Protein 8DOA (pdb70)

Foldseek 3Di:
DPPDPPPDDPVPDDDDDDDDLDLVCVVCVQVVVVVVQAWDQDVNQTQRDPVSSVVVSVVSVVPD

Sequence (64 aa):
MGSSHHHHHHSSGLVPRGSHMDIEEIEKKARKILEKGDSIEIAGFEVRDEEDLKKILEWLRRHGMGSSHHHHHHSSGLVPRGSHMDIEEIEKKARKILEKGDSIEIAGFEVRDEEDLKKILEWLRRHGMGSSHHHHHHSSGLVPRGSHMDIEEIEKKARKILEKGDSIEIAGFEVRDEEDLKKILEWLRRHGMGSSHHHHHHSSGLVPRGSHMDIEEIEKKARKILEKGDSIEIAGFEVRDEEDLKKILEWLRRHGMGSSHHHHHHSSGLVPRGSHMDIEEIEKKARKILEKGDSIEIAGFEVRDEEDLKKILEWLRRHGMGSSHHHHHHSSGLVPRGSHMDIEEIEKKARKILEKGDSIEIAGFEVRDEEDLKKILEWLRRHGMGSSHHHHHHSSGLVPRGSHMDIEEIEKKARKILEKGDSIEIAGFEVRDEEDLKKILEWLRRHGMGSSHHHHHHSSGLVPRGSHMDIEEIEKKARKILEKGDSIEIAGFEVRDEEDLKKILEWLRRHGMGSSHHHHHHSSGLVPRGSHMDIEEIEKKARKILEKGDSIEIAGFEVRDEEDLKKILEWLRRHGMGSSHHHHHHSSGLVPRGSHMDIEEIEKKARKILEKGDSIEIAGFEVRDEEDLKKILEWLRRHGMGSSHHHHHHSSGLVPRGSHMDIEEIEKKARKILEKGDSIEIAGFEVRDEEDLKKILEWLRRHGMGSSHHHHHHSSGLVPRGSHMDIEEIEKKARKILEKGDSIEIAGFEVRDEEDLKKILEWLRRHGMGSSHHHHHHSSGLVPRGSHMDIEEIEKKARKILEKGDSIEIAGFEVRDEEDLKKILEWLRRHGMGSSHHHHHHSSGLVPRGSHMDIEEIEKKARKILEKGDSIEIAGFEVRDEEDLKKILEWLRRHGMGSSHHHHHHSSGLVPRGSHMDIEEIEKKARKILEKGDSIEIAGFEVRDEEDLKKILEWLRRHGMGSSHHHHHHSSGLVPRGSHMDIEEIEKKARKILEKGDSIEIAGFEVRDEEDLKKILEWLRRHGMGSSHHHHHHSSGLVPRGSHMDIEEIEKKARKILEKGDSIEIAGFEVRDEEDLKKILEWLRRHGMGSSHHHHHHSSGLVPRGSHMDIEEIEKKARKILEKGDSIEIAGFEVRDEEDLKKILEWLRRHGMGSSHHHHHHSSGLVPRGSHMDIEEIEKKARKILEKGDSIEIAGFEVRDEEDLKKILEWLRRHGMGSSHHHHHHSSGLVPRGSHMDIEEIEKKARKILEKGDSIEIAGFEVRDEEDLKKILEWLRRHG

Solvent-accessible surface area: 5479 Å² total; per-residue (Å²): 240,76,107,88,102,120,142,74,156,36,113,87,34,174,92,58,238,33,129,152,131,58,18,58,23,56,9,14,146,0,45,137,55,23,108,150,67,85,56,36,120,17,72,60,103,99,2,155,71,30,48,50,5,29,104,8,51,51,164,77,174,186,152,126

Radius of gyration: 12.01 Å; Cα contacts (8 Å, |Δi|>4): 45; chains: 1; bounding box: 29×32×30 Å

Nearest PDB structures (foldseek):
  8doa-assembly1_A  TM=6.331E-01  e=4.084E-07  Escherichia coli
  7t2f-assembly1_B  TM=7.287E-01  e=5.660E-03  Escherichia coli
  5uyo-assembly1_A  TM=5.641E-01  e=3.326E-02  Escherichia coli
  8doa-assembly1_A  TM=6.973E-01  e=1.969E-06  Escherichia coli
  5uyo-assembly1_A  TM=5.807E-01  e=1.082E-01  Escherichia coli

Structure (mmCIF, N/CA/C/O backbone):
data_8DOA
#
_entry.id   8DOA
#
loop_
_atom_site.group_PDB
_atom_site.id
_atom_site.type_symbol
_atom_site.label_atom_id
_atom_site.label_alt_id
_atom_site.label_comp_id
_atom_site.label_asym_id
_atom_site.label_entity_id
_atom_site.label_seq_id
_atom_site.pdbx_PDB_ins_code
_atom_site.Cartn_x
_atom_site.Cartn_y
_atom_site.Cartn_z
_atom_site.occupancy
_atom_site.B_iso_or_equiv
_atom_site.auth_seq_id
_atom_site.auth_comp_id
_atom_site.auth_asym_id
_atom_site.auth_atom_id
_atom_site.pdbx_PDB_model_num
ATOM 1 N N . MET A 1 1 ? 3.381 -2.250 -1.614 1.00 0.00 1 MET A N 1
ATOM 2 C CA . MET A 1 1 ? 4.298 -1.187 -1.161 1.00 0.00 1 MET A CA 1
ATOM 3 C C . MET A 1 1 ? 5.575 -1.831 -0.593 1.00 0.00 1 MET A C 1
ATOM 4 O O . MET A 1 1 ? 5.581 -2.298 0.554 1.00 0.00 1 MET A O 1
ATOM 20 N N . GLY A 1 2 ? 6.626 -1.911 -1.431 1.00 0.00 2 GLY A N 1
ATOM 21 C CA . GLY A 1 2 ? 7.930 -2.439 -1.014 1.00 0.00 2 GLY A CA 1
ATOM 22 C C . GLY A 1 2 ? 7.927 -3.949 -0.774 1.00 0.00 2 GLY A C 1
ATOM 23 O O . GLY A 1 2 ? 8.114 -4.401 0.363 1.00 0.00 2 GLY A O 1
ATOM 27 N N . SER A 1 3 ? 7.697 -4.731 -1.848 1.00 0.00 3 SER A N 1
ATOM 28 C CA . SER A 1 3 ? 7.744 -6.210 -1.800 1.00 0.00 3 SER A CA 1
ATOM 29 C C . SER A 1 3 ? 9.210 -6.703 -1.867 1.00 0.00 3 SER A C 1
ATOM 30 O O . SER A 1 3 ? 9.638 -7.332 -2.849 1.00 0.00 3 SER A O 1
ATOM 38 N N . SER A 1 4 ? 9.982 -6.389 -0.812 1.00 0.00 4 SER A N 1
ATOM 39 C CA . SER A 1 4 ? 11.413 -6.703 -0.735 1.00 0.00 4 SER A CA 1
ATOM 40 C C . SER A 1 4 ? 11.614 -7.996 0.077 1.00 0.00 4 SER A C 1
ATOM 41 O O . SER A 1 4 ? 11.725 -7.970 1.308 1.00 0.00 4 SER A O 1
ATOM 49 N N . HIS A 1 5 ? 11.591 -9.138 -0.633 1.00 0.00 5 HIS A N 1
ATOM 50 C CA . HIS A 1 5 ? 11.834 -10.460 -0.033 1.00 0.00 5 HIS A CA 1
ATOM 51 C C . HIS A 1 5 ? 13.310 -10.631 0.354 1.00 0.00 5 HIS A C 1
ATOM 52 O O . HIS A 1 5 ? 13.607 -11.359 1.301 1.00 0.00 5 HIS A O 1
ATOM 67 N N . HIS A 1 6 ? 14.223 -9.970 -0.397 1.00 0.00 6 HIS A N 1
ATOM 68 C CA . HIS A 1 6 ? 15.686 -10.097 -0.201 1.00 0.00 6 HIS A CA 1
ATOM 69 C C . HIS A 1 6 ? 16.082 -9.669 1.230 1.00 0.00 6 HIS A C 1
ATOM 70 O O . HIS A 1 6 ? 16.227 -8.480 1.517 1.00 0.00 6 HIS A O 1
ATOM 85 N N . HIS A 1 7 ? 16.175 -10.662 2.130 1.00 0.00 7 HIS A N 1
ATOM 86 C CA . HIS A 1 7 ? 16.556 -10.450 3.540 1.00 0.00 7 HIS A CA 1
ATOM 87 C C . HIS A 1 7 ? 18.089 -10.510 3.704 1.00 0.00 7 HIS A C 1
ATOM 88 O O . HIS A 1 7 ? 18.628 -10.080 4.725 1.00 0.00 7 HIS A O 1
ATOM 103 N N . HIS A 1 8 ? 18.772 -11.072 2.685 1.00 0.00 8 HIS A N 1
ATOM 104 C CA . HIS A 1 8 ? 20.244 -11.134 2.597 1.00 0.00 8 HIS A CA 1
ATOM 105 C C . HIS A 1 8 ? 20.689 -10.628 1.210 1.00 0.00 8 HIS A C 1
ATOM 106 O O . HIS A 1 8 ? 20.136 -11.056 0.183 1.00 0.00 8 HIS A O 1
ATOM 121 N N . HIS A 1 9 ? 21.667 -9.701 1.201 1.00 0.00 9 HIS A N 1
ATOM 122 C CA . HIS A 1 9 ? 22.239 -9.125 -0.034 1.00 0.00 9 HIS A CA 1
ATOM 123 C C . HIS A 1 9 ? 23.284 -10.078 -0.651 1.00 0.00 9 HIS A C 1
ATOM 124 O O . HIS A 1 9 ? 23.319 -10.258 -1.878 1.00 0.00 9 HIS A O 1
ATOM 139 N N . HIS A 1 10 ? 24.123 -10.666 0.230 1.00 0.00 10 HIS A N 1
ATOM 140 C CA . HIS A 1 10 ? 25.301 -11.474 -0.150 1.00 0.00 10 HIS A CA 1
ATOM 141 C C . HIS A 1 10 ? 26.284 -10.593 -0.957 1.00 0.00 10 HIS A C 1
ATOM 142 O O . HIS A 1 10 ? 26.384 -10.703 -2.189 1.00 0.00 10 HIS A O 1
ATOM 157 N N . SER A 1 11 ? 26.926 -9.652 -0.243 1.00 0.00 11 SER A N 1
ATOM 158 C CA . SER A 1 11 ? 27.989 -8.792 -0.790 1.00 0.00 11 SER A CA 1
ATOM 159 C C . SER A 1 11 ? 29.227 -9.648 -1.135 1.00 0.00 11 SER A C 1
ATOM 160 O O . SER A 1 11 ? 29.787 -9.560 -2.236 1.00 0.00 11 SER A O 1
ATOM 168 N N . SER A 1 12 ? 29.608 -10.491 -0.168 1.00 0.00 12 SER A N 1
ATOM 169 C CA . SER A 1 12 ? 30.692 -11.470 -0.298 1.00 0.00 12 SER A CA 1
ATOM 170 C C . SER A 1 12 ? 30.495 -12.522 0.796 1.00 0.00 12 SER A C 1
ATOM 171 O O . SER A 1 12 ? 30.345 -13.720 0.517 1.00 0.00 12 SER A O 1
ATOM 179 N N . GLY A 1 13 ? 30.444 -12.034 2.047 1.00 0.00 13 GLY A N 1
ATOM 180 C CA . GLY A 1 13 ? 30.275 -12.874 3.219 1.00 0.00 13 GLY A CA 1
ATOM 181 C C . GLY A 1 13 ? 31.606 -13.281 3.827 1.00 0.00 13 GLY A C 1
ATOM 182 O O . GLY A 1 13 ? 32.479 -13.798 3.125 1.00 0.00 13 GLY A O 1
ATOM 186 N N . LEU A 1 14 ? 31.751 -13.060 5.145 1.00 0.00 14 LEU A N 1
ATOM 187 C CA . LEU A 1 14 ? 32.949 -13.446 5.911 1.00 0.00 14 LEU A CA 1
ATOM 188 C C . LEU A 1 14 ? 33.069 -14.994 5.990 1.00 0.00 14 LEU A C 1
ATOM 189 O O . LEU A 1 14 ? 34.174 -15.530 6.148 1.00 0.00 14 LEU A O 1
ATOM 205 N N . VAL A 1 15 ? 31.909 -15.679 5.828 1.00 0.00 15 VAL A N 1
ATOM 206 C CA . VAL A 1 15 ? 31.766 -17.148 5.951 1.00 0.00 15 VAL A CA 1
ATOM 207 C C . VAL A 1 15 ? 32.266 -17.607 7.349 1.00 0.00 15 VAL A C 1
ATOM 208 O O . VAL A 1 15 ? 33.357 -18.183 7.474 1.00 0.00 15 VAL A O 1
ATOM 221 N N . PRO A 1 16 ? 31.500 -17.286 8.440 1.00 0.00 16 PRO A N 1
ATOM 222 C CA . PRO A 1 16 ? 31.946 -17.550 9.821 1.00 0.00 16 PRO A CA 1
ATOM 223 C C . PRO A 1 16 ? 31.743 -19.021 10.228 1.00 0.00 16 PRO A C 1
ATOM 224 O O . PRO A 1 16 ? 31.145 -19.813 9.488 1.00 0.00 16 PRO A O 1
ATOM 235 N N . ARG A 1 17 ? 32.272 -19.369 11.404 1.00 0.00 17 ARG A N 1
ATOM 236 C CA . ARG A 1 17 ? 32.154 -20.715 11.986 1.00 0.00 17 ARG A CA 1
ATOM 237 C C . ARG A 1 17 ? 31.666 -20.563 13.439 1.00 0.00 17 ARG A C 1
ATOM 238 O O . ARG A 1 17 ? 32.457 -20.568 14.389 1.00 0.00 17 ARG A O 1
ATOM 259 N N . GLY A 1 18 ? 30.348 -20.355 13.576 1.00 0.00 18 GLY A N 1
ATOM 260 C CA . GLY A 1 18 ? 29.727 -20.064 14.860 1.00 0.00 18 GLY A CA 1
ATOM 261 C C . GLY A 1 18 ? 29.401 -21.313 15.666 1.00 0.00 18 GLY A C 1
ATOM 262 O O . GLY A 1 18 ? 29.096 -22.368 15.097 1.00 0.00 18 GLY A O 1
ATOM 266 N N . SER A 1 19 ? 29.463 -21.175 17.006 1.0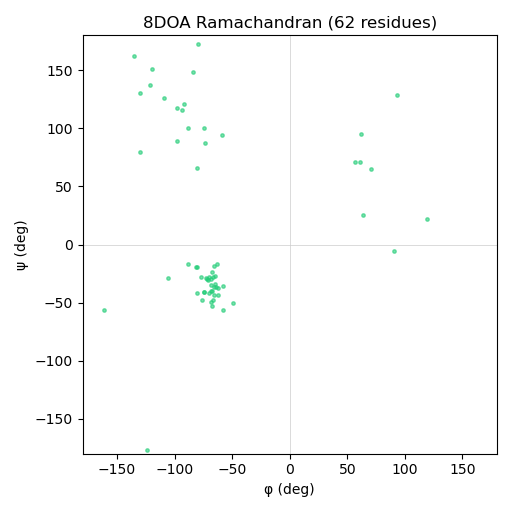0 0.00 19 SER A N 1
ATOM 267 C CA . SER A 1 19 ? 29.073 -22.230 17.963 1.00 0.00 19 SER A CA 1
ATOM 268 C C . SER A 1 19 ? 27.565 -22.518 17.850 1.00 0.00 19 SER A C 1
ATOM 269 O O . SER A 1 19 ? 27.123 -23.658 18.003 1.00 0.00 19 SER A O 1
ATOM 277 N N . HIS A 1 20 ? 26.795 -21.453 17.563 1.00 0.00 20 HIS A N 1
ATOM 278 C CA . HIS A 1 20 ? 25.334 -21.513 17.380 1.00 0.00 20 HIS A CA 1
ATOM 279 C C . HIS A 1 20 ? 24.939 -22.408 16.180 1.00 0.00 20 HIS A C 1
ATOM 280 O O . HIS A 1 20 ? 23.926 -23.120 16.252 1.00 0.00 20 HIS A O 1
ATOM 295 N N . MET A 1 21 ? 25.759 -22.354 15.100 1.00 0.00 21 MET A N 1
ATOM 296 C CA . MET A 1 21 ? 25.501 -23.046 13.818 1.00 0.00 21 MET A CA 1
ATOM 297 C C . MET A 1 21 ? 24.197 -22.516 13.180 1.00 0.00 21 MET A C 1
ATOM 298 O O . MET A 1 21 ? 23.088 -22.956 13.530 1.00 0.00 21 MET A O 1
ATOM 312 N N . ASP A 1 22 ? 24.335 -21.538 12.277 1.00 0.00 22 ASP A N 1
ATOM 313 C CA . ASP A 1 22 ? 23.186 -20.875 11.622 1.00 0.00 22 ASP A CA 1
ATOM 314 C C . ASP A 1 22 ? 23.262 -21.089 10.103 1.00 0.00 22 ASP A C 1
ATOM 315 O O . ASP A 1 22 ? 24.359 -21.202 9.546 1.00 0.00 22 ASP A O 1
ATOM 324 N N . ILE A 1 23 ? 22.087 -21.100 9.432 1.00 0.00 23 ILE A N 1
ATOM 325 C CA . ILE A 1 23 ? 21.991 -21.275 7.959 1.00 0.00 23 ILE A CA 1
ATOM 326 C C . ILE A 1 23 ? 22.695 -20.104 7.211 1.00 0.00 23 ILE A C 1
ATOM 327 O O . ILE A 1 23 ? 23.024 -20.242 6.050 1.00 0.00 23 ILE A O 1
ATOM 343 N N . GLU A 1 24 ? 22.952 -18.985 7.922 1.00 0.00 24 GLU A N 1
ATOM 344 C CA . GLU A 1 24 ? 23.790 -17.848 7.449 1.00 0.00 24 GLU A CA 1
ATOM 345 C C . GLU A 1 24 ? 25.151 -18.341 6.894 1.00 0.00 24 GLU A C 1
ATOM 346 O O . GLU A 1 24 ? 25.539 -17.995 5.764 1.00 0.00 24 GLU A O 1
ATOM 358 N N . GLU A 1 25 ? 25.826 -19.178 7.700 1.00 0.00 25 GLU A N 1
ATOM 359 C CA . GLU A 1 25 ? 27.134 -19.786 7.370 1.00 0.00 25 GLU A CA 1
ATOM 360 C C . GLU A 1 25 ? 27.016 -20.691 6.120 1.00 0.00 25 GLU A C 1
ATOM 361 O O . GLU A 1 25 ? 27.853 -20.641 5.204 1.00 0.00 25 GLU A O 1
ATOM 373 N N . ILE A 1 26 ? 25.929 -21.482 6.096 1.00 0.00 26 ILE A N 1
ATOM 374 C CA . ILE A 1 26 ? 25.623 -22.447 5.018 1.00 0.00 26 ILE A CA 1
ATOM 375 C C . ILE A 1 26 ? 25.191 -21.704 3.726 1.00 0.00 26 ILE A C 1
ATOM 376 O O . ILE A 1 26 ? 25.478 -22.162 2.626 1.00 0.00 26 ILE A O 1
ATOM 392 N N . GLU A 1 27 ? 24.569 -20.520 3.888 1.00 0.00 27 GLU A N 1
ATOM 393 C CA . GLU A 1 27 ? 23.964 -19.735 2.785 1.00 0.00 27 GLU A CA 1
ATOM 394 C C . GLU A 1 27 ? 25.062 -19.090 1.922 1.00 0.00 27 GLU A C 1
ATOM 395 O O . GLU A 1 27 ? 24.880 -18.889 0.723 1.00 0.00 27 GLU A O 1
ATOM 407 N N . LYS A 1 28 ? 26.218 -18.797 2.545 1.00 0.00 28 LYS A N 1
ATOM 408 C CA . LYS A 1 28 ? 27.396 -18.256 1.835 1.00 0.00 28 LYS A CA 1
ATOM 409 C C . LYS A 1 28 ? 27.943 -19.280 0.814 1.00 0.00 28 LYS A C 1
ATOM 410 O O . LYS A 1 28 ? 28.393 -18.910 -0.275 1.00 0.00 28 LYS A O 1
ATOM 429 N N . LYS A 1 29 ? 27.879 -20.563 1.195 1.00 0.00 29 LYS A N 1
ATOM 430 C CA . LYS A 1 29 ? 28.234 -21.697 0.318 1.00 0.00 29 LYS A CA 1
ATOM 431 C C . LYS A 1 29 ? 27.099 -21.960 -0.701 1.00 0.00 29 LYS A C 1
ATOM 432 O O . LYS A 1 29 ? 27.342 -22.064 -1.901 1.00 0.00 29 LYS A O 1
ATOM 451 N N . ALA A 1 30 ? 25.859 -22.003 -0.188 1.00 0.00 30 ALA A N 1
ATOM 452 C CA . ALA A 1 30 ? 24.667 -22.465 -0.933 1.00 0.00 30 ALA A CA 1
ATOM 453 C C . ALA A 1 30 ? 24.292 -21.516 -2.081 1.00 0.00 30 ALA A C 1
ATOM 454 O O . ALA A 1 30 ? 24.144 -21.935 -3.238 1.00 0.00 30 ALA A O 1
ATOM 461 N N . ARG A 1 31 ? 24.154 -20.231 -1.733 1.00 0.00 31 ARG A N 1
ATOM 462 C CA . ARG A 1 31 ? 23.797 -19.166 -2.681 1.00 0.00 31 ARG A CA 1
ATOM 463 C C . ARG A 1 31 ? 24.895 -18.963 -3.744 1.00 0.00 31 ARG A C 1
ATOM 464 O O . ARG A 1 31 ? 24.592 -18.545 -4.860 1.00 0.00 31 ARG A O 1
ATOM 485 N N . LYS A 1 32 ? 26.161 -19.300 -3.398 1.00 0.00 32 LYS A N 1
ATOM 486 C CA . LYS A 1 32 ? 27.303 -19.209 -4.341 1.00 0.00 32 LYS A CA 1
ATOM 487 C C . LYS A 1 32 ? 27.060 -20.081 -5.606 1.00 0.00 32 LYS A C 1
ATOM 488 O O . LYS A 1 32 ? 27.432 -19.693 -6.718 1.00 0.00 32 LYS A O 1
ATOM 507 N N . ILE A 1 33 ? 26.399 -21.242 -5.415 1.00 0.00 33 ILE A N 1
ATOM 508 C CA . ILE A 1 33 ? 25.964 -22.128 -6.524 1.00 0.00 33 ILE A CA 1
ATOM 509 C C . ILE A 1 33 ? 24.876 -21.426 -7.381 1.00 0.00 33 ILE A C 1
ATOM 510 O O . ILE A 1 33 ? 24.927 -21.435 -8.622 1.00 0.00 33 ILE A O 1
ATOM 526 N N . LEU A 1 34 ? 23.923 -20.783 -6.684 1.00 0.00 34 LEU A N 1
ATOM 527 C CA . LEU A 1 34 ? 22.717 -20.185 -7.297 1.00 0.00 34 LEU A CA 1
ATOM 528 C C . LEU A 1 34 ? 23.072 -18.978 -8.182 1.00 0.00 34 LEU A C 1
ATOM 529 O O . LEU A 1 34 ? 22.497 -18.790 -9.262 1.00 0.00 34 LEU A O 1
ATOM 545 N N . GLU A 1 35 ? 24.031 -18.168 -7.705 1.00 0.00 35 GLU A N 1
ATOM 546 C CA . GLU A 1 35 ? 24.497 -16.953 -8.401 1.00 0.00 35 GLU A CA 1
ATOM 547 C C . GLU A 1 35 ? 25.504 -17.305 -9.514 1.00 0.00 35 GLU A C 1
ATOM 548 O O . GLU A 1 35 ? 25.728 -16.507 -10.436 1.00 0.00 35 GLU A O 1
ATOM 560 N N . LYS A 1 36 ? 26.094 -18.514 -9.433 1.00 0.00 36 LYS A N 1
ATOM 561 C CA . LYS A 1 36 ? 27.020 -19.023 -10.460 1.00 0.00 36 LYS A CA 1
ATOM 562 C C . LYS A 1 36 ? 26.225 -19.510 -11.695 1.00 0.00 36 LYS A C 1
ATOM 563 O O . LYS A 1 36 ? 26.732 -19.496 -12.819 1.00 0.00 36 LYS A O 1
ATOM 582 N N . GLY A 1 37 ? 24.973 -19.950 -11.458 1.00 0.00 37 GLY A N 1
ATOM 583 C CA . GLY A 1 37 ? 24.052 -20.344 -12.537 1.00 0.00 37 GLY A CA 1
ATOM 584 C C . GLY A 1 37 ? 23.596 -21.798 -12.461 1.00 0.00 37 GLY A C 1
ATOM 585 O O . GLY A 1 37 ? 23.175 -22.372 -13.475 1.00 0.00 37 GLY A O 1
ATOM 589 N N . ASP A 1 38 ? 23.683 -22.403 -11.263 1.00 0.00 38 ASP A N 1
ATOM 590 C CA . ASP A 1 38 ? 23.198 -23.782 -11.002 1.00 0.00 38 ASP A CA 1
ATOM 591 C C . ASP A 1 38 ? 22.190 -23.771 -9.835 1.00 0.00 38 ASP A C 1
ATOM 592 O O . ASP A 1 38 ? 21.839 -22.701 -9.318 1.00 0.00 38 ASP A O 1
ATOM 601 N N . SER A 1 39 ? 21.706 -24.965 -9.444 1.00 0.00 39 SER A N 1
ATOM 602 C CA . SER A 1 39 ? 20.800 -25.150 -8.298 1.00 0.00 39 SER A CA 1
ATOM 603 C C . SER A 1 39 ? 21.439 -26.111 -7.283 1.00 0.00 39 SER A C 1
ATOM 604 O O . SER A 1 39 ? 22.015 -27.132 -7.678 1.00 0.00 39 SER A O 1
ATOM 612 N N . ILE A 1 40 ? 21.341 -25.786 -5.979 1.00 0.00 40 ILE A N 1
ATOM 613 C CA . ILE A 1 40 ? 21.906 -26.614 -4.892 1.00 0.00 40 ILE A CA 1
ATOM 614 C C . ILE A 1 40 ? 20.765 -27.280 -4.105 1.00 0.00 40 ILE A C 1
ATOM 615 O O . ILE A 1 40 ? 19.835 -26.614 -3.657 1.00 0.00 40 ILE A O 1
ATOM 631 N N . GLU A 1 41 ? 20.829 -28.605 -3.974 1.00 0.00 41 GLU A N 1
ATOM 632 C CA . GLU A 1 41 ? 19.829 -29.378 -3.234 1.00 0.00 41 GLU A CA 1
ATOM 633 C C . GLU A 1 41 ? 20.238 -29.448 -1.750 1.00 0.00 41 GLU A C 1
ATOM 634 O O . GLU A 1 41 ? 21.130 -30.225 -1.382 1.00 0.00 41 GLU A O 1
ATOM 646 N N . ILE A 1 42 ? 19.614 -28.597 -0.914 1.00 0.00 42 ILE A N 1
ATOM 647 C CA . ILE A 1 42 ? 19.913 -28.501 0.527 1.00 0.00 42 ILE A CA 1
ATOM 648 C C . ILE A 1 42 ? 18.950 -29.406 1.320 1.00 0.00 42 ILE A C 1
ATOM 649 O O . ILE A 1 42 ? 17.734 -29.180 1.300 1.00 0.00 42 ILE A O 1
ATOM 665 N N . ALA A 1 43 ? 19.510 -30.435 1.991 1.00 0.00 43 ALA A N 1
ATOM 666 C CA . ALA A 1 43 ? 18.761 -31.372 2.865 1.00 0.00 43 ALA A CA 1
ATOM 667 C C . ALA A 1 43 ? 17.718 -32.205 2.076 1.00 0.00 43 ALA A C 1
ATOM 668 O O . ALA A 1 43 ? 16.735 -32.696 2.644 1.00 0.00 43 ALA A O 1
ATOM 675 N N . GLY A 1 44 ? 17.979 -32.389 0.766 1.00 0.00 44 GLY A N 1
ATOM 676 C CA . GLY A 1 44 ? 17.074 -33.117 -0.136 1.00 0.00 44 GLY A CA 1
ATOM 677 C C . GLY A 1 44 ? 16.049 -32.209 -0.827 1.00 0.00 44 GLY A C 1
ATOM 678 O O . GLY A 1 44 ? 15.294 -32.669 -1.691 1.00 0.00 44 GLY A O 1
ATOM 682 N N . PHE A 1 45 ? 16.024 -30.917 -0.448 1.00 0.00 45 PHE A N 1
ATOM 683 C CA . PHE A 1 45 ? 15.129 -29.904 -1.043 1.00 0.00 45 PHE A CA 1
ATOM 684 C C . PHE A 1 45 ? 15.900 -29.116 -2.115 1.00 0.00 45 PHE A C 1
ATOM 685 O O . PHE A 1 45 ? 16.890 -28.443 -1.802 1.00 0.00 45 PHE A O 1
ATOM 702 N N . GLU A 1 46 ? 15.435 -29.217 -3.372 1.00 0.00 46 GLU A N 1
ATOM 703 C CA . GLU A 1 46 ? 16.103 -28.621 -4.542 1.00 0.00 46 GLU A CA 1
ATOM 704 C C . GLU A 1 46 ? 15.888 -27.094 -4.570 1.00 0.00 46 GLU A C 1
ATOM 705 O O . GLU A 1 46 ? 14.808 -26.604 -4.940 1.00 0.00 46 GLU A O 1
ATOM 717 N N . VAL A 1 47 ? 16.916 -26.362 -4.128 1.00 0.00 47 VAL A N 1
ATOM 718 C CA . VAL A 1 47 ? 16.933 -24.890 -4.113 1.00 0.00 47 VAL A CA 1
ATOM 719 C C . VAL A 1 47 ? 17.553 -24.369 -5.419 1.00 0.00 47 VAL A C 1
ATOM 720 O O . VAL A 1 47 ? 18.704 -24.693 -5.725 1.00 0.00 47 VAL A O 1
ATOM 733 N N . ARG A 1 48 ? 16.784 -23.574 -6.182 1.00 0.00 48 ARG A N 1
ATOM 734 C CA . ARG A 1 48 ? 17.228 -23.021 -7.484 1.00 0.00 48 ARG A CA 1
ATOM 735 C C . ARG A 1 48 ? 17.555 -21.525 -7.379 1.00 0.00 48 ARG A C 1
ATOM 736 O O . ARG A 1 48 ? 18.402 -21.007 -8.121 1.00 0.00 48 ARG A O 1
ATOM 757 N N . ASP A 1 49 ? 16.884 -20.849 -6.452 1.00 0.00 49 ASP A N 1
ATOM 758 C CA . ASP A 1 49 ? 16.986 -19.397 -6.267 1.00 0.00 49 ASP A CA 1
ATOM 759 C C . ASP A 1 49 ? 17.114 -19.095 -4.770 1.00 0.00 49 ASP A C 1
ATOM 760 O O . ASP A 1 49 ? 16.805 -19.949 -3.931 1.00 0.00 49 ASP A O 1
ATOM 769 N N . GLU A 1 50 ? 17.574 -17.881 -4.436 1.00 0.00 50 GLU A N 1
ATOM 770 C CA . GLU A 1 50 ? 17.706 -17.430 -3.036 1.00 0.00 50 GLU A CA 1
ATOM 771 C C . GLU A 1 50 ? 16.324 -17.307 -2.356 1.00 0.00 50 GLU A C 1
ATOM 772 O O . GLU A 1 50 ? 16.234 -17.250 -1.126 1.00 0.00 50 GLU A O 1
ATOM 784 N N . GLU A 1 51 ? 15.264 -17.240 -3.183 1.00 0.00 51 GLU A N 1
ATOM 785 C CA . GLU A 1 51 ? 13.865 -17.313 -2.730 1.00 0.00 51 GLU A CA 1
ATOM 786 C C . GLU A 1 51 ? 13.534 -18.733 -2.239 1.00 0.00 51 GLU A C 1
ATOM 787 O O . GLU A 1 51 ? 12.903 -18.901 -1.192 1.00 0.00 51 GLU A O 1
ATOM 799 N N . ASP A 1 52 ? 14.014 -19.750 -2.983 1.00 0.00 52 ASP A N 1
ATOM 800 C CA . ASP A 1 52 ? 13.839 -21.182 -2.606 1.00 0.00 52 ASP A CA 1
ATOM 801 C C . ASP A 1 52 ? 14.668 -21.503 -1.355 1.00 0.00 52 ASP A C 1
ATOM 802 O O . ASP A 1 52 ? 14.302 -22.364 -0.543 1.00 0.00 52 ASP A O 1
ATOM 811 N N . LEU A 1 53 ? 15.786 -20.764 -1.212 1.00 0.00 53 LEU A N 1
ATOM 812 C CA . LEU A 1 53 ? 16.688 -20.866 -0.056 1.00 0.00 53 LEU A CA 1
ATOM 813 C C . LEU A 1 53 ? 15.960 -20.367 1.215 1.00 0.00 53 LEU A C 1
ATOM 814 O O . LEU A 1 53 ? 16.257 -20.831 2.302 1.00 0.00 53 LEU A O 1
ATOM 830 N N . LYS A 1 54 ? 14.976 -19.449 1.056 1.00 0.00 54 LYS A N 1
ATOM 831 C CA . LYS A 1 54 ? 14.180 -18.921 2.192 1.00 0.00 54 LYS A CA 1
ATOM 832 C C . LYS A 1 54 ? 13.259 -20.004 2.782 1.00 0.00 54 LYS A C 1
ATOM 833 O O . LYS A 1 54 ? 13.033 -20.026 4.005 1.00 0.00 54 LYS A O 1
ATOM 852 N N . LYS A 1 55 ? 12.729 -20.899 1.916 1.00 0.00 55 LYS A N 1
ATOM 853 C CA . LYS A 1 55 ? 11.862 -22.004 2.371 1.00 0.00 55 LYS A CA 1
ATOM 854 C C . LYS A 1 55 ? 12.686 -23.019 3.192 1.00 0.00 55 LYS A C 1
ATOM 855 O O . LYS A 1 55 ? 12.306 -23.346 4.309 1.00 0.00 55 LYS A O 1
ATOM 874 N N . ILE A 1 56 ? 13.855 -23.460 2.665 1.00 0.00 56 ILE A N 1
ATOM 875 C CA . ILE A 1 56 ? 14.717 -24.441 3.382 1.00 0.00 56 ILE A CA 1
ATOM 876 C C . ILE A 1 56 ? 15.370 -23.780 4.622 1.00 0.00 56 ILE A C 1
ATOM 877 O O . ILE A 1 56 ? 15.654 -24.457 5.606 1.00 0.00 56 ILE A O 1
ATOM 893 N N . LEU A 1 57 ? 15.568 -22.449 4.558 1.00 0.00 57 LEU A N 1
ATOM 894 C CA . LEU A 1 57 ? 16.055 -21.641 5.699 1.00 0.00 57 LEU A CA 1
ATOM 895 C C . LEU A 1 57 ? 15.107 -21.801 6.893 1.00 0.00 57 LEU A C 1
ATOM 896 O O . LEU A 1 57 ? 15.512 -22.260 7.956 1.00 0.00 57 LEU A O 1
ATOM 912 N N . GLU A 1 58 ? 13.829 -21.492 6.651 1.00 0.00 58 GLU A N 1
ATOM 913 C CA . GLU A 1 58 ? 12.810 -21.405 7.703 1.00 0.00 58 GLU A CA 1
ATOM 914 C C . GLU A 1 58 ? 12.400 -22.816 8.184 1.00 0.00 58 GLU A C 1
ATOM 915 O O . GLU A 1 58 ? 12.257 -23.046 9.379 1.00 0.00 58 GLU A O 1
ATOM 927 N N . TRP A 1 59 ? 12.261 -23.754 7.235 1.00 0.00 59 TRP A N 1
ATOM 928 C CA . TRP A 1 59 ? 11.808 -25.140 7.507 1.00 0.00 59 TRP A CA 1
ATOM 929 C C . TRP A 1 59 ? 12.853 -25.941 8.324 1.00 0.00 59 TRP A C 1
ATOM 930 O O . TRP A 1 59 ? 12.491 -26.695 9.234 1.00 0.00 59 TRP A O 1
ATOM 951 N N . LEU A 1 60 ? 14.148 -25.750 8.004 1.00 0.00 60 LEU A N 1
ATOM 952 C CA . LEU A 1 60 ? 15.269 -26.428 8.708 1.00 0.00 60 LEU A CA 1
ATOM 953 C C . LEU A 1 60 ? 15.472 -25.771 10.100 1.00 0.00 60 LEU A C 1
ATOM 954 O O . LEU A 1 60 ? 15.683 -26.461 11.104 1.00 0.00 60 LEU A O 1
ATOM 970 N N . ARG A 1 61 ? 15.361 -24.431 10.136 1.00 0.00 61 ARG A N 1
ATOM 971 C CA . ARG A 1 61 ? 15.527 -23.612 11.368 1.00 0.00 61 ARG A CA 1
ATOM 972 C C . ARG A 1 61 ? 14.405 -23.897 12.399 1.00 0.00 61 ARG A C 1
ATOM 973 O O . ARG A 1 61 ? 14.654 -23.906 13.609 1.00 0.00 61 ARG A O 1
ATOM 994 N N . ARG A 1 62 ? 13.174 -24.139 11.901 1.00 0.00 62 ARG A N 1
ATOM 995 C CA . ARG A 1 62 ? 12.007 -24.486 12.748 1.00 0.00 62 ARG A CA 1
ATOM 996 C C . ARG A 1 62 ? 12.001 -25.979 13.125 1.00 0.00 62 ARG A C 1
ATOM 997 O O . ARG A 1 62 ? 11.305 -26.370 14.073 1.00 0.00 62 ARG A O 1
ATOM 1018 N N . HIS A 1 63 ? 12.751 -26.813 12.369 1.00 0.00 63 HIS A N 1
ATOM 1019 C CA . HIS A 1 63 ? 12.759 -28.278 12.574 1.00 0.00 63 HIS A CA 1
ATOM 1020 C C . HIS A 1 63 ? 13.549 -28.653 13.849 1.00 0.00 63 HIS A C 1
ATOM 1021 O O . HIS A 1 63 ? 14.767 -28.890 13.799 1.00 0.00 63 HIS A O 1
ATOM 1036 N N . GLY A 1 64 ? 12.836 -28.648 14.989 1.00 0.00 64 GLY A N 1
ATOM 1037 C CA . GLY A 1 64 ? 13.373 -29.107 16.270 1.00 0.00 64 GLY A CA 1
ATOM 1038 C C . GLY A 1 64 ? 13.271 -30.627 16.433 1.00 0.00 64 GLY A C 1
ATOM 1039 O O . GLY A 1 64 ? 12.361 -31.244 15.825 1.00 0.00 64 GLY A O 1
ATOM 1044 N N . MET A 1 1 ? 37.926 -72.776 49.644 1.00 0.00 1 MET A N 2
ATOM 1045 C CA . MET A 1 1 ? 36.840 -73.268 48.768 1.00 0.00 1 MET A CA 2
ATOM 1046 C C . MET A 1 1 ? 36.017 -72.085 48.233 1.00 0.00 1 MET A C 2
ATOM 1047 O O . MET A 1 1 ? 36.270 -70.926 48.609 1.00 0.00 1 MET A O 2
ATOM 1063 N N . GLY A 1 2 ? 35.055 -72.387 47.341 1.00 0.00 2 GLY A N 2
ATOM 1064 C CA . GLY A 1 2 ? 34.125 -71.385 46.818 1.00 0.00 2 GLY A CA 2
ATOM 1065 C C . GLY A 1 2 ? 33.195 -70.846 47.905 1.00 0.00 2 GLY A C 2
ATOM 1066 O O . GLY A 1 2 ? 32.867 -71.565 48.855 1.00 0.00 2 GLY A O 2
ATOM 1070 N N . SER A 1 3 ? 32.777 -69.584 47.774 1.00 0.00 3 SER A N 2
ATOM 1071 C CA . SER A 1 3 ? 31.931 -68.911 48.772 1.00 0.00 3 SER A CA 2
ATOM 1072 C C . SER A 1 3 ? 30.905 -68.007 48.076 1.00 0.00 3 SER A C 2
ATOM 1073 O O . SER A 1 3 ? 31.029 -67.708 46.876 1.00 0.00 3 SER A O 2
ATOM 1081 N N . SER A 1 4 ? 29.899 -67.569 48.851 1.00 0.00 4 SER A N 2
ATOM 1082 C CA . SER A 1 4 ? 28.824 -66.690 48.371 1.00 0.00 4 SER A CA 2
ATOM 1083 C C . SER A 1 4 ? 29.312 -65.225 48.332 1.00 0.00 4 SER A C 2
ATOM 1084 O O . SER A 1 4 ? 29.127 -64.467 49.292 1.00 0.00 4 SER A O 2
ATOM 1092 N N . HIS A 1 5 ? 30.016 -64.877 47.242 1.00 0.00 5 HIS A N 2
ATOM 1093 C CA . HIS A 1 5 ? 30.491 -63.506 46.982 1.00 0.00 5 HIS A CA 2
ATOM 1094 C C . HIS A 1 5 ? 29.420 -62.758 46.177 1.00 0.00 5 HIS A C 2
ATOM 1095 O O . HIS A 1 5 ? 28.805 -63.331 45.270 1.00 0.00 5 HIS A O 2
ATOM 1110 N N . HIS A 1 6 ? 29.204 -61.483 46.513 1.00 0.00 6 HIS A N 2
ATOM 1111 C CA . HIS A 1 6 ? 28.176 -60.638 45.881 1.00 0.00 6 HIS A CA 2
ATOM 1112 C C . HIS A 1 6 ? 28.828 -59.362 45.310 1.00 0.00 6 HIS A C 2
ATOM 1113 O O . HIS A 1 6 ? 29.268 -58.498 46.069 1.00 0.00 6 HIS A O 2
ATOM 1128 N N . HIS A 1 7 ? 28.898 -59.276 43.970 1.00 0.00 7 HIS A N 2
ATOM 1129 C CA . HIS A 1 7 ? 29.426 -58.107 43.246 1.00 0.00 7 HIS A CA 2
ATOM 1130 C C . HIS A 1 7 ? 28.949 -58.164 41.781 1.00 0.00 7 HIS A C 2
ATOM 1131 O O . HIS A 1 7 ? 29.470 -58.943 40.981 1.00 0.00 7 HIS A O 2
ATOM 1146 N N . HIS A 1 8 ? 27.941 -57.344 41.458 1.00 0.00 8 HIS A N 2
ATOM 1147 C CA . HIS A 1 8 ? 27.381 -57.220 40.099 1.00 0.00 8 HIS A CA 2
ATOM 1148 C C . HIS A 1 8 ? 26.908 -55.779 39.885 1.00 0.00 8 HIS A C 2
ATOM 1149 O O . HIS A 1 8 ? 26.210 -55.224 40.742 1.00 0.00 8 HIS A O 2
ATOM 1164 N N . HIS A 1 9 ? 27.290 -55.190 38.740 1.00 0.00 9 HIS A N 2
ATOM 1165 C CA . HIS A 1 9 ? 26.825 -53.863 38.315 1.00 0.00 9 HIS A CA 2
ATOM 1166 C C . HIS A 1 9 ? 27.162 -53.636 36.836 1.00 0.00 9 HIS A C 2
ATOM 1167 O O . HIS A 1 9 ? 28.210 -54.084 36.351 1.00 0.00 9 HIS A O 2
ATOM 1182 N N . HIS A 1 10 ? 26.266 -52.925 36.137 1.00 0.00 10 HIS A N 2
ATOM 1183 C CA . HIS A 1 10 ? 26.424 -52.569 34.721 1.00 0.00 10 HIS A CA 2
ATOM 1184 C C . HIS A 1 10 ? 25.679 -51.250 34.452 1.00 0.00 10 HIS A C 2
ATOM 1185 O O . HIS A 1 10 ? 24.450 -51.194 34.544 1.00 0.00 10 HIS A O 2
ATOM 1200 N N . SER A 1 11 ? 26.436 -50.195 34.137 1.00 0.00 11 SER A N 2
ATOM 1201 C CA . SER A 1 11 ? 25.889 -48.864 33.835 1.00 0.00 11 SER A CA 2
ATOM 1202 C C . SER A 1 11 ? 26.115 -48.523 32.349 1.00 0.00 11 SER A C 2
ATOM 1203 O O . SER A 1 11 ? 26.900 -49.182 31.653 1.00 0.00 11 SER A O 2
ATOM 1211 N N . SER A 1 12 ? 25.409 -47.483 31.894 1.00 0.00 12 SER A N 2
ATOM 1212 C CA . SER A 1 12 ? 25.468 -46.972 30.519 1.00 0.00 12 SER A CA 2
ATOM 1213 C C . SER A 1 12 ? 24.994 -45.505 30.510 1.00 0.00 12 SER A C 2
ATOM 1214 O O . SER A 1 12 ? 24.215 -45.095 31.386 1.00 0.00 12 SER A O 2
ATOM 1222 N N . GLY A 1 13 ? 25.482 -44.715 29.538 1.00 0.00 13 GLY A N 2
ATOM 1223 C CA . GLY A 1 13 ? 25.132 -43.300 29.441 1.00 0.00 13 GLY A CA 2
ATOM 1224 C C . GLY A 1 13 ? 25.711 -42.658 28.196 1.00 0.00 13 GLY A C 2
ATOM 1225 O O . GLY A 1 13 ? 26.712 -41.932 28.266 1.00 0.00 13 GLY A O 2
ATOM 1229 N N . LEU A 1 14 ? 25.087 -42.955 27.050 1.00 0.00 14 LEU A N 2
ATOM 1230 C CA . LEU A 1 14 ? 25.469 -42.395 25.741 1.00 0.00 14 LEU A CA 2
ATOM 1231 C C . LEU A 1 14 ? 24.958 -40.947 25.617 1.00 0.00 14 LEU A C 2
ATOM 1232 O O . LEU A 1 14 ? 23.922 -40.604 26.191 1.00 0.00 14 LEU A O 2
ATOM 1248 N N . VAL A 1 15 ? 25.697 -40.108 24.865 1.00 0.00 15 VAL A N 2
ATOM 1249 C CA . VAL A 1 15 ? 25.364 -38.690 24.652 1.00 0.00 15 VAL A CA 2
ATOM 1250 C C . VAL A 1 15 ? 25.397 -38.388 23.131 1.00 0.00 15 VAL A C 2
ATOM 1251 O O . VAL A 1 15 ? 26.475 -38.195 22.560 1.00 0.00 15 VAL A O 2
ATOM 1264 N N . PRO A 1 16 ? 24.217 -38.406 22.444 1.00 0.00 16 PRO A N 2
ATOM 1265 C CA . PRO A 1 16 ? 24.102 -38.064 21.006 1.00 0.00 16 PRO A CA 2
ATOM 1266 C C . PRO A 1 16 ? 23.791 -36.569 20.760 1.00 0.00 16 PRO A C 2
ATOM 1267 O O . PRO A 1 16 ? 23.391 -36.188 19.647 1.00 0.00 16 PRO A O 2
ATOM 1278 N N . ARG A 1 17 ? 23.964 -35.739 21.810 1.00 0.00 17 ARG A N 2
ATOM 1279 C CA . ARG A 1 17 ? 23.703 -34.292 21.762 1.00 0.00 17 ARG A CA 2
ATOM 1280 C C . ARG A 1 17 ? 24.754 -33.599 20.870 1.00 0.00 17 ARG A C 2
ATOM 1281 O O . ARG A 1 17 ? 25.925 -33.487 21.255 1.00 0.00 17 ARG A O 2
ATOM 1302 N N . GLY A 1 18 ? 24.323 -33.175 19.672 1.00 0.00 18 GLY A N 2
ATOM 1303 C CA . GLY A 1 18 ? 25.207 -32.558 18.689 1.00 0.00 18 GLY A CA 2
ATOM 1304 C C . GLY A 1 18 ? 24.513 -32.344 17.345 1.00 0.00 18 GLY A C 2
ATOM 1305 O O . GLY A 1 18 ? 23.874 -33.258 16.819 1.00 0.00 18 GLY A O 2
ATOM 1309 N N . SER A 1 19 ? 24.638 -31.126 16.809 1.00 0.00 19 SER A N 2
ATOM 1310 C CA . SER A 1 19 ? 24.051 -30.719 15.515 1.00 0.00 19 SER A CA 2
ATOM 1311 C C . SER A 1 19 ? 25.098 -29.925 14.705 1.00 0.00 19 SER A C 2
ATOM 1312 O O . SER A 1 19 ? 26.000 -29.305 15.293 1.00 0.00 19 SER A O 2
ATOM 1320 N N . HIS A 1 20 ? 24.959 -29.932 13.368 1.00 0.00 20 HIS A N 2
ATOM 1321 C CA . HIS A 1 20 ? 25.913 -29.279 12.441 1.00 0.00 20 HIS A CA 2
ATOM 1322 C C . HIS A 1 20 ? 25.155 -28.746 11.202 1.00 0.00 20 HIS A C 2
ATOM 1323 O O . HIS A 1 20 ? 23.958 -29.030 11.033 1.00 0.00 20 HIS A O 2
ATOM 1338 N N . MET A 1 21 ? 25.867 -27.960 10.366 1.00 0.00 21 MET A N 2
ATOM 1339 C CA . MET A 1 21 ? 25.343 -27.347 9.125 1.00 0.00 21 MET A CA 2
ATOM 1340 C C . MET A 1 21 ? 24.343 -26.226 9.482 1.00 0.00 21 MET A C 2
ATOM 1341 O O . MET A 1 21 ? 23.127 -26.437 9.546 1.00 0.00 21 MET A O 2
ATOM 1355 N N . ASP A 1 22 ? 24.907 -25.041 9.763 1.00 0.00 22 ASP A N 2
ATOM 1356 C CA . ASP A 1 22 ? 24.157 -23.862 10.239 1.00 0.00 22 ASP A CA 2
ATOM 1357 C C . ASP A 1 22 ? 23.480 -23.125 9.073 1.00 0.00 22 ASP A C 2
ATOM 1358 O O . ASP A 1 22 ? 24.011 -23.103 7.971 1.00 0.00 22 ASP A O 2
ATOM 1367 N N . ILE A 1 23 ? 22.335 -22.483 9.361 1.00 0.00 23 ILE A N 2
ATOM 1368 C CA . ILE A 1 23 ? 21.490 -21.782 8.357 1.00 0.00 23 ILE A CA 2
ATOM 1369 C C . ILE A 1 23 ? 22.260 -20.625 7.672 1.00 0.00 23 ILE A C 2
ATOM 1370 O O . ILE A 1 23 ? 22.199 -20.477 6.445 1.00 0.00 23 ILE A O 2
ATOM 1386 N N . GLU A 1 24 ? 22.986 -19.822 8.486 1.00 0.00 24 GLU A N 2
ATOM 1387 C CA . GLU A 1 24 ? 23.801 -18.690 7.992 1.00 0.00 24 GLU A CA 2
ATOM 1388 C C . GLU A 1 24 ? 24.945 -19.218 7.118 1.00 0.00 24 GLU A C 2
ATOM 1389 O O . GLU A 1 24 ? 25.194 -18.706 6.022 1.00 0.00 24 GLU A O 2
ATOM 1401 N N . GLU A 1 25 ? 25.591 -20.279 7.619 1.00 0.00 25 GLU A N 2
ATOM 1402 C CA . GLU A 1 25 ? 26.685 -20.988 6.929 1.00 0.00 25 GLU A CA 2
ATOM 1403 C C . GLU A 1 25 ? 26.246 -21.464 5.526 1.00 0.00 25 GLU A C 2
ATOM 1404 O O . GLU A 1 25 ? 26.973 -21.274 4.541 1.00 0.00 25 GLU A O 2
ATOM 1416 N N . ILE A 1 26 ? 25.031 -22.041 5.457 1.00 0.00 26 ILE A N 2
ATOM 1417 C CA . ILE A 1 26 ? 24.427 -22.524 4.203 1.00 0.00 26 ILE A CA 2
ATOM 1418 C C . ILE A 1 26 ? 24.169 -21.361 3.245 1.00 0.00 26 ILE A C 2
ATOM 1419 O O . ILE A 1 26 ? 24.473 -21.458 2.065 1.00 0.00 26 ILE A O 2
ATOM 1435 N N . GLU A 1 27 ? 23.590 -20.273 3.779 1.00 0.00 27 GLU A N 2
ATOM 1436 C CA . GLU A 1 27 ? 23.187 -19.107 2.981 1.00 0.00 27 GLU A CA 2
ATOM 1437 C C . GLU A 1 27 ? 24.405 -18.498 2.250 1.00 0.00 27 GLU A C 2
ATOM 1438 O O . GLU A 1 27 ? 24.339 -18.204 1.055 1.00 0.00 27 GLU A O 2
ATOM 1450 N N . LYS A 1 28 ? 25.529 -18.398 2.977 1.00 0.00 28 LYS A N 2
ATOM 1451 C CA . LYS A 1 28 ? 26.819 -17.907 2.439 1.00 0.00 28 LYS A CA 2
ATOM 1452 C C . LYS A 1 28 ? 27.289 -18.742 1.225 1.00 0.00 28 LYS A C 2
ATOM 1453 O O . LYS A 1 28 ? 27.822 -18.198 0.247 1.00 0.00 28 LYS A O 2
ATOM 1472 N N . LYS A 1 29 ? 27.073 -20.060 1.313 1.00 0.00 29 LYS A N 2
ATOM 1473 C CA . LYS A 1 29 ? 27.436 -21.014 0.251 1.00 0.00 29 LYS A CA 2
ATOM 1474 C C . LYS A 1 29 ? 26.489 -20.864 -0.963 1.00 0.00 29 LYS A C 2
ATOM 1475 O O . LYS A 1 29 ? 26.920 -20.527 -2.067 1.00 0.00 29 LYS A O 2
ATOM 1494 N N . ALA A 1 30 ? 25.188 -21.048 -0.692 1.00 0.00 30 ALA A N 2
ATOM 1495 C CA . ALA A 1 30 ? 24.139 -21.240 -1.702 1.00 0.00 30 ALA A CA 2
ATOM 1496 C C . ALA A 1 30 ? 23.850 -19.967 -2.508 1.00 0.00 30 ALA A C 2
ATOM 1497 O O . ALA A 1 30 ? 23.452 -20.060 -3.660 1.00 0.00 30 ALA A O 2
ATOM 1504 N N . ARG A 1 31 ? 24.051 -18.784 -1.906 1.00 0.00 31 ARG A N 2
ATOM 1505 C CA . ARG A 1 31 ? 23.913 -17.502 -2.636 1.00 0.00 31 ARG A CA 2
ATOM 1506 C C . ARG A 1 31 ? 24.947 -17.420 -3.780 1.00 0.00 31 ARG A C 2
ATOM 1507 O O . ARG A 1 31 ? 24.630 -16.960 -4.876 1.00 0.00 31 ARG A O 2
ATOM 1528 N N . LYS A 1 32 ? 26.174 -17.897 -3.503 1.00 0.00 32 LYS A N 2
ATOM 1529 C CA . LYS A 1 32 ? 27.280 -17.921 -4.489 1.00 0.00 32 LYS A CA 2
ATOM 1530 C C . LYS A 1 32 ? 27.053 -19.010 -5.544 1.00 0.00 32 LYS A C 2
ATOM 1531 O O . LYS A 1 32 ? 27.293 -18.785 -6.735 1.00 0.00 32 LYS A O 2
ATOM 1550 N N . ILE A 1 33 ? 26.595 -20.187 -5.079 1.00 0.00 33 ILE A N 2
ATOM 1551 C CA . ILE A 1 33 ? 26.260 -21.339 -5.943 1.00 0.00 33 ILE A CA 2
ATOM 1552 C C . ILE A 1 33 ? 25.214 -20.918 -7.011 1.00 0.00 33 ILE A C 2
ATOM 1553 O O . ILE A 1 33 ? 25.431 -21.066 -8.219 1.00 0.00 33 ILE A O 2
ATOM 1569 N N . LEU A 1 34 ? 24.123 -20.318 -6.531 1.00 0.00 34 LEU A N 2
ATOM 1570 C CA . LEU A 1 34 ? 22.982 -19.871 -7.354 1.00 0.00 34 LEU A CA 2
ATOM 1571 C C . LEU A 1 34 ? 23.350 -18.652 -8.227 1.00 0.00 34 LEU A C 2
ATOM 1572 O O . LEU A 1 34 ? 22.784 -18.479 -9.312 1.00 0.00 34 LEU A O 2
ATOM 1588 N N . GLU A 1 35 ? 24.288 -17.814 -7.741 1.00 0.00 35 GLU A N 2
ATOM 1589 C CA . GLU A 1 35 ? 24.779 -16.623 -8.482 1.00 0.00 35 GLU A CA 2
ATOM 1590 C C . GLU A 1 35 ? 25.513 -17.049 -9.768 1.00 0.00 35 GLU A C 2
ATOM 1591 O O . GLU A 1 35 ? 25.410 -16.388 -10.811 1.00 0.00 35 GLU A O 2
ATOM 1603 N N . LYS A 1 36 ? 26.244 -18.170 -9.682 1.00 0.00 36 LYS A N 2
ATOM 1604 C CA . LYS A 1 36 ? 26.994 -18.734 -10.820 1.00 0.00 36 LYS A CA 2
ATOM 1605 C C . LYS A 1 36 ? 26.080 -19.607 -11.711 1.00 0.00 36 LYS A C 2
ATOM 1606 O O . LYS A 1 36 ? 26.516 -20.082 -12.757 1.00 0.00 36 LYS A O 2
ATOM 1625 N N . GLY A 1 37 ? 24.816 -19.812 -11.286 1.00 0.00 37 GLY A N 2
ATOM 1626 C CA . GLY A 1 37 ? 23.819 -20.557 -12.071 1.00 0.00 37 GLY A CA 2
ATOM 1627 C C . GLY A 1 37 ? 23.829 -22.053 -11.784 1.00 0.00 37 GLY A C 2
ATOM 1628 O O . GLY A 1 37 ? 23.441 -22.865 -12.636 1.00 0.00 37 GLY A O 2
ATOM 1632 N N . ASP A 1 38 ? 24.305 -22.408 -10.585 1.00 0.00 38 ASP A N 2
ATOM 1633 C CA . ASP A 1 38 ? 24.297 -23.789 -10.055 1.00 0.00 38 ASP A CA 2
ATOM 1634 C C . ASP A 1 38 ? 23.165 -23.928 -9.024 1.00 0.00 38 ASP A C 2
ATOM 1635 O O . ASP A 1 38 ? 22.559 -22.925 -8.620 1.00 0.00 38 ASP A O 2
ATOM 1644 N N . SER A 1 39 ? 22.887 -25.166 -8.593 1.00 0.00 39 SER A N 2
ATOM 1645 C CA . SER A 1 39 ? 21.862 -25.457 -7.574 1.00 0.00 39 SER A CA 2
ATOM 1646 C C . SER A 1 39 ? 22.386 -26.524 -6.595 1.00 0.00 39 SER A C 2
ATOM 1647 O O . SER A 1 39 ? 23.196 -27.379 -6.969 1.00 0.00 39 SER A O 2
ATOM 1655 N N . ILE A 1 40 ? 21.909 -26.464 -5.338 1.00 0.00 40 ILE A N 2
ATOM 1656 C CA . ILE A 1 40 ? 22.330 -27.382 -4.255 1.00 0.00 40 ILE A CA 2
ATOM 1657 C C . ILE A 1 40 ? 21.085 -27.976 -3.568 1.00 0.00 40 ILE A C 2
ATOM 1658 O O . ILE A 1 40 ? 20.219 -27.244 -3.113 1.00 0.00 40 ILE A O 2
ATOM 1674 N N . GLU A 1 41 ? 20.999 -29.311 -3.518 1.00 0.00 41 GLU A N 2
ATOM 1675 C CA . GLU A 1 41 ? 19.862 -30.027 -2.902 1.00 0.00 41 GLU A CA 2
ATOM 1676 C C . GLU A 1 41 ? 20.089 -30.171 -1.377 1.00 0.00 41 GLU A C 2
ATOM 1677 O O . GLU A 1 41 ? 21.046 -30.811 -0.931 1.00 0.00 41 GLU A O 2
ATOM 1689 N N . ILE A 1 42 ? 19.226 -29.520 -0.581 1.00 0.00 42 ILE A N 2
ATOM 1690 C CA . ILE A 1 42 ? 19.272 -29.541 0.892 1.00 0.00 42 ILE A CA 2
ATOM 1691 C C . ILE A 1 42 ? 17.998 -30.217 1.411 1.00 0.00 42 ILE A C 2
ATOM 1692 O O . ILE A 1 42 ? 16.891 -29.747 1.128 1.00 0.00 42 ILE A O 2
ATOM 1708 N N . ALA A 1 43 ? 18.174 -31.340 2.139 1.00 0.00 43 ALA A N 2
ATOM 1709 C CA . ALA A 1 43 ? 17.072 -32.168 2.683 1.00 0.00 43 ALA A CA 2
ATOM 1710 C C . ALA A 1 43 ? 16.216 -32.787 1.547 1.00 0.00 43 ALA A C 2
ATOM 1711 O O . ALA A 1 43 ? 15.044 -33.137 1.745 1.00 0.00 43 ALA A O 2
ATOM 1718 N N . GLY A 1 44 ? 16.850 -32.957 0.367 1.00 0.00 44 GLY A N 2
ATOM 1719 C CA . GLY A 1 44 ? 16.192 -33.470 -0.836 1.00 0.00 44 GLY A CA 2
ATOM 1720 C C . GLY A 1 44 ? 15.361 -32.414 -1.570 1.00 0.00 44 GLY A C 2
ATOM 1721 O O . GLY A 1 44 ? 14.583 -32.746 -2.463 1.00 0.00 44 GLY A O 2
ATOM 1725 N N . PHE A 1 45 ? 15.513 -31.141 -1.170 1.00 0.00 45 PHE A N 2
ATOM 1726 C CA . PHE A 1 45 ? 14.830 -29.993 -1.788 1.00 0.00 45 PHE A CA 2
ATOM 1727 C C . PHE A 1 45 ? 15.863 -29.159 -2.550 1.00 0.00 45 PHE A C 2
ATOM 1728 O O . PHE A 1 45 ? 16.816 -28.650 -1.950 1.00 0.00 45 PHE A O 2
ATOM 1745 N N . GLU A 1 46 ? 15.661 -29.017 -3.867 1.00 0.00 46 GLU A N 2
ATOM 1746 C CA . GLU A 1 46 ? 16.622 -28.362 -4.760 1.00 0.00 46 GLU A CA 2
ATOM 1747 C C . GLU A 1 46 ? 16.546 -26.843 -4.558 1.00 0.00 46 GLU A C 2
ATOM 1748 O O . GLU A 1 46 ? 15.551 -26.207 -4.919 1.00 0.00 46 GLU A O 2
ATOM 1760 N N . VAL A 1 47 ? 17.575 -26.278 -3.943 1.00 0.00 47 VAL A N 2
ATOM 1761 C CA . VAL A 1 47 ? 17.739 -24.832 -3.831 1.00 0.00 47 VAL A CA 2
ATOM 1762 C C . VAL A 1 47 ? 18.227 -24.292 -5.189 1.00 0.00 47 VAL A C 2
ATOM 1763 O O . VAL A 1 47 ? 19.426 -24.335 -5.497 1.00 0.00 47 VAL A O 2
ATOM 1776 N N . ARG A 1 48 ? 17.253 -23.875 -6.015 1.00 0.00 48 ARG A N 2
ATOM 1777 C CA . ARG A 1 48 ? 17.478 -23.424 -7.404 1.00 0.00 48 ARG A CA 2
ATOM 1778 C C . ARG A 1 48 ? 17.563 -21.893 -7.458 1.00 0.00 48 ARG A C 2
ATOM 1779 O O . ARG A 1 48 ? 18.374 -21.319 -8.196 1.00 0.00 48 ARG A O 2
ATOM 1800 N N . ASP A 1 49 ? 16.705 -21.247 -6.663 1.00 0.00 49 ASP A N 2
ATOM 1801 C CA . ASP A 1 49 ? 16.577 -19.786 -6.594 1.00 0.00 49 ASP A CA 2
ATOM 1802 C C . ASP A 1 49 ? 16.650 -19.343 -5.120 1.00 0.00 49 ASP A C 2
ATOM 1803 O O . ASP A 1 49 ? 16.533 -20.174 -4.205 1.00 0.00 49 ASP A O 2
ATOM 1812 N N . GLU A 1 50 ? 16.875 -18.033 -4.908 1.00 0.00 50 GLU A N 2
ATOM 1813 C CA . GLU A 1 50 ? 16.971 -17.407 -3.572 1.00 0.00 50 GLU A CA 2
ATOM 1814 C C . GLU A 1 50 ? 15.687 -17.616 -2.742 1.00 0.00 50 GLU A C 2
ATOM 1815 O O . GLU A 1 50 ? 15.738 -17.645 -1.510 1.00 0.00 50 GLU A O 2
ATOM 1827 N N . GLU A 1 51 ? 14.544 -17.756 -3.443 1.00 0.00 51 GLU A N 2
ATOM 1828 C CA . GLU A 1 51 ? 13.240 -18.067 -2.832 1.00 0.00 51 GLU A CA 2
ATOM 1829 C C . GLU A 1 51 ? 13.264 -19.482 -2.200 1.00 0.00 51 GLU A C 2
ATOM 1830 O O . GLU A 1 51 ? 12.824 -19.671 -1.057 1.00 0.00 51 GLU A O 2
ATOM 1842 N N . ASP A 1 52 ? 13.811 -20.458 -2.966 1.00 0.00 52 ASP A N 2
ATOM 1843 C CA . ASP A 1 52 ? 13.977 -21.868 -2.512 1.00 0.00 52 ASP A CA 2
ATOM 1844 C C . ASP A 1 52 ? 14.915 -21.940 -1.302 1.00 0.00 52 ASP A C 2
ATOM 1845 O O . ASP A 1 52 ? 14.709 -22.742 -0.383 1.00 0.00 52 ASP A O 2
ATOM 1854 N N . LEU A 1 53 ? 15.954 -21.085 -1.329 1.00 0.00 53 LEU A N 2
ATOM 1855 C CA . LEU A 1 53 ? 16.948 -20.985 -0.248 1.00 0.00 53 LEU A CA 2
ATOM 1856 C C . LEU A 1 53 ? 16.283 -20.545 1.065 1.00 0.00 53 LEU A C 2
ATOM 1857 O O . LEU A 1 53 ? 16.369 -21.244 2.073 1.00 0.00 53 LEU A O 2
ATOM 1873 N N . LYS A 1 54 ? 15.574 -19.411 1.017 1.00 0.00 54 LYS A N 2
ATOM 1874 C CA . LYS A 1 54 ? 14.885 -18.834 2.193 1.00 0.00 54 LYS A CA 2
ATOM 1875 C C . LYS A 1 54 ? 13.802 -19.781 2.749 1.00 0.00 54 LYS A C 2
ATOM 1876 O O . LYS A 1 54 ? 13.512 -19.762 3.948 1.00 0.00 54 LYS A O 2
ATOM 1895 N N . LYS A 1 55 ? 13.230 -20.609 1.860 1.00 0.00 55 LYS A N 2
ATOM 1896 C CA . LYS A 1 55 ? 12.191 -21.590 2.214 1.00 0.00 55 LYS A CA 2
ATOM 1897 C C . LYS A 1 55 ? 12.772 -22.741 3.073 1.00 0.00 55 LYS A C 2
ATOM 1898 O O . LYS A 1 55 ? 12.224 -23.076 4.137 1.00 0.00 55 LYS A O 2
ATOM 1917 N N . ILE A 1 56 ? 13.903 -23.318 2.608 1.00 0.00 56 ILE A N 2
ATOM 1918 C CA . ILE A 1 56 ? 14.539 -24.488 3.259 1.00 0.00 56 ILE A CA 2
ATOM 1919 C C . ILE A 1 56 ? 15.291 -24.061 4.546 1.00 0.00 56 ILE A C 2
ATOM 1920 O O . ILE A 1 56 ? 15.395 -24.842 5.498 1.00 0.00 56 ILE A O 2
ATOM 1936 N N . LEU A 1 57 ? 15.789 -22.806 4.566 1.00 0.00 57 LEU A N 2
ATOM 1937 C CA . LEU A 1 57 ? 16.500 -22.232 5.728 1.00 0.00 57 LEU A CA 2
ATOM 1938 C C . LEU A 1 57 ? 15.526 -21.952 6.871 1.00 0.00 57 LEU A C 2
ATOM 1939 O O . LEU A 1 57 ? 15.846 -22.187 8.042 1.00 0.00 57 LEU A O 2
ATOM 1955 N N . GLU A 1 58 ? 14.348 -21.425 6.507 1.00 0.00 58 GLU A N 2
ATOM 1956 C CA . GLU A 1 58 ? 13.255 -21.164 7.454 1.00 0.00 58 GLU A CA 2
ATOM 1957 C C . GLU A 1 58 ? 12.813 -22.483 8.111 1.00 0.00 58 GLU A C 2
ATOM 1958 O O . GLU A 1 58 ? 12.679 -22.563 9.331 1.00 0.00 58 GLU A O 2
ATOM 1970 N N . TRP A 1 59 ? 12.634 -23.513 7.262 1.00 0.00 59 TRP A N 2
ATOM 1971 C CA . TRP A 1 59 ? 12.291 -24.877 7.689 1.00 0.00 59 TRP A CA 2
ATOM 1972 C C . TRP A 1 59 ? 13.331 -25.426 8.689 1.00 0.00 59 TRP A C 2
ATOM 1973 O O . TRP A 1 59 ? 12.968 -25.906 9.762 1.00 0.00 59 TRP A O 2
ATOM 1994 N N . LEU A 1 60 ? 14.620 -25.314 8.321 1.00 0.00 60 LEU A N 2
ATOM 1995 C CA . LEU A 1 60 ? 15.734 -25.925 9.076 1.00 0.00 60 LEU A CA 2
ATOM 1996 C C . LEU A 1 60 ? 15.955 -25.231 10.439 1.00 0.00 60 LEU A C 2
ATOM 1997 O O . LEU A 1 60 ? 16.347 -25.873 11.421 1.00 0.00 60 LEU A O 2
ATOM 2013 N N . ARG A 1 61 ? 15.682 -23.920 10.486 1.00 0.00 61 ARG A N 2
ATOM 2014 C CA . ARG A 1 61 ? 15.797 -23.118 11.725 1.00 0.00 61 ARG A CA 2
ATOM 2015 C C . ARG A 1 61 ? 14.584 -23.363 12.653 1.00 0.00 61 ARG A C 2
ATOM 2016 O O . ARG A 1 61 ? 14.698 -23.274 13.881 1.00 0.00 61 ARG A O 2
ATOM 2037 N N . ARG A 1 62 ? 13.431 -23.704 12.049 1.00 0.00 62 ARG A N 2
ATOM 2038 C CA . ARG A 1 62 ? 12.193 -24.037 12.790 1.00 0.00 62 ARG A CA 2
ATOM 2039 C C . ARG A 1 62 ? 12.032 -25.572 12.924 1.00 0.00 62 ARG A C 2
ATOM 2040 O O . ARG A 1 62 ? 10.963 -26.064 13.298 1.00 0.00 62 ARG A O 2
ATOM 2061 N N . HIS A 1 63 ? 13.129 -26.314 12.679 1.00 0.00 63 HIS A N 2
ATOM 2062 C CA . HIS A 1 63 ? 13.168 -27.791 12.725 1.00 0.00 63 HIS A CA 2
ATOM 2063 C C . HIS A 1 63 ? 13.608 -28.275 14.133 1.00 0.00 63 HIS A C 2
ATOM 2064 O O . HIS A 1 63 ? 14.233 -29.329 14.283 1.00 0.00 63 HIS A O 2
ATOM 2079 N N . GLY A 1 64 ? 13.248 -27.497 15.173 1.00 0.00 64 GLY A N 2
ATOM 2080 C CA . GLY A 1 64 ? 13.575 -27.838 16.564 1.00 0.00 64 GLY A CA 2
ATOM 2081 C C . GLY A 1 64 ? 14.989 -27.405 16.965 1.00 0.00 64 GLY A C 2
ATOM 2082 O O . GLY A 1 64 ? 15.633 -28.114 17.769 1.00 0.00 64 GLY A O 2
ATOM 2087 N N . MET A 1 1 ? 18.004 10.667 -20.052 1.00 0.00 1 MET A N 3
ATOM 2088 C CA . MET A 1 1 ? 17.387 10.255 -18.772 1.00 0.00 1 MET A CA 3
ATOM 2089 C C . MET A 1 1 ? 17.955 8.892 -18.340 1.00 0.00 1 MET A C 3
ATOM 2090 O O . MET A 1 1 ? 17.575 7.849 -18.891 1.00 0.00 1 MET A O 3
ATOM 2106 N N . GLY A 1 2 ? 18.899 8.921 -17.382 1.00 0.00 2 GLY A N 3
ATOM 2107 C CA . GLY A 1 2 ? 19.494 7.705 -16.821 1.00 0.00 2 GLY A CA 3
ATOM 2108 C C . GLY A 1 2 ? 18.978 7.445 -15.410 1.00 0.00 2 GLY A C 3
ATOM 2109 O O . GLY A 1 2 ? 18.797 8.391 -14.643 1.00 0.00 2 GLY A O 3
ATOM 2113 N N . SER A 1 3 ? 18.706 6.168 -15.079 1.00 0.00 3 SER A N 3
ATOM 2114 C CA . SER A 1 3 ? 18.309 5.742 -13.721 1.00 0.00 3 SER A CA 3
ATOM 2115 C C . SER A 1 3 ? 18.910 4.358 -13.423 1.00 0.00 3 SER A C 3
ATOM 2116 O O . SER A 1 3 ? 18.754 3.423 -14.219 1.00 0.00 3 SER A O 3
ATOM 2124 N N . SER A 1 4 ? 19.614 4.250 -12.287 1.00 0.00 4 SER A N 3
ATOM 2125 C CA . SER A 1 4 ? 20.286 3.015 -11.860 1.00 0.00 4 SER A CA 3
ATOM 2126 C C . SER A 1 4 ? 20.124 2.811 -10.346 1.00 0.00 4 SER A C 3
ATOM 2127 O O . SER A 1 4 ? 19.875 3.763 -9.593 1.00 0.00 4 SER A O 3
ATOM 2135 N N . HIS A 1 5 ? 20.262 1.549 -9.927 1.00 0.00 5 HIS A N 3
ATOM 2136 C CA . HIS A 1 5 ? 20.326 1.157 -8.510 1.00 0.00 5 HIS A CA 3
ATOM 2137 C C . HIS A 1 5 ? 21.801 1.120 -8.082 1.00 0.00 5 HIS A C 3
ATOM 2138 O O . HIS A 1 5 ? 22.687 0.901 -8.921 1.00 0.00 5 HIS A O 3
ATOM 2153 N N . HIS A 1 6 ? 22.063 1.359 -6.785 1.00 0.00 6 HIS A N 3
ATOM 2154 C CA . HIS A 1 6 ? 23.425 1.264 -6.216 1.00 0.00 6 HIS A CA 3
ATOM 2155 C C . HIS A 1 6 ? 23.827 -0.211 -6.019 1.00 0.00 6 HIS A C 3
ATOM 2156 O O . HIS A 1 6 ? 22.965 -1.105 -5.990 1.00 0.00 6 HIS A O 3
ATOM 2171 N N . HIS A 1 7 ? 25.149 -0.448 -5.890 1.00 0.00 7 HIS A N 3
ATOM 2172 C CA . HIS A 1 7 ? 25.717 -1.789 -5.655 1.00 0.00 7 HIS A CA 3
ATOM 2173 C C . HIS A 1 7 ? 25.234 -2.372 -4.315 1.00 0.00 7 HIS A C 3
ATOM 2174 O O . HIS A 1 7 ? 25.187 -1.660 -3.299 1.00 0.00 7 HIS A O 3
ATOM 2189 N N . HIS A 1 8 ? 24.846 -3.659 -4.338 1.00 0.00 8 HIS A N 3
ATOM 2190 C CA . HIS A 1 8 ? 24.391 -4.385 -3.138 1.00 0.00 8 HIS A CA 3
ATOM 2191 C C . HIS A 1 8 ? 25.571 -4.593 -2.157 1.00 0.00 8 HIS A C 3
ATOM 2192 O O . HIS A 1 8 ? 26.721 -4.743 -2.587 1.00 0.00 8 HIS A O 3
ATOM 2207 N N . HIS A 1 9 ? 25.276 -4.593 -0.848 1.00 0.00 9 HIS A N 3
ATOM 2208 C CA . HIS A 1 9 ? 26.284 -4.819 0.206 1.00 0.00 9 HIS A CA 3
ATOM 2209 C C . HIS A 1 9 ? 26.465 -6.326 0.451 1.00 0.00 9 HIS A C 3
ATOM 2210 O O . HIS A 1 9 ? 25.503 -7.031 0.778 1.00 0.00 9 HIS A O 3
ATOM 2225 N N . HIS A 1 10 ? 27.706 -6.794 0.272 1.00 0.00 10 HIS A N 3
ATOM 2226 C CA . HIS A 1 10 ? 28.092 -8.200 0.481 1.00 0.00 10 HIS A CA 3
ATOM 2227 C C . HIS A 1 10 ? 28.389 -8.457 1.969 1.00 0.00 10 HIS A C 3
ATOM 2228 O O . HIS A 1 10 ? 28.833 -7.553 2.689 1.00 0.00 10 HIS A O 3
ATOM 2243 N N . SER A 1 11 ? 28.131 -9.692 2.413 1.00 0.00 11 SER A N 3
ATOM 2244 C CA . SER A 1 11 ? 28.390 -10.146 3.790 1.00 0.00 11 SER A CA 3
ATOM 2245 C C . SER A 1 11 ? 29.346 -11.353 3.744 1.00 0.00 11 SER A C 3
ATOM 2246 O O . SER A 1 11 ? 28.915 -12.488 3.515 1.00 0.00 11 SER A O 3
ATOM 2254 N N . SER A 1 12 ? 30.653 -11.079 3.893 1.00 0.00 12 SER A N 3
ATOM 2255 C CA . SER A 1 12 ? 31.715 -12.101 3.893 1.00 0.00 12 SER A CA 3
ATOM 2256 C C . SER A 1 12 ? 31.822 -12.768 5.282 1.00 0.00 12 SER A C 3
ATOM 2257 O O . SER A 1 12 ? 32.720 -12.455 6.077 1.00 0.00 12 SER A O 3
ATOM 2265 N N . GLY A 1 13 ? 30.867 -13.663 5.573 1.00 0.00 13 GLY A N 3
ATOM 2266 C CA . GLY A 1 13 ? 30.790 -14.341 6.869 1.00 0.00 13 GLY A CA 3
ATOM 2267 C C . GLY A 1 13 ? 31.870 -15.409 7.034 1.00 0.00 13 GLY A C 3
ATOM 2268 O O . GLY A 1 13 ? 32.072 -16.221 6.128 1.00 0.00 13 GLY A O 3
ATOM 2272 N N . LEU A 1 14 ? 32.569 -15.395 8.183 1.00 0.00 14 LEU A N 3
ATOM 2273 C CA . LEU A 1 14 ? 33.627 -16.375 8.512 1.00 0.00 14 LEU A CA 3
ATOM 2274 C C . LEU A 1 14 ? 32.992 -17.675 9.042 1.00 0.00 14 LEU A C 3
ATOM 2275 O O . LEU A 1 14 ? 31.930 -17.649 9.675 1.00 0.00 14 LEU A O 3
ATOM 2291 N N . VAL A 1 15 ? 33.662 -18.804 8.778 1.00 0.00 15 VAL A N 3
ATOM 2292 C CA . VAL A 1 15 ? 33.179 -20.141 9.164 1.00 0.00 15 VAL A CA 3
ATOM 2293 C C . VAL A 1 15 ? 33.388 -20.400 10.688 1.00 0.00 15 VAL A C 3
ATOM 2294 O O . VAL A 1 15 ? 34.490 -20.175 11.209 1.00 0.00 15 VAL A O 3
ATOM 2307 N N . PRO A 1 16 ? 32.320 -20.840 11.449 1.00 0.00 16 PRO A N 3
ATOM 2308 C CA . PRO A 1 16 ? 32.426 -21.149 12.890 1.00 0.00 16 PRO A CA 3
ATOM 2309 C C . PRO A 1 16 ? 32.818 -22.626 13.156 1.00 0.00 16 PRO A C 3
ATOM 2310 O O . PRO A 1 16 ? 32.810 -23.463 12.250 1.00 0.00 16 PRO A O 3
ATOM 2321 N N . ARG A 1 17 ? 33.156 -22.916 14.420 1.00 0.00 17 ARG A N 3
ATOM 2322 C CA . ARG A 1 17 ? 33.621 -24.249 14.868 1.00 0.00 17 ARG A CA 3
ATOM 2323 C C . ARG A 1 17 ? 32.696 -24.774 15.977 1.00 0.00 17 ARG A C 3
ATOM 2324 O O . ARG A 1 17 ? 32.249 -23.997 16.832 1.00 0.00 17 ARG A O 3
ATOM 2345 N N . GLY A 1 18 ? 32.401 -26.090 15.949 1.00 0.00 18 GLY A N 3
ATOM 2346 C CA . GLY A 1 18 ? 31.417 -26.699 16.857 1.00 0.00 18 GLY A CA 3
ATOM 2347 C C . GLY A 1 18 ? 29.987 -26.421 16.390 1.00 0.00 18 GLY A C 3
ATOM 2348 O O . GLY A 1 18 ? 29.204 -27.346 16.141 1.00 0.00 18 GLY A O 3
ATOM 2352 N N . SER A 1 19 ? 29.665 -25.116 16.304 1.00 0.00 19 SER A N 3
ATOM 2353 C CA . SER A 1 19 ? 28.452 -24.603 15.670 1.00 0.00 19 SER A CA 3
ATOM 2354 C C . SER A 1 19 ? 28.476 -24.936 14.161 1.00 0.00 19 SER A C 3
ATOM 2355 O O . SER A 1 19 ? 29.175 -24.275 13.379 1.00 0.00 19 SER A O 3
ATOM 2363 N N . HIS A 1 20 ? 27.755 -26.001 13.779 1.00 0.00 20 HIS A N 3
ATOM 2364 C CA . HIS A 1 20 ? 27.702 -26.499 12.393 1.00 0.00 20 HIS A CA 3
ATOM 2365 C C . HIS A 1 20 ? 26.282 -26.367 11.823 1.00 0.00 20 HIS A C 3
ATOM 2366 O O . HIS A 1 20 ? 26.108 -25.990 10.654 1.00 0.00 20 HIS A O 3
ATOM 2381 N N . MET A 1 21 ? 25.267 -26.709 12.650 1.00 0.00 21 MET A N 3
ATOM 2382 C CA . MET A 1 21 ? 23.843 -26.641 12.248 1.00 0.00 21 MET A CA 3
ATOM 2383 C C . MET A 1 21 ? 23.323 -25.210 12.463 1.00 0.00 21 MET A C 3
ATOM 2384 O O . MET A 1 21 ? 22.507 -24.938 13.350 1.00 0.00 21 MET A O 3
ATOM 2398 N N . ASP A 1 22 ? 23.870 -24.295 11.658 1.00 0.00 22 ASP A N 3
ATOM 2399 C CA . ASP A 1 22 ? 23.594 -22.856 11.735 1.00 0.00 22 ASP A CA 3
ATOM 2400 C C . ASP A 1 22 ? 23.050 -22.384 10.384 1.00 0.00 22 ASP A C 3
ATOM 2401 O O . ASP A 1 22 ? 23.630 -22.684 9.330 1.00 0.00 22 ASP A O 3
ATOM 2410 N N . ILE A 1 23 ? 21.939 -21.631 10.437 1.00 0.00 23 ILE A N 3
ATOM 2411 C CA . ILE A 1 23 ? 21.212 -21.147 9.244 1.00 0.00 23 ILE A CA 3
ATOM 2412 C C . ILE A 1 23 ? 22.142 -20.292 8.348 1.00 0.00 23 ILE A C 3
ATOM 2413 O O . ILE A 1 23 ? 22.099 -20.385 7.123 1.00 0.00 23 ILE A O 3
ATOM 2429 N N . GLU A 1 24 ? 23.010 -19.499 9.012 1.00 0.00 24 GLU A N 3
ATOM 2430 C CA . GLU A 1 24 ? 23.946 -18.556 8.367 1.00 0.00 24 GLU A CA 3
ATOM 2431 C C . GLU A 1 24 ? 24.949 -19.308 7.474 1.00 0.00 24 GLU A C 3
ATOM 2432 O O . GLU A 1 24 ? 25.257 -18.877 6.356 1.00 0.00 24 GLU A O 3
ATOM 2444 N N . GLU A 1 25 ? 25.436 -20.450 7.988 1.00 0.00 25 GLU A N 3
ATOM 2445 C CA . GLU A 1 25 ? 26.507 -21.226 7.336 1.00 0.00 25 GLU A CA 3
ATOM 2446 C C . GLU A 1 25 ? 25.981 -21.967 6.101 1.00 0.00 25 GLU A C 3
ATOM 2447 O O . GLU A 1 25 ? 26.645 -22.011 5.063 1.00 0.00 25 GLU A O 3
ATOM 2459 N N . ILE A 1 26 ? 24.773 -22.509 6.215 1.00 0.00 26 ILE A N 3
ATOM 2460 C CA . ILE A 1 26 ? 24.118 -23.238 5.119 1.00 0.00 26 ILE A CA 3
ATOM 2461 C C . ILE A 1 26 ? 23.618 -22.251 4.039 1.00 0.00 26 ILE A C 3
ATOM 2462 O O . ILE A 1 26 ? 23.651 -22.556 2.834 1.00 0.00 26 ILE A O 3
ATOM 2478 N N . GLU A 1 27 ? 23.175 -21.065 4.496 1.00 0.00 27 GLU A N 3
ATOM 2479 C CA . GLU A 1 27 ? 22.709 -19.979 3.614 1.00 0.00 27 GLU A CA 3
ATOM 2480 C C . GLU A 1 27 ? 23.837 -19.525 2.674 1.00 0.00 27 GLU A C 3
ATOM 2481 O O . GLU A 1 27 ? 23.645 -19.452 1.459 1.00 0.00 27 GLU A O 3
ATOM 2493 N N . LYS A 1 28 ? 25.026 -19.274 3.263 1.00 0.00 28 LYS A N 3
ATOM 2494 C CA . LYS A 1 28 ? 26.166 -18.680 2.531 1.00 0.00 28 LYS A CA 3
ATOM 2495 C C . LYS A 1 28 ? 26.709 -19.651 1.471 1.00 0.00 28 LYS A C 3
ATOM 2496 O O . LYS A 1 28 ? 27.314 -19.209 0.501 1.00 0.00 28 LYS A O 3
ATOM 2515 N N . LYS A 1 29 ? 26.498 -20.977 1.675 1.00 0.00 29 LYS A N 3
ATOM 2516 C CA . LYS A 1 29 ? 26.813 -21.986 0.640 1.00 0.00 29 LYS A CA 3
ATOM 2517 C C . LYS A 1 29 ? 25.943 -21.715 -0.596 1.00 0.00 29 LYS A C 3
ATOM 2518 O O . LYS A 1 29 ? 26.447 -21.454 -1.691 1.00 0.00 29 LYS A O 3
ATOM 2537 N N . ALA A 1 30 ? 24.624 -21.709 -0.347 1.00 0.00 30 ALA A N 3
ATOM 2538 C CA . ALA A 1 30 ? 23.592 -21.629 -1.382 1.00 0.00 30 ALA A CA 3
ATOM 2539 C C . ALA A 1 30 ? 23.655 -20.307 -2.178 1.00 0.00 30 ALA A C 3
ATOM 2540 O O . ALA A 1 30 ? 23.589 -20.333 -3.402 1.00 0.00 30 ALA A O 3
ATOM 2547 N N . ARG A 1 31 ? 23.839 -19.164 -1.482 1.00 0.00 31 ARG A N 3
ATOM 2548 C CA . ARG A 1 31 ? 23.846 -17.821 -2.127 1.00 0.00 31 ARG A CA 3
ATOM 2549 C C . ARG A 1 31 ? 24.969 -17.710 -3.184 1.00 0.00 31 ARG A C 3
ATOM 2550 O O . ARG A 1 31 ? 24.789 -17.072 -4.233 1.00 0.00 31 ARG A O 3
ATOM 2571 N N . LYS A 1 32 ? 26.109 -18.355 -2.888 1.00 0.00 32 LYS A N 3
ATOM 2572 C CA . LYS A 1 32 ? 27.268 -18.398 -3.796 1.00 0.00 32 LYS A CA 3
ATOM 2573 C C . LYS A 1 32 ? 26.993 -19.341 -4.979 1.00 0.00 32 LYS A C 3
ATOM 2574 O O . LYS A 1 32 ? 27.224 -18.976 -6.124 1.00 0.00 32 LYS A O 3
ATOM 2593 N N . ILE A 1 33 ? 26.470 -20.542 -4.675 1.00 0.00 33 ILE A N 3
ATOM 2594 C CA . ILE A 1 33 ? 26.198 -21.600 -5.684 1.00 0.00 33 ILE A CA 3
ATOM 2595 C C . ILE A 1 33 ? 25.201 -21.110 -6.768 1.00 0.00 33 ILE A C 3
ATOM 2596 O O . ILE A 1 33 ? 25.406 -21.338 -7.970 1.00 0.00 33 ILE A O 3
ATOM 2612 N N . LEU A 1 34 ? 24.154 -20.408 -6.322 1.00 0.00 34 LEU A N 3
ATOM 2613 C CA . LEU A 1 34 ? 23.141 -19.805 -7.210 1.00 0.00 34 LEU A CA 3
ATOM 2614 C C . LEU A 1 34 ? 23.751 -18.655 -8.045 1.00 0.00 34 LEU A C 3
ATOM 2615 O O . LEU A 1 34 ? 23.332 -18.428 -9.189 1.00 0.00 34 LEU A O 3
ATOM 2631 N N . GLU A 1 35 ? 24.748 -17.948 -7.479 1.00 0.00 35 GLU A N 3
ATOM 2632 C CA . GLU A 1 35 ? 25.486 -16.879 -8.193 1.00 0.00 35 GLU A CA 3
ATOM 2633 C C . GLU A 1 35 ? 26.304 -17.472 -9.364 1.00 0.00 35 GLU A C 3
ATOM 2634 O O . GLU A 1 35 ? 26.433 -16.841 -10.425 1.00 0.00 35 GLU A O 3
ATOM 2646 N N . LYS A 1 36 ? 26.841 -18.696 -9.163 1.00 0.00 36 LYS A N 3
ATOM 2647 C CA . LYS A 1 36 ? 27.703 -19.377 -10.164 1.00 0.00 36 LYS A CA 3
ATOM 2648 C C . LYS A 1 36 ? 26.878 -19.879 -11.364 1.00 0.00 36 LYS A C 3
ATOM 2649 O O . LYS A 1 36 ? 27.425 -20.112 -12.448 1.00 0.00 36 LYS A O 3
ATOM 2668 N N . GLY A 1 37 ? 25.558 -20.006 -11.166 1.00 0.00 37 GLY A N 3
ATOM 2669 C CA . GLY A 1 37 ? 24.659 -20.556 -12.182 1.00 0.00 37 GLY A CA 3
ATOM 2670 C C . GLY A 1 37 ? 24.398 -22.034 -11.946 1.00 0.00 37 GLY A C 3
ATOM 2671 O O . GLY A 1 37 ? 24.156 -22.793 -12.891 1.00 0.00 37 GLY A O 3
ATOM 2675 N N . ASP A 1 38 ? 24.460 -22.434 -10.666 1.00 0.00 38 ASP A N 3
ATOM 2676 C CA . ASP A 1 38 ? 24.222 -23.817 -10.211 1.00 0.00 38 ASP A CA 3
ATOM 2677 C C . ASP A 1 38 ? 23.049 -23.845 -9.221 1.00 0.00 38 ASP A C 3
ATOM 2678 O O . ASP A 1 38 ? 22.525 -22.792 -8.835 1.00 0.00 38 ASP A O 3
ATOM 2687 N N . SER A 1 39 ? 22.657 -25.061 -8.812 1.00 0.00 39 SER A N 3
ATOM 2688 C CA . SER A 1 39 ? 21.582 -25.297 -7.838 1.00 0.00 39 SER A CA 3
ATOM 2689 C C . SER A 1 39 ? 22.057 -26.332 -6.800 1.00 0.00 39 SER A C 3
ATOM 2690 O O . SER A 1 39 ? 22.828 -27.245 -7.136 1.00 0.00 39 SER A O 3
ATOM 2698 N N . ILE A 1 40 ? 21.606 -26.178 -5.541 1.00 0.00 40 ILE A N 3
ATOM 2699 C CA . ILE A 1 40 ? 22.034 -27.027 -4.404 1.00 0.00 40 ILE A CA 3
ATOM 2700 C C . ILE A 1 40 ? 20.809 -27.702 -3.750 1.00 0.00 40 ILE A C 3
ATOM 2701 O O . ILE A 1 40 ? 19.846 -27.037 -3.382 1.00 0.00 40 ILE A O 3
ATOM 2717 N N . GLU A 1 41 ? 20.858 -29.039 -3.631 1.00 0.00 41 GLU A N 3
ATOM 2718 C CA . GLU A 1 41 ? 19.786 -29.836 -3.021 1.00 0.00 41 GLU A CA 3
ATOM 2719 C C . GLU A 1 41 ? 20.022 -29.935 -1.503 1.00 0.00 41 GLU A C 3
ATOM 2720 O O . GLU A 1 41 ? 20.920 -30.658 -1.057 1.00 0.00 41 GLU A O 3
ATOM 2732 N N . ILE A 1 42 ? 19.251 -29.165 -0.718 1.00 0.00 42 ILE A N 3
ATOM 2733 C CA . ILE A 1 42 ? 19.313 -29.197 0.755 1.00 0.00 42 ILE A CA 3
ATOM 2734 C C . ILE A 1 42 ? 18.014 -29.817 1.300 1.00 0.00 42 ILE A C 3
ATOM 2735 O O . ILE A 1 42 ? 16.932 -29.250 1.108 1.00 0.00 42 ILE A O 3
ATOM 2751 N N . ALA A 1 43 ? 18.131 -31.006 1.933 1.00 0.00 43 ALA A N 3
ATOM 2752 C CA . ALA A 1 43 ? 17.023 -31.685 2.660 1.00 0.00 43 ALA A CA 3
ATOM 2753 C C . ALA A 1 43 ? 15.873 -32.126 1.728 1.00 0.00 43 ALA A C 3
ATOM 2754 O O . ALA A 1 43 ? 14.730 -32.302 2.171 1.00 0.00 43 ALA A O 3
ATOM 2761 N N . GLY A 1 44 ? 16.199 -32.336 0.443 1.00 0.00 44 GLY A N 3
ATOM 2762 C CA . GLY A 1 44 ? 15.222 -32.740 -0.576 1.00 0.00 44 GLY A CA 3
ATOM 2763 C C . GLY A 1 44 ? 14.678 -31.561 -1.378 1.00 0.00 44 GLY A C 3
ATOM 2764 O O . GLY A 1 44 ? 13.980 -31.755 -2.380 1.00 0.00 44 GLY A O 3
ATOM 2768 N N . PHE A 1 45 ? 14.983 -30.334 -0.929 1.00 0.00 45 PHE A N 3
ATOM 2769 C CA . PHE A 1 45 ? 14.609 -29.104 -1.636 1.00 0.00 45 PHE A CA 3
ATOM 2770 C C . PHE A 1 45 ? 15.734 -28.738 -2.609 1.00 0.00 45 PHE A C 3
ATOM 2771 O O . PHE A 1 45 ? 16.854 -28.451 -2.171 1.00 0.00 45 PHE A O 3
ATOM 2788 N N . GLU A 1 46 ? 15.447 -28.764 -3.919 1.00 0.00 46 GLU A N 3
ATOM 2789 C CA . GLU A 1 46 ? 16.398 -28.298 -4.939 1.00 0.00 46 GLU A CA 3
ATOM 2790 C C . GLU A 1 46 ? 16.318 -26.763 -5.017 1.00 0.00 46 GLU A C 3
ATOM 2791 O O . GLU A 1 46 ? 15.380 -26.190 -5.596 1.00 0.00 46 GLU A O 3
ATOM 2803 N N . VAL A 1 47 ? 17.271 -26.108 -4.333 1.00 0.00 47 VAL A N 3
ATOM 2804 C CA . VAL A 1 47 ? 17.410 -24.647 -4.329 1.00 0.00 47 VAL A CA 3
ATOM 2805 C C . VAL A 1 47 ? 17.917 -24.182 -5.707 1.00 0.00 47 VAL A C 3
ATOM 2806 O O . VAL A 1 47 ? 19.127 -24.093 -5.951 1.00 0.00 47 VAL A O 3
ATOM 2819 N N . ARG A 1 48 ? 16.950 -23.964 -6.618 1.00 0.00 48 ARG A N 3
ATOM 2820 C CA . ARG A 1 48 ? 17.201 -23.534 -8.005 1.00 0.00 48 ARG A CA 3
ATOM 2821 C C . ARG A 1 48 ? 16.984 -22.023 -8.152 1.00 0.00 48 ARG A C 3
ATOM 2822 O O . ARG A 1 48 ? 17.443 -21.412 -9.125 1.00 0.00 48 ARG A O 3
ATOM 2843 N N . ASP A 1 49 ? 16.270 -21.440 -7.181 1.00 0.00 49 ASP A N 3
ATOM 2844 C CA . ASP A 1 49 ? 16.050 -19.989 -7.065 1.00 0.00 49 ASP A CA 3
ATOM 2845 C C . ASP A 1 49 ? 16.267 -19.549 -5.610 1.00 0.00 49 ASP A C 3
ATOM 2846 O O . ASP A 1 49 ? 16.267 -20.379 -4.680 1.00 0.00 49 ASP A O 3
ATOM 2855 N N . GLU A 1 50 ? 16.434 -18.221 -5.430 1.00 0.00 50 GLU A N 3
ATOM 2856 C CA . GLU A 1 50 ? 16.577 -17.578 -4.107 1.00 0.00 50 GLU A CA 3
ATOM 2857 C C . GLU A 1 50 ? 15.319 -17.789 -3.248 1.00 0.00 50 GLU A C 3
ATOM 2858 O O . GLU A 1 50 ? 15.383 -17.735 -2.019 1.00 0.00 50 GLU A O 3
ATOM 2870 N N . GLU A 1 51 ? 14.182 -18.016 -3.923 1.00 0.00 51 GLU A N 3
ATOM 2871 C CA . GLU A 1 51 ? 12.896 -18.302 -3.282 1.00 0.00 51 GLU A CA 3
ATOM 2872 C C . GLU A 1 51 ? 12.938 -19.652 -2.554 1.00 0.00 51 GLU A C 3
ATOM 2873 O O . GLU A 1 51 ? 12.452 -19.768 -1.426 1.00 0.00 51 GLU A O 3
ATOM 2885 N N . ASP A 1 52 ? 13.550 -20.655 -3.212 1.00 0.00 52 ASP A N 3
ATOM 2886 C CA . ASP A 1 52 ? 13.751 -22.002 -2.632 1.00 0.00 52 ASP A CA 3
ATOM 2887 C C . ASP A 1 52 ? 14.731 -21.943 -1.455 1.00 0.00 52 ASP A C 3
ATOM 2888 O O . ASP A 1 52 ? 14.637 -22.725 -0.503 1.00 0.00 52 ASP A O 3
ATOM 2897 N N . LEU A 1 53 ? 15.680 -20.997 -1.557 1.00 0.00 53 LEU A N 3
ATOM 2898 C CA . LEU A 1 53 ? 16.649 -20.697 -0.491 1.00 0.00 53 LEU A CA 3
ATOM 2899 C C . LEU A 1 53 ? 15.885 -20.179 0.746 1.00 0.00 53 LEU A C 3
ATOM 2900 O O . LEU A 1 53 ? 16.129 -20.621 1.856 1.00 0.00 53 LEU A O 3
ATOM 2916 N N . LYS A 1 54 ? 14.933 -19.271 0.518 1.00 0.00 54 LYS A N 3
ATOM 2917 C CA . LYS A 1 54 ? 14.084 -18.694 1.582 1.00 0.00 54 LYS A CA 3
ATOM 2918 C C . LYS A 1 54 ? 13.186 -19.773 2.235 1.00 0.00 54 LYS A C 3
ATOM 2919 O O . LYS A 1 54 ? 12.943 -19.737 3.450 1.00 0.00 54 LYS A O 3
ATOM 2938 N N . LYS A 1 55 ? 12.723 -20.743 1.420 1.00 0.00 55 LYS A N 3
ATOM 2939 C CA . LYS A 1 55 ? 11.906 -21.883 1.903 1.00 0.00 55 LYS A CA 3
ATOM 2940 C C . LYS A 1 55 ? 12.734 -22.784 2.840 1.00 0.00 55 LYS A C 3
ATOM 2941 O O . LYS A 1 55 ? 12.263 -23.171 3.924 1.00 0.00 55 LYS A O 3
ATOM 2960 N N . ILE A 1 56 ? 13.986 -23.099 2.423 1.00 0.00 56 ILE A N 3
ATOM 2961 C CA . ILE A 1 56 ? 14.871 -23.978 3.207 1.00 0.00 56 ILE A CA 3
ATOM 2962 C C . ILE A 1 56 ? 15.354 -23.252 4.480 1.00 0.00 56 ILE A C 3
ATOM 2963 O O . ILE A 1 56 ? 15.545 -23.898 5.494 1.00 0.00 56 ILE A O 3
ATOM 2979 N N . LEU A 1 57 ? 15.490 -21.902 4.433 1.00 0.00 57 LEU A N 3
ATOM 2980 C CA . LEU A 1 57 ? 15.878 -21.082 5.615 1.00 0.00 57 LEU A CA 3
ATOM 2981 C C . LEU A 1 57 ? 14.859 -21.245 6.757 1.00 0.00 57 LEU A C 3
ATOM 2982 O O . LEU A 1 57 ? 15.235 -21.241 7.935 1.00 0.00 57 LEU A O 3
ATOM 2998 N N . GLU A 1 58 ? 13.571 -21.376 6.387 1.00 0.00 58 GLU A N 3
ATOM 2999 C CA . GLU A 1 58 ? 12.486 -21.631 7.353 1.00 0.00 58 GLU A CA 3
ATOM 3000 C C . GLU A 1 58 ? 12.649 -23.037 7.967 1.00 0.00 58 GLU A C 3
ATOM 3001 O O . GLU A 1 58 ? 12.479 -23.215 9.176 1.00 0.00 58 GLU A O 3
ATOM 3013 N N . TRP A 1 59 ? 12.984 -24.022 7.109 1.00 0.00 59 TRP A N 3
ATOM 3014 C CA . TRP A 1 59 ? 13.199 -25.422 7.532 1.00 0.00 59 TRP A CA 3
ATOM 3015 C C . TRP A 1 59 ? 14.407 -25.513 8.493 1.00 0.00 59 TRP A C 3
ATOM 3016 O O . TRP A 1 59 ? 14.354 -26.235 9.471 1.00 0.00 59 TRP A O 3
ATOM 3037 N N . LEU A 1 60 ? 15.476 -24.741 8.209 1.00 0.00 60 LEU A N 3
ATOM 3038 C CA . LEU A 1 60 ? 16.709 -24.678 9.045 1.00 0.00 60 LEU A CA 3
ATOM 3039 C C . LEU A 1 60 ? 16.405 -23.998 10.394 1.00 0.00 60 LEU A C 3
ATOM 3040 O O . LEU A 1 60 ? 17.029 -24.290 11.418 1.00 0.00 60 LEU A O 3
ATOM 3056 N N . ARG A 1 61 ? 15.440 -23.063 10.348 1.00 0.00 61 ARG A N 3
ATOM 3057 C CA . ARG A 1 61 ? 14.947 -22.320 11.523 1.00 0.00 61 ARG A CA 3
ATOM 3058 C C . ARG A 1 61 ? 14.143 -23.276 12.440 1.00 0.00 61 ARG A C 3
ATOM 3059 O O . ARG A 1 61 ? 14.208 -23.177 13.668 1.00 0.00 61 ARG A O 3
ATOM 3080 N N . ARG A 1 62 ? 13.412 -24.219 11.816 1.00 0.00 62 ARG A N 3
ATOM 3081 C CA . ARG A 1 62 ? 12.549 -25.196 12.518 1.00 0.00 62 ARG A CA 3
ATOM 3082 C C . ARG A 1 62 ? 13.301 -26.508 12.817 1.00 0.00 62 ARG A C 3
ATOM 3083 O O . ARG A 1 62 ? 12.841 -27.325 13.625 1.00 0.00 62 ARG A O 3
ATOM 3104 N N . HIS A 1 63 ? 14.454 -26.704 12.161 1.00 0.00 63 HIS A N 3
ATOM 3105 C CA . HIS A 1 63 ? 15.290 -27.908 12.306 1.00 0.00 63 HIS A CA 3
ATOM 3106 C C . HIS A 1 63 ? 16.725 -27.455 12.606 1.00 0.00 63 HIS A C 3
ATOM 3107 O O . HIS A 1 63 ? 17.507 -27.178 11.691 1.00 0.00 63 HIS A O 3
ATOM 3122 N N . GLY A 1 64 ? 17.040 -27.352 13.899 1.00 0.00 64 GLY A N 3
ATOM 3123 C CA . GLY A 1 64 ? 18.363 -26.959 14.371 1.00 0.00 64 GLY A CA 3
ATOM 3124 C C . GLY A 1 64 ? 18.832 -27.877 15.504 1.00 0.00 64 GLY A C 3
ATOM 3125 O O . GLY A 1 64 ? 17.970 -28.407 16.248 1.00 0.00 64 GLY A O 3
ATOM 3130 N N . MET A 1 1 ? 31.645 -44.785 34.488 1.00 0.00 1 MET A N 4
ATOM 3131 C CA . MET A 1 1 ? 31.327 -46.222 34.586 1.00 0.00 1 MET A CA 4
ATOM 3132 C C . MET A 1 1 ? 30.796 -46.554 35.985 1.00 0.00 1 MET A C 4
ATOM 3133 O O . MET A 1 1 ? 31.220 -45.942 36.970 1.00 0.00 1 MET A O 4
ATOM 3149 N N . GLY A 1 2 ? 29.860 -47.529 36.060 1.00 0.00 2 GLY A N 4
ATOM 3150 C CA . GLY A 1 2 ? 29.281 -47.984 37.331 1.00 0.00 2 GLY A CA 4
ATOM 3151 C C . GLY A 1 2 ? 28.232 -47.024 37.888 1.00 0.00 2 GLY A C 4
ATOM 3152 O O . GLY A 1 2 ? 27.037 -47.326 37.889 1.00 0.00 2 GLY A O 4
ATOM 3156 N N . SER A 1 3 ? 28.700 -45.867 38.366 1.00 0.00 3 SER A N 4
ATOM 3157 C CA . SER A 1 3 ? 27.844 -44.794 38.881 1.00 0.00 3 SER A CA 4
ATOM 3158 C C . SER A 1 3 ? 27.079 -44.096 37.737 1.00 0.00 3 SER A C 4
ATOM 3159 O O . SER A 1 3 ? 27.685 -43.460 36.867 1.00 0.00 3 SER A O 4
ATOM 3167 N N . SER A 1 4 ? 25.749 -44.257 37.732 1.00 0.00 4 SER A N 4
ATOM 3168 C CA . SER A 1 4 ? 24.865 -43.573 36.785 1.00 0.00 4 SER A CA 4
ATOM 3169 C C . SER A 1 4 ? 24.485 -42.183 37.348 1.00 0.00 4 SER A C 4
ATOM 3170 O O . SER A 1 4 ? 23.600 -42.061 38.204 1.00 0.00 4 SER A O 4
ATOM 3178 N N . HIS A 1 5 ? 25.208 -41.147 36.884 1.00 0.00 5 HIS A N 4
ATOM 3179 C CA . HIS A 1 5 ? 25.020 -39.761 37.335 1.00 0.00 5 HIS A CA 4
ATOM 3180 C C . HIS A 1 5 ? 23.796 -39.149 36.643 1.00 0.00 5 HIS A C 4
ATOM 3181 O O . HIS A 1 5 ? 23.868 -38.741 35.476 1.00 0.00 5 HIS A O 4
ATOM 3196 N N . HIS A 1 6 ? 22.671 -39.113 37.370 1.00 0.00 6 HIS A N 4
ATOM 3197 C CA . HIS A 1 6 ? 21.409 -38.546 36.872 1.00 0.00 6 HIS A CA 4
ATOM 3198 C C . HIS A 1 6 ? 21.432 -37.020 37.022 1.00 0.00 6 HIS A C 4
ATOM 3199 O O . HIS A 1 6 ? 20.875 -36.454 37.972 1.00 0.00 6 HIS A O 4
ATOM 3214 N N . HIS A 1 7 ? 22.161 -36.377 36.091 1.00 0.00 7 HIS A N 4
ATOM 3215 C CA . HIS A 1 7 ? 22.303 -34.919 36.014 1.00 0.00 7 HIS A CA 4
ATOM 3216 C C . HIS A 1 7 ? 22.264 -34.484 34.541 1.00 0.00 7 HIS A C 4
ATOM 3217 O O . HIS A 1 7 ? 23.059 -34.964 33.723 1.00 0.00 7 HIS A O 4
ATOM 3232 N N . HIS A 1 8 ? 21.324 -33.590 34.218 1.00 0.00 8 HIS A N 4
ATOM 3233 C CA . HIS A 1 8 ? 21.252 -32.902 32.919 1.00 0.00 8 HIS A CA 4
ATOM 3234 C C . HIS A 1 8 ? 20.953 -31.434 33.200 1.00 0.00 8 HIS A C 4
ATOM 3235 O O . HIS A 1 8 ? 19.922 -31.125 33.801 1.00 0.00 8 HIS A O 4
ATOM 3250 N N . HIS A 1 9 ? 21.864 -30.536 32.802 1.00 0.00 9 HIS A N 4
ATOM 3251 C CA . HIS A 1 9 ? 21.656 -29.087 32.943 1.00 0.00 9 HIS A CA 4
ATOM 3252 C C . HIS A 1 9 ? 21.004 -28.535 31.668 1.00 0.00 9 HIS A C 4
ATOM 3253 O O . HIS A 1 9 ? 21.530 -28.709 30.562 1.00 0.00 9 HIS A O 4
ATOM 3268 N N . HIS A 1 10 ? 19.827 -27.916 31.831 1.00 0.00 10 HIS A N 4
ATOM 3269 C CA . HIS A 1 10 ? 19.134 -27.216 30.740 1.00 0.00 10 HIS A CA 4
ATOM 3270 C C . HIS A 1 10 ? 19.928 -25.957 30.325 1.00 0.00 10 HIS A C 4
ATOM 3271 O O . HIS A 1 10 ? 20.429 -25.226 31.184 1.00 0.00 10 HIS A O 4
ATOM 3286 N N . SER A 1 11 ? 20.070 -25.733 29.009 1.00 0.00 11 SER A N 4
ATOM 3287 C CA . SER A 1 11 ? 20.815 -24.582 28.460 1.00 0.00 11 SER A CA 4
ATOM 3288 C C . SER A 1 11 ? 20.032 -23.965 27.285 1.00 0.00 11 SER A C 4
ATOM 3289 O O . SER A 1 11 ? 20.278 -24.284 26.115 1.00 0.00 11 SER A O 4
ATOM 3297 N N . SER A 1 12 ? 19.056 -23.108 27.619 1.00 0.00 12 SER A N 4
ATOM 3298 C CA . SER A 1 12 ? 18.170 -22.465 26.633 1.00 0.00 12 SER A CA 4
ATOM 3299 C C . SER A 1 12 ? 17.656 -21.119 27.178 1.00 0.00 12 SER A C 4
ATOM 3300 O O . SER A 1 12 ? 17.623 -20.905 28.401 1.00 0.00 12 SER A O 4
ATOM 3308 N N . GLY A 1 13 ? 17.255 -20.225 26.255 1.00 0.00 13 GLY A N 4
ATOM 3309 C CA . GLY A 1 13 ? 16.704 -18.920 26.596 1.00 0.00 13 GLY A CA 4
ATOM 3310 C C . GLY A 1 13 ? 17.336 -17.804 25.777 1.00 0.00 13 GLY A C 4
ATOM 3311 O O . GLY A 1 13 ? 16.880 -17.500 24.672 1.00 0.00 13 GLY A O 4
ATOM 3315 N N . LEU A 1 14 ? 18.423 -17.224 26.310 1.00 0.00 14 LEU A N 4
ATOM 3316 C CA . LEU A 1 14 ? 19.080 -16.033 25.737 1.00 0.00 14 LEU A CA 4
ATOM 3317 C C . LEU A 1 14 ? 20.205 -16.403 24.738 1.00 0.00 14 LEU A C 4
ATOM 3318 O O . LEU A 1 14 ? 20.963 -15.518 24.319 1.00 0.00 14 LEU A O 4
ATOM 3334 N N . VAL A 1 15 ? 20.287 -17.707 24.360 1.00 0.00 15 VAL A N 4
ATOM 3335 C CA . VAL A 1 15 ? 21.257 -18.242 23.366 1.00 0.00 15 VAL A CA 4
ATOM 3336 C C . VAL A 1 15 ? 22.730 -18.092 23.847 1.00 0.00 15 VAL A C 4
ATOM 3337 O O . VAL A 1 15 ? 23.322 -17.014 23.705 1.00 0.00 15 VAL A O 4
ATOM 3350 N N . PRO A 1 16 ? 23.343 -19.176 24.434 1.00 0.00 16 PRO A N 4
ATOM 3351 C CA . PRO A 1 16 ? 24.775 -19.162 24.853 1.00 0.00 16 PRO A CA 4
ATOM 3352 C C . PRO A 1 16 ? 25.745 -19.179 23.642 1.00 0.00 16 PRO A C 4
ATOM 3353 O O . PRO A 1 16 ? 25.328 -19.385 22.492 1.00 0.00 16 PRO A O 4
ATOM 3364 N N . ARG A 1 17 ? 27.045 -18.951 23.916 1.00 0.00 17 ARG A N 4
ATOM 3365 C CA . ARG A 1 17 ? 28.097 -18.944 22.880 1.00 0.00 17 ARG A CA 4
ATOM 3366 C C . ARG A 1 17 ? 28.417 -20.382 22.415 1.00 0.00 17 ARG A C 4
ATOM 3367 O O . ARG A 1 17 ? 28.902 -21.208 23.195 1.00 0.00 17 ARG A O 4
ATOM 3388 N N . GLY A 1 18 ? 28.115 -20.654 21.133 1.00 0.00 18 GLY A N 4
ATOM 3389 C CA . GLY A 1 18 ? 28.372 -21.951 20.518 1.00 0.00 18 GLY A CA 4
ATOM 3390 C C . GLY A 1 18 ? 27.745 -22.041 19.136 1.00 0.00 18 GLY A C 4
ATOM 3391 O O . GLY A 1 18 ? 26.514 -21.990 19.012 1.00 0.00 18 GLY A O 4
ATOM 3395 N N . SER A 1 19 ? 28.597 -22.129 18.097 1.00 0.00 19 SER A N 4
ATOM 3396 C CA . SER A 1 19 ? 28.164 -22.308 16.701 1.00 0.00 19 SER A CA 4
ATOM 3397 C C . SER A 1 19 ? 27.570 -23.722 16.518 1.00 0.00 19 SER A C 4
ATOM 3398 O O . SER A 1 19 ? 28.270 -24.668 16.134 1.00 0.00 19 SER A O 4
ATOM 3406 N N . HIS A 1 20 ? 26.278 -23.864 16.854 1.00 0.00 20 HIS A N 4
ATOM 3407 C CA . HIS A 1 20 ? 25.606 -25.172 16.900 1.00 0.00 20 HIS A CA 4
ATOM 3408 C C . HIS A 1 20 ? 24.874 -25.447 15.578 1.00 0.00 20 HIS A C 4
ATOM 3409 O O . HIS A 1 20 ? 25.180 -26.414 14.876 1.00 0.00 20 HIS A O 4
ATOM 3424 N N . MET A 1 21 ? 23.914 -24.566 15.258 1.00 0.00 21 MET A N 4
ATOM 3425 C CA . MET A 1 21 ? 23.094 -24.641 14.039 1.00 0.00 21 MET A CA 4
ATOM 3426 C C . MET A 1 21 ? 22.709 -23.210 13.636 1.00 0.00 21 MET A C 4
ATOM 3427 O O . MET A 1 21 ? 21.844 -22.586 14.265 1.00 0.00 21 MET A O 4
ATOM 3441 N N . ASP A 1 22 ? 23.402 -22.683 12.617 1.00 0.00 22 ASP A N 4
ATOM 3442 C CA . ASP A 1 22 ? 23.235 -21.294 12.144 1.00 0.00 22 ASP A CA 4
ATOM 3443 C C . ASP A 1 22 ? 22.610 -21.293 10.746 1.00 0.00 22 ASP A C 4
ATOM 3444 O O . ASP A 1 22 ? 23.040 -22.049 9.869 1.00 0.00 22 ASP A O 4
ATOM 3453 N N . ILE A 1 23 ? 21.592 -20.445 10.556 1.00 0.00 23 ILE A N 4
ATOM 3454 C CA . ILE A 1 23 ? 20.909 -20.269 9.261 1.00 0.00 23 ILE A CA 4
ATOM 3455 C C . ILE A 1 23 ? 21.891 -19.645 8.253 1.00 0.00 23 ILE A C 4
ATOM 3456 O O . ILE A 1 23 ? 21.958 -20.076 7.092 1.00 0.00 23 ILE A O 4
ATOM 3472 N N . GLU A 1 24 ? 22.675 -18.654 8.738 1.00 0.00 24 GLU A N 4
ATOM 3473 C CA . GLU A 1 24 ? 23.686 -17.946 7.929 1.00 0.00 24 GLU A CA 4
ATOM 3474 C C . GLU A 1 24 ? 24.785 -18.906 7.412 1.00 0.00 24 GLU A C 4
ATOM 3475 O O . GLU A 1 24 ? 25.306 -18.720 6.295 1.00 0.00 24 GLU A O 4
ATOM 3487 N N . GLU A 1 25 ? 25.119 -19.918 8.238 1.00 0.00 25 GLU A N 4
ATOM 3488 C CA . GLU A 1 25 ? 26.170 -20.909 7.941 1.00 0.00 25 GLU A CA 4
ATOM 3489 C C . GLU A 1 25 ? 25.912 -21.603 6.595 1.00 0.00 25 GLU A C 4
ATOM 3490 O O . GLU A 1 25 ? 26.794 -21.645 5.736 1.00 0.00 25 GLU A O 4
ATOM 3502 N N . ILE A 1 26 ? 24.680 -22.106 6.410 1.00 0.00 26 ILE A N 4
ATOM 3503 C CA . ILE A 1 26 ? 24.278 -22.760 5.158 1.00 0.00 26 ILE A CA 4
ATOM 3504 C C . ILE A 1 26 ? 24.054 -21.695 4.067 1.00 0.00 26 ILE A C 4
ATOM 3505 O O . ILE A 1 26 ? 24.475 -21.889 2.934 1.00 0.00 26 ILE A O 4
ATOM 3521 N N . GLU A 1 27 ? 23.404 -20.576 4.451 1.00 0.00 27 GLU A N 4
ATOM 3522 C CA . GLU A 1 27 ? 22.980 -19.484 3.534 1.00 0.00 27 GLU A CA 4
ATOM 3523 C C . GLU A 1 27 ? 24.105 -19.028 2.583 1.00 0.00 27 GLU A C 4
ATOM 3524 O O . GLU A 1 27 ? 23.922 -19.015 1.362 1.00 0.00 27 GLU A O 4
ATOM 3536 N N . LYS A 1 28 ? 25.272 -18.693 3.152 1.00 0.00 28 LYS A N 4
ATOM 3537 C CA . LYS A 1 28 ? 26.411 -18.139 2.390 1.00 0.00 28 LYS A CA 4
ATOM 3538 C C . LYS A 1 28 ? 27.122 -19.213 1.542 1.00 0.00 28 LYS A C 4
ATOM 3539 O O . LYS A 1 28 ? 27.663 -18.906 0.468 1.00 0.00 28 LYS A O 4
ATOM 3558 N N . LYS A 1 29 ? 27.096 -20.468 2.017 1.00 0.00 29 LYS A N 4
ATOM 3559 C CA . LYS A 1 29 ? 27.723 -21.606 1.311 1.00 0.00 29 LYS A CA 4
ATOM 3560 C C . LYS A 1 29 ? 26.841 -22.075 0.129 1.00 0.00 29 LYS A C 4
ATOM 3561 O O . LYS A 1 29 ? 27.352 -22.441 -0.931 1.00 0.00 29 LYS A O 4
ATOM 3580 N N . ALA A 1 30 ? 25.516 -22.032 0.341 1.00 0.00 30 ALA A N 4
ATOM 3581 C CA . ALA A 1 30 ? 24.501 -22.471 -0.637 1.00 0.00 30 ALA A CA 4
ATOM 3582 C C . ALA A 1 30 ? 24.308 -21.409 -1.726 1.00 0.00 30 ALA A C 4
ATOM 3583 O O . ALA A 1 30 ? 24.026 -21.742 -2.886 1.00 0.00 30 ALA A O 4
ATOM 3590 N N . ARG A 1 31 ? 24.459 -20.128 -1.316 1.00 0.00 31 ARG A N 4
ATOM 3591 C CA . ARG A 1 31 ? 24.388 -18.970 -2.219 1.00 0.00 31 ARG A CA 4
ATOM 3592 C C . ARG A 1 31 ? 25.416 -19.104 -3.352 1.00 0.00 31 ARG A C 4
ATOM 3593 O O . ARG A 1 31 ? 25.101 -18.816 -4.496 1.00 0.00 31 ARG A O 4
ATOM 3614 N N . LYS A 1 32 ? 26.630 -19.587 -2.999 1.00 0.00 32 LYS A N 4
ATOM 3615 C CA . LYS A 1 32 ? 27.759 -19.766 -3.939 1.00 0.00 32 LYS A CA 4
ATOM 3616 C C . LYS A 1 32 ? 27.345 -20.566 -5.198 1.00 0.00 32 LYS A C 4
ATOM 3617 O O . LYS A 1 32 ? 27.745 -20.236 -6.328 1.00 0.00 32 LYS A O 4
ATOM 3636 N N . ILE A 1 33 ? 26.522 -21.604 -4.983 1.00 0.00 33 ILE A N 4
ATOM 3637 C CA . ILE A 1 33 ? 26.006 -22.461 -6.063 1.00 0.00 33 ILE A CA 4
ATOM 3638 C C . ILE A 1 33 ? 25.019 -21.659 -6.947 1.00 0.00 33 ILE A C 4
ATOM 3639 O O . ILE A 1 33 ? 25.161 -21.597 -8.180 1.00 0.00 33 ILE A O 4
ATOM 3655 N N . LEU A 1 34 ? 24.050 -21.006 -6.288 1.00 0.00 34 LEU A N 4
ATOM 3656 C CA . LEU A 1 34 ? 22.961 -20.274 -6.963 1.00 0.00 34 LEU A CA 4
ATOM 3657 C C . LEU A 1 34 ? 23.474 -18.950 -7.574 1.00 0.00 34 LEU A C 4
ATOM 3658 O O . LEU A 1 34 ? 22.789 -18.330 -8.390 1.00 0.00 34 LEU A O 4
ATOM 3674 N N . GLU A 1 35 ? 24.689 -18.536 -7.159 1.00 0.00 35 GLU A N 4
ATOM 3675 C CA . GLU A 1 35 ? 25.316 -17.269 -7.572 1.00 0.00 35 GLU A CA 4
ATOM 3676 C C . GLU A 1 35 ? 25.813 -17.356 -9.022 1.00 0.00 35 GLU A C 4
ATOM 3677 O O . GLU A 1 35 ? 25.738 -16.377 -9.781 1.00 0.00 35 GLU A O 4
ATOM 3689 N N . LYS A 1 36 ? 26.328 -18.541 -9.400 1.00 0.00 36 LYS A N 4
ATOM 3690 C CA . LYS A 1 36 ? 26.697 -18.837 -10.796 1.00 0.00 36 LYS A CA 4
ATOM 3691 C C . LYS A 1 36 ? 25.466 -19.291 -11.607 1.00 0.00 36 LYS A C 4
ATOM 3692 O O . LYS A 1 36 ? 25.566 -19.487 -12.821 1.00 0.00 36 LYS A O 4
ATOM 3711 N N . GLY A 1 37 ? 24.313 -19.440 -10.924 1.00 0.00 37 GLY A N 4
ATOM 3712 C CA . GLY A 1 37 ? 23.034 -19.748 -11.578 1.00 0.00 37 GLY A CA 4
ATOM 3713 C C . GLY A 1 37 ? 22.718 -21.231 -11.617 1.00 0.00 37 GLY A C 4
ATOM 3714 O O . GLY A 1 37 ? 22.021 -21.700 -12.527 1.00 0.00 37 GLY A O 4
ATOM 3718 N N . ASP A 1 38 ? 23.212 -21.964 -10.608 1.00 0.00 38 ASP A N 4
ATOM 3719 C CA . ASP A 1 38 ? 23.051 -23.434 -10.511 1.00 0.00 38 ASP A CA 4
ATOM 3720 C C . ASP A 1 38 ? 22.001 -23.804 -9.453 1.00 0.00 38 ASP A C 4
ATOM 3721 O O . ASP A 1 38 ? 21.247 -22.945 -8.980 1.00 0.00 38 ASP A O 4
ATOM 3730 N N . SER A 1 39 ? 21.938 -25.106 -9.129 1.00 0.00 39 SER A N 4
ATOM 3731 C CA . SER A 1 39 ? 21.011 -25.676 -8.144 1.00 0.00 39 SER A CA 4
ATOM 3732 C C . SER A 1 39 ? 21.744 -26.712 -7.285 1.00 0.00 39 SER A C 4
ATOM 3733 O O . SER A 1 39 ? 22.639 -27.412 -7.782 1.00 0.00 39 SER A O 4
ATOM 3741 N N . ILE A 1 40 ? 21.354 -26.823 -5.999 1.00 0.00 40 ILE A N 4
ATOM 3742 C CA . ILE A 1 40 ? 21.947 -27.800 -5.061 1.00 0.00 40 ILE A CA 4
ATOM 3743 C C . ILE A 1 40 ? 20.855 -28.419 -4.169 1.00 0.00 40 ILE A C 4
ATOM 3744 O O . ILE A 1 40 ? 20.004 -27.713 -3.628 1.00 0.00 40 ILE A O 4
ATOM 3760 N N . GLU A 1 41 ? 20.874 -29.753 -4.056 1.00 0.00 41 GLU A N 4
ATOM 3761 C CA . GLU A 1 41 ? 19.936 -30.507 -3.214 1.00 0.00 41 GLU A CA 4
ATOM 3762 C C . GLU A 1 41 ? 20.366 -30.422 -1.732 1.00 0.00 41 GLU A C 4
ATOM 3763 O O . GLU A 1 41 ? 21.448 -30.891 -1.366 1.00 0.00 41 GLU A O 4
ATOM 3775 N N . ILE A 1 42 ? 19.521 -29.791 -0.894 1.00 0.00 42 ILE A N 4
ATOM 3776 C CA . ILE A 1 42 ? 19.778 -29.599 0.543 1.00 0.00 42 ILE A CA 4
ATOM 3777 C C . ILE A 1 42 ? 18.513 -29.993 1.327 1.00 0.00 42 ILE A C 4
ATOM 3778 O O . ILE A 1 42 ? 17.461 -29.389 1.121 1.00 0.00 42 ILE A O 4
ATOM 3794 N N . ALA A 1 43 ? 18.621 -31.044 2.161 1.00 0.00 43 ALA A N 4
ATOM 3795 C CA . ALA A 1 43 ? 17.605 -31.420 3.177 1.00 0.00 43 ALA A CA 4
ATOM 3796 C C . ALA A 1 43 ? 16.176 -31.628 2.597 1.00 0.00 43 ALA A C 4
ATOM 3797 O O . ALA A 1 43 ? 15.179 -31.251 3.228 1.00 0.00 43 ALA A O 4
ATOM 3804 N N . GLY A 1 44 ? 16.094 -32.242 1.404 1.00 0.00 44 GLY A N 4
ATOM 3805 C CA . GLY A 1 44 ? 14.808 -32.610 0.784 1.00 0.00 44 GLY A CA 4
ATOM 3806 C C . GLY A 1 44 ? 14.342 -31.613 -0.281 1.00 0.00 44 GLY A C 4
ATOM 3807 O O . GLY A 1 44 ? 13.408 -31.910 -1.037 1.00 0.00 44 GLY A O 4
ATOM 3811 N N . PHE A 1 45 ? 15.002 -30.438 -0.345 1.00 0.00 45 PHE A N 4
ATOM 3812 C CA . PHE A 1 45 ? 14.664 -29.355 -1.293 1.00 0.00 45 PHE A CA 4
ATOM 3813 C C . PHE A 1 45 ? 15.872 -29.049 -2.192 1.00 0.00 45 PHE A C 4
ATOM 3814 O O . PHE A 1 45 ? 16.919 -28.619 -1.698 1.00 0.00 45 PHE A O 4
ATOM 3831 N N . GLU A 1 46 ? 15.711 -29.265 -3.510 1.00 0.00 46 GLU A N 4
ATOM 3832 C CA . GLU A 1 46 ? 16.728 -28.891 -4.517 1.00 0.00 46 GLU A CA 4
ATOM 3833 C C . GLU A 1 46 ? 16.624 -27.379 -4.802 1.00 0.00 46 GLU A C 4
ATOM 3834 O O . GLU A 1 46 ? 15.912 -26.939 -5.715 1.00 0.00 46 GLU A O 4
ATOM 3846 N N . VAL A 1 47 ? 17.342 -26.586 -3.985 1.00 0.00 47 VAL A N 4
ATOM 3847 C CA . VAL A 1 47 ? 17.233 -25.122 -4.014 1.00 0.00 47 VAL A CA 4
ATOM 3848 C C . VAL A 1 47 ? 17.848 -24.541 -5.304 1.00 0.00 47 VAL A C 4
ATOM 3849 O O . VAL A 1 47 ? 18.956 -24.915 -5.704 1.00 0.00 47 VAL A O 4
ATOM 3862 N N . ARG A 1 48 ? 17.088 -23.652 -5.959 1.00 0.00 48 ARG A N 4
ATOM 3863 C CA . ARG A 1 48 ? 17.411 -23.097 -7.288 1.00 0.00 48 ARG A CA 4
ATOM 3864 C C . ARG A 1 48 ? 17.510 -21.562 -7.230 1.00 0.00 48 ARG A C 4
ATOM 3865 O O . ARG A 1 48 ? 18.574 -20.987 -7.462 1.00 0.00 48 ARG A O 4
ATOM 3886 N N . ASP A 1 49 ? 16.387 -20.911 -6.901 1.00 0.00 49 ASP A N 4
ATOM 3887 C CA . ASP A 1 49 ? 16.264 -19.444 -6.932 1.00 0.00 49 ASP A CA 4
ATOM 3888 C C . ASP A 1 49 ? 16.410 -18.856 -5.514 1.00 0.00 49 ASP A C 4
ATOM 3889 O O . ASP A 1 49 ? 16.340 -19.591 -4.527 1.00 0.00 49 ASP A O 4
ATOM 3898 N N . GLU A 1 50 ? 16.608 -17.525 -5.423 1.00 0.00 50 GLU A N 4
ATOM 3899 C CA . GLU A 1 50 ? 16.800 -16.823 -4.141 1.00 0.00 50 GLU A CA 4
ATOM 3900 C C . GLU A 1 50 ? 15.487 -16.711 -3.322 1.00 0.00 50 GLU A C 4
ATOM 3901 O O . GLU A 1 50 ? 15.538 -16.516 -2.102 1.00 0.00 50 GLU A O 4
ATOM 3913 N N . GLU A 1 51 ? 14.324 -16.833 -3.996 1.00 0.00 51 GLU A N 4
ATOM 3914 C CA . GLU A 1 51 ? 13.015 -16.982 -3.319 1.00 0.00 51 GLU A CA 4
ATOM 3915 C C . GLU A 1 51 ? 12.914 -18.380 -2.678 1.00 0.00 51 GLU A C 4
ATOM 3916 O O . GLU A 1 51 ? 12.361 -18.538 -1.582 1.00 0.00 51 GLU A O 4
ATOM 3928 N N . ASP A 1 52 ? 13.483 -19.389 -3.365 1.00 0.00 52 ASP A N 4
ATOM 3929 C CA . ASP A 1 52 ? 13.499 -20.785 -2.872 1.00 0.00 52 ASP A CA 4
ATOM 3930 C C . ASP A 1 52 ? 14.567 -20.948 -1.777 1.00 0.00 52 ASP A C 4
ATOM 3931 O O . ASP A 1 52 ? 14.471 -21.846 -0.932 1.00 0.00 52 ASP A O 4
ATOM 3940 N N . LEU A 1 53 ? 15.583 -20.056 -1.796 1.00 0.00 53 LEU A N 4
ATOM 3941 C CA . LEU A 1 53 ? 16.632 -20.003 -0.755 1.00 0.00 53 LEU A CA 4
ATOM 3942 C C . LEU A 1 53 ? 15.975 -19.685 0.603 1.00 0.00 53 LEU A C 4
ATOM 3943 O O . LEU A 1 53 ? 16.342 -20.250 1.631 1.00 0.00 53 LEU A O 4
ATOM 3959 N N . LYS A 1 54 ? 14.967 -18.803 0.560 1.00 0.00 54 LYS A N 4
ATOM 3960 C CA . LYS A 1 54 ? 14.182 -18.405 1.737 1.00 0.00 54 LYS A CA 4
ATOM 3961 C C . LYS A 1 54 ? 13.376 -19.603 2.301 1.00 0.00 54 LYS A C 4
ATOM 3962 O O . LYS A 1 54 ? 13.187 -19.718 3.523 1.00 0.00 54 LYS A O 4
ATOM 3981 N N . LYS A 1 55 ? 12.920 -20.491 1.392 1.00 0.00 55 LYS A N 4
ATOM 3982 C CA . LYS A 1 55 ? 12.173 -21.712 1.753 1.00 0.00 55 LYS A CA 4
ATOM 3983 C C . LYS A 1 55 ? 13.064 -22.708 2.531 1.00 0.00 55 LYS A C 4
ATOM 3984 O O . LYS A 1 55 ? 12.687 -23.169 3.623 1.00 0.00 55 LYS A O 4
ATOM 4003 N N . ILE A 1 56 ? 14.246 -23.031 1.964 1.00 0.00 56 ILE A N 4
ATOM 4004 C CA . ILE A 1 56 ? 15.156 -24.029 2.555 1.00 0.00 56 ILE A CA 4
ATOM 4005 C C . ILE A 1 56 ? 15.777 -23.507 3.877 1.00 0.00 56 ILE A C 4
ATOM 4006 O O . ILE A 1 56 ? 15.932 -24.278 4.820 1.00 0.00 56 ILE A O 4
ATOM 4022 N N . LEU A 1 57 ? 16.075 -22.193 3.963 1.00 0.00 57 LEU A N 4
ATOM 4023 C CA . LEU A 1 57 ? 16.607 -21.583 5.207 1.00 0.00 57 LEU A CA 4
ATOM 4024 C C . LEU A 1 57 ? 15.580 -21.642 6.351 1.00 0.00 57 LEU A C 4
ATOM 4025 O O . LEU A 1 57 ? 15.954 -21.748 7.525 1.00 0.00 57 LEU A O 4
ATOM 4041 N N . GLU A 1 58 ? 14.290 -21.554 5.986 1.00 0.00 58 GLU A N 4
ATOM 4042 C CA . GLU A 1 58 ? 13.175 -21.654 6.938 1.00 0.00 58 GLU A CA 4
ATOM 4043 C C . GLU A 1 58 ? 13.057 -23.097 7.447 1.00 0.00 58 GLU A C 4
ATOM 4044 O O . GLU A 1 58 ? 12.809 -23.329 8.635 1.00 0.00 58 GLU A O 4
ATOM 4056 N N . TRP A 1 59 ? 13.259 -24.056 6.520 1.00 0.00 59 TRP A N 4
ATOM 4057 C CA . TRP A 1 59 ? 13.247 -25.493 6.830 1.00 0.00 59 TRP A CA 4
ATOM 4058 C C . TRP A 1 59 ? 14.378 -25.842 7.807 1.00 0.00 59 TRP A C 4
ATOM 4059 O O . TRP A 1 59 ? 14.155 -26.546 8.787 1.00 0.00 59 TRP A O 4
ATOM 4080 N N . LEU A 1 60 ? 15.577 -25.306 7.529 1.00 0.00 60 LEU A N 4
ATOM 4081 C CA . LEU A 1 60 ? 16.790 -25.550 8.331 1.00 0.00 60 LEU A CA 4
ATOM 4082 C C . LEU A 1 60 ? 16.741 -24.811 9.680 1.00 0.00 60 LEU A C 4
ATOM 4083 O O . LEU A 1 60 ? 17.426 -25.200 10.634 1.00 0.00 60 LEU A O 4
ATOM 4099 N N . ARG A 1 61 ? 15.916 -23.759 9.743 1.00 0.00 61 ARG A N 4
ATOM 4100 C CA . ARG A 1 61 ? 15.651 -23.003 10.980 1.00 0.00 61 ARG A CA 4
ATOM 4101 C C . ARG A 1 61 ? 14.828 -23.870 11.959 1.00 0.00 61 ARG A C 4
ATOM 4102 O O . ARG A 1 61 ? 15.075 -23.877 13.167 1.00 0.00 61 ARG A O 4
ATOM 4123 N N . ARG A 1 62 ? 13.854 -24.616 11.398 1.00 0.00 62 ARG A N 4
ATOM 4124 C CA . ARG A 1 62 ? 12.962 -25.514 12.165 1.00 0.00 62 ARG A CA 4
ATOM 4125 C C . ARG A 1 62 ? 13.419 -26.992 12.045 1.00 0.00 62 ARG A C 4
ATOM 4126 O O . ARG A 1 62 ? 12.670 -27.912 12.383 1.00 0.00 62 ARG A O 4
ATOM 4147 N N . HIS A 1 63 ? 14.675 -27.202 11.590 1.00 0.00 63 HIS A N 4
ATOM 4148 C CA . HIS A 1 63 ? 15.293 -28.547 11.454 1.00 0.00 63 HIS A CA 4
ATOM 4149 C C . HIS A 1 63 ? 16.189 -28.838 12.687 1.00 0.00 63 HIS A C 4
ATOM 4150 O O . HIS A 1 63 ? 17.106 -29.674 12.640 1.00 0.00 63 HIS A O 4
ATOM 4165 N N . GLY A 1 64 ? 15.868 -28.173 13.808 1.00 0.00 64 GLY A N 4
ATOM 4166 C CA . GLY A 1 64 ? 16.625 -28.299 15.058 1.00 0.00 64 GLY A CA 4
ATOM 4167 C C . GLY A 1 64 ? 15.718 -28.272 16.290 1.00 0.00 64 GLY A C 4
ATOM 4168 O O . GLY A 1 64 ? 14.540 -28.691 16.180 1.00 0.00 64 GLY A O 4
ATOM 4173 N N . MET A 1 1 ? 14.784 -62.041 49.825 1.00 0.00 1 MET A N 5
ATOM 4174 C CA . MET A 1 1 ? 15.817 -62.815 49.100 1.00 0.00 1 MET A CA 5
ATOM 4175 C C . MET A 1 1 ? 17.048 -61.929 48.834 1.00 0.00 1 MET A C 5
ATOM 4176 O O . MET A 1 1 ? 16.950 -60.696 48.883 1.00 0.00 1 MET A O 5
ATOM 4192 N N . GLY A 1 2 ? 18.200 -62.571 48.572 1.00 0.00 2 GLY A N 5
ATOM 4193 C CA . GLY A 1 2 ? 19.449 -61.866 48.270 1.00 0.00 2 GLY A CA 5
ATOM 4194 C C . GLY A 1 2 ? 20.109 -61.283 49.517 1.00 0.00 2 GLY A C 5
ATOM 4195 O O . GLY A 1 2 ? 19.788 -60.157 49.927 1.00 0.00 2 GLY A O 5
ATOM 4199 N N . SER A 1 3 ? 20.991 -62.076 50.149 1.00 0.00 3 SER A N 5
ATOM 4200 C CA . SER A 1 3 ? 21.814 -61.639 51.294 1.00 0.00 3 SER A CA 5
ATOM 4201 C C . SER A 1 3 ? 22.760 -60.496 50.866 1.00 0.00 3 SER A C 5
ATOM 4202 O O . SER A 1 3 ? 22.955 -59.521 51.602 1.00 0.00 3 SER A O 5
ATOM 4210 N N . SER A 1 4 ? 23.328 -60.639 49.657 1.00 0.00 4 SER A N 5
ATOM 4211 C CA . SER A 1 4 ? 24.181 -59.623 49.032 1.00 0.00 4 SER A CA 5
ATOM 4212 C C . SER A 1 4 ? 23.298 -58.514 48.411 1.00 0.00 4 SER A C 5
ATOM 4213 O O . SER A 1 4 ? 22.622 -58.737 47.401 1.00 0.00 4 SER A O 5
ATOM 4221 N N . HIS A 1 5 ? 23.296 -57.330 49.050 1.00 0.00 5 HIS A N 5
ATOM 4222 C CA . HIS A 1 5 ? 22.389 -56.215 48.698 1.00 0.00 5 HIS A CA 5
ATOM 4223 C C . HIS A 1 5 ? 22.898 -55.436 47.470 1.00 0.00 5 HIS A C 5
ATOM 4224 O O . HIS A 1 5 ? 22.100 -54.967 46.651 1.00 0.00 5 HIS A O 5
ATOM 4239 N N . HIS A 1 6 ? 24.235 -55.315 47.368 1.00 0.00 6 HIS A N 5
ATOM 4240 C CA . HIS A 1 6 ? 24.900 -54.505 46.330 1.00 0.00 6 HIS A CA 5
ATOM 4241 C C . HIS A 1 6 ? 26.296 -55.074 46.028 1.00 0.00 6 HIS A C 5
ATOM 4242 O O . HIS A 1 6 ? 27.102 -55.260 46.940 1.00 0.00 6 HIS A O 5
ATOM 4257 N N . HIS A 1 7 ? 26.563 -55.372 44.747 1.00 0.00 7 HIS A N 5
ATOM 4258 C CA . HIS A 1 7 ? 27.901 -55.780 44.282 1.00 0.00 7 HIS A CA 5
ATOM 4259 C C . HIS A 1 7 ? 28.597 -54.565 43.643 1.00 0.00 7 HIS A C 5
ATOM 4260 O O . HIS A 1 7 ? 29.678 -54.163 44.087 1.00 0.00 7 HIS A O 5
ATOM 4275 N N . HIS A 1 8 ? 27.948 -53.980 42.619 1.00 0.00 8 HIS A N 5
ATOM 4276 C CA . HIS A 1 8 ? 28.418 -52.754 41.922 1.00 0.00 8 HIS A CA 5
ATOM 4277 C C . HIS A 1 8 ? 27.218 -51.894 41.478 1.00 0.00 8 HIS A C 5
ATOM 4278 O O . HIS A 1 8 ? 26.058 -52.320 41.546 1.00 0.00 8 HIS A O 5
ATOM 4293 N N . HIS A 1 9 ? 27.530 -50.661 41.048 1.00 0.00 9 HIS A N 5
ATOM 4294 C CA . HIS A 1 9 ? 26.577 -49.722 40.424 1.00 0.00 9 HIS A CA 5
ATOM 4295 C C . HIS A 1 9 ? 27.253 -49.129 39.181 1.00 0.00 9 HIS A C 5
ATOM 4296 O O . HIS A 1 9 ? 28.463 -48.855 39.208 1.00 0.00 9 HIS A O 5
ATOM 4311 N N . HIS A 1 10 ? 26.489 -48.934 38.091 1.00 0.00 10 HIS A N 5
ATOM 4312 C CA . HIS A 1 10 ? 27.034 -48.461 36.803 1.00 0.00 10 HIS A CA 5
ATOM 4313 C C . HIS A 1 10 ? 26.240 -47.249 36.295 1.00 0.00 10 HIS A C 5
ATOM 4314 O O . HIS A 1 10 ? 25.262 -47.391 35.551 1.00 0.00 10 HIS A O 5
ATOM 4329 N N . SER A 1 11 ? 26.660 -46.055 36.751 1.00 0.00 11 SER A N 5
ATOM 4330 C CA . SER A 1 11 ? 26.063 -44.772 36.345 1.00 0.00 11 SER A CA 5
ATOM 4331 C C . SER A 1 11 ? 26.511 -44.405 34.916 1.00 0.00 11 SER A C 5
ATOM 4332 O O . SER A 1 11 ? 27.711 -44.251 34.646 1.00 0.00 11 SER A O 5
ATOM 4340 N N . SER A 1 12 ? 25.536 -44.308 34.006 1.00 0.00 12 SER A N 5
ATOM 4341 C CA . SER A 1 12 ? 25.754 -43.918 32.607 1.00 0.00 12 SER A CA 5
ATOM 4342 C C . SER A 1 12 ? 24.672 -42.908 32.198 1.00 0.00 12 SER A C 5
ATOM 4343 O O . SER A 1 12 ? 23.520 -43.006 32.648 1.00 0.00 12 SER A O 5
ATOM 4351 N N . GLY A 1 13 ? 25.055 -41.930 31.375 1.00 0.00 13 GLY A N 5
ATOM 4352 C CA . GLY A 1 13 ? 24.157 -40.859 30.944 1.00 0.00 13 GLY A CA 5
ATOM 4353 C C . GLY A 1 13 ? 24.859 -39.902 29.993 1.00 0.00 13 GLY A C 5
ATOM 4354 O O . GLY A 1 13 ? 26.099 -39.893 29.915 1.00 0.00 13 GLY A O 5
ATOM 4358 N N . LEU A 1 14 ? 24.067 -39.093 29.285 1.00 0.00 14 LEU A N 5
ATOM 4359 C CA . LEU A 1 14 ? 24.555 -38.151 28.274 1.00 0.00 14 LEU A CA 5
ATOM 4360 C C . LEU A 1 14 ? 23.491 -37.065 28.040 1.00 0.00 14 LEU A C 5
ATOM 4361 O O . LEU A 1 14 ? 22.401 -37.357 27.532 1.00 0.00 14 LEU A O 5
ATOM 4377 N N . VAL A 1 15 ? 23.812 -35.816 28.426 1.00 0.00 15 VAL A N 5
ATOM 4378 C CA . VAL A 1 15 ? 22.930 -34.642 28.239 1.00 0.00 15 VAL A CA 5
ATOM 4379 C C . VAL A 1 15 ? 23.572 -33.625 27.250 1.00 0.00 15 VAL A C 5
ATOM 4380 O O . VAL A 1 15 ? 24.335 -32.739 27.660 1.00 0.00 15 VAL A O 5
ATOM 4393 N N . PRO A 1 16 ? 23.317 -33.772 25.901 1.00 0.00 16 PRO A N 5
ATOM 4394 C CA . PRO A 1 16 ? 23.788 -32.807 24.881 1.00 0.00 16 PRO A CA 5
ATOM 4395 C C . PRO A 1 16 ? 22.999 -31.473 24.951 1.00 0.00 16 PRO A C 5
ATOM 4396 O O . PRO A 1 16 ? 21.930 -31.328 24.340 1.00 0.00 16 PRO A O 5
ATOM 4407 N N . ARG A 1 17 ? 23.527 -30.531 25.744 1.00 0.00 17 ARG A N 5
ATOM 4408 C CA . ARG A 1 17 ? 22.911 -29.218 25.986 1.00 0.00 17 ARG A CA 5
ATOM 4409 C C . ARG A 1 17 ? 23.966 -28.123 25.758 1.00 0.00 17 ARG A C 5
ATOM 4410 O O . ARG A 1 17 ? 24.916 -28.010 26.542 1.00 0.00 17 ARG A O 5
ATOM 4431 N N . GLY A 1 18 ? 23.819 -27.342 24.672 1.00 0.00 18 GLY A N 5
ATOM 4432 C CA . GLY A 1 18 ? 24.744 -26.237 24.376 1.00 0.00 18 GLY A CA 5
ATOM 4433 C C . GLY A 1 18 ? 24.518 -25.601 23.006 1.00 0.00 18 GLY A C 5
ATOM 4434 O O . GLY A 1 18 ? 23.637 -26.024 22.249 1.00 0.00 18 GLY A O 5
ATOM 4438 N N . SER A 1 19 ? 25.338 -24.577 22.699 1.00 0.00 19 SER A N 5
ATOM 4439 C CA . SER A 1 19 ? 25.239 -23.786 21.464 1.00 0.00 19 SER A CA 5
ATOM 4440 C C . SER A 1 19 ? 25.797 -24.576 20.257 1.00 0.00 19 SER A C 5
ATOM 4441 O O . SER A 1 19 ? 26.960 -24.993 20.275 1.00 0.00 19 SER A O 5
ATOM 4449 N N . HIS A 1 20 ? 24.957 -24.778 19.228 1.00 0.00 20 HIS A N 5
ATOM 4450 C CA . HIS A 1 20 ? 25.344 -25.453 17.967 1.00 0.00 20 HIS A CA 5
ATOM 4451 C C . HIS A 1 20 ? 24.303 -25.196 16.856 1.00 0.00 20 HIS A C 5
ATOM 4452 O O . HIS A 1 20 ? 23.207 -24.686 17.134 1.00 0.00 20 HIS A O 5
ATOM 4467 N N . MET A 1 21 ? 24.675 -25.568 15.610 1.00 0.00 21 MET A N 5
ATOM 4468 C CA . MET A 1 21 ? 23.829 -25.458 14.399 1.00 0.00 21 MET A CA 5
ATOM 4469 C C . MET A 1 21 ? 23.557 -23.981 14.027 1.00 0.00 21 MET A C 5
ATOM 4470 O O . MET A 1 21 ? 22.622 -23.352 14.543 1.00 0.00 21 MET A O 5
ATOM 4484 N N . ASP A 1 22 ? 24.405 -23.429 13.141 1.00 0.00 22 ASP A N 5
ATOM 4485 C CA . ASP A 1 22 ? 24.358 -22.005 12.733 1.00 0.00 22 ASP A CA 5
ATOM 4486 C C . ASP A 1 22 ? 23.804 -21.862 11.303 1.00 0.00 22 ASP A C 5
ATOM 4487 O O . ASP A 1 22 ? 24.296 -22.494 10.361 1.00 0.00 22 ASP A O 5
ATOM 4496 N N . ILE A 1 23 ? 22.774 -21.006 11.162 1.00 0.00 23 ILE A N 5
ATOM 4497 C CA . ILE A 1 23 ? 22.005 -20.834 9.910 1.00 0.00 23 ILE A CA 5
ATOM 4498 C C . ILE A 1 23 ? 22.784 -19.959 8.882 1.00 0.00 23 ILE A C 5
ATOM 4499 O O . ILE A 1 23 ? 22.561 -20.067 7.663 1.00 0.00 23 ILE A O 5
ATOM 4515 N N . GLU A 1 24 ? 23.733 -19.139 9.388 1.00 0.00 24 GLU A N 5
ATOM 4516 C CA . GLU A 1 24 ? 24.514 -18.172 8.571 1.00 0.00 24 GLU A CA 5
ATOM 4517 C C . GLU A 1 24 ? 25.220 -18.841 7.363 1.00 0.00 24 GLU A C 5
ATOM 4518 O O . GLU A 1 24 ? 25.165 -18.335 6.235 1.00 0.00 24 GLU A O 5
ATOM 4530 N N . GLU A 1 25 ? 25.860 -19.999 7.625 1.00 0.00 25 GLU A N 5
ATOM 4531 C CA . GLU A 1 25 ? 26.729 -20.683 6.655 1.00 0.00 25 GLU A CA 5
ATOM 4532 C C . GLU A 1 25 ? 25.916 -21.452 5.610 1.00 0.00 25 GLU A C 5
ATOM 4533 O O . GLU A 1 25 ? 26.404 -21.650 4.496 1.00 0.00 25 GLU A O 5
ATOM 4545 N N . ILE A 1 26 ? 24.665 -21.841 5.963 1.00 0.00 26 ILE A N 5
ATOM 4546 C CA . ILE A 1 26 ? 23.771 -22.604 5.070 1.00 0.00 26 ILE A CA 5
ATOM 4547 C C . ILE A 1 26 ? 23.497 -21.807 3.785 1.00 0.00 26 ILE A C 5
ATOM 4548 O O . ILE A 1 26 ? 23.701 -22.305 2.668 1.00 0.00 26 ILE A O 5
ATOM 4564 N N . GLU A 1 27 ? 23.034 -20.557 3.980 1.00 0.00 27 GLU A N 5
ATOM 4565 C CA . GLU A 1 27 ? 22.799 -19.614 2.884 1.00 0.00 27 GLU A CA 5
ATOM 4566 C C . GLU A 1 27 ? 24.122 -19.260 2.204 1.00 0.00 27 GLU A C 5
ATOM 4567 O O . GLU A 1 27 ? 24.205 -19.256 0.988 1.00 0.00 27 GLU A O 5
ATOM 4579 N N . LYS A 1 28 ? 25.149 -19.010 3.025 1.00 0.00 28 LYS A N 5
ATOM 4580 C CA . LYS A 1 28 ? 26.444 -18.467 2.570 1.00 0.00 28 LYS A CA 5
ATOM 4581 C C . LYS A 1 28 ? 27.133 -19.385 1.528 1.00 0.00 28 LYS A C 5
ATOM 4582 O O . LYS A 1 28 ? 27.824 -18.900 0.623 1.00 0.00 28 LYS A O 5
ATOM 4601 N N . LYS A 1 29 ? 26.907 -20.704 1.647 1.00 0.00 29 LYS A N 5
ATOM 4602 C CA . LYS A 1 29 ? 27.420 -21.699 0.676 1.00 0.00 29 LYS A CA 5
ATOM 4603 C C . LYS A 1 29 ? 26.557 -21.705 -0.605 1.00 0.00 29 LYS A C 5
ATOM 4604 O O . LYS A 1 29 ? 27.073 -21.594 -1.726 1.00 0.00 29 LYS A O 5
ATOM 4623 N N . ALA A 1 30 ? 25.228 -21.793 -0.399 1.00 0.00 30 ALA A N 5
ATOM 4624 C CA . ALA A 1 30 ? 24.225 -21.994 -1.465 1.00 0.00 30 ALA A CA 5
ATOM 4625 C C . ALA A 1 30 ? 24.110 -20.790 -2.418 1.00 0.00 30 ALA A C 5
ATOM 4626 O O . ALA A 1 30 ? 24.143 -20.949 -3.631 1.00 0.00 30 ALA A O 5
ATOM 4633 N N . ARG A 1 31 ? 23.996 -19.602 -1.820 1.00 0.00 31 ARG A N 5
ATOM 4634 C CA . ARG A 1 31 ? 23.715 -18.312 -2.495 1.00 0.00 31 ARG A CA 5
ATOM 4635 C C . ARG A 1 31 ? 24.735 -18.010 -3.615 1.00 0.00 31 ARG A C 5
ATOM 4636 O O . ARG A 1 31 ? 24.384 -17.433 -4.654 1.00 0.00 31 ARG A O 5
ATOM 4657 N N . LYS A 1 32 ? 25.991 -18.439 -3.386 1.00 0.00 32 LYS A N 5
ATOM 4658 C CA . LYS A 1 32 ? 27.082 -18.356 -4.378 1.00 0.00 32 LYS A CA 5
ATOM 4659 C C . LYS A 1 32 ? 26.791 -19.279 -5.582 1.00 0.00 32 LYS A C 5
ATOM 4660 O O . LYS A 1 32 ? 26.880 -18.852 -6.733 1.00 0.00 32 LYS A O 5
ATOM 4679 N N . ILE A 1 33 ? 26.418 -20.538 -5.277 1.00 0.00 33 ILE A N 5
ATOM 4680 C CA . ILE A 1 33 ? 26.128 -21.592 -6.283 1.00 0.00 33 ILE A CA 5
ATOM 4681 C C . ILE A 1 33 ? 24.919 -21.203 -7.172 1.00 0.00 33 ILE A C 5
ATOM 4682 O O . ILE A 1 33 ? 24.895 -21.480 -8.378 1.00 0.00 33 ILE A O 5
ATOM 4698 N N . LEU A 1 34 ? 23.937 -20.525 -6.562 1.00 0.00 34 LEU A N 5
ATOM 4699 C CA . LEU A 1 34 ? 22.715 -20.073 -7.249 1.00 0.00 34 LEU A CA 5
ATOM 4700 C C . LEU A 1 34 ? 23.024 -18.883 -8.181 1.00 0.00 34 LEU A C 5
ATOM 4701 O O . LEU A 1 34 ? 22.381 -18.722 -9.225 1.00 0.00 34 LEU A O 5
ATOM 4717 N N . GLU A 1 35 ? 24.026 -18.067 -7.783 1.00 0.00 35 GLU A N 5
ATOM 4718 C CA . GLU A 1 35 ? 24.531 -16.934 -8.590 1.00 0.00 35 GLU A CA 5
ATOM 4719 C C . GLU A 1 35 ? 25.356 -17.452 -9.792 1.00 0.00 35 GLU A C 5
ATOM 4720 O O . GLU A 1 35 ? 25.408 -16.807 -10.850 1.00 0.00 35 GLU A O 5
ATOM 4732 N N . LYS A 1 36 ? 25.993 -18.632 -9.613 1.00 0.00 36 LYS A N 5
ATOM 4733 C CA . LYS A 1 36 ? 26.700 -19.346 -10.697 1.00 0.00 36 LYS A CA 5
ATOM 4734 C C . LYS A 1 36 ? 25.698 -19.824 -11.768 1.00 0.00 36 LYS A C 5
ATOM 4735 O O . LYS A 1 36 ? 26.052 -19.962 -12.937 1.00 0.00 36 LYS A O 5
ATOM 4754 N N . GLY A 1 37 ? 24.443 -20.048 -11.341 1.00 0.00 37 GLY A N 5
ATOM 4755 C CA . GLY A 1 37 ? 23.380 -20.568 -12.206 1.00 0.00 37 GLY A CA 5
ATOM 4756 C C . GLY A 1 37 ? 23.263 -22.080 -12.084 1.00 0.00 37 GLY A C 5
ATOM 4757 O O . GLY A 1 37 ? 22.930 -22.774 -13.056 1.00 0.00 37 GLY A O 5
ATOM 4761 N N . ASP A 1 38 ? 23.550 -22.577 -10.875 1.00 0.00 38 ASP A N 5
ATOM 4762 C CA . ASP A 1 38 ? 23.619 -24.014 -10.558 1.00 0.00 38 ASP A CA 5
ATOM 4763 C C . ASP A 1 38 ? 22.703 -24.332 -9.374 1.00 0.00 38 ASP A C 5
ATOM 4764 O O . ASP A 1 38 ? 22.451 -23.473 -8.518 1.00 0.00 38 ASP A O 5
ATOM 4773 N N . SER A 1 39 ? 22.205 -25.575 -9.344 1.00 0.00 39 SER A N 5
ATOM 4774 C CA . SER A 1 39 ? 21.354 -26.082 -8.257 1.00 0.00 39 SER A CA 5
ATOM 4775 C C . SER A 1 39 ? 22.214 -26.651 -7.111 1.00 0.00 39 SER A C 5
ATOM 4776 O O . SER A 1 39 ? 23.299 -27.205 -7.346 1.00 0.00 39 SER A O 5
ATOM 4784 N N . ILE A 1 40 ? 21.718 -26.498 -5.876 1.00 0.00 40 ILE A N 5
ATOM 4785 C CA . ILE A 1 40 ? 22.292 -27.115 -4.670 1.00 0.00 40 ILE A CA 5
ATOM 4786 C C . ILE A 1 40 ? 21.179 -27.904 -3.935 1.00 0.00 40 ILE A C 5
ATOM 4787 O O . ILE A 1 40 ? 20.066 -27.393 -3.721 1.00 0.00 40 ILE A O 5
ATOM 4803 N N . GLU A 1 41 ? 21.474 -29.170 -3.597 1.00 0.00 41 GLU A N 5
ATOM 4804 C CA . GLU A 1 41 ? 20.538 -30.070 -2.902 1.00 0.00 41 GLU A CA 5
ATOM 4805 C C . GLU A 1 41 ? 20.702 -29.895 -1.372 1.00 0.00 41 GLU A C 5
ATOM 4806 O O . GLU A 1 41 ? 21.636 -30.446 -0.776 1.00 0.00 41 GLU A O 5
ATOM 4818 N N . ILE A 1 42 ? 19.832 -29.065 -0.758 1.00 0.00 42 ILE A N 5
ATOM 4819 C CA . ILE A 1 42 ? 19.830 -28.832 0.707 1.00 0.00 42 ILE A CA 5
ATOM 4820 C C . ILE A 1 42 ? 18.648 -29.592 1.334 1.00 0.00 42 ILE A C 5
ATOM 4821 O O . ILE A 1 42 ? 17.493 -29.219 1.119 1.00 0.00 42 ILE A O 5
ATOM 4837 N N . ALA A 1 43 ? 18.963 -30.677 2.071 1.00 0.00 43 ALA A N 5
ATOM 4838 C CA . ALA A 1 43 ? 17.972 -31.549 2.753 1.00 0.00 43 ALA A CA 5
ATOM 4839 C C . ALA A 1 43 ? 17.028 -32.254 1.754 1.00 0.00 43 ALA A C 5
ATOM 4840 O O . ALA A 1 43 ? 15.931 -32.676 2.123 1.00 0.00 43 ALA A O 5
ATOM 4847 N N . GLY A 1 44 ? 17.489 -32.410 0.497 1.00 0.00 44 GLY A N 5
ATOM 4848 C CA . GLY A 1 44 ? 16.685 -33.000 -0.584 1.00 0.00 44 GLY A CA 5
ATOM 4849 C C . GLY A 1 44 ? 15.727 -32.008 -1.252 1.00 0.00 44 GLY A C 5
ATOM 4850 O O . GLY A 1 44 ? 15.014 -32.377 -2.192 1.00 0.00 44 GLY A O 5
ATOM 4854 N N . PHE A 1 45 ? 15.700 -30.757 -0.751 1.00 0.00 45 PHE A N 5
ATOM 4855 C CA . PHE A 1 45 ? 14.876 -29.672 -1.308 1.00 0.00 45 PHE A CA 5
ATOM 4856 C C . PHE A 1 45 ? 15.602 -29.048 -2.517 1.00 0.00 45 PHE A C 5
ATOM 4857 O O . PHE A 1 45 ? 16.820 -28.799 -2.458 1.00 0.00 45 PHE A O 5
ATOM 4874 N N . GLU A 1 46 ? 14.850 -28.825 -3.609 1.00 0.00 46 GLU A N 5
ATOM 4875 C CA . GLU A 1 46 ? 15.381 -28.273 -4.862 1.00 0.00 46 GLU A CA 5
ATOM 4876 C C . GLU A 1 46 ? 15.593 -26.755 -4.713 1.00 0.00 46 GLU A C 5
ATOM 4877 O O . GLU A 1 46 ? 14.637 -25.963 -4.774 1.00 0.00 46 GLU A O 5
ATOM 4889 N N . VAL A 1 47 ? 16.851 -26.373 -4.449 1.00 0.00 47 VAL A N 5
ATOM 4890 C CA . VAL A 1 47 ? 17.264 -24.971 -4.305 1.00 0.00 47 VAL A CA 5
ATOM 4891 C C . VAL A 1 47 ? 18.025 -24.544 -5.577 1.00 0.00 47 VAL A C 5
ATOM 4892 O O . VAL A 1 47 ? 19.211 -24.857 -5.734 1.00 0.00 47 VAL A O 5
ATOM 4905 N N . ARG A 1 48 ? 17.313 -23.903 -6.519 1.00 0.00 48 ARG A N 5
ATOM 4906 C CA . ARG A 1 48 ? 17.910 -23.359 -7.762 1.00 0.00 48 ARG A CA 5
ATOM 4907 C C . ARG A 1 48 ? 17.887 -21.830 -7.723 1.00 0.00 48 ARG A C 5
ATOM 4908 O O . ARG A 1 48 ? 18.844 -21.159 -8.148 1.00 0.00 48 ARG A O 5
ATOM 4929 N N . ASP A 1 49 ? 16.771 -21.295 -7.213 1.00 0.00 49 ASP A N 5
ATOM 4930 C CA . ASP A 1 49 ? 16.556 -19.855 -7.048 1.00 0.00 49 ASP A CA 5
ATOM 4931 C C . ASP A 1 49 ? 16.951 -19.442 -5.629 1.00 0.00 49 ASP A C 5
ATOM 4932 O O . ASP A 1 49 ? 16.770 -20.211 -4.669 1.00 0.00 49 ASP A O 5
ATOM 4941 N N . GLU A 1 50 ? 17.474 -18.209 -5.512 1.00 0.00 50 GLU A N 5
ATOM 4942 C CA . GLU A 1 50 ? 17.703 -17.531 -4.214 1.00 0.00 50 GLU A CA 5
ATOM 4943 C C . GLU A 1 50 ? 16.359 -17.299 -3.479 1.00 0.00 50 GLU A C 5
ATOM 4944 O O . GLU A 1 50 ? 16.331 -17.116 -2.257 1.00 0.00 50 GLU A O 5
ATOM 4956 N N . GLU A 1 51 ? 15.258 -17.320 -4.270 1.00 0.00 51 GLU A N 5
ATOM 4957 C CA . GLU A 1 51 ? 13.873 -17.312 -3.782 1.00 0.00 51 GLU A CA 5
ATOM 4958 C C . GLU A 1 51 ? 13.591 -18.569 -2.924 1.00 0.00 51 GLU A C 5
ATOM 4959 O O . GLU A 1 51 ? 13.148 -18.450 -1.786 1.00 0.00 51 GLU A O 5
ATOM 4971 N N . ASP A 1 52 ? 13.886 -19.762 -3.484 1.00 0.00 52 ASP A N 5
ATOM 4972 C CA . ASP A 1 52 ? 13.648 -21.069 -2.803 1.00 0.00 52 ASP A CA 5
ATOM 4973 C C . ASP A 1 52 ? 14.586 -21.261 -1.601 1.00 0.00 52 ASP A C 5
ATOM 4974 O O . ASP A 1 52 ? 14.230 -21.954 -0.636 1.00 0.00 52 ASP A O 5
ATOM 4983 N N . LEU A 1 53 ? 15.766 -20.620 -1.662 1.00 0.00 53 LEU A N 5
ATOM 4984 C CA . LEU A 1 53 ? 16.750 -20.628 -0.558 1.00 0.00 53 LEU A CA 5
ATOM 4985 C C . LEU A 1 53 ? 16.178 -19.974 0.714 1.00 0.00 53 LEU A C 5
ATOM 4986 O O . LEU A 1 53 ? 16.520 -20.374 1.828 1.00 0.00 53 LEU A O 5
ATOM 5002 N N . LYS A 1 54 ? 15.283 -18.987 0.530 1.00 0.00 54 LYS A N 5
ATOM 5003 C CA . LYS A 1 54 ? 14.584 -18.318 1.649 1.00 0.00 54 LYS A CA 5
ATOM 5004 C C . LYS A 1 54 ? 13.740 -19.331 2.454 1.00 0.00 54 LYS A C 5
ATOM 5005 O O . LYS A 1 54 ? 13.734 -19.308 3.689 1.00 0.00 54 LYS A O 5
ATOM 5024 N N . LYS A 1 55 ? 13.053 -20.232 1.718 1.00 0.00 55 LYS A N 5
ATOM 5025 C CA . LYS A 1 55 ? 12.087 -21.197 2.293 1.00 0.00 55 LYS A CA 5
ATOM 5026 C C . LYS A 1 55 ? 12.801 -22.306 3.083 1.00 0.00 55 LYS A C 5
ATOM 5027 O O . LYS A 1 55 ? 12.344 -22.684 4.171 1.00 0.00 55 LYS A O 5
ATOM 5046 N N . ILE A 1 56 ? 13.919 -22.829 2.536 1.00 0.00 56 ILE A N 5
ATOM 5047 C CA . ILE A 1 56 ? 14.668 -23.933 3.174 1.00 0.00 56 ILE A CA 5
ATOM 5048 C C . ILE A 1 56 ? 15.331 -23.460 4.493 1.00 0.00 56 ILE A C 5
ATOM 5049 O O . ILE A 1 56 ? 15.402 -24.222 5.462 1.00 0.00 56 ILE A O 5
ATOM 5065 N N . LEU A 1 57 ? 15.756 -22.179 4.539 1.00 0.00 57 LEU A N 5
ATOM 5066 C CA . LEU A 1 57 ? 16.322 -21.557 5.762 1.00 0.00 57 LEU A CA 5
ATOM 5067 C C . LEU A 1 57 ? 15.292 -21.519 6.906 1.00 0.00 57 LEU A C 5
ATOM 5068 O O . LEU A 1 57 ? 15.660 -21.659 8.081 1.00 0.00 57 LEU A O 5
ATOM 5084 N N . GLU A 1 58 ? 14.006 -21.340 6.542 1.00 0.00 58 GLU A N 5
ATOM 5085 C CA . GLU A 1 58 ? 12.888 -21.380 7.504 1.00 0.00 58 GLU A CA 5
ATOM 5086 C C . GLU A 1 58 ? 12.766 -22.789 8.117 1.00 0.00 58 GLU A C 5
ATOM 5087 O O . GLU A 1 58 ? 12.527 -22.910 9.308 1.00 0.00 58 GLU A O 5
ATOM 5099 N N . TRP A 1 59 ? 12.966 -23.839 7.283 1.00 0.00 59 TRP A N 5
ATOM 5100 C CA . TRP A 1 59 ? 12.889 -25.260 7.721 1.00 0.00 59 TRP A CA 5
ATOM 5101 C C . TRP A 1 59 ? 14.056 -25.642 8.652 1.00 0.00 59 TRP A C 5
ATOM 5102 O O . TRP A 1 59 ? 13.892 -26.487 9.541 1.00 0.00 59 TRP A O 5
ATOM 5123 N N . LEU A 1 60 ? 15.229 -25.026 8.439 1.00 0.00 60 LEU A N 5
ATOM 5124 C CA . LEU A 1 60 ? 16.403 -25.231 9.315 1.00 0.00 60 LEU A CA 5
ATOM 5125 C C . LEU A 1 60 ? 16.263 -24.419 10.626 1.00 0.00 60 LEU A C 5
ATOM 5126 O O . LEU A 1 60 ? 16.917 -24.735 11.622 1.00 0.00 60 LEU A O 5
ATOM 5142 N N . ARG A 1 61 ? 15.413 -23.369 10.598 1.00 0.00 61 A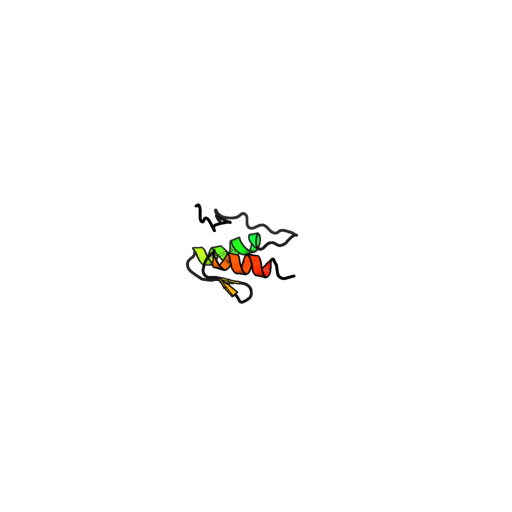RG A N 5
ATOM 5143 C CA . ARG A 1 61 ? 14.976 -22.646 11.814 1.00 0.00 61 ARG A CA 5
ATOM 5144 C C . ARG A 1 61 ? 13.817 -23.419 12.499 1.00 0.00 61 ARG A C 5
ATOM 5145 O O . ARG A 1 61 ? 13.599 -23.310 13.708 1.00 0.00 61 ARG A O 5
ATOM 5166 N N . ARG A 1 62 ? 13.098 -24.226 11.694 1.00 0.00 62 ARG A N 5
ATOM 5167 C CA . ARG A 1 62 ? 12.003 -25.117 12.147 1.00 0.00 62 ARG A CA 5
ATOM 5168 C C . ARG A 1 62 ? 12.515 -26.544 12.404 1.00 0.00 62 ARG A C 5
ATOM 5169 O O . ARG A 1 62 ? 11.728 -27.492 12.390 1.00 0.00 62 ARG A O 5
ATOM 5190 N N . HIS A 1 63 ? 13.842 -26.670 12.616 1.00 0.00 63 HIS A N 5
ATOM 5191 C CA . HIS A 1 63 ? 14.534 -27.937 12.964 1.00 0.00 63 HIS A CA 5
ATOM 5192 C C . HIS A 1 63 ? 13.875 -28.697 14.151 1.00 0.00 63 HIS A C 5
ATOM 5193 O O . HIS A 1 63 ? 13.015 -28.159 14.859 1.00 0.00 63 HIS A O 5
ATOM 5208 N N . GLY A 1 64 ? 14.336 -29.943 14.365 1.00 0.00 64 GLY A N 5
ATOM 5209 C CA . GLY A 1 64 ? 13.867 -30.798 15.463 1.00 0.00 64 GLY A CA 5
ATOM 5210 C C . GLY A 1 64 ? 14.127 -30.187 16.848 1.00 0.00 64 GLY A C 5
ATOM 5211 O O . GLY A 1 64 ? 13.186 -29.636 17.459 1.00 0.00 64 GLY A O 5
ATOM 5216 N N . MET A 1 1 ? 63.190 -39.423 19.290 1.00 0.00 1 MET A N 6
ATOM 5217 C CA . MET A 1 1 ? 62.298 -40.383 19.999 1.00 0.00 1 MET A CA 6
ATOM 5218 C C . MET A 1 1 ? 61.995 -39.913 21.436 1.00 0.00 1 MET A C 6
ATOM 5219 O O . MET A 1 1 ? 61.212 -40.547 22.151 1.00 0.00 1 MET A O 6
ATOM 5235 N N . GLY A 1 2 ? 62.627 -38.798 21.845 1.00 0.00 2 GLY A N 6
ATOM 5236 C CA . GLY A 1 2 ? 62.410 -38.201 23.157 1.00 0.00 2 GLY A CA 6
ATOM 5237 C C . GLY A 1 2 ? 61.361 -37.100 23.119 1.00 0.00 2 GLY A C 6
ATOM 5238 O O . GLY A 1 2 ? 61.691 -35.935 22.876 1.00 0.00 2 GLY A O 6
ATOM 5242 N N . SER A 1 3 ? 60.086 -37.485 23.314 1.00 0.00 3 SER A N 6
ATOM 5243 C CA . SER A 1 3 ? 58.971 -36.530 23.444 1.00 0.00 3 SER A CA 6
ATOM 5244 C C . SER A 1 3 ? 59.086 -35.799 24.802 1.00 0.00 3 SER A C 6
ATOM 5245 O O . SER A 1 3 ? 59.066 -36.441 25.856 1.00 0.00 3 SER A O 6
ATOM 5253 N N . SER A 1 4 ? 59.230 -34.464 24.762 1.00 0.00 4 SER A N 6
ATOM 5254 C CA . SER A 1 4 ? 59.446 -33.625 25.957 1.00 0.00 4 SER A CA 6
ATOM 5255 C C . SER A 1 4 ? 58.579 -32.359 25.866 1.00 0.00 4 SER A C 6
ATOM 5256 O O . SER A 1 4 ? 58.051 -32.038 24.792 1.00 0.00 4 SER A O 6
ATOM 5264 N N . HIS A 1 5 ? 58.437 -31.651 27.002 1.00 0.00 5 HIS A N 6
ATOM 5265 C CA . HIS A 1 5 ? 57.655 -30.399 27.097 1.00 0.00 5 HIS A CA 6
ATOM 5266 C C . HIS A 1 5 ? 58.001 -29.652 28.401 1.00 0.00 5 HIS A C 6
ATOM 5267 O O . HIS A 1 5 ? 58.811 -30.133 29.205 1.00 0.00 5 HIS A O 6
ATOM 5282 N N . HIS A 1 6 ? 57.384 -28.469 28.587 1.00 0.00 6 HIS A N 6
ATOM 5283 C CA . HIS A 1 6 ? 57.498 -27.651 29.821 1.00 0.00 6 HIS A CA 6
ATOM 5284 C C . HIS A 1 6 ? 56.320 -26.658 29.894 1.00 0.00 6 HIS A C 6
ATOM 5285 O O . HIS A 1 6 ? 55.587 -26.496 28.920 1.00 0.00 6 HIS A O 6
ATOM 5300 N N . HIS A 1 7 ? 56.154 -25.988 31.049 1.00 0.00 7 HIS A N 6
ATOM 5301 C CA . HIS A 1 7 ? 55.079 -24.993 31.245 1.00 0.00 7 HIS A CA 6
ATOM 5302 C C . HIS A 1 7 ? 55.288 -23.790 30.294 1.00 0.00 7 HIS A C 6
ATOM 5303 O O . HIS A 1 7 ? 56.382 -23.214 30.258 1.00 0.00 7 HIS A O 6
ATOM 5318 N N . HIS A 1 8 ? 54.247 -23.451 29.508 1.00 0.00 8 HIS A N 6
ATOM 5319 C CA . HIS A 1 8 ? 54.275 -22.320 28.546 1.00 0.00 8 HIS A CA 6
ATOM 5320 C C . HIS A 1 8 ? 53.098 -21.343 28.798 1.00 0.00 8 HIS A C 6
ATOM 5321 O O . HIS A 1 8 ? 53.326 -20.227 29.268 1.00 0.00 8 HIS A O 6
ATOM 5336 N N . HIS A 1 9 ? 51.845 -21.773 28.540 1.00 0.00 9 HIS A N 6
ATOM 5337 C CA . HIS A 1 9 ? 50.639 -20.924 28.732 1.00 0.00 9 HIS A CA 6
ATOM 5338 C C . HIS A 1 9 ? 49.375 -21.803 28.769 1.00 0.00 9 HIS A C 6
ATOM 5339 O O . HIS A 1 9 ? 49.302 -22.812 28.061 1.00 0.00 9 HIS A O 6
ATOM 5354 N N . HIS A 1 10 ? 48.390 -21.417 29.598 1.00 0.00 10 HIS A N 6
ATOM 5355 C CA . HIS A 1 10 ? 47.064 -22.083 29.662 1.00 0.00 10 HIS A CA 6
ATOM 5356 C C . HIS A 1 10 ? 46.003 -21.265 28.908 1.00 0.00 10 HIS A C 6
ATOM 5357 O O . HIS A 1 10 ? 44.985 -21.816 28.478 1.00 0.00 10 HIS A O 6
ATOM 5372 N N . SER A 1 11 ? 46.246 -19.947 28.770 1.00 0.00 11 SER A N 6
ATOM 5373 C CA . SER A 1 11 ? 45.325 -19.012 28.099 1.00 0.00 11 SER A CA 6
ATOM 5374 C C . SER A 1 11 ? 45.179 -19.384 26.610 1.00 0.00 11 SER A C 6
ATOM 5375 O O . SER A 1 11 ? 46.085 -19.128 25.806 1.00 0.00 11 SER A O 6
ATOM 5383 N N . SER A 1 12 ? 44.050 -20.031 26.274 1.00 0.00 12 SER A N 6
ATOM 5384 C CA . SER A 1 12 ? 43.773 -20.527 24.923 1.00 0.00 12 SER A CA 6
ATOM 5385 C C . SER A 1 12 ? 42.253 -20.664 24.739 1.00 0.00 12 SER A C 6
ATOM 5386 O O . SER A 1 12 ? 41.674 -21.724 24.989 1.00 0.00 12 SER A O 6
ATOM 5394 N N . GLY A 1 13 ? 41.611 -19.534 24.386 1.00 0.00 13 GLY A N 6
ATOM 5395 C CA . GLY A 1 13 ? 40.168 -19.483 24.109 1.00 0.00 13 GLY A CA 6
ATOM 5396 C C . GLY A 1 13 ? 39.873 -18.963 22.713 1.00 0.00 13 GLY A C 6
ATOM 5397 O O . GLY A 1 13 ? 38.758 -18.506 22.431 1.00 0.00 13 GLY A O 6
ATOM 5401 N N . LEU A 1 14 ? 40.874 -19.080 21.827 1.00 0.00 14 LEU A N 6
ATOM 5402 C CA . LEU A 1 14 ? 40.780 -18.637 20.430 1.00 0.00 14 LEU A CA 6
ATOM 5403 C C . LEU A 1 14 ? 39.925 -19.644 19.650 1.00 0.00 14 LEU A C 6
ATOM 5404 O O . LEU A 1 14 ? 40.295 -20.816 19.557 1.00 0.00 14 LEU A O 6
ATOM 5420 N N . VAL A 1 15 ? 38.774 -19.171 19.134 1.00 0.00 15 VAL A N 6
ATOM 5421 C CA . VAL A 1 15 ? 37.789 -19.998 18.410 1.00 0.00 15 VAL A CA 6
ATOM 5422 C C . VAL A 1 15 ? 37.211 -21.117 19.333 1.00 0.00 15 VAL A C 6
ATOM 5423 O O . VAL A 1 15 ? 37.651 -22.274 19.287 1.00 0.00 15 VAL A O 6
ATOM 5436 N N . PRO A 1 16 ? 36.287 -20.758 20.285 1.00 0.00 16 PRO A N 6
ATOM 5437 C CA . PRO A 1 16 ? 35.578 -21.757 21.121 1.00 0.00 16 PRO A CA 6
ATOM 5438 C C . PRO A 1 16 ? 34.398 -22.418 20.377 1.00 0.00 16 PRO A C 6
ATOM 5439 O O . PRO A 1 16 ? 34.021 -23.547 20.704 1.00 0.00 16 PRO A O 6
ATOM 5450 N N . ARG A 1 17 ? 33.853 -21.687 19.377 1.00 0.00 17 ARG A N 6
ATOM 5451 C CA . ARG A 1 17 ? 32.684 -22.083 18.573 1.00 0.00 17 ARG A CA 6
ATOM 5452 C C . ARG A 1 17 ? 31.473 -22.410 19.462 1.00 0.00 17 ARG A C 6
ATOM 5453 O O . ARG A 1 17 ? 31.090 -23.574 19.622 1.00 0.00 17 ARG A O 6
ATOM 5474 N N . GLY A 1 18 ? 30.916 -21.361 20.081 1.00 0.00 18 GLY A N 6
ATOM 5475 C CA . GLY A 1 18 ? 29.707 -21.478 20.891 1.00 0.00 18 GLY A CA 6
ATOM 5476 C C . GLY A 1 18 ? 28.452 -21.376 20.041 1.00 0.00 18 GLY A C 6
ATOM 5477 O O . GLY A 1 18 ? 28.402 -20.543 19.122 1.00 0.00 18 GLY A O 6
ATOM 5481 N N . SER A 1 19 ? 27.447 -22.218 20.360 1.00 0.00 19 SER A N 6
ATOM 5482 C CA . SER A 1 19 ? 26.192 -22.340 19.594 1.00 0.00 19 SER A CA 6
ATOM 5483 C C . SER A 1 19 ? 26.476 -22.794 18.144 1.00 0.00 19 SER A C 6
ATOM 5484 O O . SER A 1 19 ? 26.349 -22.012 17.193 1.00 0.00 19 SER A O 6
ATOM 5492 N N . HIS A 1 20 ? 26.901 -24.064 18.002 1.00 0.00 20 HIS A N 6
ATOM 5493 C CA . HIS A 1 20 ? 27.264 -24.654 16.689 1.00 0.00 20 HIS A CA 6
ATOM 5494 C C . HIS A 1 20 ? 26.009 -24.944 15.836 1.00 0.00 20 HIS A C 6
ATOM 5495 O O . HIS A 1 20 ? 24.886 -24.652 16.274 1.00 0.00 20 HIS A O 6
ATOM 5510 N N . MET A 1 21 ? 26.221 -25.535 14.630 1.00 0.00 21 MET A N 6
ATOM 5511 C CA . MET A 1 21 ? 25.169 -25.754 13.616 1.00 0.00 21 MET A CA 6
ATOM 5512 C C . MET A 1 21 ? 24.654 -24.388 13.119 1.00 0.00 21 MET A C 6
ATOM 5513 O O . MET A 1 21 ? 23.709 -23.805 13.671 1.00 0.00 21 MET A O 6
ATOM 5527 N N . ASP A 1 22 ? 25.358 -23.849 12.112 1.00 0.00 22 ASP A N 6
ATOM 5528 C CA . ASP A 1 22 ? 25.105 -22.505 11.566 1.00 0.00 22 ASP A CA 6
ATOM 5529 C C . ASP A 1 22 ? 24.198 -22.593 10.331 1.00 0.00 22 ASP A C 6
ATOM 5530 O O . ASP A 1 22 ? 24.640 -22.960 9.237 1.00 0.00 22 ASP A O 6
ATOM 5539 N N . ILE A 1 23 ? 22.912 -22.274 10.533 1.00 0.00 23 ILE A N 6
ATOM 5540 C CA . ILE A 1 23 ? 21.892 -22.296 9.472 1.00 0.00 23 ILE A CA 6
ATOM 5541 C C . ILE A 1 23 ? 22.086 -21.095 8.529 1.00 0.00 23 ILE A C 6
ATOM 5542 O O . ILE A 1 23 ? 22.005 -21.233 7.316 1.00 0.00 23 ILE A O 6
ATOM 5558 N N . GLU A 1 24 ? 22.370 -19.920 9.110 1.00 0.00 24 GLU A N 6
ATOM 5559 C CA . GLU A 1 24 ? 22.581 -18.663 8.347 1.00 0.00 24 GLU A CA 6
ATOM 5560 C C . GLU A 1 24 ? 23.849 -18.726 7.466 1.00 0.00 24 GLU A C 6
ATOM 5561 O O . GLU A 1 24 ? 23.999 -17.931 6.535 1.00 0.00 24 GLU A O 6
ATOM 5573 N N . GLU A 1 25 ? 24.783 -19.638 7.815 1.00 0.00 25 GLU A N 6
ATOM 5574 C CA . GLU A 1 25 ? 25.960 -19.957 6.970 1.00 0.00 25 GLU A CA 6
ATOM 5575 C C . GLU A 1 25 ? 25.494 -20.601 5.644 1.00 0.00 25 GLU A C 6
ATOM 5576 O O . GLU A 1 25 ? 26.056 -20.313 4.586 1.00 0.00 25 GLU A O 6
ATOM 5588 N N . ILE A 1 26 ? 24.456 -21.459 5.725 1.00 0.00 26 ILE A N 6
ATOM 5589 C CA . ILE A 1 26 ? 23.894 -22.175 4.551 1.00 0.00 26 ILE A CA 6
ATOM 5590 C C . ILE A 1 26 ? 23.349 -21.179 3.495 1.00 0.00 26 ILE A C 6
ATOM 5591 O O . ILE A 1 26 ? 23.395 -21.459 2.301 1.00 0.00 26 ILE A O 6
ATOM 5607 N N . GLU A 1 27 ? 22.837 -20.022 3.969 1.00 0.00 27 GLU A N 6
ATOM 5608 C CA . GLU A 1 27 ? 22.466 -18.864 3.110 1.00 0.00 27 GLU A CA 6
ATOM 5609 C C . GLU A 1 27 ? 23.669 -18.455 2.237 1.00 0.00 27 GLU A C 6
ATOM 5610 O O . GLU A 1 27 ? 23.567 -18.377 1.015 1.00 0.00 27 GLU A O 6
ATOM 5622 N N . LYS A 1 28 ? 24.818 -18.270 2.901 1.00 0.00 28 LYS A N 6
ATOM 5623 C CA . LYS A 1 28 ? 26.051 -17.748 2.279 1.00 0.00 28 LYS A CA 6
ATOM 5624 C C . LYS A 1 28 ? 26.618 -18.751 1.257 1.00 0.00 28 LYS A C 6
ATOM 5625 O O . LYS A 1 28 ? 27.122 -18.367 0.192 1.00 0.00 28 LYS A O 6
ATOM 5644 N N . LYS A 1 29 ? 26.520 -20.042 1.616 1.00 0.00 29 LYS A N 6
ATOM 5645 C CA . LYS A 1 29 ? 27.009 -21.165 0.804 1.00 0.00 29 LYS A CA 6
ATOM 5646 C C . LYS A 1 29 ? 26.157 -21.330 -0.471 1.00 0.00 29 LYS A C 6
ATOM 5647 O O . LYS A 1 29 ? 26.651 -21.209 -1.599 1.00 0.00 29 LYS A O 6
ATOM 5666 N N . ALA A 1 30 ? 24.860 -21.569 -0.237 1.00 0.00 30 ALA A N 6
ATOM 5667 C CA . ALA A 1 30 ? 23.890 -21.984 -1.255 1.00 0.00 30 ALA A CA 6
ATOM 5668 C C . ALA A 1 30 ? 23.598 -20.869 -2.268 1.00 0.00 30 ALA A C 6
ATOM 5669 O O . ALA A 1 30 ? 23.415 -21.145 -3.452 1.00 0.00 30 ALA A O 6
ATOM 5676 N N . ARG A 1 31 ? 23.574 -19.612 -1.794 1.00 0.00 31 ARG A N 6
ATOM 5677 C CA . ARG A 1 31 ? 23.327 -18.441 -2.663 1.00 0.00 31 ARG A CA 6
ATOM 5678 C C . ARG A 1 31 ? 24.544 -18.207 -3.582 1.00 0.00 31 ARG A C 6
ATOM 5679 O O . ARG A 1 31 ? 24.387 -17.774 -4.723 1.00 0.00 31 ARG A O 6
ATOM 5700 N N . LYS A 1 32 ? 25.755 -18.512 -3.082 1.00 0.00 32 LYS A N 6
ATOM 5701 C CA . LYS A 1 32 ? 26.989 -18.381 -3.879 1.00 0.00 32 LYS A CA 6
ATOM 5702 C C . LYS A 1 32 ? 27.061 -19.505 -4.948 1.00 0.00 32 LYS A C 6
ATOM 5703 O O . LYS A 1 32 ? 27.710 -19.354 -5.990 1.00 0.00 32 LYS A O 6
ATOM 5722 N N . ILE A 1 33 ? 26.377 -20.631 -4.671 1.00 0.00 33 ILE A N 6
ATOM 5723 C CA . ILE A 1 33 ? 26.171 -21.729 -5.645 1.00 0.00 33 ILE A CA 6
ATOM 5724 C C . ILE A 1 33 ? 25.220 -21.271 -6.773 1.00 0.00 33 ILE A C 6
ATOM 5725 O O . ILE A 1 33 ? 25.417 -21.613 -7.939 1.00 0.00 33 ILE A O 6
ATOM 5741 N N . LEU A 1 34 ? 24.205 -20.472 -6.405 1.00 0.00 34 LEU A N 6
ATOM 5742 C CA . LEU A 1 34 ? 23.314 -19.802 -7.378 1.00 0.00 34 LEU A CA 6
ATOM 5743 C C . LEU A 1 34 ? 24.072 -18.699 -8.155 1.00 0.00 34 LEU A C 6
ATOM 5744 O O . LEU A 1 34 ? 23.756 -18.431 -9.312 1.00 0.00 34 LEU A O 6
ATOM 5760 N N . GLU A 1 35 ? 25.061 -18.065 -7.491 1.00 0.00 35 GLU A N 6
ATOM 5761 C CA . GLU A 1 35 ? 25.935 -17.042 -8.108 1.00 0.00 35 GLU A CA 6
ATOM 5762 C C . GLU A 1 35 ? 26.828 -17.691 -9.187 1.00 0.00 35 GLU A C 6
ATOM 5763 O O . GLU A 1 35 ? 27.129 -17.078 -10.215 1.00 0.00 35 GLU A O 6
ATOM 5775 N N . LYS A 1 36 ? 27.244 -18.943 -8.918 1.00 0.00 36 LYS A N 6
ATOM 5776 C CA . LYS A 1 36 ? 27.905 -19.817 -9.903 1.00 0.00 36 LYS A CA 6
ATOM 5777 C C . LYS A 1 36 ? 26.924 -20.157 -11.051 1.00 0.00 36 LYS A C 6
ATOM 5778 O O . LYS A 1 36 ? 27.304 -20.153 -12.223 1.00 0.00 36 LYS A O 6
ATOM 5797 N N . GLY A 1 37 ? 25.664 -20.451 -10.688 1.00 0.00 37 GLY A N 6
ATOM 5798 C CA . GLY A 1 37 ? 24.604 -20.787 -11.655 1.00 0.00 37 GLY A CA 6
ATOM 5799 C C . GLY A 1 37 ? 24.102 -22.224 -11.508 1.00 0.00 37 GLY A C 6
ATOM 5800 O O . GLY A 1 37 ? 23.340 -22.701 -12.356 1.00 0.00 37 GLY A O 6
ATOM 5804 N N . ASP A 1 38 ? 24.562 -22.926 -10.454 1.00 0.00 38 ASP A N 6
ATOM 5805 C CA . ASP A 1 38 ? 24.090 -24.288 -10.122 1.00 0.00 38 ASP A CA 6
ATOM 5806 C C . ASP A 1 38 ? 22.957 -24.225 -9.088 1.00 0.00 38 ASP A C 6
ATOM 5807 O O . ASP A 1 38 ? 22.818 -23.239 -8.350 1.00 0.00 38 ASP A O 6
ATOM 5816 N N . SER A 1 39 ? 22.136 -25.280 -9.072 1.00 0.00 39 SER A N 6
ATOM 5817 C CA . SER A 1 39 ? 21.127 -25.506 -8.034 1.00 0.00 39 SER A CA 6
ATOM 5818 C C . SER A 1 39 ? 21.687 -26.511 -7.015 1.00 0.00 39 SER A C 6
ATOM 5819 O O . SER A 1 39 ? 22.347 -27.487 -7.399 1.00 0.00 39 SER A O 6
ATOM 5827 N N . ILE A 1 40 ? 21.429 -26.270 -5.725 1.00 0.00 40 ILE A N 6
ATOM 5828 C CA . ILE A 1 40 ? 21.953 -27.109 -4.620 1.00 0.00 40 ILE A CA 6
ATOM 5829 C C . ILE A 1 40 ? 20.806 -27.916 -3.990 1.00 0.00 40 ILE A C 6
ATOM 5830 O O . ILE A 1 40 ? 19.705 -27.403 -3.787 1.00 0.00 40 ILE A O 6
ATOM 5846 N N . GLU A 1 41 ? 21.077 -29.197 -3.703 1.00 0.00 41 GLU A N 6
ATOM 5847 C CA . GLU A 1 41 ? 20.074 -30.126 -3.164 1.00 0.00 41 GLU A CA 6
ATOM 5848 C C . GLU A 1 41 ? 20.212 -30.250 -1.635 1.00 0.00 41 GLU A C 6
ATOM 5849 O O . GLU A 1 41 ? 21.197 -30.811 -1.143 1.00 0.00 41 GLU A O 6
ATOM 5861 N N . ILE A 1 42 ? 19.239 -29.698 -0.884 1.00 0.00 42 ILE A N 6
ATOM 5862 C CA . ILE A 1 42 ? 19.138 -29.913 0.576 1.00 0.00 42 ILE A CA 6
ATOM 5863 C C . ILE A 1 42 ? 17.941 -30.838 0.847 1.00 0.00 42 ILE A C 6
ATOM 5864 O O . ILE A 1 42 ? 16.814 -30.517 0.449 1.00 0.00 42 ILE A O 6
ATOM 5880 N N . ALA A 1 43 ? 18.217 -31.996 1.488 1.00 0.00 43 ALA A N 6
ATOM 5881 C CA . ALA A 1 43 ? 17.193 -32.962 1.955 1.00 0.00 43 ALA A CA 6
ATOM 5882 C C . ALA A 1 43 ? 16.386 -33.594 0.796 1.00 0.00 43 ALA A C 6
ATOM 5883 O O . ALA A 1 43 ? 15.282 -34.110 1.011 1.00 0.00 43 ALA A O 6
ATOM 5890 N N . GLY A 1 44 ? 16.982 -33.608 -0.411 1.00 0.00 44 GLY A N 6
ATOM 5891 C CA . GLY A 1 44 ? 16.327 -34.127 -1.624 1.00 0.00 44 GLY A CA 6
ATOM 5892 C C . GLY A 1 44 ? 15.711 -33.023 -2.485 1.00 0.00 44 GLY A C 6
ATOM 5893 O O . GLY A 1 44 ? 15.472 -33.220 -3.682 1.00 0.00 44 GLY A O 6
ATOM 5897 N N . PHE A 1 45 ? 15.452 -31.855 -1.862 1.00 0.00 45 PHE A N 6
ATOM 5898 C CA . PHE A 1 45 ? 14.862 -30.687 -2.535 1.00 0.00 45 PHE A CA 6
ATOM 5899 C C . PHE A 1 45 ? 15.970 -29.841 -3.187 1.00 0.00 45 PHE A C 6
ATOM 5900 O O . PHE A 1 45 ? 16.864 -29.343 -2.497 1.00 0.00 45 PHE A O 6
ATOM 5917 N N . GLU A 1 46 ? 15.900 -29.689 -4.515 1.00 0.00 46 GLU A N 6
ATOM 5918 C CA . GLU A 1 46 ? 16.871 -28.895 -5.292 1.00 0.00 46 GLU A CA 6
ATOM 5919 C C . GLU A 1 46 ? 16.406 -27.423 -5.360 1.00 0.00 46 GLU A C 6
ATOM 5920 O O . GLU A 1 46 ? 15.492 -27.065 -6.107 1.00 0.00 46 GLU A O 6
ATOM 5932 N N . VAL A 1 47 ? 16.999 -26.580 -4.518 1.00 0.00 47 VAL A N 6
ATOM 5933 C CA . VAL A 1 47 ? 16.688 -25.146 -4.482 1.00 0.00 47 VAL A CA 6
ATOM 5934 C C . VAL A 1 47 ? 17.508 -24.390 -5.554 1.00 0.00 47 VAL A C 6
ATOM 5935 O O . VAL A 1 47 ? 18.705 -24.657 -5.754 1.00 0.00 47 VAL A O 6
ATOM 5948 N N . ARG A 1 48 ? 16.832 -23.447 -6.242 1.00 0.00 48 ARG A N 6
ATOM 5949 C CA . ARG A 1 48 ? 17.341 -22.797 -7.470 1.00 0.00 48 ARG A CA 6
ATOM 5950 C C . ARG A 1 48 ? 17.127 -21.271 -7.477 1.00 0.00 48 ARG A C 6
ATOM 5951 O O . ARG A 1 48 ? 17.789 -20.570 -8.250 1.00 0.00 48 ARG A O 6
ATOM 5972 N N . ASP A 1 49 ? 16.196 -20.749 -6.654 1.00 0.00 49 ASP A N 6
ATOM 5973 C CA . ASP A 1 49 ? 15.949 -19.280 -6.547 1.00 0.00 49 ASP A CA 6
ATOM 5974 C C . ASP A 1 49 ? 16.306 -18.772 -5.151 1.00 0.00 49 ASP A C 6
ATOM 5975 O O . ASP A 1 49 ? 16.330 -19.540 -4.197 1.00 0.00 49 ASP A O 6
ATOM 5984 N N . GLU A 1 50 ? 16.615 -17.470 -5.075 1.00 0.00 50 GLU A N 6
ATOM 5985 C CA . GLU A 1 50 ? 16.872 -16.737 -3.812 1.00 0.00 50 GLU A CA 6
ATOM 5986 C C . GLU A 1 50 ? 15.596 -16.689 -2.943 1.00 0.00 50 GLU A C 6
ATOM 5987 O O . GLU A 1 50 ? 15.655 -16.785 -1.710 1.00 0.00 50 GLU A O 6
ATOM 5999 N N . GLU A 1 51 ? 14.454 -16.548 -3.631 1.00 0.00 51 GLU A N 6
ATOM 6000 C CA . GLU A 1 51 ? 13.107 -16.617 -3.051 1.00 0.00 51 GLU A CA 6
ATOM 6001 C C . GLU A 1 51 ? 12.857 -18.015 -2.452 1.00 0.00 51 GLU A C 6
ATOM 6002 O O . GLU A 1 51 ? 12.334 -18.160 -1.336 1.00 0.00 51 GLU A O 6
ATOM 6014 N N . ASP A 1 52 ? 13.269 -19.027 -3.223 1.00 0.00 52 ASP A N 6
ATOM 6015 C CA . ASP A 1 52 ? 13.112 -20.448 -2.887 1.00 0.00 52 ASP A CA 6
ATOM 6016 C C . ASP A 1 52 ? 14.074 -20.848 -1.747 1.00 0.00 52 ASP A C 6
ATOM 6017 O O . ASP A 1 52 ? 13.742 -21.715 -0.925 1.00 0.00 52 ASP A O 6
ATOM 6026 N N . LEU A 1 53 ? 15.253 -20.180 -1.707 1.00 0.00 53 LEU A N 6
ATOM 6027 C CA . LEU A 1 53 ? 16.288 -20.395 -0.676 1.00 0.00 53 LEU A CA 6
ATOM 6028 C C . LEU A 1 53 ? 15.735 -20.145 0.712 1.00 0.00 53 LEU A C 6
ATOM 6029 O O . LEU A 1 53 ? 16.039 -20.881 1.629 1.00 0.00 53 LEU A O 6
ATOM 6045 N N . LYS A 1 54 ? 14.920 -19.093 0.838 1.00 0.00 54 LYS A N 6
ATOM 6046 C CA . LYS A 1 54 ? 14.339 -18.688 2.122 1.00 0.00 54 LYS A CA 6
ATOM 6047 C C . LYS A 1 54 ? 13.445 -19.792 2.707 1.00 0.00 54 LYS A C 6
ATOM 6048 O O . LYS A 1 54 ? 13.446 -20.000 3.910 1.00 0.00 54 LYS A O 6
ATOM 6067 N N . LYS A 1 55 ? 12.731 -20.525 1.826 1.00 0.00 55 LYS A N 6
ATOM 6068 C CA . LYS A 1 55 ? 11.775 -21.578 2.244 1.00 0.00 55 LYS A CA 6
ATOM 6069 C C . LYS A 1 55 ? 12.501 -22.826 2.789 1.00 0.00 55 LYS A C 6
ATOM 6070 O O . LYS A 1 55 ? 12.033 -23.458 3.748 1.00 0.00 55 LYS A O 6
ATOM 6089 N N . ILE A 1 56 ? 13.630 -23.203 2.153 1.00 0.00 56 ILE A N 6
ATOM 6090 C CA . ILE A 1 56 ? 14.434 -24.363 2.595 1.00 0.00 56 ILE A CA 6
ATOM 6091 C C . ILE A 1 56 ? 15.307 -23.976 3.822 1.00 0.00 56 ILE A C 6
ATOM 6092 O O . ILE A 1 56 ? 15.452 -24.763 4.760 1.00 0.00 56 ILE A O 6
ATOM 6108 N N . LEU A 1 57 ? 15.797 -22.717 3.828 1.00 0.00 57 LEU A N 6
ATOM 6109 C CA . LEU A 1 57 ? 16.722 -22.186 4.858 1.00 0.00 57 LEU A CA 6
ATOM 6110 C C . LEU A 1 57 ? 16.030 -22.081 6.228 1.00 0.00 57 LEU A C 6
ATOM 6111 O O . LEU A 1 57 ? 16.569 -22.544 7.246 1.00 0.00 57 LEU A O 6
ATOM 6127 N N . GLU A 1 58 ? 14.825 -21.461 6.226 1.00 0.00 58 GLU A N 6
ATOM 6128 C CA . GLU A 1 58 ? 14.027 -21.227 7.443 1.00 0.00 58 GLU A CA 6
ATOM 6129 C C . GLU A 1 58 ? 13.723 -22.545 8.167 1.00 0.00 58 GLU A C 6
ATOM 6130 O O . GLU A 1 58 ? 13.722 -22.583 9.393 1.00 0.00 58 GLU A O 6
ATOM 6142 N N . TRP A 1 59 ? 13.514 -23.629 7.382 1.00 0.00 59 TRP A N 6
ATOM 6143 C CA . TRP A 1 59 ? 13.185 -24.957 7.913 1.00 0.00 59 TRP A CA 6
ATOM 6144 C C . TRP A 1 59 ? 14.333 -25.536 8.758 1.00 0.00 59 TRP A C 6
ATOM 6145 O O . TRP A 1 59 ? 14.079 -26.131 9.807 1.00 0.00 59 TRP A O 6
ATOM 6166 N N . LEU A 1 60 ? 15.583 -25.355 8.296 1.00 0.00 60 LEU A N 6
ATOM 6167 C CA . LEU A 1 60 ? 16.786 -25.803 9.044 1.00 0.00 60 LEU A CA 6
ATOM 6168 C C . LEU A 1 60 ? 16.868 -25.102 10.422 1.00 0.00 60 LEU A C 6
ATOM 6169 O O . LEU A 1 60 ? 17.308 -25.702 11.409 1.00 0.00 60 LEU A O 6
ATOM 6185 N N . ARG A 1 61 ? 16.425 -23.830 10.466 1.00 0.00 61 ARG A N 6
ATOM 6186 C CA . ARG A 1 61 ? 16.429 -23.010 11.698 1.00 0.00 61 ARG A CA 6
ATOM 6187 C C . ARG A 1 61 ? 15.197 -23.320 12.579 1.00 0.00 61 ARG A C 6
ATOM 6188 O O . ARG A 1 61 ? 15.257 -23.176 13.803 1.00 0.00 61 ARG A O 6
ATOM 6209 N N . ARG A 1 62 ? 14.092 -23.762 11.941 1.00 0.00 62 ARG A N 6
ATOM 6210 C CA . ARG A 1 62 ? 12.869 -24.218 12.642 1.00 0.00 62 ARG A CA 6
ATOM 6211 C C . ARG A 1 62 ? 13.118 -25.590 13.286 1.00 0.00 62 ARG A C 6
ATOM 6212 O O . ARG A 1 62 ? 12.512 -25.927 14.314 1.00 0.00 62 ARG A O 6
ATOM 6233 N N . HIS A 1 63 ? 14.017 -26.371 12.661 1.00 0.00 63 HIS A N 6
ATOM 6234 C CA . HIS A 1 63 ? 14.324 -27.740 13.070 1.00 0.00 63 HIS A CA 6
ATOM 6235 C C . HIS A 1 63 ? 15.250 -27.728 14.308 1.00 0.00 63 HIS A C 6
ATOM 6236 O O . HIS A 1 63 ? 16.484 -27.775 14.194 1.00 0.00 63 HIS A O 6
ATOM 6251 N N . GLY A 1 64 ? 14.621 -27.601 15.482 1.00 0.00 64 GLY A N 6
ATOM 6252 C CA . GLY A 1 64 ? 15.316 -27.598 16.765 1.00 0.00 64 GLY A CA 6
ATOM 6253 C C . GLY A 1 64 ? 14.365 -27.276 17.919 1.00 0.00 64 GLY A C 6
ATOM 6254 O O . GLY A 1 64 ? 14.815 -26.757 18.961 1.00 0.00 64 GLY A O 6
ATOM 6259 N N . MET A 1 1 ? -12.568 -13.028 38.089 1.00 0.00 1 MET A N 7
ATOM 6260 C CA . MET A 1 1 ? -13.152 -12.078 37.110 1.00 0.00 1 MET A CA 7
ATOM 6261 C C . MET A 1 1 ? -12.031 -11.396 36.303 1.00 0.00 1 MET A C 7
ATOM 6262 O O . MET A 1 1 ? -11.022 -10.970 36.875 1.00 0.00 1 MET A O 7
ATOM 6278 N N . GLY A 1 2 ? -12.206 -11.340 34.973 1.00 0.00 2 GLY A N 7
ATOM 6279 C CA . GLY A 1 2 ? -11.229 -10.730 34.070 1.00 0.00 2 GLY A CA 7
ATOM 6280 C C . GLY A 1 2 ? -11.349 -11.287 32.659 1.00 0.00 2 GLY A C 7
ATOM 6281 O O . GLY A 1 2 ? -12.459 -11.550 32.192 1.00 0.00 2 GLY A O 7
ATOM 6285 N N . SER A 1 3 ? -10.195 -11.473 31.999 1.00 0.00 3 SER A N 7
ATOM 6286 C CA . SER A 1 3 ? -10.102 -11.988 30.618 1.00 0.00 3 SER A CA 7
ATOM 6287 C C . SER A 1 3 ? -8.664 -12.500 30.340 1.00 0.00 3 SER A C 7
ATOM 6288 O O . SER A 1 3 ? -7.833 -12.567 31.255 1.00 0.00 3 SER A O 7
ATOM 6296 N N . SER A 1 4 ? -8.400 -12.903 29.083 1.00 0.00 4 SER A N 7
ATOM 6297 C CA . SER A 1 4 ? -7.073 -13.359 28.626 1.00 0.00 4 SER A CA 7
ATOM 6298 C C . SER A 1 4 ? -6.523 -12.373 27.580 1.00 0.00 4 SER A C 7
ATOM 6299 O O . SER A 1 4 ? -7.115 -12.216 26.506 1.00 0.00 4 SER A O 7
ATOM 6307 N N . HIS A 1 5 ? -5.400 -11.706 27.911 1.00 0.00 5 HIS A N 7
ATOM 6308 C CA . HIS A 1 5 ? -4.739 -10.739 27.019 1.00 0.00 5 HIS A CA 7
ATOM 6309 C C . HIS A 1 5 ? -4.058 -11.471 25.840 1.00 0.00 5 HIS A C 7
ATOM 6310 O O . HIS A 1 5 ? -3.089 -12.212 26.040 1.00 0.00 5 HIS A O 7
ATOM 6325 N N . HIS A 1 6 ? -4.590 -11.254 24.620 1.00 0.00 6 HIS A N 7
ATOM 6326 C CA . HIS A 1 6 ? -4.063 -11.851 23.380 1.00 0.00 6 HIS A CA 7
ATOM 6327 C C . HIS A 1 6 ? -2.736 -11.165 22.988 1.00 0.00 6 HIS A C 7
ATOM 6328 O O . HIS A 1 6 ? -2.713 -10.216 22.190 1.00 0.00 6 HIS A O 7
ATOM 6343 N N . HIS A 1 7 ? -1.645 -11.629 23.614 1.00 0.00 7 HIS A N 7
ATOM 6344 C CA . HIS A 1 7 ? -0.287 -11.130 23.355 1.00 0.00 7 HIS A CA 7
ATOM 6345 C C . HIS A 1 7 ? 0.351 -11.955 22.224 1.00 0.00 7 HIS A C 7
ATOM 6346 O O . HIS A 1 7 ? 0.212 -13.179 22.189 1.00 0.00 7 HIS A O 7
ATOM 6361 N N . HIS A 1 8 ? 1.038 -11.275 21.299 1.00 0.00 8 HIS A N 7
ATOM 6362 C CA . HIS A 1 8 ? 1.688 -11.910 20.134 1.00 0.00 8 HIS A CA 7
ATOM 6363 C C . HIS A 1 8 ? 3.037 -12.535 20.537 1.00 0.00 8 HIS A C 7
ATOM 6364 O O . HIS A 1 8 ? 3.518 -12.323 21.658 1.00 0.00 8 HIS A O 7
ATOM 6379 N N . HIS A 1 9 ? 3.638 -13.310 19.620 1.00 0.00 9 HIS A N 7
ATOM 6380 C CA . HIS A 1 9 ? 4.949 -13.936 19.838 1.00 0.00 9 HIS A CA 7
ATOM 6381 C C . HIS A 1 9 ? 6.058 -12.940 19.447 1.00 0.00 9 HIS A C 7
ATOM 6382 O O . HIS A 1 9 ? 6.595 -12.982 18.329 1.00 0.00 9 HIS A O 7
ATOM 6397 N N . HIS A 1 10 ? 6.334 -11.986 20.357 1.00 0.00 10 HIS A N 7
ATOM 6398 C CA . HIS A 1 10 ? 7.433 -11.030 20.180 1.00 0.00 10 HIS A CA 7
ATOM 6399 C C . HIS A 1 10 ? 8.753 -11.751 20.505 1.00 0.00 10 HIS A C 7
ATOM 6400 O O . HIS A 1 10 ? 9.100 -11.922 21.681 1.00 0.00 10 HIS A O 7
ATOM 6415 N N . SER A 1 11 ? 9.437 -12.219 19.454 1.00 0.00 11 SER A N 7
ATOM 6416 C CA . SER A 1 11 ? 10.714 -12.925 19.573 1.00 0.00 11 SER A CA 7
ATOM 6417 C C . SER A 1 11 ? 11.823 -11.952 20.028 1.00 0.00 11 SER A C 7
ATOM 6418 O O . SER A 1 11 ? 12.339 -11.158 19.228 1.00 0.00 11 SER A O 7
ATOM 6426 N N . SER A 1 12 ? 12.128 -11.974 21.341 1.00 0.00 12 SER A N 7
ATOM 6427 C CA . SER A 1 12 ? 13.209 -11.176 21.928 1.00 0.00 12 SER A CA 7
ATOM 6428 C C . SER A 1 12 ? 14.566 -11.844 21.625 1.00 0.00 12 SER A C 7
ATOM 6429 O O . SER A 1 12 ? 15.123 -12.579 22.454 1.00 0.00 12 SER A O 7
ATOM 6437 N N . GLY A 1 13 ? 15.053 -11.618 20.393 1.00 0.00 13 GLY A N 7
ATOM 6438 C CA . GLY A 1 13 ? 16.299 -12.209 19.905 1.00 0.00 13 GLY A CA 7
ATOM 6439 C C . GLY A 1 13 ? 16.903 -11.370 18.793 1.00 0.00 13 GLY A C 7
ATOM 6440 O O . GLY A 1 13 ? 17.321 -11.899 17.762 1.00 0.00 13 GLY A O 7
ATOM 6444 N N . LEU A 1 14 ? 16.921 -10.041 19.012 1.00 0.00 14 LEU A N 7
ATOM 6445 C CA . LEU A 1 14 ? 17.533 -9.063 18.084 1.00 0.00 14 LEU A CA 7
ATOM 6446 C C . LEU A 1 14 ? 19.061 -9.270 17.984 1.00 0.00 14 LEU A C 7
ATOM 6447 O O . LEU A 1 14 ? 19.677 -8.939 16.965 1.00 0.00 14 LEU A O 7
ATOM 6463 N N . VAL A 1 15 ? 19.650 -9.821 19.058 1.00 0.00 15 VAL A N 7
ATOM 6464 C CA . VAL A 1 15 ? 21.082 -10.145 19.121 1.00 0.00 15 VAL A CA 7
ATOM 6465 C C . VAL A 1 15 ? 21.343 -11.564 18.540 1.00 0.00 15 VAL A C 7
ATOM 6466 O O . VAL A 1 15 ? 20.570 -12.493 18.808 1.00 0.00 15 VAL A O 7
ATOM 6479 N N . PRO A 1 16 ? 22.412 -11.735 17.686 1.00 0.00 16 PRO A N 7
ATOM 6480 C CA . PRO A 1 16 ? 22.832 -13.072 17.169 1.00 0.00 16 PRO A CA 7
ATOM 6481 C C . PRO A 1 16 ? 23.296 -14.046 18.279 1.00 0.00 16 PRO A C 7
ATOM 6482 O O . PRO A 1 16 ? 23.205 -15.273 18.112 1.00 0.00 16 PRO A O 7
ATOM 6493 N N . ARG A 1 17 ? 23.809 -13.480 19.396 1.00 0.00 17 ARG A N 7
ATOM 6494 C CA . ARG A 1 17 ? 24.281 -14.267 20.555 1.00 0.00 17 ARG A CA 7
ATOM 6495 C C . ARG A 1 17 ? 23.092 -14.948 21.261 1.00 0.00 17 ARG A C 7
ATOM 6496 O O . ARG A 1 17 ? 21.974 -14.406 21.287 1.00 0.00 17 ARG A O 7
ATOM 6517 N N . GLY A 1 18 ? 23.346 -16.141 21.823 1.00 0.00 18 GLY A N 7
ATOM 6518 C CA . GLY A 1 18 ? 22.296 -16.970 22.419 1.00 0.00 18 GLY A CA 7
ATOM 6519 C C . GLY A 1 18 ? 21.642 -17.878 21.383 1.00 0.00 18 GLY A C 7
ATOM 6520 O O . GLY A 1 18 ? 21.404 -19.064 21.644 1.00 0.00 18 GLY A O 7
ATOM 6524 N N . SER A 1 19 ? 21.325 -17.302 20.205 1.00 0.00 19 SER A N 7
ATOM 6525 C CA . SER A 1 19 ? 20.789 -18.043 19.055 1.00 0.00 19 SER A CA 7
ATOM 6526 C C . SER A 1 19 ? 21.916 -18.872 18.408 1.00 0.00 19 SER A C 7
ATOM 6527 O O . SER A 1 19 ? 22.587 -18.413 17.478 1.00 0.00 19 SER A O 7
ATOM 6535 N N . HIS A 1 20 ? 22.150 -20.076 18.969 1.00 0.00 20 HIS A N 7
ATOM 6536 C CA . HIS A 1 20 ? 23.169 -21.011 18.465 1.00 0.00 20 HIS A CA 7
ATOM 6537 C C . HIS A 1 20 ? 22.760 -21.574 17.089 1.00 0.00 20 HIS A C 7
ATOM 6538 O O . HIS A 1 20 ? 21.564 -21.713 16.805 1.00 0.00 20 HIS A O 7
ATOM 6553 N N . MET A 1 21 ? 23.788 -21.900 16.273 1.00 0.00 21 MET A N 7
ATOM 6554 C CA . MET A 1 21 ? 23.657 -22.439 14.915 1.00 0.00 21 MET A CA 7
ATOM 6555 C C . MET A 1 21 ? 23.058 -21.366 13.986 1.00 0.00 21 MET A C 7
ATOM 6556 O O . MET A 1 21 ? 21.836 -21.314 13.763 1.00 0.00 21 MET A O 7
ATOM 6570 N N . ASP A 1 22 ? 23.938 -20.456 13.526 1.00 0.00 22 ASP A N 7
ATOM 6571 C CA . ASP A 1 22 ? 23.569 -19.375 12.595 1.00 0.00 22 ASP A CA 7
ATOM 6572 C C . ASP A 1 22 ? 23.313 -19.980 11.214 1.00 0.00 22 ASP A C 7
ATOM 6573 O O . ASP A 1 22 ? 24.237 -20.172 10.435 1.00 0.00 22 ASP A O 7
ATOM 6582 N N . ILE A 1 23 ? 22.039 -20.307 10.947 1.00 0.00 23 ILE A N 7
ATOM 6583 C CA . ILE A 1 23 ? 21.605 -21.012 9.712 1.00 0.00 23 ILE A CA 7
ATOM 6584 C C . ILE A 1 23 ? 21.895 -20.162 8.445 1.00 0.00 23 ILE A C 7
ATOM 6585 O O . ILE A 1 23 ? 22.041 -20.693 7.343 1.00 0.00 23 ILE A O 7
ATOM 6601 N N . GLU A 1 24 ? 22.001 -18.840 8.653 1.00 0.00 24 GLU A N 7
ATOM 6602 C CA . GLU A 1 24 ? 22.332 -17.838 7.614 1.00 0.00 24 GLU A CA 7
ATOM 6603 C C . GLU A 1 24 ? 23.653 -18.147 6.862 1.00 0.00 24 GLU A C 7
ATOM 6604 O O . GLU A 1 24 ? 23.825 -17.718 5.719 1.00 0.00 24 GLU A O 7
ATOM 6616 N N . GLU A 1 25 ? 24.584 -18.877 7.514 1.00 0.00 25 GLU A N 7
ATOM 6617 C CA . GLU A 1 25 ? 25.859 -19.271 6.886 1.00 0.00 25 GLU A CA 7
ATOM 6618 C C . GLU A 1 25 ? 25.602 -20.240 5.724 1.00 0.00 25 GLU A C 7
ATOM 6619 O O . GLU A 1 25 ? 26.249 -20.143 4.686 1.00 0.00 25 GLU A O 7
ATOM 6631 N N . ILE A 1 26 ? 24.601 -21.129 5.906 1.00 0.00 26 ILE A N 7
ATOM 6632 C CA . ILE A 1 26 ? 24.156 -22.090 4.880 1.00 0.00 26 ILE A CA 7
ATOM 6633 C C . ILE A 1 26 ? 23.640 -21.341 3.637 1.00 0.00 26 ILE A C 7
ATOM 6634 O O . ILE A 1 26 ? 23.888 -21.762 2.503 1.00 0.00 26 ILE A O 7
ATOM 6650 N N . GLU A 1 27 ? 22.918 -20.228 3.886 1.00 0.00 27 GLU A N 7
ATOM 6651 C CA . GLU A 1 27 ? 22.421 -19.333 2.831 1.00 0.00 27 GLU A CA 7
ATOM 6652 C C . GLU A 1 27 ? 23.579 -18.769 2.007 1.00 0.00 27 GLU A C 7
ATOM 6653 O O . GLU A 1 27 ? 23.538 -18.787 0.789 1.00 0.00 27 GLU A O 7
ATOM 6665 N N . LYS A 1 28 ? 24.632 -18.316 2.694 1.00 0.00 28 LYS A N 7
ATOM 6666 C CA . LYS A 1 28 ? 25.765 -17.636 2.039 1.00 0.00 28 LYS A CA 7
ATOM 6667 C C . LYS A 1 28 ? 26.669 -18.643 1.278 1.00 0.00 28 LYS A C 7
ATOM 6668 O O . LYS A 1 28 ? 27.303 -18.286 0.277 1.00 0.00 28 LYS A O 7
ATOM 6687 N N . LYS A 1 29 ? 26.685 -19.909 1.748 1.00 0.00 29 LYS A N 7
ATOM 6688 C CA . LYS A 1 29 ? 27.410 -21.019 1.077 1.00 0.00 29 LYS A CA 7
ATOM 6689 C C . LYS A 1 29 ? 26.687 -21.423 -0.214 1.00 0.00 29 LYS A C 7
ATOM 6690 O O . LYS A 1 29 ? 27.292 -21.505 -1.279 1.00 0.00 29 LYS A O 7
ATOM 6709 N N . ALA A 1 30 ? 25.372 -21.657 -0.082 1.00 0.00 30 ALA A N 7
ATOM 6710 C CA . ALA A 1 30 ? 24.509 -22.137 -1.174 1.00 0.00 30 ALA A CA 7
ATOM 6711 C C . ALA A 1 30 ? 24.268 -21.045 -2.224 1.00 0.00 30 ALA A C 7
ATOM 6712 O O . ALA A 1 30 ? 24.045 -21.357 -3.395 1.00 0.00 30 ALA A O 7
ATOM 6719 N N . ARG A 1 31 ? 24.318 -19.769 -1.784 1.00 0.00 31 ARG A N 7
ATOM 6720 C CA . ARG A 1 31 ? 24.186 -18.591 -2.670 1.00 0.00 31 ARG A CA 7
ATOM 6721 C C . ARG A 1 31 ? 25.347 -18.531 -3.674 1.00 0.00 31 ARG A C 7
ATOM 6722 O O . ARG A 1 31 ? 25.178 -18.015 -4.767 1.00 0.00 31 ARG A O 7
ATOM 6743 N N . LYS A 1 32 ? 26.516 -19.074 -3.285 1.00 0.00 32 LYS A N 7
ATOM 6744 C CA . LYS A 1 32 ? 27.693 -19.205 -4.169 1.00 0.00 32 LYS A CA 7
ATOM 6745 C C . LYS A 1 32 ? 27.417 -20.193 -5.328 1.00 0.00 32 LYS A C 7
ATOM 6746 O O . LYS A 1 32 ? 27.907 -20.002 -6.448 1.00 0.00 32 LYS A O 7
ATOM 6765 N N . ILE A 1 33 ? 26.622 -21.241 -5.038 1.00 0.00 33 ILE A N 7
ATOM 6766 C CA . ILE A 1 33 ? 26.197 -22.239 -6.041 1.00 0.00 33 ILE A CA 7
ATOM 6767 C C . ILE A 1 33 ? 25.147 -21.608 -6.989 1.00 0.00 33 ILE A C 7
ATOM 6768 O O . ILE A 1 33 ? 25.203 -21.799 -8.212 1.00 0.00 33 ILE A O 7
ATOM 6784 N N . LEU A 1 34 ? 24.222 -20.821 -6.410 1.00 0.00 34 LEU A N 7
ATOM 6785 C CA . LEU A 1 34 ? 23.176 -20.109 -7.175 1.00 0.00 34 LEU A CA 7
ATOM 6786 C C . LEU A 1 34 ? 23.805 -18.992 -8.040 1.00 0.00 34 LEU A C 7
ATOM 6787 O O . LEU A 1 34 ? 23.331 -18.706 -9.144 1.00 0.00 34 LEU A O 7
ATOM 6803 N N . GLU A 1 35 ? 24.895 -18.404 -7.511 1.00 0.00 35 GLU A N 7
ATOM 6804 C CA . GLU A 1 35 ? 25.702 -17.358 -8.179 1.00 0.00 35 GLU A CA 7
ATOM 6805 C C . GLU A 1 35 ? 26.431 -17.964 -9.390 1.00 0.00 35 GLU A C 7
ATOM 6806 O O . GLU A 1 35 ? 26.556 -17.326 -10.439 1.00 0.00 35 GLU A O 7
ATOM 6818 N N . LYS A 1 36 ? 26.879 -19.222 -9.222 1.00 0.00 36 LYS A N 7
ATOM 6819 C CA . LYS A 1 36 ? 27.511 -20.025 -10.287 1.00 0.00 36 LYS A CA 7
ATOM 6820 C C . LYS A 1 36 ? 26.483 -20.395 -11.394 1.00 0.00 36 LYS A C 7
ATOM 6821 O O . LYS A 1 36 ? 26.863 -20.807 -12.495 1.00 0.00 36 LYS A O 7
ATOM 6840 N N . GLY A 1 37 ? 25.180 -20.212 -11.098 1.00 0.00 37 GLY A N 7
ATOM 6841 C CA . GLY A 1 37 ? 24.099 -20.554 -12.023 1.00 0.00 37 GLY A CA 7
ATOM 6842 C C . GLY A 1 37 ? 23.790 -22.039 -11.979 1.00 0.00 37 GLY A C 7
ATOM 6843 O O . GLY A 1 37 ? 23.651 -22.688 -13.020 1.00 0.00 37 GLY A O 7
ATOM 6847 N N . ASP A 1 38 ? 23.693 -22.561 -10.750 1.00 0.00 38 ASP A N 7
ATOM 6848 C CA . ASP A 1 38 ? 23.548 -24.002 -10.481 1.00 0.00 38 ASP A CA 7
ATOM 6849 C C . ASP A 1 38 ? 22.549 -24.221 -9.341 1.00 0.00 38 ASP A C 7
ATOM 6850 O O . ASP A 1 38 ? 22.403 -23.363 -8.459 1.00 0.00 38 ASP A O 7
ATOM 6859 N N . SER A 1 39 ? 21.852 -25.364 -9.384 1.00 0.00 39 SER A N 7
ATOM 6860 C CA . SER A 1 39 ? 20.878 -25.758 -8.358 1.00 0.00 39 SER A CA 7
ATOM 6861 C C . SER A 1 39 ? 21.581 -26.598 -7.275 1.00 0.00 39 SER A C 7
ATOM 6862 O O . SER A 1 39 ? 22.361 -27.506 -7.595 1.00 0.00 39 SER A O 7
ATOM 6870 N N . ILE A 1 40 ? 21.311 -26.279 -5.999 1.00 0.00 40 ILE A N 7
ATOM 6871 C CA . ILE A 1 40 ? 21.815 -27.040 -4.848 1.00 0.00 40 ILE A CA 7
ATOM 6872 C C . ILE A 1 40 ? 20.636 -27.744 -4.148 1.00 0.00 40 ILE A C 7
ATOM 6873 O O . ILE A 1 40 ? 19.802 -27.116 -3.487 1.00 0.00 40 ILE A O 7
ATOM 6889 N N . GLU A 1 41 ? 20.541 -29.062 -4.359 1.00 0.00 41 GLU A N 7
ATOM 6890 C CA . GLU A 1 41 ? 19.501 -29.893 -3.747 1.00 0.00 41 GLU A CA 7
ATOM 6891 C C . GLU A 1 41 ? 19.844 -30.115 -2.257 1.00 0.00 41 GLU A C 7
ATOM 6892 O O . GLU A 1 41 ? 20.930 -30.612 -1.934 1.00 0.00 41 GLU A O 7
ATOM 6904 N N . ILE A 1 42 ? 18.925 -29.708 -1.363 1.00 0.00 42 ILE A N 7
ATOM 6905 C CA . ILE A 1 42 ? 19.014 -29.952 0.091 1.00 0.00 42 ILE A CA 7
ATOM 6906 C C . ILE A 1 42 ? 17.654 -30.517 0.563 1.00 0.00 42 ILE A C 7
ATOM 6907 O O . ILE A 1 42 ? 16.611 -29.943 0.223 1.00 0.00 42 ILE A O 7
ATOM 6923 N N . ALA A 1 43 ? 17.684 -31.644 1.307 1.00 0.00 43 ALA A N 7
ATOM 6924 C CA . ALA A 1 43 ? 16.482 -32.279 1.919 1.00 0.00 43 ALA A CA 7
ATOM 6925 C C . ALA A 1 43 ? 15.481 -32.806 0.855 1.00 0.00 43 ALA A C 7
ATOM 6926 O O . ALA A 1 43 ? 14.274 -32.893 1.107 1.00 0.00 43 ALA A O 7
ATOM 6933 N N . GLY A 1 44 ? 16.014 -33.202 -0.312 1.00 0.00 44 GLY A N 7
ATOM 6934 C CA . GLY A 1 44 ? 15.213 -33.691 -1.447 1.00 0.00 44 GLY A CA 7
ATOM 6935 C C . GLY A 1 44 ? 14.487 -32.570 -2.193 1.00 0.00 44 GLY A C 7
ATOM 6936 O O . GLY A 1 44 ? 13.506 -32.818 -2.902 1.00 0.00 44 GLY A O 7
ATOM 6940 N N . PHE A 1 45 ? 14.983 -31.331 -2.024 1.00 0.00 45 PHE A N 7
ATOM 6941 C CA . PHE A 1 45 ? 14.375 -30.108 -2.577 1.00 0.00 45 PHE A CA 7
ATOM 6942 C C . PHE A 1 45 ? 15.451 -29.298 -3.308 1.00 0.00 45 PHE A C 7
ATOM 6943 O O . PHE A 1 45 ? 16.457 -28.914 -2.701 1.00 0.00 45 PHE A O 7
ATOM 6960 N N . GLU A 1 46 ? 15.234 -29.042 -4.612 1.00 0.00 46 GLU A N 7
ATOM 6961 C CA . GLU A 1 46 ? 16.150 -28.229 -5.423 1.00 0.00 46 GLU A CA 7
ATOM 6962 C C . GLU A 1 46 ? 15.994 -26.743 -5.071 1.00 0.00 46 GLU A C 7
ATOM 6963 O O . GLU A 1 46 ? 14.935 -26.148 -5.303 1.00 0.00 46 GLU A O 7
ATOM 6975 N N . VAL A 1 47 ? 17.038 -26.178 -4.467 1.00 0.00 47 VAL A N 7
ATOM 6976 C CA . VAL A 1 47 ? 17.178 -24.738 -4.285 1.00 0.00 47 VAL A CA 7
ATOM 6977 C C . VAL A 1 47 ? 17.819 -24.158 -5.557 1.00 0.00 47 VAL A C 7
ATOM 6978 O O . VAL A 1 47 ? 19.009 -24.379 -5.817 1.00 0.00 47 VAL A O 7
ATOM 6991 N N . ARG A 1 48 ? 17.007 -23.471 -6.378 1.00 0.00 48 ARG A N 7
ATOM 6992 C CA . ARG A 1 48 ? 17.468 -22.838 -7.630 1.00 0.00 48 ARG A CA 7
ATOM 6993 C C . ARG A 1 48 ? 17.529 -21.315 -7.445 1.00 0.00 48 ARG A C 7
ATOM 6994 O O . ARG A 1 48 ? 18.538 -20.674 -7.749 1.00 0.00 48 ARG A O 7
ATOM 7015 N N . ASP A 1 49 ? 16.430 -20.755 -6.930 1.00 0.00 49 ASP A N 7
ATOM 7016 C CA . ASP A 1 49 ? 16.316 -19.321 -6.612 1.00 0.00 49 ASP A CA 7
ATOM 7017 C C . ASP A 1 49 ? 16.589 -19.100 -5.113 1.00 0.00 49 ASP A C 7
ATOM 7018 O O . ASP A 1 49 ? 16.465 -20.030 -4.304 1.00 0.00 49 ASP A O 7
ATOM 7027 N N . GLU A 1 50 ? 16.970 -17.859 -4.750 1.00 0.00 50 GLU A N 7
ATOM 7028 C CA . GLU A 1 50 ? 17.322 -17.494 -3.371 1.00 0.00 50 GLU A CA 7
ATOM 7029 C C . GLU A 1 50 ? 16.105 -17.522 -2.422 1.00 0.00 50 GLU A C 7
ATOM 7030 O O . GLU A 1 50 ? 16.285 -17.569 -1.209 1.00 0.00 50 GLU A O 7
ATOM 7042 N N . GLU A 1 51 ? 14.874 -17.491 -2.971 1.00 0.00 51 GLU A N 7
ATOM 7043 C CA . GLU A 1 51 ? 13.646 -17.628 -2.156 1.00 0.00 51 GLU A CA 7
ATOM 7044 C C . GLU A 1 51 ? 13.493 -19.082 -1.668 1.00 0.00 51 GLU A C 7
ATOM 7045 O O . GLU A 1 51 ? 13.061 -19.315 -0.541 1.00 0.00 51 GLU A O 7
ATOM 7057 N N . ASP A 1 52 ? 13.878 -20.047 -2.530 1.00 0.00 52 ASP A N 7
ATOM 7058 C CA . ASP A 1 52 ? 13.955 -21.484 -2.161 1.00 0.00 52 ASP A CA 7
ATOM 7059 C C . ASP A 1 52 ? 15.002 -21.685 -1.055 1.00 0.00 52 ASP A C 7
ATOM 7060 O O . ASP A 1 52 ? 14.850 -22.534 -0.175 1.00 0.00 52 ASP A O 7
ATOM 7069 N N . LEU A 1 53 ? 16.061 -20.870 -1.147 1.00 0.00 53 LEU A N 7
ATOM 7070 C CA . LEU A 1 53 ? 17.155 -20.819 -0.172 1.00 0.00 53 LEU A CA 7
ATOM 7071 C C . LEU A 1 53 ? 16.689 -20.221 1.166 1.00 0.00 53 LEU A C 7
ATOM 7072 O O . LEU A 1 53 ? 17.177 -20.616 2.220 1.00 0.00 53 LEU A O 7
ATOM 7088 N N . LYS A 1 54 ? 15.739 -19.280 1.100 1.00 0.00 54 LYS A N 7
ATOM 7089 C CA . LYS A 1 54 ? 15.093 -18.692 2.288 1.00 0.00 54 LYS A CA 7
ATOM 7090 C C . LYS A 1 54 ? 14.155 -19.708 2.971 1.00 0.00 54 LYS A C 7
ATOM 7091 O O . LYS A 1 54 ? 13.966 -19.654 4.184 1.00 0.00 54 LYS A O 7
ATOM 7110 N N . LYS A 1 55 ? 13.578 -20.630 2.181 1.00 0.00 55 LYS A N 7
ATOM 7111 C CA . LYS A 1 55 ? 12.639 -21.649 2.698 1.00 0.00 55 LYS A CA 7
ATOM 7112 C C . LYS A 1 55 ? 13.390 -22.830 3.322 1.00 0.00 55 LYS A C 7
ATOM 7113 O O . LYS A 1 55 ? 12.944 -23.386 4.332 1.00 0.00 55 LYS A O 7
ATOM 7132 N N . ILE A 1 56 ? 14.539 -23.197 2.727 1.00 0.00 56 ILE A N 7
ATOM 7133 C CA . ILE A 1 56 ? 15.426 -24.228 3.295 1.00 0.00 56 ILE A CA 7
ATOM 7134 C C . ILE A 1 56 ? 16.159 -23.644 4.531 1.00 0.00 56 ILE A C 7
ATOM 7135 O O . ILE A 1 56 ? 16.550 -24.382 5.438 1.00 0.00 56 ILE A O 7
ATOM 7151 N N . LEU A 1 57 ? 16.314 -22.297 4.539 1.00 0.00 57 LEU A N 7
ATOM 7152 C CA . LEU A 1 57 ? 16.841 -21.532 5.684 1.00 0.00 57 LEU A CA 7
ATOM 7153 C C . LEU A 1 57 ? 15.902 -21.743 6.885 1.00 0.00 57 LEU A C 7
ATOM 7154 O O . LEU A 1 57 ? 16.335 -22.178 7.951 1.00 0.00 57 LEU A O 7
ATOM 7170 N N . GLU A 1 58 ? 14.602 -21.463 6.656 1.00 0.00 58 GLU A N 7
ATOM 7171 C CA . GLU A 1 58 ? 13.542 -21.591 7.675 1.00 0.00 58 GLU A CA 7
ATOM 7172 C C . GLU A 1 58 ? 13.331 -23.063 8.091 1.00 0.00 58 GLU A C 7
ATOM 7173 O O . GLU A 1 58 ? 12.931 -23.331 9.228 1.00 0.00 58 GLU A O 7
ATOM 7185 N N . TRP A 1 59 ? 13.612 -24.003 7.163 1.00 0.00 59 TRP A N 7
ATOM 7186 C CA . TRP A 1 59 ? 13.525 -25.452 7.437 1.00 0.00 59 TRP A CA 7
ATOM 7187 C C . TRP A 1 59 ? 14.603 -25.883 8.452 1.00 0.00 59 TRP A C 7
ATOM 7188 O O . TRP A 1 59 ? 14.282 -26.483 9.485 1.00 0.00 59 TRP A O 7
ATOM 7209 N N . LEU A 1 60 ? 15.874 -25.556 8.152 1.00 0.00 60 LEU A N 7
ATOM 7210 C CA . LEU A 1 60 ? 17.024 -25.871 9.031 1.00 0.00 60 LEU A CA 7
ATOM 7211 C C . LEU A 1 60 ? 16.990 -25.032 10.332 1.00 0.00 60 LEU A C 7
ATOM 7212 O O . LEU A 1 60 ? 17.554 -25.445 11.353 1.00 0.00 60 LEU A O 7
ATOM 7228 N N . ARG A 1 61 ? 16.323 -23.865 10.278 1.00 0.00 61 ARG A N 7
ATOM 7229 C CA . ARG A 1 61 ? 16.165 -22.963 11.440 1.00 0.00 61 ARG A CA 7
ATOM 7230 C C . ARG A 1 61 ? 15.146 -23.537 12.436 1.00 0.00 61 ARG A C 7
ATOM 7231 O O . ARG A 1 61 ? 15.311 -23.415 13.655 1.00 0.00 61 ARG A O 7
ATOM 7252 N N . ARG A 1 62 ? 14.094 -24.177 11.894 1.00 0.00 62 ARG A N 7
ATOM 7253 C CA . ARG A 1 62 ? 13.037 -24.832 12.697 1.00 0.00 62 ARG A CA 7
ATOM 7254 C C . ARG A 1 62 ? 13.244 -26.364 12.751 1.00 0.00 62 ARG A C 7
ATOM 7255 O O . ARG A 1 62 ? 12.309 -27.109 13.085 1.00 0.00 62 ARG A O 7
ATOM 7276 N N . HIS A 1 63 ? 14.476 -26.819 12.422 1.00 0.00 63 HIS A N 7
ATOM 7277 C CA . HIS A 1 63 ? 14.862 -28.243 12.454 1.00 0.00 63 HIS A CA 7
ATOM 7278 C C . HIS A 1 63 ? 15.130 -28.676 13.918 1.00 0.00 63 HIS A C 7
ATOM 7279 O O . HIS A 1 63 ? 16.286 -28.803 14.353 1.00 0.00 63 HIS A O 7
ATOM 7294 N N . GLY A 1 64 ? 14.036 -28.864 14.672 1.00 0.00 64 GLY A N 7
ATOM 7295 C CA . GLY A 1 64 ? 14.098 -29.239 16.089 1.00 0.00 64 GLY A CA 7
ATOM 7296 C C . GLY A 1 64 ? 12.818 -29.948 16.538 1.00 0.00 64 GLY A C 7
ATOM 7297 O O . GLY A 1 64 ? 11.736 -29.622 16.013 1.00 0.00 64 GLY A O 7
ATOM 7302 N N . MET A 1 1 ? 24.037 -47.308 41.924 1.00 0.00 1 MET A N 8
ATOM 7303 C CA . MET A 1 1 ? 22.959 -46.291 41.839 1.00 0.00 1 MET A CA 8
ATOM 7304 C C . MET A 1 1 ? 22.389 -46.002 43.237 1.00 0.00 1 MET A C 8
ATOM 7305 O O . MET A 1 1 ? 22.622 -46.775 44.175 1.00 0.00 1 MET A O 8
ATOM 7321 N N . GLY A 1 2 ? 21.644 -44.884 43.361 1.00 0.00 2 GLY A N 8
ATOM 7322 C CA . GLY A 1 2 ? 21.019 -44.497 44.632 1.00 0.00 2 GLY A CA 8
ATOM 7323 C C . GLY A 1 2 ? 20.199 -43.216 44.510 1.00 0.00 2 GLY A C 8
ATOM 7324 O O . GLY A 1 2 ? 20.500 -42.362 43.674 1.00 0.00 2 GLY A O 8
ATOM 7328 N N . SER A 1 3 ? 19.164 -43.079 45.359 1.00 0.00 3 SER A N 8
ATOM 7329 C CA . SER A 1 3 ? 18.272 -41.904 45.376 1.00 0.00 3 SER A CA 8
ATOM 7330 C C . SER A 1 3 ? 18.751 -40.890 46.432 1.00 0.00 3 SER A C 8
ATOM 7331 O O . SER A 1 3 ? 18.028 -40.538 47.376 1.00 0.00 3 SER A O 8
ATOM 7339 N N . SER A 1 4 ? 20.009 -40.451 46.271 1.00 0.00 4 SER A N 8
ATOM 7340 C CA . SER A 1 4 ? 20.624 -39.421 47.128 1.00 0.00 4 SER A CA 8
ATOM 7341 C C . SER A 1 4 ? 19.904 -38.073 46.935 1.00 0.00 4 SER A C 8
ATOM 7342 O O . SER A 1 4 ? 19.594 -37.360 47.901 1.00 0.00 4 SER A O 8
ATOM 7350 N N . HIS A 1 5 ? 19.637 -37.756 45.658 1.00 0.00 5 HIS A N 8
ATOM 7351 C CA . HIS A 1 5 ? 18.827 -36.601 45.258 1.00 0.00 5 HIS A CA 8
ATOM 7352 C C . HIS A 1 5 ? 17.353 -37.009 45.220 1.00 0.00 5 HIS A C 8
ATOM 7353 O O . HIS A 1 5 ? 16.995 -38.011 44.585 1.00 0.00 5 HIS A O 8
ATOM 7368 N N . HIS A 1 6 ? 16.514 -36.242 45.928 1.00 0.00 6 HIS A N 8
ATOM 7369 C CA . HIS A 1 6 ? 15.061 -36.480 46.021 1.00 0.00 6 HIS A CA 8
ATOM 7370 C C . HIS A 1 6 ? 14.289 -35.427 45.213 1.00 0.00 6 HIS A C 8
ATOM 7371 O O . HIS A 1 6 ? 14.889 -34.518 44.611 1.00 0.00 6 HIS A O 8
ATOM 7386 N N . HIS A 1 7 ? 12.955 -35.574 45.208 1.00 0.00 7 HIS A N 8
ATOM 7387 C CA . HIS A 1 7 ? 12.032 -34.672 44.499 1.00 0.00 7 HIS A CA 8
ATOM 7388 C C . HIS A 1 7 ? 12.175 -33.218 45.021 1.00 0.00 7 HIS A C 8
ATOM 7389 O O . HIS A 1 7 ? 12.093 -32.970 46.231 1.00 0.00 7 HIS A O 8
ATOM 7404 N N . HIS A 1 8 ? 12.416 -32.271 44.102 1.00 0.00 8 HIS A N 8
ATOM 7405 C CA . HIS A 1 8 ? 12.661 -30.859 44.443 1.00 0.00 8 HIS A CA 8
ATOM 7406 C C . HIS A 1 8 ? 12.004 -29.950 43.392 1.00 0.00 8 HIS A C 8
ATOM 7407 O O . HIS A 1 8 ? 11.975 -30.288 42.199 1.00 0.00 8 HIS A O 8
ATOM 7422 N N . HIS A 1 9 ? 11.482 -28.797 43.849 1.00 0.00 9 HIS A N 8
ATOM 7423 C CA . HIS A 1 9 ? 10.878 -27.782 42.969 1.00 0.00 9 HIS A CA 8
ATOM 7424 C C . HIS A 1 9 ? 11.980 -26.953 42.285 1.00 0.00 9 HIS A C 8
ATOM 7425 O O . HIS A 1 9 ? 12.696 -26.197 42.947 1.00 0.00 9 HIS A O 8
ATOM 7440 N N . HIS A 1 10 ? 12.125 -27.143 40.970 1.00 0.00 10 HIS A N 8
ATOM 7441 C CA . HIS A 1 10 ? 13.001 -26.328 40.123 1.00 0.00 10 HIS A CA 8
ATOM 7442 C C . HIS A 1 10 ? 12.489 -26.385 38.676 1.00 0.00 10 HIS A C 8
ATOM 7443 O O . HIS A 1 10 ? 12.405 -27.464 38.084 1.00 0.00 10 HIS A O 8
ATOM 7458 N N . SER A 1 11 ? 12.158 -25.213 38.128 1.00 0.00 11 SER A N 8
ATOM 7459 C CA . SER A 1 11 ? 11.635 -25.061 36.763 1.00 0.00 11 SER A CA 8
ATOM 7460 C C . SER A 1 11 ? 12.131 -23.734 36.166 1.00 0.00 11 SER A C 8
ATOM 7461 O O . SER A 1 11 ? 13.058 -23.124 36.717 1.00 0.00 11 SER A O 8
ATOM 7469 N N . SER A 1 12 ? 11.529 -23.323 35.022 1.00 0.00 12 SER A N 8
ATOM 7470 C CA . SER A 1 12 ? 11.839 -22.067 34.298 1.00 0.00 12 SER A CA 8
ATOM 7471 C C . SER A 1 12 ? 13.349 -21.939 33.988 1.00 0.00 12 SER A C 8
ATOM 7472 O O . SER A 1 12 ? 13.916 -20.837 34.006 1.00 0.00 12 SER A O 8
ATOM 7480 N N . GLY A 1 13 ? 13.982 -23.093 33.703 1.00 0.00 13 GLY A N 8
ATOM 7481 C CA . GLY A 1 13 ? 15.395 -23.157 33.351 1.00 0.00 13 GLY A CA 8
ATOM 7482 C C . GLY A 1 13 ? 15.648 -22.657 31.938 1.00 0.00 13 GLY A C 8
ATOM 7483 O O . GLY A 1 13 ? 15.833 -23.456 31.011 1.00 0.00 13 GLY A O 8
ATOM 7487 N N . LEU A 1 14 ? 15.619 -21.319 31.787 1.00 0.00 14 LEU A N 8
ATOM 7488 C CA . LEU A 1 14 ? 15.760 -20.641 30.493 1.00 0.00 14 LEU A CA 8
ATOM 7489 C C . LEU A 1 14 ? 17.219 -20.720 30.020 1.00 0.00 14 LEU A C 8
ATOM 7490 O O . LEU A 1 14 ? 18.052 -19.885 30.398 1.00 0.00 14 LEU A O 8
ATOM 7506 N N . VAL A 1 15 ? 17.525 -21.781 29.252 1.00 0.00 15 VAL A N 8
ATOM 7507 C CA . VAL A 1 15 ? 18.858 -21.998 28.678 1.00 0.00 15 VAL A CA 8
ATOM 7508 C C . VAL A 1 15 ? 19.144 -20.920 27.599 1.00 0.00 15 VAL A C 8
ATOM 7509 O O . VAL A 1 15 ? 18.230 -20.547 26.846 1.00 0.00 15 VAL A O 8
ATOM 7522 N N . PRO A 1 16 ? 20.392 -20.352 27.549 1.00 0.00 16 PRO A N 8
ATOM 7523 C CA . PRO A 1 16 ? 20.741 -19.298 26.572 1.00 0.00 16 PRO A CA 8
ATOM 7524 C C . PRO A 1 16 ? 20.679 -19.844 25.137 1.00 0.00 16 PRO A C 8
ATOM 7525 O O . PRO A 1 16 ? 21.058 -21.005 24.894 1.00 0.00 16 PRO A O 8
ATOM 7536 N N . ARG A 1 17 ? 20.167 -19.027 24.199 1.00 0.00 17 ARG A N 8
ATOM 7537 C CA . ARG A 1 17 ? 20.098 -19.411 22.784 1.00 0.00 17 ARG A CA 8
ATOM 7538 C C . ARG A 1 17 ? 21.534 -19.416 22.233 1.00 0.00 17 ARG A C 8
ATOM 7539 O O . ARG A 1 17 ? 22.080 -18.371 21.861 1.00 0.00 17 ARG A O 8
ATOM 7560 N N . GLY A 1 18 ? 22.151 -20.606 22.261 1.00 0.00 18 GLY A N 8
ATOM 7561 C CA . GLY A 1 18 ? 23.507 -20.817 21.781 1.00 0.00 18 GLY A CA 8
ATOM 7562 C C . GLY A 1 18 ? 23.554 -21.998 20.830 1.00 0.00 18 GLY A C 8
ATOM 7563 O O . GLY A 1 18 ? 23.446 -23.152 21.260 1.00 0.00 18 GLY A O 8
ATOM 7567 N N . SER A 1 19 ? 23.647 -21.706 19.528 1.00 0.00 19 SER A N 8
ATOM 7568 C CA . SER A 1 19 ? 23.798 -22.724 18.477 1.00 0.00 19 SER A CA 8
ATOM 7569 C C . SER A 1 19 ? 25.225 -22.665 17.917 1.00 0.00 19 SER A C 8
ATOM 7570 O O . SER A 1 19 ? 25.806 -21.584 17.797 1.00 0.00 19 SER A O 8
ATOM 7578 N N . HIS A 1 20 ? 25.804 -23.832 17.612 1.00 0.00 20 HIS A N 8
ATOM 7579 C CA . HIS A 1 20 ? 27.145 -23.931 16.993 1.00 0.00 20 HIS A CA 8
ATOM 7580 C C . HIS A 1 20 ? 27.040 -24.142 15.464 1.00 0.00 20 HIS A C 8
ATOM 7581 O O . HIS A 1 20 ? 28.040 -24.424 14.790 1.00 0.00 20 HIS A O 8
ATOM 7596 N N . MET A 1 21 ? 25.807 -23.990 14.942 1.00 0.00 21 MET A N 8
ATOM 7597 C CA . MET A 1 21 ? 25.518 -23.898 13.504 1.00 0.00 21 MET A CA 8
ATOM 7598 C C . MET A 1 21 ? 24.315 -22.965 13.300 1.00 0.00 21 MET A C 8
ATOM 7599 O O . MET A 1 21 ? 23.174 -23.323 13.624 1.00 0.00 21 MET A O 8
ATOM 7613 N N . ASP A 1 22 ? 24.587 -21.739 12.817 1.00 0.00 22 ASP A N 8
ATOM 7614 C CA . ASP A 1 22 ? 23.536 -20.816 12.347 1.00 0.00 22 ASP A CA 8
ATOM 7615 C C . ASP A 1 22 ? 23.315 -21.057 10.863 1.00 0.00 22 ASP A C 8
ATOM 7616 O O . ASP A 1 22 ? 24.264 -21.076 10.099 1.00 0.00 22 ASP A O 8
ATOM 7625 N N . ILE A 1 23 ? 22.051 -21.187 10.462 1.00 0.00 23 ILE A N 8
ATOM 7626 C CA . ILE A 1 23 ? 21.660 -21.533 9.078 1.00 0.00 23 ILE A CA 8
ATOM 7627 C C . ILE A 1 23 ? 21.950 -20.345 8.106 1.00 0.00 23 ILE A C 8
ATOM 7628 O O . ILE A 1 23 ? 21.904 -20.486 6.884 1.00 0.00 23 ILE A O 8
ATOM 7644 N N . GLU A 1 24 ? 22.311 -19.187 8.683 1.00 0.00 24 GLU A N 8
ATOM 7645 C CA . GLU A 1 24 ? 22.798 -18.017 7.932 1.00 0.00 24 GLU A CA 8
ATOM 7646 C C . GLU A 1 24 ? 24.121 -18.343 7.173 1.00 0.00 24 GLU A C 8
ATOM 7647 O O . GLU A 1 24 ? 24.377 -17.792 6.097 1.00 0.00 24 GLU A O 8
ATOM 7659 N N . GLU A 1 25 ? 24.949 -19.257 7.735 1.00 0.00 25 GLU A N 8
ATOM 7660 C CA . GLU A 1 25 ? 26.191 -19.734 7.063 1.00 0.00 25 GLU A CA 8
ATOM 7661 C C . GLU A 1 25 ? 25.839 -20.576 5.820 1.00 0.00 25 GLU A C 8
ATOM 7662 O O . GLU A 1 25 ? 26.534 -20.532 4.797 1.00 0.00 25 GLU A O 8
ATOM 7674 N N . ILE A 1 26 ? 24.730 -21.330 5.938 1.00 0.00 26 ILE A N 8
ATOM 7675 C CA . ILE A 1 26 ? 24.210 -22.189 4.865 1.00 0.00 26 ILE A CA 8
ATOM 7676 C C . ILE A 1 26 ? 23.606 -21.310 3.755 1.00 0.00 26 ILE A C 8
ATOM 7677 O O . ILE A 1 26 ? 23.703 -21.637 2.574 1.00 0.00 26 ILE A O 8
ATOM 7693 N N . GLU A 1 27 ? 22.971 -20.195 4.176 1.00 0.00 27 GLU A N 8
ATOM 7694 C CA . GLU A 1 27 ? 22.408 -19.183 3.273 1.00 0.00 27 GLU A CA 8
ATOM 7695 C C . GLU A 1 27 ? 23.514 -18.648 2.354 1.00 0.00 27 GLU A C 8
ATOM 7696 O O . GLU A 1 27 ? 23.327 -18.584 1.144 1.00 0.00 27 GLU A O 8
ATOM 7708 N N . LYS A 1 28 ? 24.680 -18.330 2.947 1.00 0.00 28 LYS A N 8
ATOM 7709 C CA . LYS A 1 28 ? 25.836 -17.769 2.219 1.00 0.00 28 LYS A CA 8
ATOM 7710 C C . LYS A 1 28 ? 26.329 -18.752 1.137 1.00 0.00 28 LYS A C 8
ATOM 7711 O O . LYS A 1 28 ? 26.424 -18.403 -0.049 1.00 0.00 28 LYS A O 8
ATOM 7730 N N . LYS A 1 29 ? 26.625 -19.980 1.592 1.00 0.00 29 LYS A N 8
ATOM 7731 C CA . LYS A 1 29 ? 27.190 -21.057 0.765 1.00 0.00 29 LYS A CA 8
ATOM 7732 C C . LYS A 1 29 ? 26.259 -21.398 -0.409 1.00 0.00 29 LYS A C 8
ATOM 7733 O O . LYS A 1 29 ? 26.667 -21.353 -1.572 1.00 0.00 29 LYS A O 8
ATOM 7752 N N . ALA A 1 30 ? 24.998 -21.693 -0.063 1.00 0.00 30 ALA A N 8
ATOM 7753 C CA . ALA A 1 30 ? 23.975 -22.117 -1.018 1.00 0.00 30 ALA A CA 8
ATOM 7754 C C . ALA A 1 30 ? 23.682 -21.008 -2.036 1.00 0.00 30 ALA A C 8
ATOM 7755 O O . ALA A 1 30 ? 23.535 -21.302 -3.212 1.00 0.00 30 ALA A O 8
ATOM 7762 N N . ARG A 1 31 ? 23.656 -19.733 -1.577 1.00 0.00 31 ARG A N 8
ATOM 7763 C CA . ARG A 1 31 ? 23.397 -18.565 -2.456 1.00 0.00 31 ARG A CA 8
ATOM 7764 C C . ARG A 1 31 ? 24.494 -18.462 -3.525 1.00 0.00 31 ARG A C 8
ATOM 7765 O O . ARG A 1 31 ? 24.196 -18.217 -4.686 1.00 0.00 31 ARG A O 8
ATOM 7786 N N . LYS A 1 32 ? 25.760 -18.664 -3.113 1.00 0.00 32 LYS A N 8
ATOM 7787 C CA . LYS A 1 32 ? 26.923 -18.546 -4.014 1.00 0.00 32 LYS A CA 8
ATOM 7788 C C . LYS A 1 32 ? 26.983 -19.724 -5.020 1.00 0.00 32 LYS A C 8
ATOM 7789 O O . LYS A 1 32 ? 27.546 -19.594 -6.114 1.00 0.00 32 LYS A O 8
ATOM 7808 N N . ILE A 1 33 ? 26.383 -20.863 -4.638 1.00 0.00 33 ILE A N 8
ATOM 7809 C CA . ILE A 1 33 ? 26.167 -22.009 -5.544 1.00 0.00 33 ILE A CA 8
ATOM 7810 C C . ILE A 1 33 ? 25.180 -21.609 -6.666 1.00 0.00 33 ILE A C 8
ATOM 7811 O O . ILE A 1 33 ? 25.445 -21.822 -7.852 1.00 0.00 33 ILE A O 8
ATOM 7827 N N . LEU A 1 34 ? 24.071 -20.969 -6.258 1.00 0.00 34 LEU A N 8
ATOM 7828 C CA . LEU A 1 34 ? 23.011 -20.492 -7.175 1.00 0.00 34 LEU A CA 8
ATOM 7829 C C . LEU A 1 34 ? 23.515 -19.303 -8.023 1.00 0.00 34 LEU A C 8
ATOM 7830 O O . LEU A 1 34 ? 23.063 -19.088 -9.149 1.00 0.00 34 LEU A O 8
ATOM 7846 N N . GLU A 1 35 ? 24.464 -18.551 -7.439 1.00 0.00 35 GLU A N 8
ATOM 7847 C CA . GLU A 1 35 ? 25.114 -17.387 -8.067 1.00 0.00 35 GLU A CA 8
ATOM 7848 C C . GLU A 1 35 ? 26.036 -17.843 -9.205 1.00 0.00 35 GLU A C 8
ATOM 7849 O O . GLU A 1 35 ? 26.068 -17.226 -10.278 1.00 0.00 35 GLU A O 8
ATOM 7861 N N . LYS A 1 36 ? 26.765 -18.944 -8.957 1.00 0.00 36 LYS A N 8
ATOM 7862 C CA . LYS A 1 36 ? 27.644 -19.574 -9.958 1.00 0.00 36 LYS A CA 8
ATOM 7863 C C . LYS A 1 36 ? 26.807 -20.153 -11.121 1.00 0.00 36 LYS A C 8
ATOM 7864 O O . LYS A 1 36 ? 27.285 -20.262 -12.252 1.00 0.00 36 LYS A O 8
ATOM 7883 N N . GLY A 1 37 ? 25.537 -20.482 -10.817 1.00 0.00 37 GLY A N 8
ATOM 7884 C CA . GLY A 1 37 ? 24.565 -20.946 -11.815 1.00 0.00 37 GLY A CA 8
ATOM 7885 C C . GLY A 1 37 ? 24.094 -22.368 -11.559 1.00 0.00 37 GLY A C 8
ATOM 7886 O O . GLY A 1 37 ? 23.380 -22.950 -12.382 1.00 0.00 37 GLY A O 8
ATOM 7890 N N . ASP A 1 38 ? 24.504 -22.926 -10.412 1.00 0.00 38 ASP A N 8
ATOM 7891 C CA . ASP A 1 38 ? 24.199 -24.315 -10.014 1.00 0.00 38 ASP A CA 8
ATOM 7892 C C . ASP A 1 38 ? 22.949 -24.364 -9.119 1.00 0.00 38 ASP A C 8
ATOM 7893 O O . ASP A 1 38 ? 22.325 -23.334 -8.845 1.00 0.00 38 ASP A O 8
ATOM 7902 N N . SER A 1 39 ? 22.607 -25.577 -8.666 1.00 0.00 39 SER A N 8
ATOM 7903 C CA . SER A 1 39 ? 21.475 -25.844 -7.771 1.00 0.00 39 SER A CA 8
ATOM 7904 C C . SER A 1 39 ? 21.943 -26.776 -6.640 1.00 0.00 39 SER A C 8
ATOM 7905 O O . SER A 1 39 ? 22.795 -27.647 -6.858 1.00 0.00 39 SER A O 8
ATOM 7913 N N . ILE A 1 40 ? 21.391 -26.576 -5.440 1.00 0.00 40 ILE A N 8
ATOM 7914 C CA . ILE A 1 40 ? 21.728 -27.361 -4.238 1.00 0.00 40 ILE A CA 8
ATOM 7915 C C . ILE A 1 40 ? 20.431 -27.914 -3.617 1.00 0.00 40 ILE A C 8
ATOM 7916 O O . ILE A 1 40 ? 19.439 -27.207 -3.519 1.00 0.00 40 ILE A O 8
ATOM 7932 N N . GLU A 1 41 ? 20.437 -29.192 -3.227 1.00 0.00 41 GLU A N 8
ATOM 7933 C CA . GLU A 1 41 ? 19.272 -29.854 -2.612 1.00 0.00 41 GLU A CA 8
ATOM 7934 C C . GLU A 1 41 ? 19.582 -30.113 -1.127 1.00 0.00 41 GLU A C 8
ATOM 7935 O O . GLU A 1 41 ? 20.523 -30.854 -0.809 1.00 0.00 41 GLU A O 8
ATOM 7947 N N . ILE A 1 42 ? 18.795 -29.491 -0.217 1.00 0.00 42 ILE A N 8
ATOM 7948 C CA . ILE A 1 42 ? 18.954 -29.666 1.243 1.00 0.00 42 ILE A CA 8
ATOM 7949 C C . ILE A 1 42 ? 17.594 -30.045 1.863 1.00 0.00 42 ILE A C 8
ATOM 7950 O O . ILE A 1 42 ? 16.586 -29.406 1.564 1.00 0.00 42 ILE A O 8
ATOM 7966 N N . ALA A 1 43 ? 17.599 -31.087 2.716 1.00 0.00 43 ALA A N 8
ATOM 7967 C CA . ALA A 1 43 ? 16.435 -31.515 3.535 1.00 0.00 43 ALA A CA 8
ATOM 7968 C C . ALA A 1 43 ? 15.222 -31.963 2.684 1.00 0.00 43 ALA A C 8
ATOM 7969 O O . ALA A 1 43 ? 14.084 -31.981 3.171 1.00 0.00 43 ALA A O 8
ATOM 7976 N N . GLY A 1 44 ? 15.490 -32.376 1.436 1.00 0.00 44 GLY A N 8
ATOM 7977 C CA . GLY A 1 44 ? 14.456 -32.791 0.481 1.00 0.00 44 GLY A CA 8
ATOM 7978 C C . GLY A 1 44 ? 14.011 -31.662 -0.446 1.00 0.00 44 GLY A C 8
ATOM 7979 O O . GLY A 1 44 ? 13.321 -31.908 -1.437 1.00 0.00 44 GLY A O 8
ATOM 7983 N N . PHE A 1 45 ? 14.401 -30.418 -0.119 1.00 0.00 45 PHE A N 8
ATOM 7984 C CA . PHE A 1 45 ? 14.018 -29.214 -0.871 1.00 0.00 45 PHE A CA 8
ATOM 7985 C C . PHE A 1 45 ? 15.109 -28.877 -1.900 1.00 0.00 45 PHE A C 8
ATOM 7986 O O . PHE A 1 45 ? 16.258 -28.602 -1.534 1.00 0.00 45 PHE A O 8
ATOM 8003 N N . GLU A 1 46 ? 14.724 -28.911 -3.184 1.00 0.00 46 GLU A N 8
ATOM 8004 C CA . GLU A 1 46 ? 15.610 -28.605 -4.313 1.00 0.00 46 GLU A CA 8
ATOM 8005 C C . GLU A 1 46 ? 15.713 -27.075 -4.489 1.00 0.00 46 GLU A C 8
ATOM 8006 O O . GLU A 1 46 ? 14.856 -26.448 -5.122 1.00 0.00 46 GLU A O 8
ATOM 8018 N N . VAL A 1 47 ? 16.738 -26.486 -3.874 1.00 0.00 47 VAL A N 8
ATOM 8019 C CA . VAL A 1 47 ? 16.990 -25.036 -3.927 1.00 0.00 47 VAL A CA 8
ATOM 8020 C C . VAL A 1 47 ? 17.706 -24.683 -5.239 1.00 0.00 47 VAL A C 8
ATOM 8021 O O . VAL A 1 47 ? 18.898 -24.968 -5.406 1.00 0.00 47 VAL A O 8
ATOM 8034 N N . ARG A 1 48 ? 16.953 -24.111 -6.187 1.00 0.00 48 ARG A N 8
ATOM 8035 C CA . ARG A 1 48 ? 17.487 -23.685 -7.500 1.00 0.00 48 ARG A CA 8
ATOM 8036 C C . ARG A 1 48 ? 17.649 -22.163 -7.549 1.00 0.00 48 ARG A C 8
ATOM 8037 O O . ARG A 1 48 ? 18.527 -21.649 -8.249 1.00 0.00 48 ARG A O 8
ATOM 8058 N N . ASP A 1 49 ? 16.798 -21.447 -6.794 1.00 0.00 49 ASP A N 8
ATOM 8059 C CA . ASP A 1 49 ? 16.772 -19.969 -6.763 1.00 0.00 49 ASP A CA 8
ATOM 8060 C C . ASP A 1 49 ? 16.947 -19.459 -5.325 1.00 0.00 49 ASP A C 8
ATOM 8061 O O . ASP A 1 49 ? 16.670 -20.188 -4.362 1.00 0.00 49 ASP A O 8
ATOM 8070 N N . GLU A 1 50 ? 17.422 -18.203 -5.192 1.00 0.00 50 GLU A N 8
ATOM 8071 C CA . GLU A 1 50 ? 17.618 -17.535 -3.883 1.00 0.00 50 GLU A CA 8
ATOM 8072 C C . GLU A 1 50 ? 16.264 -17.319 -3.161 1.00 0.00 50 GLU A C 8
ATOM 8073 O O . GLU A 1 50 ? 16.209 -17.171 -1.938 1.00 0.00 50 GLU A O 8
ATOM 8085 N N . GLU A 1 51 ? 15.186 -17.308 -3.959 1.00 0.00 51 GLU A N 8
ATOM 8086 C CA . GLU A 1 51 ? 13.797 -17.261 -3.477 1.00 0.00 51 GLU A CA 8
ATOM 8087 C C . GLU A 1 51 ? 13.445 -18.565 -2.728 1.00 0.00 51 GLU A C 8
ATOM 8088 O O . GLU A 1 51 ? 12.757 -18.542 -1.699 1.00 0.00 51 GLU A O 8
ATOM 8100 N N . ASP A 1 52 ? 13.962 -19.700 -3.246 1.00 0.00 52 ASP A N 8
ATOM 8101 C CA . ASP A 1 52 ? 13.780 -21.033 -2.624 1.00 0.00 52 ASP A CA 8
ATOM 8102 C C . ASP A 1 52 ? 14.744 -21.194 -1.430 1.00 0.00 52 ASP A C 8
ATOM 8103 O O . ASP A 1 52 ? 14.496 -21.986 -0.518 1.00 0.00 52 ASP A O 8
ATOM 8112 N N . LEU A 1 53 ? 15.844 -20.419 -1.454 1.00 0.00 53 LEU A N 8
ATOM 8113 C CA . LEU A 1 53 ? 16.814 -20.352 -0.347 1.00 0.00 53 LEU A CA 8
ATOM 8114 C C . LEU A 1 53 ? 16.170 -19.733 0.905 1.00 0.00 53 LEU A C 8
ATOM 8115 O O . LEU A 1 53 ? 16.445 -20.165 2.022 1.00 0.00 53 LEU A O 8
ATOM 8131 N N . LYS A 1 54 ? 15.313 -18.722 0.694 1.00 0.00 54 LYS A N 8
ATOM 8132 C CA . LYS A 1 54 ? 14.541 -18.082 1.779 1.00 0.00 54 LYS A CA 8
ATOM 8133 C C . LYS A 1 54 ? 13.556 -19.083 2.421 1.00 0.00 54 LYS A C 8
ATOM 8134 O O . LYS A 1 54 ? 13.269 -19.014 3.627 1.00 0.00 54 LYS A O 8
ATOM 8153 N N . LYS A 1 55 ? 13.047 -20.006 1.585 1.00 0.00 55 LYS A N 8
ATOM 8154 C CA . LYS A 1 55 ? 12.162 -21.099 2.021 1.00 0.00 55 LYS A CA 8
ATOM 8155 C C . LYS A 1 55 ? 12.928 -22.085 2.934 1.00 0.00 55 LYS A C 8
ATOM 8156 O O . LYS A 1 55 ? 12.571 -22.258 4.111 1.00 0.00 55 LYS A O 8
ATOM 8175 N N . ILE A 1 56 ? 14.022 -22.678 2.394 1.00 0.00 56 ILE A N 8
ATOM 8176 C CA . ILE A 1 56 ? 14.837 -23.697 3.103 1.00 0.00 56 ILE A CA 8
ATOM 8177 C C . ILE A 1 56 ? 15.518 -23.106 4.359 1.00 0.00 56 ILE A C 8
ATOM 8178 O O . ILE A 1 56 ? 15.807 -23.833 5.308 1.00 0.00 56 ILE A O 8
ATOM 8194 N N . LEU A 1 57 ? 15.753 -21.779 4.339 1.00 0.00 57 LEU A N 8
ATOM 8195 C CA . LEU A 1 57 ? 16.349 -21.030 5.464 1.00 0.00 57 LEU A CA 8
ATOM 8196 C C . LEU A 1 57 ? 15.564 -21.281 6.765 1.00 0.00 57 LEU A C 8
ATOM 8197 O O . LEU A 1 57 ? 16.152 -21.590 7.806 1.00 0.00 57 LEU A O 8
ATOM 8213 N N . GLU A 1 58 ? 14.231 -21.188 6.667 1.00 0.00 58 GLU A N 8
ATOM 8214 C CA . GLU A 1 58 ? 13.325 -21.324 7.819 1.00 0.00 58 GLU A CA 8
ATOM 8215 C C . GLU A 1 58 ? 13.039 -22.799 8.166 1.00 0.00 58 GLU A C 8
ATOM 8216 O O . GLU A 1 58 ? 12.721 -23.112 9.325 1.00 0.00 58 GLU A O 8
ATOM 8228 N N . TRP A 1 59 ? 13.132 -23.698 7.161 1.00 0.00 59 TRP A N 8
ATOM 8229 C CA . TRP A 1 59 ? 13.006 -25.152 7.386 1.00 0.00 59 TRP A CA 8
ATOM 8230 C C . TRP A 1 59 ? 14.180 -25.657 8.247 1.00 0.00 59 TRP A C 8
ATOM 8231 O O . TRP A 1 59 ? 13.969 -26.266 9.304 1.00 0.00 59 TRP A O 8
ATOM 8252 N N . LEU A 1 60 ? 15.408 -25.346 7.793 1.00 0.00 60 LEU A N 8
ATOM 8253 C CA . LEU A 1 60 ? 16.655 -25.741 8.471 1.00 0.00 60 LEU A CA 8
ATOM 8254 C C . LEU A 1 60 ? 16.785 -25.066 9.843 1.00 0.00 60 LEU A C 8
ATOM 8255 O O . LEU A 1 60 ? 17.314 -25.661 10.788 1.00 0.00 60 LEU A O 8
ATOM 8271 N N . ARG A 1 61 ? 16.297 -23.812 9.919 1.00 0.00 61 ARG A N 8
ATOM 8272 C CA . ARG A 1 61 ? 16.309 -22.987 11.149 1.00 0.00 61 ARG A CA 8
ATOM 8273 C C . ARG A 1 61 ? 15.643 -23.718 12.328 1.00 0.00 61 ARG A C 8
ATOM 8274 O O . ARG A 1 61 ? 16.048 -23.568 13.487 1.00 0.00 61 ARG A O 8
ATOM 8295 N N . ARG A 1 62 ? 14.622 -24.524 12.002 1.00 0.00 62 ARG A N 8
ATOM 8296 C CA . ARG A 1 62 ? 13.836 -25.273 12.993 1.00 0.00 62 ARG A CA 8
ATOM 8297 C C . ARG A 1 62 ? 14.286 -26.751 13.097 1.00 0.00 62 ARG A C 8
ATOM 8298 O O . ARG A 1 62 ? 14.173 -27.354 14.171 1.00 0.00 62 ARG A O 8
ATOM 8319 N N . HIS A 1 63 ? 14.795 -27.328 11.984 1.00 0.00 63 HIS A N 8
ATOM 8320 C CA . HIS A 1 63 ? 15.251 -28.743 11.939 1.00 0.00 63 HIS A CA 8
ATOM 8321 C C . HIS A 1 63 ? 16.056 -29.001 10.654 1.00 0.00 63 HIS A C 8
ATOM 8322 O O . HIS A 1 63 ? 15.735 -28.441 9.610 1.00 0.00 63 HIS A O 8
ATOM 8337 N N . GLY A 1 64 ? 17.072 -29.875 10.724 1.00 0.00 64 GLY A N 8
ATOM 8338 C CA . GLY A 1 64 ? 17.820 -30.293 9.533 1.00 0.00 64 GLY A CA 8
ATOM 8339 C C . GLY A 1 64 ? 17.078 -31.398 8.763 1.00 0.00 64 GLY A C 8
ATOM 8340 O O . GLY A 1 64 ? 16.247 -31.085 7.882 1.00 0.00 64 GLY A O 8
ATOM 8345 N N . MET A 1 1 ? 6.606 -2.446 -6.303 1.00 0.00 1 MET A N 9
ATOM 8346 C CA . MET A 1 1 ? 5.334 -1.685 -6.331 1.00 0.00 1 MET A CA 9
ATOM 8347 C C . MET A 1 1 ? 4.557 -1.920 -5.023 1.00 0.00 1 MET A C 9
ATOM 8348 O O . MET A 1 1 ? 4.165 -0.962 -4.343 1.00 0.00 1 MET A O 9
ATOM 8364 N N . GLY A 1 2 ? 4.349 -3.212 -4.678 1.00 0.00 2 GLY A N 9
ATOM 8365 C CA . GLY A 1 2 ? 3.678 -3.602 -3.434 1.00 0.00 2 GLY A CA 9
ATOM 8366 C C . GLY A 1 2 ? 4.163 -4.954 -2.914 1.00 0.00 2 GLY A C 9
ATOM 8367 O O . GLY A 1 2 ? 4.340 -5.140 -1.703 1.00 0.00 2 GLY A O 9
ATOM 8371 N N . SER A 1 3 ? 4.373 -5.901 -3.841 1.00 0.00 3 SER A N 9
ATOM 8372 C CA . SER A 1 3 ? 4.853 -7.264 -3.524 1.00 0.00 3 SER A CA 9
ATOM 8373 C C . SER A 1 3 ? 6.399 -7.318 -3.421 1.00 0.00 3 SER A C 9
ATOM 8374 O O . SER A 1 3 ? 6.964 -8.365 -3.095 1.00 0.00 3 SER A O 9
ATOM 8382 N N . SER A 1 4 ? 7.070 -6.183 -3.707 1.00 0.00 4 SER A N 9
ATOM 8383 C CA . SER A 1 4 ? 8.544 -6.068 -3.647 1.00 0.00 4 SER A CA 9
ATOM 8384 C C . SER A 1 4 ? 9.092 -6.284 -2.213 1.00 0.00 4 SER A C 9
ATOM 8385 O O . SER A 1 4 ? 8.323 -6.310 -1.241 1.00 0.00 4 SER A O 9
ATOM 8393 N N . HIS A 1 5 ? 10.432 -6.431 -2.120 1.00 0.00 5 HIS A N 9
ATOM 8394 C CA . HIS A 1 5 ? 11.184 -6.573 -0.845 1.00 0.00 5 HIS A CA 9
ATOM 8395 C C . HIS A 1 5 ? 10.974 -7.969 -0.197 1.00 0.00 5 HIS A C 9
ATOM 8396 O O . HIS A 1 5 ? 11.148 -8.113 1.018 1.00 0.00 5 HIS A O 9
ATOM 8411 N N . HIS A 1 6 ? 10.645 -8.994 -1.025 1.00 0.00 6 HIS A N 9
ATOM 8412 C CA . HIS A 1 6 ? 10.488 -10.400 -0.562 1.00 0.00 6 HIS A CA 9
ATOM 8413 C C . HIS A 1 6 ? 11.813 -10.942 0.012 1.00 0.00 6 HIS A C 9
ATOM 8414 O O . HIS A 1 6 ? 11.950 -11.118 1.228 1.00 0.00 6 HIS A O 9
ATOM 8429 N N . HIS A 1 7 ? 12.796 -11.190 -0.873 1.00 0.00 7 HIS A N 9
ATOM 8430 C CA . HIS A 1 7 ? 14.083 -11.794 -0.490 1.00 0.00 7 HIS A CA 9
ATOM 8431 C C . HIS A 1 7 ? 15.089 -10.685 -0.148 1.00 0.00 7 HIS A C 9
ATOM 8432 O O . HIS A 1 7 ? 15.606 -10.009 -1.044 1.00 0.00 7 HIS A O 9
ATOM 8447 N N . HIS A 1 8 ? 15.340 -10.491 1.157 1.00 0.00 8 HIS A N 9
ATOM 8448 C CA . HIS A 1 8 ? 16.289 -9.474 1.659 1.00 0.00 8 HIS A CA 9
ATOM 8449 C C . HIS A 1 8 ? 17.178 -10.082 2.768 1.00 0.00 8 HIS A C 9
ATOM 8450 O O . HIS A 1 8 ? 16.773 -10.195 3.930 1.00 0.00 8 HIS A O 9
ATOM 8465 N N . HIS A 1 9 ? 18.380 -10.528 2.353 1.00 0.00 9 HIS A N 9
ATOM 8466 C CA . HIS A 1 9 ? 19.413 -11.067 3.250 1.00 0.00 9 HIS A CA 9
ATOM 8467 C C . HIS A 1 9 ? 20.749 -11.143 2.491 1.00 0.00 9 HIS A C 9
ATOM 8468 O O . HIS A 1 9 ? 20.795 -11.668 1.369 1.00 0.00 9 HIS A O 9
ATOM 8483 N N . HIS A 1 10 ? 21.826 -10.633 3.112 1.00 0.00 10 HIS A N 9
ATOM 8484 C CA . HIS A 1 10 ? 23.175 -10.636 2.509 1.00 0.00 10 HIS A CA 9
ATOM 8485 C C . HIS A 1 10 ? 23.943 -11.892 2.963 1.00 0.00 10 HIS A C 9
ATOM 8486 O O . HIS A 1 10 ? 23.777 -12.346 4.103 1.00 0.00 10 HIS A O 9
ATOM 8501 N N . SER A 1 11 ? 24.765 -12.454 2.066 1.00 0.00 11 SER A N 9
ATOM 8502 C CA . SER A 1 11 ? 25.699 -13.534 2.406 1.00 0.00 11 SER A CA 9
ATOM 8503 C C . SER A 1 11 ? 27.029 -12.921 2.873 1.00 0.00 11 SER A C 9
ATOM 8504 O O . SER A 1 11 ? 27.661 -12.157 2.128 1.00 0.00 11 SER A O 9
ATOM 8512 N N . SER A 1 12 ? 27.415 -13.204 4.123 1.00 0.00 12 SER A N 9
ATOM 8513 C CA . SER A 1 12 ? 28.697 -12.763 4.676 1.00 0.00 12 SER A CA 9
ATOM 8514 C C . SER A 1 12 ? 29.815 -13.693 4.162 1.00 0.00 12 SER A C 9
ATOM 8515 O O . SER A 1 12 ? 29.967 -14.821 4.647 1.00 0.00 12 SER A O 9
ATOM 8523 N N . GLY A 1 13 ? 30.574 -13.200 3.159 1.00 0.00 13 GLY A N 9
ATOM 8524 C CA . GLY A 1 13 ? 31.639 -13.970 2.508 1.00 0.00 13 GLY A CA 9
ATOM 8525 C C . GLY A 1 13 ? 32.818 -14.314 3.427 1.00 0.00 13 GLY A C 9
ATOM 8526 O O . GLY A 1 13 ? 33.670 -15.131 3.063 1.00 0.00 13 GLY A O 9
ATOM 8530 N N . LEU A 1 14 ? 32.865 -13.672 4.615 1.00 0.00 14 LEU A N 9
ATOM 8531 C CA . LEU A 1 14 ? 33.852 -13.969 5.672 1.00 0.00 14 LEU A CA 9
ATOM 8532 C C . LEU A 1 14 ? 33.790 -15.451 6.108 1.00 0.00 14 LEU A C 9
ATOM 8533 O O . LEU A 1 14 ? 32.750 -16.098 5.966 1.00 0.00 14 LEU A O 9
ATOM 8549 N N . VAL A 1 15 ? 34.912 -15.984 6.613 1.00 0.00 15 VAL A N 9
ATOM 8550 C CA . VAL A 1 15 ? 35.021 -17.392 7.041 1.00 0.00 15 VAL A CA 9
ATOM 8551 C C . VAL A 1 15 ? 34.924 -17.507 8.591 1.00 0.00 15 VAL A C 9
ATOM 8552 O O . VAL A 1 15 ? 35.877 -17.179 9.311 1.00 0.00 15 VAL A O 9
ATOM 8565 N N . PRO A 1 16 ? 33.736 -17.921 9.152 1.00 0.00 16 PRO A N 9
ATOM 8566 C CA . PRO A 1 16 ? 33.603 -18.266 10.576 1.00 0.00 16 PRO A CA 9
ATOM 8567 C C . PRO A 1 16 ? 34.142 -19.686 10.811 1.00 0.00 16 PRO A C 9
ATOM 8568 O O . PRO A 1 16 ? 33.389 -20.668 10.768 1.00 0.00 16 PRO A O 9
ATOM 8579 N N . ARG A 1 17 ? 35.478 -19.760 10.971 1.00 0.00 17 ARG A N 9
ATOM 8580 C CA . ARG A 1 17 ? 36.251 -21.010 11.083 1.00 0.00 17 ARG A CA 9
ATOM 8581 C C . ARG A 1 17 ? 35.700 -21.906 12.218 1.00 0.00 17 ARG A C 9
ATOM 8582 O O . ARG A 1 17 ? 35.743 -21.536 13.398 1.00 0.00 17 ARG A O 9
ATOM 8603 N N . GLY A 1 18 ? 35.159 -23.072 11.827 1.00 0.00 18 GLY A N 9
ATOM 8604 C CA . GLY A 1 18 ? 34.459 -23.977 12.744 1.00 0.00 18 GLY A CA 9
ATOM 8605 C C . GLY A 1 18 ? 32.941 -23.807 12.683 1.00 0.00 18 GLY A C 9
ATOM 8606 O O . GLY A 1 18 ? 32.249 -24.036 13.686 1.00 0.00 18 GLY A O 9
ATOM 8610 N N . SER A 1 19 ? 32.427 -23.405 11.493 1.00 0.00 19 SER A N 9
ATOM 8611 C CA . SER A 1 19 ? 30.978 -23.255 11.220 1.00 0.00 19 SER A CA 9
ATOM 8612 C C . SER A 1 19 ? 30.226 -24.576 11.493 1.00 0.00 19 SER A C 9
ATOM 8613 O O . SER A 1 19 ? 30.458 -25.582 10.815 1.00 0.00 19 SER A O 9
ATOM 8621 N N . HIS A 1 20 ? 29.315 -24.538 12.477 1.00 0.00 20 HIS A N 9
ATOM 8622 C CA . HIS A 1 20 ? 28.674 -25.743 13.063 1.00 0.00 20 HIS A CA 9
ATOM 8623 C C . HIS A 1 20 ? 27.361 -26.141 12.335 1.00 0.00 20 HIS A C 9
ATOM 8624 O O . HIS A 1 20 ? 26.505 -26.808 12.937 1.00 0.00 20 HIS A O 9
ATOM 8639 N N . MET A 1 21 ? 27.251 -25.779 11.039 1.00 0.00 21 MET A N 9
ATOM 8640 C CA . MET A 1 21 ? 25.998 -25.860 10.252 1.00 0.00 21 MET A CA 9
ATOM 8641 C C . MET A 1 21 ? 24.927 -24.967 10.896 1.00 0.00 21 MET A C 9
ATOM 8642 O O . MET A 1 21 ? 24.073 -25.424 11.666 1.00 0.00 21 MET A O 9
ATOM 8656 N N . ASP A 1 22 ? 25.046 -23.673 10.626 1.00 0.00 22 ASP A N 9
ATOM 8657 C CA . ASP A 1 22 ? 24.168 -22.633 11.171 1.00 0.00 22 ASP A CA 9
ATOM 8658 C C . ASP A 1 22 ? 23.531 -21.848 10.023 1.00 0.00 22 ASP A C 9
ATOM 8659 O O . ASP A 1 22 ? 24.116 -21.771 8.937 1.00 0.00 22 ASP A O 9
ATOM 8668 N N . ILE A 1 23 ? 22.363 -21.237 10.305 1.00 0.00 23 ILE A N 9
ATOM 8669 C CA . ILE A 1 23 ? 21.518 -20.524 9.313 1.00 0.00 23 ILE A CA 9
ATOM 8670 C C . ILE A 1 23 ? 22.334 -19.537 8.454 1.00 0.00 23 ILE A C 9
ATOM 8671 O O . ILE A 1 23 ? 22.223 -19.562 7.225 1.00 0.00 23 ILE A O 9
ATOM 8687 N N . GLU A 1 24 ? 23.196 -18.746 9.125 1.00 0.00 24 GLU A N 9
ATOM 8688 C CA . GLU A 1 24 ? 24.067 -17.735 8.482 1.00 0.00 24 GLU A CA 9
ATOM 8689 C C . GLU A 1 24 ? 24.854 -18.338 7.294 1.00 0.00 24 GLU A C 9
ATOM 8690 O O . GLU A 1 24 ? 24.763 -17.856 6.153 1.00 0.00 24 GLU A O 9
ATOM 8702 N N . GLU A 1 25 ? 25.577 -19.427 7.578 1.00 0.00 25 GLU A N 9
ATOM 8703 C CA . GLU A 1 25 ? 26.459 -20.087 6.602 1.00 0.00 25 GLU A CA 9
ATOM 8704 C C . GLU A 1 25 ? 25.702 -21.003 5.627 1.00 0.00 25 GLU A C 9
ATOM 8705 O O . GLU A 1 25 ? 26.202 -21.252 4.537 1.00 0.00 25 GLU A O 9
ATOM 8717 N N . ILE A 1 26 ? 24.508 -21.499 6.003 1.00 0.00 26 ILE A N 9
ATOM 8718 C CA . ILE A 1 26 ? 23.652 -22.296 5.080 1.00 0.00 26 ILE A CA 9
ATOM 8719 C C . ILE A 1 26 ? 23.189 -21.409 3.901 1.00 0.00 26 ILE A C 9
ATOM 8720 O O . ILE A 1 26 ? 23.246 -21.814 2.731 1.00 0.00 26 ILE A O 9
ATOM 8736 N N . GLU A 1 27 ? 22.769 -20.179 4.251 1.00 0.00 27 GLU A N 9
ATOM 8737 C CA . GLU A 1 27 ? 22.385 -19.131 3.285 1.00 0.00 27 GLU A CA 9
ATOM 8738 C C . GLU A 1 27 ? 23.588 -18.745 2.400 1.00 0.00 27 GLU A C 9
ATOM 8739 O O . GLU A 1 27 ? 23.450 -18.570 1.190 1.00 0.00 27 GLU A O 9
ATOM 8751 N N . LYS A 1 28 ? 24.758 -18.666 3.042 1.00 0.00 28 LYS A N 9
ATOM 8752 C CA . LYS A 1 28 ? 26.024 -18.228 2.429 1.00 0.00 28 LYS A CA 9
ATOM 8753 C C . LYS A 1 28 ? 26.534 -19.249 1.385 1.00 0.00 28 LYS A C 9
ATOM 8754 O O . LYS A 1 28 ? 26.982 -18.860 0.295 1.00 0.00 28 LYS A O 9
ATOM 8773 N N . LYS A 1 29 ? 26.440 -20.555 1.719 1.00 0.00 29 LYS A N 9
ATOM 8774 C CA . LYS A 1 29 ? 26.900 -21.654 0.829 1.00 0.00 29 LYS A CA 9
ATOM 8775 C C . LYS A 1 29 ? 26.016 -21.755 -0.421 1.00 0.00 29 LYS A C 9
ATOM 8776 O O . LYS A 1 29 ? 26.519 -21.896 -1.532 1.00 0.00 29 LYS A O 9
ATOM 8795 N N . ALA A 1 30 ? 24.694 -21.662 -0.220 1.00 0.00 30 ALA A N 9
ATOM 8796 C CA . ALA A 1 30 ? 23.716 -21.687 -1.326 1.00 0.00 30 ALA A CA 9
ATOM 8797 C C . ALA A 1 30 ? 23.880 -20.446 -2.225 1.00 0.00 30 ALA A C 9
ATOM 8798 O O . ALA A 1 30 ? 23.777 -20.540 -3.444 1.00 0.00 30 ALA A O 9
ATOM 8805 N N . ARG A 1 31 ? 24.183 -19.294 -1.594 1.00 0.00 31 ARG A N 9
ATOM 8806 C CA . ARG A 1 31 ? 24.401 -18.005 -2.299 1.00 0.00 31 ARG A CA 9
ATOM 8807 C C . ARG A 1 31 ? 25.664 -18.089 -3.185 1.00 0.00 31 ARG A C 9
ATOM 8808 O O . ARG A 1 31 ? 25.732 -17.428 -4.214 1.00 0.00 31 ARG A O 9
ATOM 8829 N N . LYS A 1 32 ? 26.641 -18.929 -2.773 1.00 0.00 32 LYS A N 9
ATOM 8830 C CA . LYS A 1 32 ? 27.862 -19.220 -3.563 1.00 0.00 32 LYS A CA 9
ATOM 8831 C C . LYS A 1 32 ? 27.490 -19.959 -4.875 1.00 0.00 32 LYS A C 9
ATOM 8832 O O . LYS A 1 32 ? 28.032 -19.668 -5.951 1.00 0.00 32 LYS A O 9
ATOM 8851 N N . ILE A 1 33 ? 26.533 -20.901 -4.760 1.00 0.00 33 ILE A N 9
ATOM 8852 C CA . ILE A 1 33 ? 25.962 -21.637 -5.916 1.00 0.00 33 ILE A CA 9
ATOM 8853 C C . ILE A 1 33 ? 25.093 -20.685 -6.787 1.00 0.00 33 ILE A C 9
ATOM 8854 O O . ILE A 1 33 ? 25.022 -20.836 -8.014 1.00 0.00 33 ILE A O 9
ATOM 8870 N N . LEU A 1 34 ? 24.460 -19.684 -6.150 1.00 0.00 34 LEU A N 9
ATOM 8871 C CA . LEU A 1 34 ? 23.674 -18.646 -6.858 1.00 0.00 34 LEU A CA 9
ATOM 8872 C C . LEU A 1 34 ? 24.590 -17.556 -7.470 1.00 0.00 34 LEU A C 9
ATOM 8873 O O . LEU A 1 34 ? 24.155 -16.823 -8.364 1.00 0.00 34 LEU A O 9
ATOM 8889 N N . GLU A 1 35 ? 25.857 -17.459 -7.002 1.00 0.00 35 GLU A N 9
ATOM 8890 C CA . GLU A 1 35 ? 26.897 -16.647 -7.678 1.00 0.00 35 GLU A CA 9
ATOM 8891 C C . GLU A 1 35 ? 27.315 -17.345 -8.982 1.00 0.00 35 GLU A C 9
ATOM 8892 O O . GLU A 1 35 ? 27.684 -16.694 -9.965 1.00 0.00 35 GLU A O 9
ATOM 8904 N N . LYS A 1 36 ? 27.256 -18.689 -8.962 1.00 0.00 36 LYS A N 9
ATOM 8905 C CA . LYS A 1 36 ? 27.454 -19.527 -10.156 1.00 0.00 36 LYS A CA 9
ATOM 8906 C C . LYS A 1 36 ? 26.204 -19.462 -11.068 1.00 0.00 36 LYS A C 9
ATOM 8907 O O . LYS A 1 36 ? 26.310 -19.541 -12.300 1.00 0.00 36 LYS A O 9
ATOM 8926 N N . GLY A 1 37 ? 25.027 -19.276 -10.441 1.00 0.00 37 GLY A N 9
ATOM 8927 C CA . GLY A 1 37 ? 23.746 -19.284 -11.148 1.00 0.00 37 GLY A CA 9
ATOM 8928 C C . GLY A 1 37 ? 23.331 -20.701 -11.520 1.00 0.00 37 GLY A C 9
ATOM 8929 O O . GLY A 1 37 ? 23.031 -20.992 -12.682 1.00 0.00 37 GLY A O 9
ATOM 8933 N N . ASP A 1 38 ? 23.345 -21.585 -10.512 1.00 0.00 38 ASP A N 9
ATOM 8934 C CA . ASP A 1 38 ? 23.095 -23.031 -10.672 1.00 0.00 38 ASP A CA 9
ATOM 8935 C C . ASP A 1 38 ? 22.096 -23.504 -9.588 1.00 0.00 38 ASP A C 9
ATOM 8936 O O . ASP A 1 38 ? 21.766 -22.744 -8.668 1.00 0.00 38 ASP A O 9
ATOM 8945 N N . SER A 1 39 ? 21.600 -24.749 -9.714 1.00 0.00 39 SER A N 9
ATOM 8946 C CA . SER A 1 39 ? 20.685 -25.356 -8.726 1.00 0.00 39 SER A CA 9
ATOM 8947 C C . SER A 1 39 ? 21.460 -26.308 -7.791 1.00 0.00 39 SER A C 9
ATOM 8948 O O . SER A 1 39 ? 22.266 -27.124 -8.253 1.00 0.00 39 SER A O 9
ATOM 8956 N N . ILE A 1 40 ? 21.212 -26.194 -6.471 1.00 0.00 40 ILE A N 9
ATOM 8957 C CA . ILE A 1 40 ? 21.812 -27.076 -5.443 1.00 0.00 40 ILE A CA 9
ATOM 8958 C C . ILE A 1 40 ? 20.708 -27.933 -4.779 1.00 0.00 40 ILE A C 9
ATOM 8959 O O . ILE A 1 40 ? 19.751 -27.398 -4.212 1.00 0.00 40 ILE A O 9
ATOM 8975 N N . GLU A 1 41 ? 20.832 -29.274 -4.893 1.00 0.00 41 GLU A N 9
ATOM 8976 C CA . GLU A 1 41 ? 19.867 -30.234 -4.318 1.00 0.00 41 GLU A CA 9
ATOM 8977 C C . GLU A 1 41 ? 20.275 -30.531 -2.858 1.00 0.00 41 GLU A C 9
ATOM 8978 O O . GLU A 1 41 ? 21.395 -30.993 -2.608 1.00 0.00 41 GLU A O 9
ATOM 8990 N N . ILE A 1 42 ? 19.368 -30.232 -1.902 1.00 0.00 42 ILE A N 9
ATOM 8991 C CA . ILE A 1 42 ? 19.581 -30.453 -0.453 1.00 0.00 42 ILE A CA 9
ATOM 8992 C C . ILE A 1 42 ? 18.371 -31.214 0.137 1.00 0.00 42 ILE A C 9
ATOM 8993 O O . ILE A 1 42 ? 17.247 -30.703 0.097 1.00 0.00 42 ILE A O 9
ATOM 9009 N N . ALA A 1 43 ? 18.622 -32.446 0.642 1.00 0.00 43 ALA A N 9
ATOM 9010 C CA . ALA A 1 43 ? 17.652 -33.242 1.452 1.00 0.00 43 ALA A CA 9
ATOM 9011 C C . ALA A 1 43 ? 16.390 -33.672 0.657 1.00 0.00 43 ALA A C 9
ATOM 9012 O O . ALA A 1 43 ? 15.339 -33.962 1.244 1.00 0.00 43 ALA A O 9
ATOM 9019 N N . GLY A 1 44 ? 16.528 -33.752 -0.677 1.00 0.00 44 GLY A N 9
ATOM 9020 C CA . GLY A 1 44 ? 15.426 -34.122 -1.585 1.00 0.00 44 GLY A CA 9
ATOM 9021 C C . GLY A 1 44 ? 14.752 -32.905 -2.224 1.00 0.00 44 GLY A C 9
ATOM 9022 O O . GLY A 1 44 ? 13.977 -33.034 -3.178 1.00 0.00 44 GLY A O 9
ATOM 9026 N N . PHE A 1 45 ? 15.047 -31.722 -1.671 1.00 0.00 45 PHE A N 9
ATOM 9027 C CA . PHE A 1 45 ? 14.549 -30.426 -2.160 1.00 0.00 45 PHE A CA 9
ATOM 9028 C C . PHE A 1 45 ? 15.559 -29.827 -3.167 1.00 0.00 45 PHE A C 9
ATOM 9029 O O . PHE A 1 45 ? 16.732 -30.196 -3.160 1.00 0.00 45 PHE A O 9
ATOM 9046 N N . GLU A 1 46 ? 15.091 -28.901 -4.032 1.00 0.00 46 GLU A N 9
ATOM 9047 C CA . GLU A 1 46 ? 15.932 -28.254 -5.061 1.00 0.00 46 GLU A CA 9
ATOM 9048 C C . GLU A 1 46 ? 15.913 -26.716 -4.887 1.00 0.00 46 GLU A C 9
ATOM 9049 O O . GLU A 1 46 ? 14.856 -26.075 -4.957 1.00 0.00 46 GLU A O 9
ATOM 9061 N N . VAL A 1 47 ? 17.085 -26.137 -4.595 1.00 0.00 47 VAL A N 9
ATOM 9062 C CA . VAL A 1 47 ? 17.279 -24.680 -4.533 1.00 0.00 47 VAL A CA 9
ATOM 9063 C C . VAL A 1 47 ? 17.726 -24.191 -5.923 1.00 0.00 47 VAL A C 9
ATOM 9064 O O . VAL A 1 47 ? 18.913 -24.270 -6.265 1.00 0.00 47 VAL A O 9
ATOM 9077 N N . ARG A 1 48 ? 16.751 -23.763 -6.744 1.00 0.00 48 ARG A N 9
ATOM 9078 C CA . ARG A 1 48 ? 17.008 -23.227 -8.097 1.00 0.00 48 ARG A CA 9
ATOM 9079 C C . ARG A 1 48 ? 17.318 -21.727 -7.994 1.00 0.00 48 ARG A C 9
ATOM 9080 O O . ARG A 1 48 ? 18.353 -21.245 -8.474 1.00 0.00 48 ARG A O 9
ATOM 9101 N N . ASP A 1 49 ? 16.376 -21.009 -7.370 1.00 0.00 49 ASP A N 9
ATOM 9102 C CA . ASP A 1 49 ? 16.458 -19.564 -7.121 1.00 0.00 49 ASP A CA 9
ATOM 9103 C C . ASP A 1 49 ? 17.006 -19.299 -5.714 1.00 0.00 49 ASP A C 9
ATOM 9104 O O . ASP A 1 49 ? 17.026 -20.191 -4.853 1.00 0.00 49 ASP A O 9
ATOM 9113 N N . GLU A 1 50 ? 17.440 -18.054 -5.487 1.00 0.00 50 GLU A N 9
ATOM 9114 C CA . GLU A 1 50 ? 17.927 -17.597 -4.169 1.00 0.00 50 GLU A CA 9
ATOM 9115 C C . GLU A 1 50 ? 16.774 -17.499 -3.143 1.00 0.00 50 GLU A C 9
ATOM 9116 O O . GLU A 1 50 ? 17.015 -17.558 -1.928 1.00 0.00 50 GLU A O 9
ATOM 9128 N N . GLU A 1 51 ? 15.521 -17.377 -3.646 1.00 0.00 51 GLU A N 9
ATOM 9129 C CA . GLU A 1 51 ? 14.301 -17.504 -2.816 1.00 0.00 51 GLU A CA 9
ATOM 9130 C C . GLU A 1 51 ? 14.108 -18.953 -2.335 1.00 0.00 51 GLU A C 9
ATOM 9131 O O . GLU A 1 51 ? 13.661 -19.172 -1.206 1.00 0.00 51 GLU A O 9
ATOM 9143 N N . ASP A 1 52 ? 14.461 -19.928 -3.205 1.00 0.00 52 ASP A N 9
ATOM 9144 C CA . ASP A 1 52 ? 14.241 -21.370 -2.927 1.00 0.00 52 ASP A CA 9
ATOM 9145 C C . ASP A 1 52 ? 15.066 -21.848 -1.729 1.00 0.00 52 ASP A C 9
ATOM 9146 O O . ASP A 1 52 ? 14.664 -22.795 -1.039 1.00 0.00 52 ASP A O 9
ATOM 9155 N N . LEU A 1 53 ? 16.202 -21.171 -1.476 1.00 0.00 53 LEU A N 9
ATOM 9156 C CA . LEU A 1 53 ? 17.021 -21.392 -0.264 1.00 0.00 53 LEU A CA 9
ATOM 9157 C C . LEU A 1 53 ? 16.154 -21.244 0.999 1.00 0.00 53 LEU A C 9
ATOM 9158 O O . LEU A 1 53 ? 16.229 -22.078 1.894 1.00 0.00 53 LEU A O 9
ATOM 9174 N N . LYS A 1 54 ? 15.300 -20.203 1.038 1.00 0.00 54 LYS A N 9
ATOM 9175 C CA . LYS A 1 54 ? 14.434 -19.932 2.204 1.00 0.00 54 LYS A CA 9
ATOM 9176 C C . LYS A 1 54 ? 13.490 -21.107 2.508 1.00 0.00 54 LYS A C 9
ATOM 9177 O O . LYS A 1 54 ? 13.230 -21.384 3.650 1.00 0.00 54 LYS A O 9
ATOM 9196 N N . LYS A 1 55 ? 13.024 -21.827 1.483 1.00 0.00 55 LYS A N 9
ATOM 9197 C CA . LYS A 1 55 ? 12.032 -22.922 1.667 1.00 0.00 55 LYS A CA 9
ATOM 9198 C C . LYS A 1 55 ? 12.635 -24.088 2.508 1.00 0.00 55 LYS A C 9
ATOM 9199 O O . LYS A 1 55 ? 11.951 -24.654 3.374 1.00 0.00 55 LYS A O 9
ATOM 9218 N N . ILE A 1 56 ? 13.920 -24.429 2.253 1.00 0.00 56 ILE A N 9
ATOM 9219 C CA . ILE A 1 56 ? 14.655 -25.437 3.065 1.00 0.00 56 ILE A CA 9
ATOM 9220 C C . ILE A 1 56 ? 15.183 -24.798 4.384 1.00 0.00 56 ILE A C 9
ATOM 9221 O O . ILE A 1 56 ? 15.232 -25.457 5.424 1.00 0.00 56 ILE A O 9
ATOM 9237 N N . LEU A 1 57 ? 15.508 -23.494 4.330 1.00 0.00 57 LEU A N 9
ATOM 9238 C CA . LEU A 1 57 ? 16.171 -22.762 5.434 1.00 0.00 57 LEU A CA 9
ATOM 9239 C C . LEU A 1 57 ? 15.195 -22.514 6.600 1.00 0.00 57 LEU A C 9
ATOM 9240 O O . LEU A 1 57 ? 15.577 -22.654 7.766 1.00 0.00 57 LEU A O 9
ATOM 9256 N N . GLU A 1 58 ? 13.942 -22.154 6.272 1.00 0.00 58 GLU A N 9
ATOM 9257 C CA . GLU A 1 58 ? 12.901 -21.851 7.275 1.00 0.00 58 GLU A CA 9
ATOM 9258 C C . GLU A 1 58 ? 12.544 -23.121 8.071 1.00 0.00 58 GLU A C 9
ATOM 9259 O O . GLU A 1 58 ? 12.215 -23.037 9.251 1.00 0.00 58 GLU A O 9
ATOM 9271 N N . TRP A 1 59 ? 12.643 -24.294 7.409 1.00 0.00 59 TRP A N 9
ATOM 9272 C CA . TRP A 1 59 ? 12.444 -25.618 8.047 1.00 0.00 59 TRP A CA 9
ATOM 9273 C C . TRP A 1 59 ? 13.520 -25.841 9.135 1.00 0.00 59 TRP A C 9
ATOM 9274 O O . TRP A 1 59 ? 13.220 -26.220 10.271 1.00 0.00 59 TRP A O 9
ATOM 9295 N N . LEU A 1 60 ? 14.781 -25.561 8.755 1.00 0.00 60 LEU A N 9
ATOM 9296 C CA . LEU A 1 60 ? 15.959 -25.637 9.652 1.00 0.00 60 LEU A CA 9
ATOM 9297 C C . LEU A 1 60 ? 15.939 -24.497 10.701 1.00 0.00 60 LEU A C 9
ATOM 9298 O O . LEU A 1 60 ? 16.608 -24.588 11.733 1.00 0.00 60 LEU A O 9
ATOM 9314 N N . ARG A 1 61 ? 15.174 -23.422 10.418 1.00 0.00 61 ARG A N 9
ATOM 9315 C CA . ARG A 1 61 ? 14.971 -22.303 11.361 1.00 0.00 61 ARG A CA 9
ATOM 9316 C C . ARG A 1 61 ? 13.998 -22.715 12.487 1.00 0.00 61 ARG A C 9
ATOM 9317 O O . ARG A 1 61 ? 14.114 -22.234 13.622 1.00 0.00 61 ARG A O 9
ATOM 9338 N N . ARG A 1 62 ? 13.048 -23.620 12.162 1.00 0.00 62 ARG A N 9
ATOM 9339 C CA . ARG A 1 62 ? 12.076 -24.149 13.145 1.00 0.00 62 ARG A CA 9
ATOM 9340 C C . ARG A 1 62 ? 12.780 -25.110 14.122 1.00 0.00 62 ARG A C 9
ATOM 9341 O O . ARG A 1 62 ? 12.299 -25.341 15.237 1.00 0.00 62 ARG A O 9
ATOM 9362 N N . HIS A 1 63 ? 13.923 -25.667 13.669 1.00 0.00 63 HIS A N 9
ATOM 9363 C CA . HIS A 1 63 ? 14.768 -26.566 14.466 1.00 0.00 63 HIS A CA 9
ATOM 9364 C C . HIS A 1 63 ? 15.433 -25.795 15.624 1.00 0.00 63 HIS A C 9
ATOM 9365 O O . HIS A 1 63 ? 16.013 -24.721 15.409 1.00 0.00 63 HIS A O 9
ATOM 9380 N N . GLY A 1 64 ? 15.329 -26.353 16.838 1.00 0.00 64 GLY A N 9
ATOM 9381 C CA . GLY A 1 64 ? 15.938 -25.773 18.030 1.00 0.00 64 GLY A CA 9
ATOM 9382 C C . GLY A 1 64 ? 15.880 -26.731 19.225 1.00 0.00 64 GLY A C 9
ATOM 9383 O O . GLY A 1 64 ? 14.914 -27.523 19.318 1.00 0.00 64 GLY A O 9
ATOM 9388 N N . MET A 1 1 ? 10.187 -8.584 2.694 1.00 0.00 1 MET A N 10
ATOM 9389 C CA . MET A 1 1 ? 9.089 -9.435 2.185 1.00 0.00 1 MET A CA 10
ATOM 9390 C C . MET A 1 1 ? 8.625 -10.414 3.275 1.00 0.00 1 MET A C 10
ATOM 9391 O O . MET A 1 1 ? 9.452 -11.058 3.935 1.00 0.00 1 MET A O 10
ATOM 9407 N N . GLY A 1 2 ? 7.295 -10.502 3.459 1.00 0.00 2 GLY A N 10
ATOM 9408 C CA . GLY A 1 2 ? 6.687 -11.417 4.423 1.00 0.00 2 GLY A CA 10
ATOM 9409 C C . GLY A 1 2 ? 6.584 -10.831 5.830 1.00 0.00 2 GLY A C 10
ATOM 9410 O O . GLY A 1 2 ? 7.398 -9.991 6.220 1.00 0.00 2 GLY A O 10
ATOM 9414 N N . SER A 1 3 ? 5.572 -11.285 6.593 1.00 0.00 3 SER A N 10
ATOM 9415 C CA . SER A 1 3 ? 5.408 -10.925 8.019 1.00 0.00 3 SER A CA 10
ATOM 9416 C C . SER A 1 3 ? 6.493 -11.617 8.874 1.00 0.00 3 SER A C 10
ATOM 9417 O O . SER A 1 3 ? 6.831 -11.147 9.962 1.00 0.00 3 SER A O 10
ATOM 9425 N N . SER A 1 4 ? 7.045 -12.726 8.342 1.00 0.00 4 SER A N 10
ATOM 9426 C CA . SER A 1 4 ? 8.151 -13.482 8.958 1.00 0.00 4 SER A CA 10
ATOM 9427 C C . SER A 1 4 ? 9.450 -12.643 9.050 1.00 0.00 4 SER A C 10
ATOM 9428 O O . SER A 1 4 ? 10.333 -12.949 9.867 1.00 0.00 4 SER A O 10
ATOM 9436 N N . HIS A 1 5 ? 9.548 -11.593 8.206 1.00 0.00 5 HIS A N 10
ATOM 9437 C CA . HIS A 1 5 ? 10.686 -10.665 8.200 1.00 0.00 5 HIS A CA 10
ATOM 9438 C C . HIS A 1 5 ? 10.686 -9.797 9.484 1.00 0.00 5 HIS A C 10
ATOM 9439 O O . HIS A 1 5 ? 10.024 -8.757 9.559 1.00 0.00 5 HIS A O 10
ATOM 9454 N N . HIS A 1 6 ? 11.388 -10.312 10.498 1.00 0.00 6 HIS A N 10
ATOM 9455 C CA . HIS A 1 6 ? 11.712 -9.613 11.747 1.00 0.00 6 HIS A CA 10
ATOM 9456 C C . HIS A 1 6 ? 12.817 -10.421 12.438 1.00 0.00 6 HIS A C 10
ATOM 9457 O O . HIS A 1 6 ? 12.613 -11.586 12.787 1.00 0.00 6 HIS A O 10
ATOM 9472 N N . HIS A 1 7 ? 14.006 -9.826 12.571 1.00 0.00 7 HIS A N 10
ATOM 9473 C CA . HIS A 1 7 ? 15.199 -10.521 13.106 1.00 0.00 7 HIS A CA 10
ATOM 9474 C C . HIS A 1 7 ? 15.599 -9.949 14.480 1.00 0.00 7 HIS A C 10
ATOM 9475 O O . HIS A 1 7 ? 16.457 -10.513 15.169 1.00 0.00 7 HIS A O 10
ATOM 9490 N N . HIS A 1 8 ? 14.958 -8.831 14.873 1.00 0.00 8 HIS A N 10
ATOM 9491 C CA . HIS A 1 8 ? 15.149 -8.207 16.190 1.00 0.00 8 HIS A CA 10
ATOM 9492 C C . HIS A 1 8 ? 13.936 -7.323 16.521 1.00 0.00 8 HIS A C 10
ATOM 9493 O O . HIS A 1 8 ? 13.190 -6.916 15.627 1.00 0.00 8 HIS A O 10
ATOM 9508 N N . HIS A 1 9 ? 13.766 -7.030 17.811 1.00 0.00 9 HIS A N 10
ATOM 9509 C CA . HIS A 1 9 ? 12.852 -5.972 18.302 1.00 0.00 9 HIS A CA 10
ATOM 9510 C C . HIS A 1 9 ? 13.577 -5.185 19.411 1.00 0.00 9 HIS A C 10
ATOM 9511 O O . HIS A 1 9 ? 14.713 -5.545 19.763 1.00 0.00 9 HIS A O 10
ATOM 9526 N N . HIS A 1 10 ? 12.935 -4.103 19.929 1.00 0.00 10 HIS A N 10
ATOM 9527 C CA . HIS A 1 10 ? 13.555 -3.149 20.900 1.00 0.00 10 HIS A CA 10
ATOM 9528 C C . HIS A 1 10 ? 14.619 -2.258 20.193 1.00 0.00 10 HIS A C 10
ATOM 9529 O O . HIS A 1 10 ? 15.313 -2.712 19.273 1.00 0.00 10 HIS A O 10
ATOM 9544 N N . SER A 1 11 ? 14.725 -0.985 20.641 1.00 0.00 11 SER A N 10
ATOM 9545 C CA . SER A 1 11 ? 15.578 0.056 20.014 1.00 0.00 11 SER A CA 10
ATOM 9546 C C . SER A 1 11 ? 17.038 -0.420 19.794 1.00 0.00 11 SER A C 10
ATOM 9547 O O . SER A 1 11 ? 17.529 -0.435 18.658 1.00 0.00 11 SER A O 10
ATOM 9555 N N . SER A 1 12 ? 17.719 -0.834 20.878 1.00 0.00 12 SER A N 10
ATOM 9556 C CA . SER A 1 12 ? 19.083 -1.395 20.798 1.00 0.00 12 SER A CA 10
ATOM 9557 C C . SER A 1 12 ? 19.003 -2.934 20.797 1.00 0.00 12 SER A C 10
ATOM 9558 O O . SER A 1 12 ? 19.443 -3.598 21.738 1.00 0.00 12 SER A O 10
ATOM 9566 N N . GLY A 1 13 ? 18.367 -3.483 19.745 1.00 0.00 13 GLY A N 10
ATOM 9567 C CA . GLY A 1 13 ? 18.172 -4.928 19.607 1.00 0.00 13 GLY A CA 10
ATOM 9568 C C . GLY A 1 13 ? 19.325 -5.602 18.868 1.00 0.00 13 GLY A C 10
ATOM 9569 O O . GLY A 1 13 ? 19.257 -5.785 17.646 1.00 0.00 13 GLY A O 10
ATOM 9573 N N . LEU A 1 14 ? 20.406 -5.947 19.607 1.00 0.00 14 LEU A N 10
ATOM 9574 C CA . LEU A 1 14 ? 21.556 -6.674 19.041 1.00 0.00 14 LEU A CA 10
ATOM 9575 C C . LEU A 1 14 ? 21.224 -8.170 18.894 1.00 0.00 14 LEU A C 10
ATOM 9576 O O . LEU A 1 14 ? 20.629 -8.776 19.792 1.00 0.00 14 LEU A O 10
ATOM 9592 N N . VAL A 1 15 ? 21.606 -8.745 17.745 1.00 0.00 15 VAL A N 10
ATOM 9593 C CA . VAL A 1 15 ? 21.528 -10.192 17.498 1.00 0.00 15 VAL A CA 10
ATOM 9594 C C . VAL A 1 15 ? 22.866 -10.850 17.923 1.00 0.00 15 VAL A C 10
ATOM 9595 O O . VAL A 1 15 ? 23.918 -10.202 17.804 1.00 0.00 15 VAL A O 10
ATOM 9608 N N . PRO A 1 16 ? 22.851 -12.129 18.440 1.00 0.00 16 PRO A N 10
ATOM 9609 C CA . PRO A 1 16 ? 24.064 -12.805 18.975 1.00 0.00 16 PRO A CA 10
ATOM 9610 C C . PRO A 1 16 ? 25.262 -12.804 17.997 1.00 0.00 16 PRO A C 10
ATOM 9611 O O . PRO A 1 16 ? 25.244 -13.500 16.978 1.00 0.00 16 PRO A O 10
ATOM 9622 N N . ARG A 1 17 ? 26.266 -11.956 18.300 1.00 0.00 17 ARG A N 10
ATOM 9623 C CA . ARG A 1 17 ? 27.542 -11.915 17.557 1.00 0.00 17 ARG A CA 10
ATOM 9624 C C . ARG A 1 17 ? 28.450 -13.079 17.990 1.00 0.00 17 ARG A C 10
ATOM 9625 O O . ARG A 1 17 ? 29.379 -13.455 17.264 1.00 0.00 17 ARG A O 10
ATOM 9646 N N . GLY A 1 18 ? 28.166 -13.639 19.183 1.00 0.00 18 GLY A N 10
ATOM 9647 C CA . GLY A 1 18 ? 28.701 -14.938 19.596 1.00 0.00 18 GLY A CA 10
ATOM 9648 C C . GLY A 1 18 ? 27.951 -16.064 18.888 1.00 0.00 18 GLY A C 10
ATOM 9649 O O . GLY A 1 18 ? 27.238 -16.859 19.516 1.00 0.00 18 GLY A O 10
ATOM 9653 N N . SER A 1 19 ? 28.126 -16.109 17.561 1.00 0.00 19 SER A N 10
ATOM 9654 C CA . SER A 1 19 ? 27.336 -16.941 16.647 1.00 0.00 19 SER A CA 10
ATOM 9655 C C . SER A 1 19 ? 27.824 -18.403 16.662 1.00 0.00 19 SER A C 10
ATOM 9656 O O . SER A 1 19 ? 28.987 -18.683 16.349 1.00 0.00 19 SER A O 10
ATOM 9664 N N . HIS A 1 20 ? 26.925 -19.324 17.051 1.00 0.00 20 HIS A N 10
ATOM 9665 C CA . HIS A 1 20 ? 27.166 -20.780 16.978 1.00 0.00 20 HIS A CA 10
ATOM 9666 C C . HIS A 1 20 ? 26.871 -21.271 15.545 1.00 0.00 20 HIS A C 10
ATOM 9667 O O . HIS A 1 20 ? 26.490 -20.462 14.687 1.00 0.00 20 HIS A O 10
ATOM 9682 N N . MET A 1 21 ? 27.040 -22.591 15.285 1.00 0.00 21 MET A N 10
ATOM 9683 C CA . MET A 1 21 ? 26.766 -23.171 13.950 1.00 0.00 21 MET A CA 10
ATOM 9684 C C . MET A 1 21 ? 25.257 -23.091 13.653 1.00 0.00 21 MET A C 10
ATOM 9685 O O . MET A 1 21 ? 24.467 -23.954 14.068 1.00 0.00 21 MET A O 10
ATOM 9699 N N . ASP A 1 22 ? 24.870 -21.992 12.983 1.00 0.00 22 ASP A N 10
ATOM 9700 C CA . ASP A 1 22 ? 23.467 -21.674 12.663 1.00 0.00 22 ASP A CA 10
ATOM 9701 C C . ASP A 1 22 ? 23.208 -21.926 11.164 1.00 0.00 22 ASP A C 10
ATOM 9702 O O . ASP A 1 22 ? 24.142 -22.118 10.378 1.00 0.00 22 ASP A O 10
ATOM 9711 N N . ILE A 1 23 ? 21.929 -21.923 10.786 1.00 0.00 23 ILE A N 10
ATOM 9712 C CA . ILE A 1 23 ? 21.471 -22.213 9.415 1.00 0.00 23 ILE A CA 10
ATOM 9713 C C . ILE A 1 23 ? 21.738 -20.996 8.487 1.00 0.00 23 ILE A C 10
ATOM 9714 O O . ILE A 1 23 ? 21.849 -21.134 7.258 1.00 0.00 23 ILE A O 10
ATOM 9730 N N . GLU A 1 24 ? 21.905 -19.822 9.117 1.00 0.00 24 GLU A N 10
ATOM 9731 C CA . GLU A 1 24 ? 22.306 -18.561 8.456 1.00 0.00 24 GLU A CA 10
ATOM 9732 C C . GLU A 1 24 ? 23.693 -18.713 7.762 1.00 0.00 24 GLU A C 10
ATOM 9733 O O . GLU A 1 24 ? 23.962 -18.091 6.725 1.00 0.00 24 GLU A O 10
ATOM 9745 N N . GLU A 1 25 ? 24.547 -19.580 8.353 1.00 0.00 25 GLU A N 10
ATOM 9746 C CA . GLU A 1 25 ? 25.897 -19.901 7.836 1.00 0.00 25 GLU A CA 10
ATOM 9747 C C . GLU A 1 25 ? 25.813 -20.620 6.462 1.00 0.00 25 GLU A C 10
ATOM 9748 O O . GLU A 1 25 ? 26.617 -20.359 5.558 1.00 0.00 25 GLU A O 10
ATOM 9760 N N . ILE A 1 26 ? 24.812 -21.513 6.323 1.00 0.00 26 ILE A N 10
ATOM 9761 C CA . ILE A 1 26 ? 24.583 -22.310 5.093 1.00 0.00 26 ILE A CA 10
ATOM 9762 C C . ILE A 1 26 ? 24.224 -21.376 3.911 1.00 0.00 26 ILE A C 10
ATOM 9763 O O . ILE A 1 26 ? 24.692 -21.573 2.784 1.00 0.00 26 ILE A O 10
ATOM 9779 N N . GLU A 1 27 ? 23.421 -20.342 4.200 1.00 0.00 27 GLU A N 10
ATOM 9780 C CA . GLU A 1 27 ? 22.963 -19.363 3.191 1.00 0.00 27 GLU A CA 10
ATOM 9781 C C . GLU A 1 27 ? 24.150 -18.519 2.642 1.00 0.00 27 GLU A C 10
ATOM 9782 O O . GLU A 1 27 ? 24.163 -18.134 1.461 1.00 0.00 27 GLU A O 10
ATOM 9794 N N . LYS A 1 28 ? 25.155 -18.283 3.514 1.00 0.00 28 LYS A N 10
ATOM 9795 C CA . LYS A 1 28 ? 26.330 -17.431 3.216 1.00 0.00 28 LYS A CA 10
ATOM 9796 C C . LYS A 1 28 ? 27.185 -18.043 2.080 1.00 0.00 28 LYS A C 10
ATOM 9797 O O . LYS A 1 28 ? 27.681 -17.316 1.213 1.00 0.00 28 LYS A O 10
ATOM 9816 N N . LYS A 1 29 ? 27.387 -19.372 2.117 1.00 0.00 29 LYS A N 10
ATOM 9817 C CA . LYS A 1 29 ? 28.136 -20.088 1.052 1.00 0.00 29 LYS A CA 10
ATOM 9818 C C . LYS A 1 29 ? 27.262 -20.335 -0.196 1.00 0.00 29 LYS A C 10
ATOM 9819 O O . LYS A 1 29 ? 27.739 -20.228 -1.334 1.00 0.00 29 LYS A O 10
ATOM 9838 N N . ALA A 1 30 ? 25.978 -20.650 0.043 1.00 0.00 30 ALA A N 10
ATOM 9839 C CA . ALA A 1 30 ? 25.050 -21.134 -0.996 1.00 0.00 30 ALA A CA 10
ATOM 9840 C C . ALA A 1 30 ? 24.738 -20.057 -2.046 1.00 0.00 30 ALA A C 10
ATOM 9841 O O . ALA A 1 30 ? 24.429 -20.390 -3.191 1.00 0.00 30 ALA A O 10
ATOM 9848 N N . ARG A 1 31 ? 24.822 -18.768 -1.655 1.00 0.00 31 ARG A N 10
ATOM 9849 C CA . ARG A 1 31 ? 24.629 -17.635 -2.598 1.00 0.00 31 ARG A CA 10
ATOM 9850 C C . ARG A 1 31 ? 25.620 -17.700 -3.792 1.00 0.00 31 ARG A C 10
ATOM 9851 O O . ARG A 1 31 ? 25.270 -17.300 -4.900 1.00 0.00 31 ARG A O 10
ATOM 9872 N N . LYS A 1 32 ? 26.841 -18.224 -3.544 1.00 0.00 32 LYS A N 10
ATOM 9873 C CA . LYS A 1 32 ? 27.896 -18.376 -4.575 1.00 0.00 32 LYS A CA 10
ATOM 9874 C C . LYS A 1 32 ? 27.551 -19.517 -5.558 1.00 0.00 32 LYS A C 10
ATOM 9875 O O . LYS A 1 32 ? 27.887 -19.457 -6.754 1.00 0.00 32 LYS A O 10
ATOM 9894 N N . ILE A 1 33 ? 26.874 -20.546 -5.038 1.00 0.00 33 ILE A N 10
ATOM 9895 C CA . ILE A 1 33 ? 26.393 -21.695 -5.833 1.00 0.00 33 ILE A CA 10
ATOM 9896 C C . ILE A 1 33 ? 25.305 -21.227 -6.823 1.00 0.00 33 ILE A C 10
ATOM 9897 O O . ILE A 1 33 ? 25.392 -21.474 -8.036 1.00 0.00 33 ILE A O 10
ATOM 9913 N N . LEU A 1 34 ? 24.307 -20.507 -6.283 1.00 0.00 34 LEU A N 10
ATOM 9914 C CA . LEU A 1 34 ? 23.195 -19.945 -7.074 1.00 0.00 34 LEU A CA 10
ATOM 9915 C C . LEU A 1 34 ? 23.682 -18.780 -7.977 1.00 0.00 34 LEU A C 10
ATOM 9916 O O . LEU A 1 34 ? 23.029 -18.459 -8.976 1.00 0.00 34 LEU A O 10
ATOM 9932 N N . GLU A 1 35 ? 24.833 -18.158 -7.627 1.00 0.00 35 GLU A N 10
ATOM 9933 C CA . GLU A 1 35 ? 25.484 -17.096 -8.445 1.00 0.00 35 GLU A CA 10
ATOM 9934 C C . GLU A 1 35 ? 25.953 -17.655 -9.807 1.00 0.00 35 GLU A C 10
ATOM 9935 O O . GLU A 1 35 ? 25.830 -16.994 -10.852 1.00 0.00 35 GLU A O 10
ATOM 9947 N N . LYS A 1 36 ? 26.479 -18.891 -9.779 1.00 0.00 36 LYS A N 10
ATOM 9948 C CA . LYS A 1 36 ? 26.877 -19.632 -10.999 1.00 0.00 36 LYS A CA 10
ATOM 9949 C C . LYS A 1 36 ? 25.633 -20.102 -11.781 1.00 0.00 36 LYS A C 10
ATOM 9950 O O . LYS A 1 36 ? 25.723 -20.429 -12.971 1.00 0.00 36 LYS A O 10
ATOM 9969 N N . GLY A 1 37 ? 24.483 -20.133 -11.087 1.00 0.00 37 GLY A N 10
ATOM 9970 C CA . GLY A 1 37 ? 23.231 -20.641 -11.643 1.00 0.00 37 GLY A CA 10
ATOM 9971 C C . GLY A 1 37 ? 23.080 -22.136 -11.413 1.00 0.00 37 GLY A C 10
ATOM 9972 O O . GLY A 1 37 ? 22.345 -22.814 -12.142 1.00 0.00 37 GLY A O 10
ATOM 9976 N N . ASP A 1 38 ? 23.811 -22.656 -10.408 1.00 0.00 38 ASP A N 10
ATOM 9977 C CA . ASP A 1 38 ? 23.759 -24.072 -10.019 1.00 0.00 38 ASP A CA 10
ATOM 9978 C C . ASP A 1 38 ? 22.687 -24.286 -8.952 1.00 0.00 38 ASP A C 10
ATOM 9979 O O . ASP A 1 38 ? 22.665 -23.592 -7.929 1.00 0.00 38 ASP A O 10
ATOM 9988 N N . SER A 1 39 ? 21.802 -25.252 -9.215 1.00 0.00 39 SER A N 10
ATOM 9989 C CA . SER A 1 39 ? 20.765 -25.666 -8.275 1.00 0.00 39 SER A CA 10
ATOM 9990 C C . SER A 1 39 ? 21.376 -26.587 -7.204 1.00 0.00 39 SER A C 10
ATOM 9991 O O . SER A 1 39 ? 22.201 -27.455 -7.530 1.00 0.00 39 SER A O 10
ATOM 9999 N N . ILE A 1 40 ? 20.979 -26.397 -5.933 1.00 0.00 40 ILE A N 10
ATOM 10000 C CA . ILE A 1 40 ? 21.463 -27.231 -4.819 1.00 0.00 40 ILE A CA 10
ATOM 10001 C C . ILE A 1 40 ? 20.275 -27.873 -4.068 1.00 0.00 40 ILE A C 10
ATOM 10002 O O . ILE A 1 40 ? 19.502 -27.193 -3.401 1.00 0.00 40 ILE A O 10
ATOM 10018 N N . GLU A 1 41 ? 20.120 -29.194 -4.234 1.00 0.00 41 GLU A N 10
ATOM 10019 C CA . GLU A 1 41 ? 19.086 -29.981 -3.541 1.00 0.00 41 GLU A CA 10
ATOM 10020 C C . GLU A 1 41 ? 19.502 -30.189 -2.072 1.00 0.00 41 GLU A C 10
ATOM 10021 O O . GLU A 1 41 ? 20.531 -30.819 -1.799 1.00 0.00 41 GLU A O 10
ATOM 10033 N N . ILE A 1 42 ? 18.725 -29.611 -1.141 1.00 0.00 42 ILE A N 10
ATOM 10034 C CA . ILE A 1 42 ? 18.943 -29.747 0.310 1.00 0.00 42 ILE A CA 10
ATOM 10035 C C . ILE A 1 42 ? 17.646 -30.302 0.938 1.00 0.00 42 ILE A C 10
ATOM 10036 O O . ILE A 1 42 ? 16.578 -29.705 0.764 1.00 0.00 42 ILE A O 10
ATOM 10052 N N . ALA A 1 43 ? 17.754 -31.453 1.644 1.00 0.00 43 ALA A N 10
ATOM 10053 C CA . ALA A 1 43 ? 16.617 -32.135 2.324 1.00 0.00 43 ALA A CA 10
ATOM 10054 C C . ALA A 1 43 ? 15.480 -32.528 1.344 1.00 0.00 43 ALA A C 10
ATOM 10055 O O . ALA A 1 43 ? 14.325 -32.710 1.749 1.00 0.00 43 ALA A O 10
ATOM 10062 N N . GLY A 1 44 ? 15.841 -32.699 0.058 1.00 0.00 44 GLY A N 10
ATOM 10063 C CA . GLY A 1 44 ? 14.887 -33.039 -1.009 1.00 0.00 44 GLY A CA 10
ATOM 10064 C C . GLY A 1 44 ? 14.461 -31.822 -1.832 1.00 0.00 44 GLY A C 10
ATOM 10065 O O . GLY A 1 44 ? 14.097 -31.957 -3.009 1.00 0.00 44 GLY A O 10
ATOM 10069 N N . PHE A 1 45 ? 14.526 -30.633 -1.211 1.00 0.00 45 PHE A N 10
ATOM 10070 C CA . PHE A 1 45 ? 14.065 -29.373 -1.814 1.00 0.00 45 PHE A CA 10
ATOM 10071 C C . PHE A 1 45 ? 15.094 -28.860 -2.838 1.00 0.00 45 PHE A C 10
ATOM 10072 O O . PHE A 1 45 ? 16.223 -28.529 -2.476 1.00 0.00 45 PHE A O 10
ATOM 10089 N N . GLU A 1 46 ? 14.683 -28.805 -4.116 1.00 0.00 46 GLU A N 10
ATOM 10090 C CA . GLU A 1 46 ? 15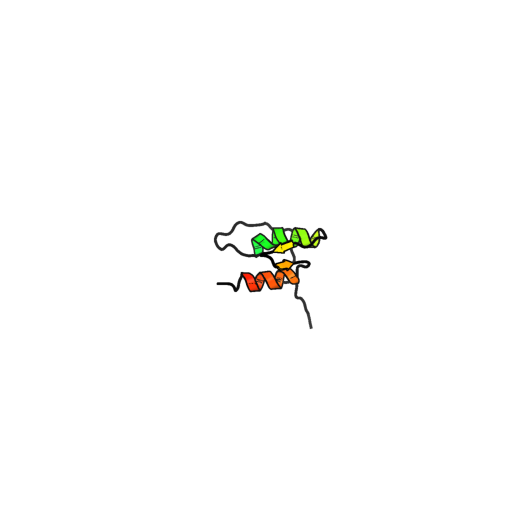.511 -28.277 -5.216 1.00 0.00 46 GLU A CA 10
ATOM 10091 C C . GLU A 1 46 ? 15.587 -26.742 -5.129 1.00 0.00 46 GLU A C 10
ATOM 10092 O O . GLU A 1 46 ? 14.592 -26.035 -5.352 1.00 0.00 46 GLU A O 10
ATOM 10104 N N . VAL A 1 47 ? 16.759 -26.230 -4.738 1.00 0.00 47 VAL A N 10
ATOM 10105 C CA . VAL A 1 47 ? 17.011 -24.788 -4.707 1.00 0.00 47 VAL A CA 10
ATOM 10106 C C . VAL A 1 47 ? 17.493 -24.330 -6.100 1.00 0.00 47 VAL A C 10
ATOM 10107 O O . VAL A 1 47 ? 18.689 -24.327 -6.384 1.00 0.00 47 VAL A O 10
ATOM 10120 N N . ARG A 1 48 ? 16.510 -24.023 -6.974 1.00 0.00 48 ARG A N 10
ATOM 10121 C CA . ARG A 1 48 ? 16.752 -23.493 -8.338 1.00 0.00 48 ARG A CA 10
ATOM 10122 C C . ARG A 1 48 ? 17.212 -22.031 -8.272 1.00 0.00 48 ARG A C 10
ATOM 10123 O O . ARG A 1 48 ? 18.023 -21.571 -9.087 1.00 0.00 48 ARG A O 10
ATOM 10144 N N . ASP A 1 49 ? 16.665 -21.312 -7.291 1.00 0.00 49 ASP A N 10
ATOM 10145 C CA . ASP A 1 49 ? 16.969 -19.897 -7.049 1.00 0.00 49 ASP A CA 10
ATOM 10146 C C . ASP A 1 49 ? 17.146 -19.676 -5.543 1.00 0.00 49 ASP A C 10
ATOM 10147 O O . ASP A 1 49 ? 16.666 -20.477 -4.729 1.00 0.00 49 ASP A O 10
ATOM 10156 N N . GLU A 1 50 ? 17.816 -18.574 -5.182 1.00 0.00 50 GLU A N 10
ATOM 10157 C CA . GLU A 1 50 ? 18.043 -18.181 -3.781 1.00 0.00 50 GLU A CA 10
ATOM 10158 C C . GLU A 1 50 ? 16.721 -17.956 -3.006 1.00 0.00 50 GLU A C 10
ATOM 10159 O O . GLU A 1 50 ? 16.736 -17.944 -1.774 1.00 0.00 50 GLU A O 10
ATOM 10171 N N . GLU A 1 51 ? 15.592 -17.771 -3.726 1.00 0.00 51 GLU A N 10
ATOM 10172 C CA . GLU A 1 51 ? 14.249 -17.726 -3.102 1.00 0.00 51 GLU A CA 10
ATOM 10173 C C . GLU A 1 51 ? 13.917 -19.068 -2.426 1.00 0.00 51 GLU A C 10
ATOM 10174 O O . GLU A 1 51 ? 13.436 -19.097 -1.286 1.00 0.00 51 GLU A O 10
ATOM 10186 N N . ASP A 1 52 ? 14.228 -20.174 -3.132 1.00 0.00 52 ASP A N 10
ATOM 10187 C CA . ASP A 1 52 ? 14.056 -21.545 -2.600 1.00 0.00 52 ASP A CA 10
ATOM 10188 C C . ASP A 1 52 ? 15.035 -21.789 -1.438 1.00 0.00 52 ASP A C 10
ATOM 10189 O O . ASP A 1 52 ? 14.783 -22.625 -0.577 1.00 0.00 52 ASP A O 10
ATOM 10198 N N . LEU A 1 53 ? 16.168 -21.047 -1.454 1.00 0.00 53 LEU A N 10
ATOM 10199 C CA . LEU A 1 53 ? 17.179 -21.084 -0.382 1.00 0.00 53 LEU A CA 10
ATOM 10200 C C . LEU A 1 53 ? 16.618 -20.480 0.921 1.00 0.00 53 LEU A C 10
ATOM 10201 O O . LEU A 1 53 ? 16.932 -20.972 2.001 1.00 0.00 53 LEU A O 10
ATOM 10217 N N . LYS A 1 54 ? 15.779 -19.417 0.815 1.00 0.00 54 LYS A N 10
ATOM 10218 C CA . LYS A 1 54 ? 15.024 -18.877 1.977 1.00 0.00 54 LYS A CA 10
ATOM 10219 C C . LYS A 1 54 ? 13.986 -19.897 2.491 1.00 0.00 54 LYS A C 10
ATOM 10220 O O . LYS A 1 54 ? 13.705 -19.947 3.691 1.00 0.00 54 LYS A O 10
ATOM 10239 N N . LYS A 1 55 ? 13.424 -20.707 1.583 1.00 0.00 55 LYS A N 10
ATOM 10240 C CA . LYS A 1 55 ? 12.361 -21.667 1.929 1.00 0.00 55 LYS A CA 10
ATOM 10241 C C . LYS A 1 55 ? 12.936 -22.892 2.692 1.00 0.00 55 LYS A C 10
ATOM 10242 O O . LYS A 1 55 ? 12.363 -23.335 3.702 1.00 0.00 55 LYS A O 10
ATOM 10261 N N . ILE A 1 56 ? 14.083 -23.419 2.208 1.00 0.00 56 ILE A N 10
ATOM 10262 C CA . ILE A 1 56 ? 14.816 -24.512 2.891 1.00 0.00 56 ILE A CA 10
ATOM 10263 C C . ILE A 1 56 ? 15.493 -23.974 4.175 1.00 0.00 56 ILE A C 10
ATOM 10264 O O . ILE A 1 56 ? 15.701 -24.725 5.132 1.00 0.00 56 ILE A O 10
ATOM 10280 N N . LEU A 1 57 ? 15.800 -22.658 4.183 1.00 0.00 57 LEU A N 10
ATOM 10281 C CA . LEU A 1 57 ? 16.366 -21.956 5.357 1.00 0.00 57 LEU A CA 10
ATOM 10282 C C . LEU A 1 57 ? 15.404 -22.131 6.548 1.00 0.00 57 LEU A C 10
ATOM 10283 O O . LEU A 1 57 ? 15.813 -22.579 7.604 1.00 0.00 57 LEU A O 10
ATOM 10299 N N . GLU A 1 58 ? 14.117 -21.807 6.310 1.00 0.00 58 GLU A N 10
ATOM 10300 C CA . GLU A 1 58 ? 13.032 -21.894 7.319 1.00 0.00 58 GLU A CA 10
ATOM 10301 C C . GLU A 1 58 ? 12.839 -23.341 7.823 1.00 0.00 58 GLU A C 10
ATOM 10302 O O . GLU A 1 58 ? 12.580 -23.569 9.014 1.00 0.00 58 GLU A O 10
ATOM 10314 N N . TRP A 1 59 ? 12.975 -24.303 6.891 1.00 0.00 59 TRP A N 10
ATOM 10315 C CA . TRP A 1 59 ? 12.851 -25.752 7.166 1.00 0.00 59 TRP A CA 10
ATOM 10316 C C . TRP A 1 59 ? 13.943 -26.217 8.160 1.00 0.00 59 TRP A C 10
ATOM 10317 O O . TRP A 1 59 ? 13.663 -26.941 9.127 1.00 0.00 59 TRP A O 10
ATOM 10338 N N . LEU A 1 60 ? 15.185 -25.788 7.904 1.00 0.00 60 LEU A N 10
ATOM 10339 C CA . LEU A 1 60 ? 16.348 -26.143 8.737 1.00 0.00 60 LEU A CA 10
ATOM 10340 C C . LEU A 1 60 ? 16.393 -25.277 10.020 1.00 0.00 60 LEU A C 10
ATOM 10341 O O . LEU A 1 60 ? 16.945 -25.698 11.036 1.00 0.00 60 LEU A O 10
ATOM 10357 N N . ARG A 1 61 ? 15.805 -24.066 9.952 1.00 0.00 61 ARG A N 10
ATOM 10358 C CA . ARG A 1 61 ? 15.791 -23.085 11.068 1.00 0.00 61 ARG A CA 10
ATOM 10359 C C . ARG A 1 61 ? 14.833 -23.559 12.173 1.00 0.00 61 ARG A C 10
ATOM 10360 O O . ARG A 1 61 ? 15.089 -23.341 13.363 1.00 0.00 61 ARG A O 10
ATOM 10381 N N . ARG A 1 62 ? 13.730 -24.220 11.760 1.00 0.00 62 ARG A N 10
ATOM 10382 C CA . ARG A 1 62 ? 12.750 -24.796 12.699 1.00 0.00 62 ARG A CA 10
ATOM 10383 C C . ARG A 1 62 ? 13.257 -26.156 13.232 1.00 0.00 62 ARG A C 10
ATOM 10384 O O . ARG A 1 62 ? 12.752 -26.662 14.240 1.00 0.00 62 ARG A O 10
ATOM 10405 N N . HIS A 1 63 ? 14.243 -26.747 12.527 1.00 0.00 63 HIS A N 10
ATOM 10406 C CA . HIS A 1 63 ? 14.961 -27.934 12.998 1.00 0.00 63 HIS A CA 10
ATOM 10407 C C . HIS A 1 63 ? 15.937 -27.514 14.122 1.00 0.00 63 HIS A C 10
ATOM 10408 O O . HIS A 1 63 ? 17.066 -27.077 13.859 1.00 0.00 63 HIS A O 10
ATOM 10423 N N . GLY A 1 64 ? 15.448 -27.587 15.366 1.00 0.00 64 GLY A N 10
ATOM 10424 C CA . GLY A 1 64 ? 16.230 -27.251 16.559 1.00 0.00 64 GLY A CA 10
ATOM 10425 C C . GLY A 1 64 ? 15.926 -28.203 17.720 1.00 0.00 64 GLY A C 10
ATOM 10426 O O . GLY A 1 64 ? 16.822 -28.454 18.556 1.00 0.00 64 GLY A O 10
ATOM 10431 N N . MET A 1 1 ? 69.151 -15.501 -14.618 1.00 0.00 1 MET A N 11
ATOM 10432 C CA . MET A 1 1 ? 68.773 -16.043 -13.294 1.00 0.00 1 MET A CA 11
ATOM 10433 C C . MET A 1 1 ? 67.339 -15.605 -12.928 1.00 0.00 1 MET A C 11
ATOM 10434 O O . MET A 1 1 ? 66.988 -14.423 -13.064 1.00 0.00 1 MET A O 11
ATOM 10450 N N . GLY A 1 2 ? 66.509 -16.570 -12.491 1.00 0.00 2 GLY A N 11
ATOM 10451 C CA . GLY A 1 2 ? 65.107 -16.312 -12.139 1.00 0.00 2 GLY A CA 11
ATOM 10452 C C . GLY A 1 2 ? 64.565 -17.324 -11.137 1.00 0.00 2 GLY A C 11
ATOM 10453 O O . GLY A 1 2 ? 63.405 -17.753 -11.229 1.00 0.00 2 GLY A O 11
ATOM 10457 N N . SER A 1 3 ? 65.409 -17.702 -10.167 1.00 0.00 3 SER A N 11
ATOM 10458 C CA . SER A 1 3 ? 65.042 -18.623 -9.083 1.00 0.00 3 SER A CA 11
ATOM 10459 C C . SER A 1 3 ? 64.570 -17.834 -7.843 1.00 0.00 3 SER A C 11
ATOM 10460 O O . SER A 1 3 ? 65.386 -17.386 -7.028 1.00 0.00 3 SER A O 11
ATOM 10468 N N . SER A 1 4 ? 63.247 -17.603 -7.754 1.00 0.00 4 SER A N 11
ATOM 10469 C CA . SER A 1 4 ? 62.601 -17.099 -6.530 1.00 0.00 4 SER A CA 11
ATOM 10470 C C . SER A 1 4 ? 62.242 -18.284 -5.611 1.00 0.00 4 SER A C 11
ATOM 10471 O O . SER A 1 4 ? 62.384 -19.452 -6.005 1.00 0.00 4 SER A O 11
ATOM 10479 N N . HIS A 1 5 ? 61.766 -17.981 -4.392 1.00 0.00 5 HIS A N 11
ATOM 10480 C CA . HIS A 1 5 ? 61.335 -19.002 -3.416 1.00 0.00 5 HIS A CA 11
ATOM 10481 C C . HIS A 1 5 ? 59.957 -18.630 -2.844 1.00 0.00 5 HIS A C 11
ATOM 10482 O O . HIS A 1 5 ? 59.629 -17.447 -2.707 1.00 0.00 5 HIS A O 11
ATOM 10497 N N . HIS A 1 6 ? 59.155 -19.659 -2.538 1.00 0.00 6 HIS A N 11
ATOM 10498 C CA . HIS A 1 6 ? 57.826 -19.504 -1.934 1.00 0.00 6 HIS A CA 11
ATOM 10499 C C . HIS A 1 6 ? 57.958 -19.553 -0.410 1.00 0.00 6 HIS A C 11
ATOM 10500 O O . HIS A 1 6 ? 58.155 -20.632 0.159 1.00 0.00 6 HIS A O 11
ATOM 10515 N N . HIS A 1 7 ? 57.898 -18.379 0.243 1.00 0.00 7 HIS A N 11
ATOM 10516 C CA . HIS A 1 7 ? 57.999 -18.276 1.706 1.00 0.00 7 HIS A CA 11
ATOM 10517 C C . HIS A 1 7 ? 56.670 -18.712 2.347 1.00 0.00 7 HIS A C 11
ATOM 10518 O O . HIS A 1 7 ? 55.604 -18.196 1.998 1.00 0.00 7 HIS A O 11
ATOM 10533 N N . HIS A 1 8 ? 56.757 -19.684 3.266 1.00 0.00 8 HIS A N 11
ATOM 10534 C CA . HIS A 1 8 ? 55.599 -20.250 3.980 1.00 0.00 8 HIS A CA 11
ATOM 10535 C C . HIS A 1 8 ? 54.998 -19.200 4.944 1.00 0.00 8 HIS A C 11
ATOM 10536 O O . HIS A 1 8 ? 55.716 -18.322 5.434 1.00 0.00 8 HIS A O 11
ATOM 10551 N N . HIS A 1 9 ? 53.682 -19.284 5.200 1.00 0.00 9 HIS A N 11
ATOM 10552 C CA . HIS A 1 9 ? 52.974 -18.366 6.122 1.00 0.00 9 HIS A CA 11
ATOM 10553 C C . HIS A 1 9 ? 52.186 -19.165 7.171 1.00 0.00 9 HIS A C 11
ATOM 10554 O O . HIS A 1 9 ? 51.695 -20.262 6.889 1.00 0.00 9 HIS A O 11
ATOM 10569 N N . HIS A 1 10 ? 52.090 -18.599 8.387 1.00 0.00 10 HIS A N 11
ATOM 10570 C CA . HIS A 1 10 ? 51.402 -19.221 9.538 1.00 0.00 10 HIS A CA 11
ATOM 10571 C C . HIS A 1 10 ? 50.000 -18.611 9.719 1.00 0.00 10 HIS A C 11
ATOM 10572 O O . HIS A 1 10 ? 49.767 -17.463 9.334 1.00 0.00 10 HIS A O 11
ATOM 10587 N N . SER A 1 11 ? 49.082 -19.394 10.311 1.00 0.00 11 SER A N 11
ATOM 10588 C CA . SER A 1 11 ? 47.678 -19.003 10.538 1.00 0.00 11 SER A CA 11
ATOM 10589 C C . SER A 1 11 ? 47.399 -18.850 12.053 1.00 0.00 11 SER A C 11
ATOM 10590 O O . SER A 1 11 ? 47.152 -19.840 12.752 1.00 0.00 11 SER A O 11
ATOM 10598 N N . SER A 1 12 ? 47.482 -17.605 12.552 1.00 0.00 12 SER A N 11
ATOM 10599 C CA . SER A 1 12 ? 47.195 -17.269 13.957 1.00 0.00 12 SER A CA 11
ATOM 10600 C C . SER A 1 12 ? 45.686 -17.032 14.154 1.00 0.00 12 SER A C 11
ATOM 10601 O O . SER A 1 12 ? 45.109 -16.137 13.530 1.00 0.00 12 SER A O 11
ATOM 10609 N N . GLY A 1 13 ? 45.046 -17.859 15.004 1.00 0.00 13 GLY A N 11
ATOM 10610 C CA . GLY A 1 13 ? 43.638 -17.675 15.362 1.00 0.00 13 GLY A CA 11
ATOM 10611 C C . GLY A 1 13 ? 42.978 -18.956 15.846 1.00 0.00 13 GLY A C 11
ATOM 10612 O O . GLY A 1 13 ? 42.696 -19.850 15.047 1.00 0.00 13 GLY A O 11
ATOM 10616 N N . LEU A 1 14 ? 42.740 -19.051 17.164 1.00 0.00 14 LEU A N 11
ATOM 10617 C CA . LEU A 1 14 ? 42.009 -20.170 17.775 1.00 0.00 14 LEU A CA 11
ATOM 10618 C C . LEU A 1 14 ? 40.502 -19.875 17.627 1.00 0.00 14 LEU A C 11
ATOM 10619 O O . LEU A 1 14 ? 40.001 -18.902 18.208 1.00 0.00 14 LEU A O 11
ATOM 10635 N N . VAL A 1 15 ? 39.796 -20.677 16.813 1.00 0.00 15 VAL A N 11
ATOM 10636 C CA . VAL A 1 15 ? 38.326 -20.589 16.676 1.00 0.00 15 VAL A CA 11
ATOM 10637 C C . VAL A 1 15 ? 37.638 -21.576 17.655 1.00 0.00 15 VAL A C 11
ATOM 10638 O O . VAL A 1 15 ? 38.179 -22.661 17.911 1.00 0.00 15 VAL A O 11
ATOM 10651 N N . PRO A 1 16 ? 36.446 -21.195 18.248 1.00 0.00 16 PRO A N 11
ATOM 10652 C CA . PRO A 1 16 ? 35.639 -22.085 19.147 1.00 0.00 16 PRO A CA 11
ATOM 10653 C C . PRO A 1 16 ? 35.262 -23.469 18.546 1.00 0.00 16 PRO A C 11
ATOM 10654 O O . PRO A 1 16 ? 34.825 -24.358 19.292 1.00 0.00 16 PRO A O 11
ATOM 10665 N N . ARG A 1 17 ? 35.404 -23.606 17.201 1.00 0.00 17 ARG A N 11
ATOM 10666 C CA . ARG A 1 17 ? 35.241 -24.878 16.437 1.00 0.00 17 ARG A CA 11
ATOM 10667 C C . ARG A 1 17 ? 33.754 -25.292 16.289 1.00 0.00 17 ARG A C 11
ATOM 10668 O O . ARG A 1 17 ? 33.229 -25.332 15.171 1.00 0.00 17 ARG A O 11
ATOM 10689 N N . GLY A 1 18 ? 33.094 -25.587 17.421 1.00 0.00 18 GLY A N 11
ATOM 10690 C CA . GLY A 1 18 ? 31.703 -26.057 17.434 1.00 0.00 18 GLY A CA 11
ATOM 10691 C C . GLY A 1 18 ? 30.685 -25.060 16.877 1.00 0.00 18 GLY A C 11
ATOM 10692 O O . GLY A 1 18 ? 29.597 -25.465 16.439 1.00 0.00 18 GLY A O 11
ATOM 10696 N N . SER A 1 19 ? 31.031 -23.756 16.889 1.00 0.00 19 SER A N 11
ATOM 10697 C CA . SER A 1 19 ? 30.191 -22.685 16.319 1.00 0.00 19 SER A CA 11
ATOM 10698 C C . SER A 1 19 ? 30.369 -22.598 14.783 1.00 0.00 19 SER A C 11
ATOM 10699 O O . SER A 1 19 ? 30.904 -21.618 14.247 1.00 0.00 19 SER A O 11
ATOM 10707 N N . HIS A 1 20 ? 29.949 -23.675 14.099 1.00 0.00 20 HIS A N 11
ATOM 10708 C CA . HIS A 1 20 ? 29.987 -23.822 12.626 1.00 0.00 20 HIS A CA 11
ATOM 10709 C C . HIS A 1 20 ? 28.862 -24.776 12.182 1.00 0.00 20 HIS A C 11
ATOM 10710 O O . HIS A 1 20 ? 28.139 -25.325 13.025 1.00 0.00 20 HIS A O 11
ATOM 10725 N N . MET A 1 21 ? 28.740 -24.950 10.848 1.00 0.00 21 MET A N 11
ATOM 10726 C CA . MET A 1 21 ? 27.697 -25.772 10.190 1.00 0.00 21 MET A CA 11
ATOM 10727 C C . MET A 1 21 ? 26.276 -25.318 10.617 1.00 0.00 21 MET A C 11
ATOM 10728 O O . MET A 1 21 ? 25.392 -26.115 10.956 1.00 0.00 21 MET A O 11
ATOM 10742 N N . ASP A 1 22 ? 26.094 -23.994 10.599 1.00 0.00 22 ASP A N 11
ATOM 10743 C CA . ASP A 1 22 ? 24.784 -23.346 10.768 1.00 0.00 22 ASP A CA 11
ATOM 10744 C C . ASP A 1 22 ? 24.065 -23.253 9.418 1.00 0.00 22 ASP A C 11
ATOM 10745 O O . ASP A 1 22 ? 24.540 -23.778 8.397 1.00 0.00 22 ASP A O 11
ATOM 10754 N N . ILE A 1 23 ? 22.913 -22.584 9.420 1.00 0.00 23 ILE A N 11
ATOM 10755 C CA . ILE A 1 23 ? 22.168 -22.267 8.196 1.00 0.00 23 ILE A CA 11
ATOM 10756 C C . ILE A 1 23 ? 22.922 -21.189 7.387 1.00 0.00 23 ILE A C 11
ATOM 10757 O O . ILE A 1 23 ? 22.934 -21.237 6.155 1.00 0.00 23 ILE A O 11
ATOM 10773 N N . GLU A 1 24 ? 23.571 -20.246 8.105 1.00 0.00 24 GLU A N 11
ATOM 10774 C CA . GLU A 1 24 ? 24.452 -19.222 7.495 1.00 0.00 24 GLU A CA 11
ATOM 10775 C C . GLU A 1 24 ? 25.674 -19.868 6.811 1.00 0.00 24 GLU A C 11
ATOM 10776 O O . GLU A 1 24 ? 26.131 -19.386 5.767 1.00 0.00 24 GLU A O 11
ATOM 10788 N N . GLU A 1 25 ? 26.186 -20.955 7.423 1.00 0.00 25 GLU A N 11
ATOM 10789 C CA . GLU A 1 25 ? 27.340 -21.715 6.904 1.00 0.00 25 GLU A CA 11
ATOM 10790 C C . GLU A 1 25 ? 27.042 -22.230 5.490 1.00 0.00 25 GLU A C 11
ATOM 10791 O O . GLU A 1 25 ? 27.847 -22.048 4.563 1.00 0.00 25 GLU A O 11
ATOM 10803 N N . ILE A 1 26 ? 25.863 -22.866 5.347 1.00 0.00 26 ILE A N 11
ATOM 10804 C CA . ILE A 1 26 ? 25.377 -23.375 4.058 1.00 0.00 26 ILE A CA 11
ATOM 10805 C C . ILE A 1 26 ? 25.164 -22.196 3.092 1.00 0.00 26 ILE A C 11
ATOM 10806 O O . ILE A 1 26 ? 25.723 -22.188 2.004 1.00 0.00 26 ILE A O 11
ATOM 10822 N N . GLU A 1 27 ? 24.390 -21.194 3.566 1.00 0.00 27 GLU A N 11
ATOM 10823 C CA . GLU A 1 27 ? 24.021 -19.954 2.830 1.00 0.00 27 GLU A CA 11
ATOM 10824 C C . G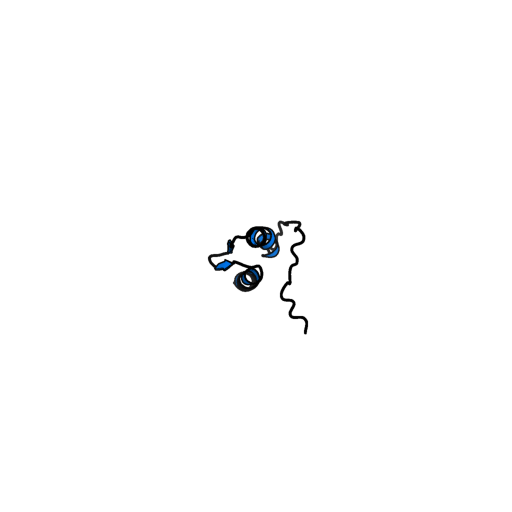LU A 1 27 ? 25.253 -19.228 2.228 1.00 0.00 27 GLU A C 11
ATOM 10825 O O . GLU A 1 27 ? 25.151 -18.624 1.161 1.00 0.00 27 GLU A O 11
ATOM 10837 N N . LYS A 1 28 ? 26.404 -19.301 2.916 1.00 0.00 28 LYS A N 11
ATOM 10838 C CA . LYS A 1 28 ? 27.655 -18.637 2.480 1.00 0.00 28 LYS A CA 11
ATOM 10839 C C . LYS A 1 28 ? 28.038 -19.064 1.040 1.00 0.00 28 LYS A C 11
ATOM 10840 O O . LYS A 1 28 ? 28.224 -18.225 0.147 1.00 0.00 28 LYS A O 11
ATOM 10859 N N . LYS A 1 29 ? 28.129 -20.385 0.847 1.00 0.00 29 LYS A N 11
ATOM 10860 C CA . LYS A 1 29 ? 28.424 -21.005 -0.455 1.00 0.00 29 LYS A CA 11
ATOM 10861 C C . LYS A 1 29 ? 27.160 -21.052 -1.344 1.00 0.00 29 LYS A C 11
ATOM 10862 O O . LYS A 1 29 ? 27.231 -20.773 -2.537 1.00 0.00 29 LYS A O 11
ATOM 10881 N N . ALA A 1 30 ? 26.003 -21.356 -0.711 1.00 0.00 30 ALA A N 11
ATOM 10882 C CA . ALA A 1 30 ? 24.706 -21.623 -1.393 1.00 0.00 30 ALA A CA 11
ATOM 10883 C C . ALA A 1 30 ? 24.211 -20.416 -2.195 1.00 0.00 30 ALA A C 11
ATOM 10884 O O . ALA A 1 30 ? 23.604 -20.578 -3.264 1.00 0.00 30 ALA A O 11
ATOM 10891 N N . ARG A 1 31 ? 24.465 -19.208 -1.647 1.00 0.00 31 ARG A N 11
ATOM 10892 C CA . ARG A 1 31 ? 24.247 -17.933 -2.352 1.00 0.00 31 ARG A CA 11
ATOM 10893 C C . ARG A 1 31 ? 24.986 -17.950 -3.682 1.00 0.00 31 ARG A C 11
ATOM 10894 O O . ARG A 1 31 ? 24.377 -17.801 -4.728 1.00 0.00 31 ARG A O 11
ATOM 10915 N N . LYS A 1 32 ? 26.313 -18.175 -3.600 1.00 0.00 32 LYS A N 11
ATOM 10916 C CA . LYS A 1 32 ? 27.226 -18.075 -4.748 1.00 0.00 32 LYS A CA 11
ATOM 10917 C C . LYS A 1 32 ? 26.949 -19.161 -5.792 1.00 0.00 32 LYS A C 11
ATOM 10918 O O . LYS A 1 32 ? 27.252 -18.976 -6.968 1.00 0.00 32 LYS A O 11
ATOM 10937 N N . ILE A 1 33 ? 26.360 -20.279 -5.352 1.00 0.00 33 ILE A N 11
ATOM 10938 C CA . ILE A 1 33 ? 25.915 -21.352 -6.252 1.00 0.00 33 ILE A CA 11
ATOM 10939 C C . ILE A 1 33 ? 24.724 -20.839 -7.099 1.00 0.00 33 ILE A C 11
ATOM 10940 O O . ILE A 1 33 ? 24.775 -20.882 -8.332 1.00 0.00 33 ILE A O 11
ATOM 10956 N N . LEU A 1 34 ? 23.697 -20.272 -6.427 1.00 0.00 34 LEU A N 11
ATOM 10957 C CA . LEU A 1 34 ? 22.513 -19.667 -7.099 1.00 0.00 34 LEU A CA 11
ATOM 10958 C C . LEU A 1 34 ? 22.909 -18.397 -7.892 1.00 0.00 34 LEU A C 11
ATOM 10959 O O . LEU A 1 34 ? 22.271 -18.048 -8.883 1.00 0.00 34 LEU A O 11
ATOM 10975 N N . GLU A 1 35 ? 23.986 -17.743 -7.443 1.00 0.00 35 GLU A N 11
ATOM 10976 C CA . GLU A 1 35 ? 24.521 -16.493 -8.029 1.00 0.00 35 GLU A CA 11
ATOM 10977 C C . GLU A 1 35 ? 25.300 -16.797 -9.323 1.00 0.00 35 GLU A C 11
ATOM 10978 O O . GLU A 1 35 ? 25.390 -15.956 -10.219 1.00 0.00 35 GLU A O 11
ATOM 10990 N N . LYS A 1 36 ? 25.849 -18.027 -9.402 1.00 0.00 36 LYS A N 11
ATOM 10991 C CA . LYS A 1 36 ? 26.467 -18.573 -10.631 1.00 0.00 36 LYS A CA 11
ATOM 10992 C C . LYS A 1 36 ? 25.411 -19.217 -11.551 1.00 0.00 36 LYS A C 11
ATOM 10993 O O . LYS A 1 36 ? 25.736 -19.631 -12.665 1.00 0.00 36 LYS A O 11
ATOM 11012 N N . GLY A 1 37 ? 24.155 -19.306 -11.067 1.00 0.00 37 GLY A N 11
ATOM 11013 C CA . GLY A 1 37 ? 23.057 -19.893 -11.839 1.00 0.00 37 GLY A CA 11
ATOM 11014 C C . GLY A 1 37 ? 23.073 -21.414 -11.790 1.00 0.00 37 GLY A C 11
ATOM 11015 O O . GLY A 1 37 ? 22.779 -22.088 -12.781 1.00 0.00 37 GLY A O 11
ATOM 11019 N N . ASP A 1 38 ? 23.404 -21.937 -10.608 1.00 0.00 38 ASP A N 11
ATOM 11020 C CA . ASP A 1 38 ? 23.492 -23.378 -10.324 1.00 0.00 38 ASP A CA 11
ATOM 11021 C C . ASP A 1 38 ? 22.653 -23.674 -9.062 1.00 0.00 38 ASP A C 11
ATOM 11022 O O . ASP A 1 38 ? 22.266 -22.743 -8.353 1.00 0.00 38 ASP A O 11
ATOM 11031 N N . SER A 1 39 ? 22.389 -24.954 -8.771 1.00 0.00 39 SER A N 11
ATOM 11032 C CA . SER A 1 39 ? 21.500 -25.371 -7.663 1.00 0.00 39 SER A CA 11
ATOM 11033 C C . SER A 1 39 ? 22.258 -26.195 -6.606 1.00 0.00 39 SER A C 11
ATOM 11034 O O . SER A 1 39 ? 23.251 -26.861 -6.918 1.00 0.00 39 SER A O 11
ATOM 11042 N N . ILE A 1 40 ? 21.775 -26.132 -5.350 1.00 0.00 40 ILE A N 11
ATOM 11043 C CA . ILE A 1 40 ? 22.348 -26.885 -4.206 1.00 0.00 40 ILE A CA 11
ATOM 11044 C C . ILE A 1 40 ? 21.221 -27.502 -3.366 1.00 0.00 40 ILE A C 11
ATOM 11045 O O . ILE A 1 40 ? 20.219 -26.852 -3.089 1.00 0.00 40 ILE A O 11
ATOM 11061 N N . GLU A 1 41 ? 21.386 -28.776 -2.981 1.00 0.00 41 GLU A N 11
ATOM 11062 C CA . GLU A 1 41 ? 20.433 -29.477 -2.117 1.00 0.00 41 GLU A CA 11
ATOM 11063 C C . GLU A 1 41 ? 20.743 -29.172 -0.642 1.00 0.00 41 GLU A C 11
ATOM 11064 O O . GLU A 1 41 ? 21.831 -29.485 -0.153 1.00 0.00 41 GLU A O 11
ATOM 11076 N N . ILE A 1 42 ? 19.780 -28.535 0.040 1.00 0.00 42 ILE A N 11
ATOM 11077 C CA . ILE A 1 42 ? 19.886 -28.148 1.461 1.00 0.00 42 ILE A CA 11
ATOM 11078 C C . ILE A 1 42 ? 18.803 -28.892 2.264 1.00 0.00 42 ILE A C 11
ATOM 11079 O O . ILE A 1 42 ? 17.618 -28.795 1.929 1.00 0.00 42 ILE A O 11
ATOM 11095 N N . ALA A 1 43 ? 19.232 -29.659 3.292 1.00 0.00 43 ALA A N 11
ATOM 11096 C CA . ALA A 1 43 ? 18.333 -30.402 4.216 1.00 0.00 43 ALA A CA 11
ATOM 11097 C C . ALA A 1 43 ? 17.443 -31.437 3.475 1.00 0.00 43 ALA A C 11
ATOM 11098 O O . ALA A 1 43 ? 16.374 -31.823 3.971 1.00 0.00 43 ALA A O 11
ATOM 11105 N N . GLY A 1 44 ? 17.927 -31.909 2.307 1.00 0.00 44 GLY A N 11
ATOM 11106 C CA . GLY A 1 44 ? 17.227 -32.908 1.488 1.00 0.00 44 GLY A CA 11
ATOM 11107 C C . GLY A 1 44 ? 16.300 -32.293 0.439 1.00 0.00 44 GLY A C 11
ATOM 11108 O O . GLY A 1 44 ? 15.615 -33.020 -0.281 1.00 0.00 44 GLY A O 11
ATOM 11112 N N . PHE A 1 45 ? 16.277 -30.950 0.359 1.00 0.00 45 PHE A N 11
ATOM 11113 C CA . PHE A 1 45 ? 15.432 -30.192 -0.589 1.00 0.00 45 PHE A CA 11
ATOM 11114 C C . PHE A 1 45 ? 16.325 -29.298 -1.468 1.00 0.00 45 PHE A C 11
ATOM 11115 O O . PHE A 1 45 ? 17.016 -28.416 -0.952 1.00 0.00 45 PHE A O 11
ATOM 11132 N N . GLU A 1 46 ? 16.307 -29.541 -2.792 1.00 0.00 46 GLU A N 11
ATOM 11133 C CA . GLU A 1 46 ? 17.090 -28.757 -3.769 1.00 0.00 46 GLU A CA 11
ATOM 11134 C C . GLU A 1 46 ? 16.546 -27.323 -3.884 1.00 0.00 46 GLU A C 11
ATOM 11135 O O . GLU A 1 46 ? 15.331 -27.110 -3.867 1.00 0.00 46 GLU A O 11
ATOM 11147 N N . VAL A 1 47 ? 17.459 -26.342 -3.964 1.00 0.00 47 VAL A N 11
ATOM 11148 C CA . VAL A 1 47 ? 17.112 -24.933 -4.180 1.00 0.00 47 VAL A CA 11
ATOM 11149 C C . VAL A 1 47 ? 17.681 -24.493 -5.538 1.00 0.00 47 VAL A C 11
ATOM 11150 O O . VAL A 1 47 ? 18.878 -24.644 -5.800 1.00 0.00 47 VAL A O 11
ATOM 11163 N N . ARG A 1 48 ? 16.789 -24.036 -6.433 1.00 0.00 48 ARG A N 11
ATOM 11164 C CA . ARG A 1 48 ? 17.151 -23.609 -7.802 1.00 0.00 48 ARG A CA 11
ATOM 11165 C C . ARG A 1 48 ? 17.128 -22.077 -7.917 1.00 0.00 48 ARG A C 11
ATOM 11166 O O . ARG A 1 48 ? 17.765 -21.502 -8.798 1.00 0.00 48 ARG A O 11
ATOM 11187 N N . ASP A 1 49 ? 16.380 -21.436 -7.019 1.00 0.00 49 ASP A N 11
ATOM 11188 C CA . ASP A 1 49 ? 16.213 -19.979 -6.984 1.00 0.00 49 ASP A CA 11
ATOM 11189 C C . ASP A 1 49 ? 16.281 -19.501 -5.526 1.00 0.00 49 ASP A C 11
ATOM 11190 O O . ASP A 1 49 ? 16.155 -20.306 -4.583 1.00 0.00 49 ASP A O 11
ATOM 11199 N N . GLU A 1 50 ? 16.496 -18.187 -5.350 1.00 0.00 50 GLU A N 11
ATOM 11200 C CA . GLU A 1 50 ? 16.558 -17.526 -4.035 1.00 0.00 50 GLU A CA 11
ATOM 11201 C C . GLU A 1 50 ? 15.261 -17.723 -3.219 1.00 0.00 50 GLU A C 11
ATOM 11202 O O . GLU A 1 50 ? 15.288 -17.613 -1.995 1.00 0.00 50 GLU A O 11
ATOM 11214 N N . GLU A 1 51 ? 14.139 -17.988 -3.920 1.00 0.00 51 GLU A N 11
ATOM 11215 C CA . GLU A 1 51 ? 12.828 -18.261 -3.297 1.00 0.00 51 GLU A CA 11
ATOM 11216 C C . GLU A 1 51 ? 12.861 -19.603 -2.547 1.00 0.00 51 GLU A C 11
ATOM 11217 O O . GLU A 1 51 ? 12.409 -19.698 -1.398 1.00 0.00 51 GLU A O 11
ATOM 11229 N N . ASP A 1 52 ? 13.407 -20.632 -3.226 1.00 0.00 52 ASP A N 11
ATOM 11230 C CA . ASP A 1 52 ? 13.586 -21.983 -2.655 1.00 0.00 52 ASP A CA 11
ATOM 11231 C C . ASP A 1 52 ? 14.561 -21.930 -1.473 1.00 0.00 52 ASP A C 11
ATOM 11232 O O . ASP A 1 52 ? 14.422 -22.680 -0.497 1.00 0.00 52 ASP A O 11
ATOM 11241 N N . LEU A 1 53 ? 15.569 -21.046 -1.607 1.00 0.00 53 LEU A N 11
ATOM 11242 C CA . LEU A 1 53 ? 16.594 -20.804 -0.578 1.00 0.00 53 LEU A CA 11
ATOM 11243 C C . LEU A 1 53 ? 15.940 -20.239 0.701 1.00 0.00 53 LEU A C 11
ATOM 11244 O O . LEU A 1 53 ? 16.184 -20.741 1.793 1.00 0.00 53 LEU A O 11
ATOM 11260 N N . LYS A 1 54 ? 15.075 -19.216 0.531 1.00 0.00 54 LYS A N 11
ATOM 11261 C CA . LYS A 1 54 ? 14.302 -18.615 1.648 1.00 0.00 54 LYS A CA 11
ATOM 11262 C C . LYS A 1 54 ? 13.435 -19.679 2.334 1.00 0.00 54 LYS A C 11
ATOM 11263 O O . LYS A 1 54 ? 13.434 -19.792 3.561 1.00 0.00 54 LYS A O 11
ATOM 11282 N N . LYS A 1 55 ? 12.751 -20.477 1.485 1.00 0.00 55 LYS A N 11
ATOM 11283 C CA . LYS A 1 55 ? 11.850 -21.572 1.896 1.00 0.00 55 LYS A CA 11
ATOM 11284 C C . LYS A 1 55 ? 12.567 -22.556 2.839 1.00 0.00 55 LYS A C 11
ATOM 11285 O O . LYS A 1 55 ? 12.055 -22.873 3.915 1.00 0.00 55 LYS A O 11
ATOM 11304 N N . ILE A 1 56 ? 13.767 -23.017 2.430 1.00 0.00 56 ILE A N 11
ATOM 11305 C CA . ILE A 1 56 ? 14.505 -24.059 3.165 1.00 0.00 56 ILE A CA 11
ATOM 11306 C C . ILE A 1 56 ? 15.221 -23.476 4.400 1.00 0.00 56 ILE A C 11
ATOM 11307 O O . ILE A 1 56 ? 15.394 -24.169 5.386 1.00 0.00 56 ILE A O 11
ATOM 11323 N N . LEU A 1 57 ? 15.602 -22.191 4.337 1.00 0.00 57 LEU A N 11
ATOM 11324 C CA . LEU A 1 57 ? 16.285 -21.482 5.447 1.00 0.00 57 LEU A CA 11
ATOM 11325 C C . LEU A 1 57 ? 15.367 -21.387 6.681 1.00 0.00 57 LEU A C 11
ATOM 11326 O O . LEU A 1 57 ? 15.760 -21.762 7.793 1.00 0.00 57 LEU A O 11
ATOM 11342 N N . GLU A 1 58 ? 14.134 -20.910 6.447 1.00 0.00 58 GLU A N 11
ATOM 11343 C CA . GLU A 1 58 ? 13.112 -20.755 7.499 1.00 0.00 58 GLU A CA 11
ATOM 11344 C C . GLU A 1 58 ? 12.570 -22.128 7.956 1.00 0.00 58 GLU A C 11
ATOM 11345 O O . GLU A 1 58 ? 12.312 -22.322 9.150 1.00 0.00 58 GLU A O 11
ATOM 11357 N N . TRP A 1 59 ? 12.444 -23.078 6.994 1.00 0.00 59 TRP A N 11
ATOM 11358 C CA . TRP A 1 59 ? 11.945 -24.446 7.262 1.00 0.00 59 TRP A CA 11
ATOM 11359 C C . TRP A 1 59 ? 12.904 -25.197 8.194 1.00 0.00 59 TRP A C 11
ATOM 11360 O O . TRP A 1 59 ? 12.488 -25.724 9.218 1.00 0.00 59 TRP A O 11
ATOM 11381 N N . LEU A 1 60 ? 14.191 -25.209 7.813 1.00 0.00 60 LEU A N 11
ATOM 11382 C CA . LEU A 1 60 ? 15.285 -25.906 8.529 1.00 0.00 60 LEU A CA 11
ATOM 11383 C C . LEU A 1 60 ? 15.358 -25.386 9.978 1.00 0.00 60 LEU A C 11
ATOM 11384 O O . LEU A 1 60 ? 15.487 -26.167 10.924 1.00 0.00 60 LEU A O 11
ATOM 11400 N N . ARG A 1 61 ? 15.212 -24.057 10.124 1.00 0.00 61 ARG A N 11
ATOM 11401 C CA . ARG A 1 61 ? 15.321 -23.373 11.424 1.00 0.00 61 ARG A CA 11
ATOM 11402 C C . ARG A 1 61 ? 14.179 -23.774 12.384 1.00 0.00 61 ARG A C 11
ATOM 11403 O O . ARG A 1 61 ? 14.397 -23.920 13.595 1.00 0.00 61 ARG A O 11
ATOM 11424 N N . ARG A 1 62 ? 12.971 -23.963 11.832 1.00 0.00 62 ARG A N 11
ATOM 11425 C CA . ARG A 1 62 ? 11.769 -24.266 12.632 1.00 0.00 62 ARG A CA 11
ATOM 11426 C C . ARG A 1 62 ? 11.484 -25.781 12.707 1.00 0.00 62 ARG A C 11
ATOM 11427 O O . ARG A 1 62 ? 10.698 -26.216 13.555 1.00 0.00 62 ARG A O 11
ATOM 11448 N N . HIS A 1 63 ? 12.136 -26.587 11.840 1.00 0.00 63 HIS A N 11
ATOM 11449 C CA . HIS A 1 63 ? 11.930 -28.048 11.805 1.00 0.00 63 HIS A CA 11
ATOM 11450 C C . HIS A 1 63 ? 12.862 -28.727 12.829 1.00 0.00 63 HIS A C 11
ATOM 11451 O O . HIS A 1 63 ? 13.951 -29.216 12.490 1.00 0.00 63 HIS A O 11
ATOM 11466 N N . GLY A 1 64 ? 12.436 -28.681 14.099 1.00 0.00 64 GLY A N 11
ATOM 11467 C CA . GLY A 1 64 ? 13.187 -29.236 15.229 1.00 0.00 64 GLY A CA 11
ATOM 11468 C C . GLY A 1 64 ? 12.247 -29.871 16.255 1.00 0.00 64 GLY A C 11
ATOM 11469 O O . GLY A 1 64 ? 12.522 -29.802 17.469 1.00 0.00 64 GLY A O 11
ATOM 11474 N N . MET A 1 1 ? 46.655 -39.321 31.159 1.00 0.00 1 MET A N 12
ATOM 11475 C CA . MET A 1 1 ? 46.253 -40.311 32.188 1.00 0.00 1 MET A CA 12
ATOM 11476 C C . MET A 1 1 ? 46.932 -39.975 33.523 1.00 0.00 1 MET A C 12
ATOM 11477 O O . MET A 1 1 ? 48.138 -39.683 33.548 1.00 0.00 1 MET A O 12
ATOM 11493 N N . GLY A 1 2 ? 46.148 -40.005 34.619 1.00 0.00 2 GLY A N 12
ATOM 11494 C CA . GLY A 1 2 ? 46.651 -39.732 35.963 1.00 0.00 2 GLY A CA 12
ATOM 11495 C C . GLY A 1 2 ? 45.564 -39.180 36.869 1.00 0.00 2 GLY A C 12
ATOM 11496 O O . GLY A 1 2 ? 45.285 -37.974 36.837 1.00 0.00 2 GLY A O 12
ATOM 11500 N N . SER A 1 3 ? 44.937 -40.066 37.665 1.00 0.00 3 SER A N 12
ATOM 11501 C CA . SER A 1 3 ? 43.863 -39.706 38.609 1.00 0.00 3 SER A CA 12
ATOM 11502 C C . SER A 1 3 ? 44.449 -38.912 39.804 1.00 0.00 3 SER A C 12
ATOM 11503 O O . SER A 1 3 ? 44.880 -39.489 40.812 1.00 0.00 3 SER A O 12
ATOM 11511 N N . SER A 1 4 ? 44.505 -37.583 39.636 1.00 0.00 4 SER A N 12
ATOM 11512 C CA . SER A 1 4 ? 45.083 -36.652 40.613 1.00 0.00 4 SER A CA 12
ATOM 11513 C C . SER A 1 4 ? 43.978 -36.033 41.488 1.00 0.00 4 SER A C 12
ATOM 11514 O O . SER A 1 4 ? 42.833 -35.882 41.045 1.00 0.00 4 SER A O 12
ATOM 11522 N N . HIS A 1 5 ? 44.324 -35.668 42.735 1.00 0.00 5 HIS A N 12
ATOM 11523 C CA . HIS A 1 5 ? 43.386 -34.991 43.671 1.00 0.00 5 HIS A CA 12
ATOM 11524 C C . HIS A 1 5 ? 43.350 -33.464 43.400 1.00 0.00 5 HIS A C 12
ATOM 11525 O O . HIS A 1 5 ? 43.685 -32.643 44.257 1.00 0.00 5 HIS A O 12
ATOM 11540 N N . HIS A 1 6 ? 42.946 -33.104 42.171 1.00 0.00 6 HIS A N 12
ATOM 11541 C CA . HIS A 1 6 ? 42.849 -31.712 41.702 1.00 0.00 6 HIS A CA 12
ATOM 11542 C C . HIS A 1 6 ? 41.418 -31.472 41.209 1.00 0.00 6 HIS A C 12
ATOM 11543 O O . HIS A 1 6 ? 40.995 -32.047 40.205 1.00 0.00 6 HIS A O 12
ATOM 11558 N N . HIS A 1 7 ? 40.666 -30.663 41.967 1.00 0.00 7 HIS A N 12
ATOM 11559 C CA . HIS A 1 7 ? 39.243 -30.377 41.720 1.00 0.00 7 HIS A CA 12
ATOM 11560 C C . HIS A 1 7 ? 39.071 -28.865 41.512 1.00 0.00 7 HIS A C 12
ATOM 11561 O O . HIS A 1 7 ? 39.420 -28.075 42.393 1.00 0.00 7 HIS A O 12
ATOM 11576 N N . HIS A 1 8 ? 38.578 -28.475 40.325 1.00 0.00 8 HIS A N 12
ATOM 11577 C CA . HIS A 1 8 ? 38.413 -27.063 39.924 1.00 0.00 8 HIS A CA 12
ATOM 11578 C C . HIS A 1 8 ? 37.070 -26.867 39.205 1.00 0.00 8 HIS A C 12
ATOM 11579 O O . HIS A 1 8 ? 36.492 -27.821 38.666 1.00 0.00 8 HIS A O 12
ATOM 11594 N N . HIS A 1 9 ? 36.574 -25.616 39.228 1.00 0.00 9 HIS A N 12
ATOM 11595 C CA . HIS A 1 9 ? 35.299 -25.222 38.602 1.00 0.00 9 HIS A CA 12
ATOM 11596 C C . HIS A 1 9 ? 35.501 -23.968 37.738 1.00 0.00 9 HIS A C 12
ATOM 11597 O O . HIS A 1 9 ? 36.168 -23.014 38.156 1.00 0.00 9 HIS A O 12
ATOM 11612 N N . HIS A 1 10 ? 34.914 -23.999 36.537 1.00 0.00 10 HIS A N 12
ATOM 11613 C CA . HIS A 1 10 ? 34.925 -22.882 35.580 1.00 0.00 10 HIS A CA 12
ATOM 11614 C C . HIS A 1 10 ? 33.726 -21.955 35.875 1.00 0.00 10 HIS A C 12
ATOM 11615 O O . HIS A 1 10 ? 32.640 -22.444 36.207 1.00 0.00 10 HIS A O 12
ATOM 11630 N N . SER A 1 11 ? 33.934 -20.629 35.760 1.00 0.00 11 SER A N 12
ATOM 11631 C CA . SER A 1 11 ? 32.899 -19.612 36.069 1.00 0.00 11 SER A CA 12
ATOM 11632 C C . SER A 1 11 ? 31.733 -19.661 35.051 1.00 0.00 11 SER A C 12
ATOM 11633 O O . SER A 1 11 ? 31.870 -20.241 33.962 1.00 0.00 11 SER A O 12
ATOM 11641 N N . SER A 1 12 ? 30.591 -19.037 35.418 1.00 0.00 12 SER A N 12
ATOM 11642 C CA . SER A 1 12 ? 29.369 -19.029 34.592 1.00 0.00 12 SER A CA 12
ATOM 11643 C C . SER A 1 12 ? 29.614 -18.324 33.241 1.00 0.00 12 SER A C 12
ATOM 11644 O O . SER A 1 12 ? 29.724 -17.090 33.174 1.00 0.00 12 SER A O 12
ATOM 11652 N N . GLY A 1 13 ? 29.730 -19.140 32.178 1.00 0.00 13 GLY A N 12
ATOM 11653 C CA . GLY A 1 13 ? 29.983 -18.658 30.823 1.00 0.00 13 GLY A CA 12
ATOM 11654 C C . GLY A 1 13 ? 29.059 -19.339 29.830 1.00 0.00 13 GLY A C 12
ATOM 11655 O O . GLY A 1 13 ? 29.165 -20.552 29.619 1.00 0.00 13 GLY A O 12
ATOM 11659 N N . LEU A 1 14 ? 28.120 -18.568 29.255 1.00 0.00 14 LEU A N 12
ATOM 11660 C CA . LEU A 1 14 ? 27.192 -19.065 28.228 1.00 0.00 14 LEU A CA 12
ATOM 11661 C C . LEU A 1 14 ? 27.956 -19.151 26.894 1.00 0.00 14 LEU A C 12
ATOM 11662 O O . LEU A 1 14 ? 28.057 -18.165 26.156 1.00 0.00 14 LEU A O 12
ATOM 11678 N N . VAL A 1 15 ? 28.540 -20.336 26.629 1.00 0.00 15 VAL A N 12
ATOM 11679 C CA . VAL A 1 15 ? 29.334 -20.593 25.416 1.00 0.00 15 VAL A CA 12
ATOM 11680 C C . VAL A 1 15 ? 29.166 -22.081 24.962 1.00 0.00 15 VAL A C 12
ATOM 11681 O O . VAL A 1 15 ? 30.068 -22.922 25.131 1.00 0.00 15 VAL A O 12
ATOM 11694 N N . PRO A 1 16 ? 27.956 -22.455 24.425 1.00 0.00 16 PRO A N 12
ATOM 11695 C CA . PRO A 1 16 ? 27.718 -23.799 23.864 1.00 0.00 16 PRO A CA 12
ATOM 11696 C C . PRO A 1 16 ? 28.133 -23.886 22.377 1.00 0.00 16 PRO A C 12
ATOM 11697 O O . PRO A 1 16 ? 28.140 -22.876 21.652 1.00 0.00 16 PRO A O 12
ATOM 11708 N N . ARG A 1 17 ? 28.500 -25.099 21.941 1.00 0.00 17 ARG A N 12
ATOM 11709 C CA . ARG A 1 17 ? 28.810 -25.387 20.525 1.00 0.00 17 ARG A CA 12
ATOM 11710 C C . ARG A 1 17 ? 27.505 -25.441 19.696 1.00 0.00 17 ARG A C 12
ATOM 11711 O O . ARG A 1 17 ? 27.491 -25.028 18.529 1.00 0.00 17 ARG A O 12
ATOM 11732 N N . GLY A 1 18 ? 26.411 -25.938 20.335 1.00 0.00 18 GLY A N 12
ATOM 11733 C CA . GLY A 1 18 ? 25.095 -26.069 19.699 1.00 0.00 18 GLY A CA 12
ATOM 11734 C C . GLY A 1 18 ? 25.105 -27.039 18.519 1.00 0.00 18 GLY A C 12
ATOM 11735 O O . GLY A 1 18 ? 24.935 -28.250 18.703 1.00 0.00 18 GLY A O 12
ATOM 11739 N N . SER A 1 19 ? 25.356 -26.487 17.318 1.00 0.00 19 SER A N 12
ATOM 11740 C CA . SER A 1 19 ? 25.391 -27.243 16.057 1.00 0.00 19 SER A CA 12
ATOM 11741 C C . SER A 1 19 ? 26.060 -26.403 14.951 1.00 0.00 19 SER A C 12
ATOM 11742 O O . SER A 1 19 ? 25.959 -25.170 14.942 1.00 0.00 19 SER A O 12
ATOM 11750 N N . HIS A 1 20 ? 26.750 -27.088 14.019 1.00 0.00 20 HIS A N 12
ATOM 11751 C CA . HIS A 1 20 ? 27.266 -26.474 12.777 1.00 0.00 20 HIS A CA 12
ATOM 11752 C C . HIS A 1 20 ? 26.217 -26.628 11.660 1.00 0.00 20 HIS A C 12
ATOM 11753 O O . HIS A 1 20 ? 25.098 -27.118 11.923 1.00 0.00 20 HIS A O 12
ATOM 11768 N N . MET A 1 21 ? 26.583 -26.208 10.425 1.00 0.00 21 MET A N 12
ATOM 11769 C CA . MET A 1 21 ? 25.680 -26.218 9.244 1.00 0.00 21 MET A CA 12
ATOM 11770 C C . MET A 1 21 ? 24.488 -25.271 9.527 1.00 0.00 21 MET A C 12
ATOM 11771 O O . MET A 1 21 ? 23.322 -25.598 9.311 1.00 0.00 21 MET A O 12
ATOM 11785 N N . ASP A 1 22 ? 24.835 -24.083 10.040 1.00 0.00 22 ASP A N 12
ATOM 11786 C CA . ASP A 1 22 ? 23.864 -23.052 10.463 1.00 0.00 22 ASP A CA 12
ATOM 11787 C C . ASP A 1 22 ? 23.203 -22.382 9.246 1.00 0.00 22 ASP A C 12
ATOM 11788 O O . ASP A 1 22 ? 23.781 -22.353 8.176 1.00 0.00 22 ASP A O 12
ATOM 11797 N N . ILE A 1 23 ? 22.005 -21.815 9.464 1.00 0.00 23 ILE A N 12
ATOM 11798 C CA . ILE A 1 23 ? 21.175 -21.136 8.438 1.00 0.00 23 ILE A CA 12
ATOM 11799 C C . ILE A 1 23 ? 21.966 -20.060 7.648 1.00 0.00 23 ILE A C 12
ATOM 11800 O O . ILE A 1 23 ? 21.906 -20.017 6.413 1.00 0.00 23 ILE A O 12
ATOM 11816 N N . GLU A 1 24 ? 22.708 -19.205 8.386 1.00 0.00 24 GLU A N 12
ATOM 11817 C CA . GLU A 1 24 ? 23.490 -18.093 7.796 1.00 0.00 24 GLU A CA 12
ATOM 11818 C C . GLU A 1 24 ? 24.657 -18.632 6.950 1.00 0.00 24 GLU A C 12
ATOM 11819 O O . GLU A 1 24 ? 24.950 -18.110 5.862 1.00 0.00 24 GLU A O 12
ATOM 11831 N N . GLU A 1 25 ? 25.298 -19.692 7.463 1.00 0.00 25 GLU A N 12
ATOM 11832 C CA . GLU A 1 25 ? 26.407 -20.371 6.783 1.00 0.00 25 GLU A CA 12
ATOM 11833 C C . GLU A 1 25 ? 25.921 -21.005 5.469 1.00 0.00 25 GLU A C 12
ATOM 11834 O O . GLU A 1 25 ? 26.535 -20.808 4.421 1.00 0.00 25 GLU A O 12
ATOM 11846 N N . ILE A 1 26 ? 24.785 -21.725 5.553 1.00 0.00 26 ILE A N 12
ATOM 11847 C CA . ILE A 1 26 ? 24.168 -22.429 4.416 1.00 0.00 26 ILE A CA 12
ATOM 11848 C C . ILE A 1 26 ? 23.760 -21.444 3.315 1.00 0.00 26 ILE A C 12
ATOM 11849 O O . ILE A 1 26 ? 23.943 -21.732 2.139 1.00 0.00 26 ILE A O 12
ATOM 11865 N N . GLU A 1 27 ? 23.194 -20.298 3.724 1.00 0.00 27 GLU A N 12
ATOM 11866 C CA . GLU A 1 27 ? 22.785 -19.223 2.801 1.00 0.00 27 GLU A CA 12
ATOM 11867 C C . GLU A 1 27 ? 23.991 -18.722 1.986 1.00 0.00 27 GLU A C 12
ATOM 11868 O O . GLU A 1 27 ? 23.888 -18.512 0.781 1.00 0.00 27 GLU A O 12
ATOM 11880 N N . LYS A 1 28 ? 25.128 -18.578 2.679 1.00 0.00 28 LYS A N 12
ATOM 11881 C CA . LYS A 1 28 ? 26.394 -18.107 2.096 1.00 0.00 28 LYS A CA 12
ATOM 11882 C C . LYS A 1 28 ? 26.965 -19.141 1.095 1.00 0.00 28 LYS A C 12
ATOM 11883 O O . LYS A 1 28 ? 27.427 -18.769 0.007 1.00 0.00 28 LYS A O 12
ATOM 11902 N N . LYS A 1 29 ? 26.894 -20.438 1.477 1.00 0.00 29 LYS A N 12
ATOM 11903 C CA . LYS A 1 29 ? 27.345 -21.568 0.628 1.00 0.00 29 LYS A CA 12
ATOM 11904 C C . LYS A 1 29 ? 26.517 -21.605 -0.667 1.00 0.00 29 LYS A C 12
ATOM 11905 O O . LYS A 1 29 ? 27.053 -21.528 -1.779 1.00 0.00 29 LYS A O 12
ATOM 11924 N N . ALA A 1 30 ? 25.196 -21.664 -0.450 1.00 0.00 30 ALA A N 12
ATOM 11925 C CA . ALA A 1 30 ? 24.178 -21.798 -1.487 1.00 0.00 30 ALA A CA 12
ATOM 11926 C C . ALA A 1 30 ? 24.175 -20.601 -2.436 1.00 0.00 30 ALA A C 12
ATOM 11927 O O . ALA A 1 30 ? 23.936 -20.774 -3.620 1.00 0.00 30 ALA A O 12
ATOM 11934 N N . ARG A 1 31 ? 24.468 -19.396 -1.895 1.00 0.00 31 ARG A N 12
ATOM 11935 C CA . ARG A 1 31 ? 24.480 -18.144 -2.677 1.00 0.00 31 ARG A CA 12
ATOM 11936 C C . ARG A 1 31 ? 25.523 -18.209 -3.804 1.00 0.00 31 ARG A C 12
ATOM 11937 O O . ARG A 1 31 ? 25.237 -17.822 -4.937 1.00 0.00 31 ARG A O 12
ATOM 11958 N N . LYS A 1 32 ? 26.729 -18.703 -3.464 1.00 0.00 32 LYS A N 12
ATOM 11959 C CA . LYS A 1 32 ? 27.850 -18.836 -4.422 1.00 0.00 32 LYS A CA 12
ATOM 11960 C C . LYS A 1 32 ? 27.548 -19.899 -5.488 1.00 0.00 32 LYS A C 12
ATOM 11961 O O . LYS A 1 32 ? 28.000 -19.789 -6.631 1.00 0.00 32 LYS A O 12
ATOM 11980 N N . ILE A 1 33 ? 26.794 -20.928 -5.095 1.00 0.00 33 ILE A N 12
ATOM 11981 C CA . ILE A 1 33 ? 26.370 -22.011 -5.997 1.00 0.00 33 ILE A CA 12
ATOM 11982 C C . ILE A 1 33 ? 25.321 -21.482 -7.007 1.00 0.00 33 ILE A C 12
ATOM 11983 O O . ILE A 1 33 ? 25.407 -21.752 -8.206 1.00 0.00 33 ILE A O 12
ATOM 11999 N N . LEU A 1 34 ? 24.372 -20.669 -6.502 1.00 0.00 34 LEU A N 12
ATOM 12000 C CA . LEU A 1 34 ? 23.344 -19.999 -7.323 1.00 0.00 34 LEU A CA 12
ATOM 12001 C C . LEU A 1 34 ? 23.980 -18.883 -8.181 1.00 0.00 34 LEU A C 12
ATOM 12002 O O . LEU A 1 34 ? 23.469 -18.549 -9.250 1.00 0.00 34 LEU A O 12
ATOM 12018 N N . GLU A 1 35 ? 25.108 -18.323 -7.695 1.00 0.00 35 GLU A N 12
ATOM 12019 C CA . GLU A 1 35 ? 25.891 -17.289 -8.405 1.00 0.00 35 GLU A CA 12
ATOM 12020 C C . GLU A 1 35 ? 26.520 -17.893 -9.674 1.00 0.00 35 GLU A C 12
ATOM 12021 O O . GLU A 1 35 ? 26.553 -17.256 -10.737 1.00 0.00 35 GLU A O 12
ATOM 12033 N N . LYS A 1 36 ? 27.002 -19.140 -9.533 1.00 0.00 36 LYS A N 12
ATOM 12034 C CA . LYS A 1 36 ? 27.508 -19.952 -10.652 1.00 0.00 36 LYS A CA 12
ATOM 12035 C C . LYS A 1 36 ? 26.369 -20.330 -11.611 1.00 0.00 36 LYS A C 12
ATOM 12036 O O . LYS A 1 36 ? 26.583 -20.481 -12.814 1.00 0.00 36 LYS A O 12
ATOM 12055 N N . GLY A 1 37 ? 25.158 -20.455 -11.057 1.00 0.00 37 GLY A N 12
ATOM 12056 C CA . GLY A 1 37 ? 23.965 -20.810 -11.832 1.00 0.00 37 GLY A CA 12
ATOM 12057 C C . GLY A 1 37 ? 23.589 -22.267 -11.658 1.00 0.00 37 GLY A C 12
ATOM 12058 O O . GLY A 1 37 ? 22.976 -22.864 -12.542 1.00 0.00 37 GLY A O 12
ATOM 12062 N N . ASP A 1 38 ? 23.981 -22.840 -10.516 1.00 0.00 38 ASP A N 12
ATOM 12063 C CA . ASP A 1 38 ? 23.702 -24.241 -10.147 1.00 0.00 38 ASP A CA 12
ATOM 12064 C C . ASP A 1 38 ? 22.773 -24.272 -8.935 1.00 0.00 38 ASP A C 12
ATOM 12065 O O . ASP A 1 38 ? 22.790 -23.358 -8.103 1.00 0.00 38 ASP A O 12
ATOM 12074 N N . SER A 1 39 ? 21.963 -25.325 -8.854 1.00 0.00 39 SER A N 12
ATOM 12075 C CA . SER A 1 39 ? 21.051 -25.568 -7.734 1.00 0.00 39 SER A CA 12
ATOM 12076 C C . SER A 1 39 ? 21.776 -26.363 -6.629 1.00 0.00 39 SER A C 12
ATOM 12077 O O . SER A 1 39 ? 22.823 -26.971 -6.880 1.00 0.00 39 SER A O 12
ATOM 12085 N N . ILE A 1 40 ? 21.211 -26.355 -5.408 1.00 0.00 40 ILE A N 12
ATOM 12086 C CA . ILE A 1 40 ? 21.756 -27.117 -4.257 1.00 0.00 40 ILE A CA 12
ATOM 12087 C C . ILE A 1 40 ? 20.603 -27.694 -3.407 1.00 0.00 40 ILE A C 12
ATOM 12088 O O . ILE A 1 40 ? 19.660 -26.984 -3.043 1.00 0.00 40 ILE A O 12
ATOM 12104 N N . GLU A 1 41 ? 20.694 -29.004 -3.122 1.00 0.00 41 GLU A N 12
ATOM 12105 C CA . GLU A 1 41 ? 19.756 -29.712 -2.253 1.00 0.00 41 GLU A CA 12
ATOM 12106 C C . GLU A 1 41 ? 20.153 -29.467 -0.783 1.00 0.00 41 GLU A C 12
ATOM 12107 O O . GLU A 1 41 ? 21.104 -30.077 -0.273 1.00 0.00 41 GLU A O 12
ATOM 12119 N N . ILE A 1 42 ? 19.467 -28.516 -0.140 1.00 0.00 42 ILE A N 12
ATOM 12120 C CA . ILE A 1 42 ? 19.649 -28.192 1.280 1.00 0.00 42 ILE A CA 12
ATOM 12121 C C . ILE A 1 42 ? 18.622 -28.971 2.121 1.00 0.00 42 ILE A C 12
ATOM 12122 O O . ILE A 1 42 ? 17.419 -28.701 2.021 1.00 0.00 42 ILE A O 12
ATOM 12138 N N . ALA A 1 43 ? 19.110 -29.944 2.919 1.00 0.00 43 ALA A N 12
ATOM 12139 C CA . ALA A 1 43 ? 18.289 -30.732 3.876 1.00 0.00 43 ALA A CA 12
ATOM 12140 C C . ALA A 1 43 ? 17.158 -31.532 3.177 1.00 0.00 43 ALA A C 12
ATOM 12141 O O . ALA A 1 43 ? 16.146 -31.856 3.802 1.00 0.00 43 ALA A O 12
ATOM 12148 N N . GLY A 1 44 ? 17.360 -31.856 1.884 1.00 0.00 44 GLY A N 12
ATOM 12149 C CA . GLY A 1 44 ? 16.371 -32.590 1.078 1.00 0.00 44 GLY A CA 12
ATOM 12150 C C . GLY A 1 44 ? 15.608 -31.685 0.104 1.00 0.00 44 GLY A C 12
ATOM 12151 O O . GLY A 1 44 ? 15.036 -32.171 -0.878 1.00 0.00 44 GLY A O 12
ATOM 12155 N N . PHE A 1 45 ? 15.583 -30.367 0.384 1.00 0.00 45 PHE A N 12
ATOM 12156 C CA . PHE A 1 45 ? 14.902 -29.362 -0.457 1.00 0.00 45 PHE A CA 12
ATOM 12157 C C . PHE A 1 45 ? 15.881 -28.836 -1.521 1.00 0.00 45 PHE A C 12
ATOM 12158 O O . PHE A 1 45 ? 16.883 -28.203 -1.190 1.00 0.00 45 PHE A O 12
ATOM 12175 N N . GLU A 1 46 ? 15.555 -29.086 -2.791 1.00 0.00 46 GLU A N 12
ATOM 12176 C CA . GLU A 1 46 ? 16.369 -28.686 -3.948 1.00 0.00 46 GLU A CA 12
ATOM 12177 C C . GLU A 1 46 ? 16.020 -27.242 -4.343 1.00 0.00 46 GLU A C 12
ATOM 12178 O O . GLU A 1 46 ? 15.018 -27.021 -5.018 1.00 0.00 46 GLU A O 12
ATOM 12190 N N . VAL A 1 47 ? 16.823 -26.261 -3.885 1.00 0.00 47 VAL A N 12
ATOM 12191 C CA . VAL A 1 47 ? 16.575 -24.838 -4.186 1.00 0.00 47 VAL A CA 12
ATOM 12192 C C . VAL A 1 47 ? 16.923 -24.533 -5.657 1.00 0.00 47 VAL A C 12
ATOM 12193 O O . VAL A 1 47 ? 17.931 -25.026 -6.175 1.00 0.00 47 VAL A O 12
ATOM 12206 N N . ARG A 1 48 ? 16.063 -23.763 -6.331 1.00 0.00 48 ARG A N 12
ATOM 12207 C CA . ARG A 1 48 ? 16.335 -23.262 -7.689 1.00 0.00 48 ARG A CA 12
ATOM 12208 C C . ARG A 1 48 ? 17.016 -21.892 -7.618 1.00 0.00 48 ARG A C 12
ATOM 12209 O O . ARG A 1 48 ? 18.098 -21.691 -8.168 1.00 0.00 48 ARG A O 12
ATOM 12230 N N . ASP A 1 49 ? 16.353 -20.951 -6.934 1.00 0.00 49 ASP A N 12
ATOM 12231 C CA . ASP A 1 49 ? 16.773 -19.541 -6.851 1.00 0.00 49 ASP A CA 12
ATOM 12232 C C . ASP A 1 49 ? 16.982 -19.106 -5.394 1.00 0.00 49 ASP A C 12
ATOM 12233 O O . ASP A 1 49 ? 16.831 -19.896 -4.452 1.00 0.00 49 ASP A O 12
ATOM 12242 N N . GLU A 1 50 ? 17.380 -17.835 -5.240 1.00 0.00 50 GLU A N 12
ATOM 12243 C CA . GLU A 1 50 ? 17.571 -17.178 -3.932 1.00 0.00 50 GLU A CA 12
ATOM 12244 C C . GLU A 1 50 ? 16.250 -17.029 -3.151 1.00 0.00 50 GLU A C 12
ATOM 12245 O O . GLU A 1 50 ? 16.252 -16.898 -1.922 1.00 0.00 50 GLU A O 12
ATOM 12257 N N . GLU A 1 51 ? 15.127 -17.034 -3.888 1.00 0.00 51 GLU A N 12
ATOM 12258 C CA . GLU A 1 51 ? 13.786 -17.030 -3.300 1.00 0.00 51 GLU A CA 12
ATOM 12259 C C . GLU A 1 51 ? 13.499 -18.384 -2.642 1.00 0.00 51 GLU A C 12
ATOM 12260 O O . GLU A 1 51 ? 12.854 -18.439 -1.601 1.00 0.00 51 GLU A O 12
ATOM 12272 N N . ASP A 1 52 ? 14.034 -19.467 -3.245 1.00 0.00 52 ASP A N 12
ATOM 12273 C CA . ASP A 1 52 ? 13.874 -20.849 -2.735 1.00 0.00 52 ASP A CA 12
ATOM 12274 C C . ASP A 1 52 ? 14.650 -21.049 -1.425 1.00 0.00 52 ASP A C 12
ATOM 12275 O O . ASP A 1 52 ? 14.279 -21.904 -0.603 1.00 0.00 52 ASP A O 12
ATOM 12284 N N . LEU A 1 53 ? 15.738 -20.268 -1.252 1.00 0.00 53 LEU A N 12
ATOM 12285 C CA . LEU A 1 53 ? 16.471 -20.189 0.021 1.00 0.00 53 LEU A CA 12
ATOM 12286 C C . LEU A 1 53 ? 15.539 -19.702 1.139 1.00 0.00 53 LEU A C 12
ATOM 12287 O O . LEU A 1 53 ? 15.522 -20.274 2.225 1.00 0.00 53 LEU A O 12
ATOM 12303 N N . LYS A 1 54 ? 14.747 -18.656 0.844 1.00 0.00 54 LYS A N 12
ATOM 12304 C CA . LYS A 1 54 ? 13.811 -18.033 1.814 1.00 0.00 54 LYS A CA 12
ATOM 12305 C C . LYS A 1 54 ? 12.780 -19.054 2.365 1.00 0.00 54 LYS A C 12
ATOM 12306 O O . LYS A 1 54 ? 12.226 -18.859 3.456 1.00 0.00 54 LYS A O 12
ATOM 12325 N N . LYS A 1 55 ? 12.520 -20.129 1.598 1.00 0.00 55 LYS A N 12
ATOM 12326 C CA . LYS A 1 55 ? 11.696 -21.252 2.075 1.00 0.00 55 LYS A CA 12
ATOM 12327 C C . LYS A 1 55 ? 12.528 -22.114 3.047 1.00 0.00 55 LYS A C 12
ATOM 12328 O O . LYS A 1 55 ? 12.282 -22.093 4.258 1.00 0.00 55 LYS A O 12
ATOM 12347 N N . ILE A 1 56 ? 13.597 -22.760 2.517 1.00 0.00 56 ILE A N 12
ATOM 12348 C CA . ILE A 1 56 ? 14.317 -23.844 3.235 1.00 0.00 56 ILE A CA 12
ATOM 12349 C C . ILE A 1 56 ? 15.023 -23.344 4.512 1.00 0.00 56 ILE A C 12
ATOM 12350 O O . ILE A 1 56 ? 15.045 -24.058 5.498 1.00 0.00 56 ILE A O 12
ATOM 12366 N N . LEU A 1 57 ? 15.563 -22.120 4.492 1.00 0.00 57 LEU A N 12
ATOM 12367 C CA . LEU A 1 57 ? 16.306 -21.543 5.638 1.00 0.00 57 LEU A CA 12
ATOM 12368 C C . LEU A 1 57 ? 15.390 -21.367 6.865 1.00 0.00 57 LEU A C 12
ATOM 12369 O O . LEU A 1 57 ? 15.846 -21.448 8.009 1.00 0.00 57 LEU A O 12
ATOM 12385 N N . GLU A 1 58 ? 14.091 -21.156 6.600 1.00 0.00 58 GLU A N 12
ATOM 12386 C CA . GLU A 1 58 ? 13.056 -21.056 7.641 1.00 0.00 58 GLU A CA 12
ATOM 12387 C C . GLU A 1 58 ? 12.705 -22.486 8.145 1.00 0.00 58 GLU A C 12
ATOM 12388 O O . GLU A 1 58 ? 12.644 -22.735 9.361 1.00 0.00 58 GLU A O 12
ATOM 12400 N N . TRP A 1 59 ? 12.523 -23.422 7.179 1.00 0.00 59 TRP A N 12
ATOM 12401 C CA . TRP A 1 59 ? 12.324 -24.874 7.451 1.00 0.00 59 TRP A CA 12
ATOM 12402 C C . TRP A 1 59 ? 13.545 -25.482 8.188 1.00 0.00 59 TRP A C 12
ATOM 12403 O O . TRP A 1 59 ? 13.406 -26.476 8.890 1.00 0.00 59 TRP A O 12
ATOM 12424 N N . LEU A 1 60 ? 14.733 -24.868 8.001 1.00 0.00 60 LEU A N 12
ATOM 12425 C CA . LEU A 1 60 ? 16.026 -25.382 8.507 1.00 0.00 60 LEU A CA 12
ATOM 12426 C C . LEU A 1 60 ? 16.066 -25.271 10.046 1.00 0.00 60 LEU A C 12
ATOM 12427 O O . LEU A 1 60 ? 16.566 -26.168 10.721 1.00 0.00 60 LEU A O 12
ATOM 12443 N N . ARG A 1 61 ? 15.514 -24.162 10.584 1.00 0.00 61 ARG A N 12
ATOM 12444 C CA . ARG A 1 61 ? 15.401 -23.946 12.044 1.00 0.00 61 ARG A CA 12
ATOM 12445 C C . ARG A 1 61 ? 14.380 -24.926 12.664 1.00 0.00 61 ARG A C 12
ATOM 12446 O O . ARG A 1 61 ? 14.533 -25.365 13.809 1.00 0.00 61 ARG A O 12
ATOM 12467 N N . ARG A 1 62 ? 13.358 -25.286 11.868 1.00 0.00 62 ARG A N 12
ATOM 12468 C CA . ARG A 1 62 ? 12.333 -26.276 12.255 1.00 0.00 62 ARG A CA 12
ATOM 12469 C C . ARG A 1 62 ? 12.917 -27.707 12.178 1.00 0.00 62 ARG A C 12
ATOM 12470 O O . ARG A 1 62 ? 12.470 -28.611 12.893 1.00 0.00 62 ARG A O 12
ATOM 12491 N N . HIS A 1 63 ? 13.929 -27.882 11.302 1.00 0.00 63 HIS A N 12
ATOM 12492 C CA . HIS A 1 63 ? 14.634 -29.158 11.098 1.00 0.00 63 HIS A CA 12
ATOM 12493 C C . HIS A 1 63 ? 15.574 -29.421 12.294 1.00 0.00 63 HIS A C 12
ATOM 12494 O O . HIS A 1 63 ? 16.717 -28.943 12.326 1.00 0.00 63 HIS A O 12
ATOM 12509 N N . GLY A 1 64 ? 15.034 -30.116 13.305 1.00 0.00 64 GLY A N 12
ATOM 12510 C CA . GLY A 1 64 ? 15.768 -30.460 14.528 1.00 0.00 64 GLY A CA 12
ATOM 12511 C C . GLY A 1 64 ? 14.832 -30.675 15.727 1.00 0.00 64 GLY A C 12
ATOM 12512 O O . GLY A 1 64 ? 15.254 -30.431 16.879 1.00 0.00 64 GLY A O 12
ATOM 12517 N N . MET A 1 1 ? 32.408 -26.262 35.398 1.00 0.00 1 MET A N 13
ATOM 12518 C CA . MET A 1 1 ? 31.977 -27.553 34.827 1.00 0.00 1 MET A CA 13
ATOM 12519 C C . MET A 1 1 ? 30.876 -28.166 35.707 1.00 0.00 1 MET A C 13
ATOM 12520 O O . MET A 1 1 ? 31.046 -28.276 36.928 1.00 0.00 1 MET A O 13
ATOM 12536 N N . GLY A 1 2 ? 29.741 -28.537 35.086 1.00 0.00 2 GLY A N 13
ATOM 12537 C CA . GLY A 1 2 ? 28.617 -29.143 35.805 1.00 0.00 2 GLY A CA 13
ATOM 12538 C C . GLY A 1 2 ? 27.591 -28.107 36.235 1.00 0.00 2 GLY A C 13
ATOM 12539 O O . GLY A 1 2 ? 26.420 -28.176 35.834 1.00 0.00 2 GLY A O 13
ATOM 12543 N N . SER A 1 3 ? 28.033 -27.154 37.075 1.00 0.00 3 SER A N 13
ATOM 12544 C CA . SER A 1 3 ? 27.208 -26.015 37.512 1.00 0.00 3 SER A CA 13
ATOM 12545 C C . SER A 1 3 ? 27.241 -24.894 36.439 1.00 0.00 3 SER A C 13
ATOM 12546 O O . SER A 1 3 ? 28.276 -24.682 35.789 1.00 0.00 3 SER A O 13
ATOM 12554 N N . SER A 1 4 ? 26.081 -24.220 36.248 1.00 0.00 4 SER A N 13
ATOM 12555 C CA . SER A 1 4 ? 25.848 -23.211 35.179 1.00 0.00 4 SER A CA 13
ATOM 12556 C C . SER A 1 4 ? 25.965 -23.828 33.760 1.00 0.00 4 SER A C 13
ATOM 12557 O O . SER A 1 4 ? 26.367 -23.153 32.800 1.00 0.00 4 SER A O 13
ATOM 12565 N N . HIS A 1 5 ? 25.563 -25.103 33.637 1.00 0.00 5 HIS A N 13
ATOM 12566 C CA . HIS A 1 5 ? 25.605 -25.854 32.355 1.00 0.00 5 HIS A CA 13
ATOM 12567 C C . HIS A 1 5 ? 24.270 -25.719 31.572 1.00 0.00 5 HIS A C 13
ATOM 12568 O O . HIS A 1 5 ? 24.228 -25.988 30.364 1.00 0.00 5 HIS A O 13
ATOM 12583 N N . HIS A 1 6 ? 23.190 -25.297 32.269 1.00 0.00 6 HIS A N 13
ATOM 12584 C CA . HIS A 1 6 ? 21.843 -25.147 31.661 1.00 0.00 6 HIS A CA 13
ATOM 12585 C C . HIS A 1 6 ? 21.806 -23.933 30.706 1.00 0.00 6 HIS A C 13
ATOM 12586 O O . HIS A 1 6 ? 21.460 -22.809 31.117 1.00 0.00 6 HIS A O 13
ATOM 12601 N N . HIS A 1 7 ? 22.209 -24.157 29.443 1.00 0.00 7 HIS A N 13
ATOM 12602 C CA . HIS A 1 7 ? 22.159 -23.127 28.390 1.00 0.00 7 HIS A CA 13
ATOM 12603 C C . HIS A 1 7 ? 20.746 -23.109 27.769 1.00 0.00 7 HIS A C 13
ATOM 12604 O O . HIS A 1 7 ? 20.330 -24.069 27.118 1.00 0.00 7 HIS A O 13
ATOM 12619 N N . HIS A 1 8 ? 20.010 -22.013 28.017 1.00 0.00 8 HIS A N 13
ATOM 12620 C CA . HIS A 1 8 ? 18.585 -21.883 27.645 1.00 0.00 8 HIS A CA 13
ATOM 12621 C C . HIS A 1 8 ? 18.408 -21.299 26.226 1.00 0.00 8 HIS A C 13
ATOM 12622 O O . HIS A 1 8 ? 17.283 -21.017 25.801 1.00 0.00 8 HIS A O 13
ATOM 12637 N N . HIS A 1 9 ? 19.518 -21.123 25.491 1.00 0.00 9 HIS A N 13
ATOM 12638 C CA . HIS A 1 9 ? 19.498 -20.601 24.106 1.00 0.00 9 HIS A CA 13
ATOM 12639 C C . HIS A 1 9 ? 20.075 -21.647 23.137 1.00 0.00 9 HIS A C 13
ATOM 12640 O O . HIS A 1 9 ? 21.036 -22.353 23.471 1.00 0.00 9 HIS A O 13
ATOM 12655 N N . HIS A 1 10 ? 19.466 -21.740 21.942 1.00 0.00 10 HIS A N 13
ATOM 12656 C CA . HIS A 1 10 ? 19.917 -22.622 20.855 1.00 0.00 10 HIS A CA 13
ATOM 12657 C C . HIS A 1 10 ? 21.113 -21.962 20.138 1.00 0.00 10 HIS A C 13
ATOM 12658 O O . HIS A 1 10 ? 20.934 -20.994 19.391 1.00 0.00 10 HIS A O 13
ATOM 12673 N N . SER A 1 11 ? 22.331 -22.465 20.424 1.00 0.00 11 SER A N 13
ATOM 12674 C CA . SER A 1 11 ? 23.585 -21.915 19.880 1.00 0.00 11 SER A CA 13
ATOM 12675 C C . SER A 1 11 ? 23.649 -22.082 18.343 1.00 0.00 11 SER A C 13
ATOM 12676 O O . SER A 1 11 ? 23.684 -23.209 17.831 1.00 0.00 11 SER A O 13
ATOM 12684 N N . SER A 1 12 ? 23.624 -20.941 17.628 1.00 0.00 12 SER A N 13
ATOM 12685 C CA . SER A 1 12 ? 23.654 -20.883 16.153 1.00 0.00 12 SER A CA 13
ATOM 12686 C C . SER A 1 12 ? 24.598 -19.764 15.688 1.00 0.00 12 SER A C 13
ATOM 12687 O O . SER A 1 12 ? 24.993 -18.899 16.492 1.00 0.00 12 SER A O 13
ATOM 12695 N N . GLY A 1 13 ? 24.968 -19.784 14.397 1.00 0.00 13 GLY A N 13
ATOM 12696 C CA . GLY A 1 13 ? 25.859 -18.775 13.837 1.00 0.00 13 GLY A CA 13
ATOM 12697 C C . GLY A 1 13 ? 26.209 -19.014 12.381 1.00 0.00 13 GLY A C 13
ATOM 12698 O O . GLY A 1 13 ? 25.931 -20.087 11.830 1.00 0.00 13 GLY A O 13
ATOM 12702 N N . LEU A 1 14 ? 26.835 -17.991 11.769 1.00 0.00 14 LEU A N 13
ATOM 12703 C CA . LEU A 1 14 ? 27.296 -18.013 10.365 1.00 0.00 14 LEU A CA 13
ATOM 12704 C C . LEU A 1 14 ? 28.336 -19.142 10.172 1.00 0.00 14 LEU A C 13
ATOM 12705 O O . LEU A 1 14 ? 28.331 -19.819 9.144 1.00 0.00 14 LEU A O 13
ATOM 12721 N N . VAL A 1 15 ? 29.199 -19.322 11.203 1.00 0.00 15 VAL A N 13
ATOM 12722 C CA . VAL A 1 15 ? 30.310 -20.306 11.216 1.00 0.00 15 VAL A CA 13
ATOM 12723 C C . VAL A 1 15 ? 31.255 -20.111 9.990 1.00 0.00 15 VAL A C 13
ATOM 12724 O O . VAL A 1 15 ? 31.149 -20.831 8.988 1.00 0.00 15 VAL A O 13
ATOM 12737 N N . PRO A 1 16 ? 32.144 -19.060 10.027 1.00 0.00 16 PRO A N 13
ATOM 12738 C CA . PRO A 1 16 ? 33.116 -18.792 8.935 1.00 0.00 16 PRO A CA 13
ATOM 12739 C C . PRO A 1 16 ? 34.333 -19.751 8.965 1.00 0.00 16 PRO A C 13
ATOM 12740 O O . PRO A 1 16 ? 35.001 -19.951 7.941 1.00 0.00 16 PRO A O 13
ATOM 12751 N N . ARG A 1 17 ? 34.609 -20.336 10.150 1.00 0.00 17 ARG A N 13
ATOM 12752 C CA . ARG A 1 17 ? 35.672 -21.340 10.361 1.00 0.00 17 ARG A CA 13
ATOM 12753 C C . ARG A 1 17 ? 35.058 -22.589 11.003 1.00 0.00 17 ARG A C 13
ATOM 12754 O O . ARG A 1 17 ? 34.279 -22.486 11.966 1.00 0.00 17 ARG A O 13
ATOM 12775 N N . GLY A 1 18 ? 35.428 -23.769 10.477 1.00 0.00 18 GLY A N 13
ATOM 12776 C CA . GLY A 1 18 ? 34.747 -25.026 10.795 1.00 0.00 18 GLY A CA 13
ATOM 12777 C C . GLY A 1 18 ? 33.463 -25.188 9.994 1.00 0.00 18 GLY A C 13
ATOM 12778 O O . GLY A 1 18 ? 33.124 -24.318 9.173 1.00 0.00 18 GLY A O 13
ATOM 12782 N N . SER A 1 19 ? 32.740 -26.292 10.225 1.00 0.00 19 SER A N 13
ATOM 12783 C CA . SER A 1 19 ? 31.447 -26.537 9.569 1.00 0.00 19 SER A CA 13
ATOM 12784 C C . SER A 1 19 ? 30.567 -27.469 10.420 1.00 0.00 19 SER A C 13
ATOM 12785 O O . SER A 1 19 ? 30.955 -28.601 10.731 1.00 0.00 19 SER A O 13
ATOM 12793 N N . HIS A 1 20 ? 29.398 -26.957 10.811 1.00 0.00 20 HIS A N 13
ATOM 12794 C CA . HIS A 1 20 ? 28.327 -27.716 11.485 1.00 0.00 20 HIS A CA 13
ATOM 12795 C C . HIS A 1 20 ? 27.209 -28.041 10.460 1.00 0.00 20 HIS A C 13
ATOM 12796 O O . HIS A 1 20 ? 26.349 -28.904 10.720 1.00 0.00 20 HIS A O 13
ATOM 12811 N N . MET A 1 21 ? 27.265 -27.349 9.290 1.00 0.00 21 MET A N 13
ATOM 12812 C CA . MET A 1 21 ? 26.205 -27.341 8.258 1.00 0.00 21 MET A CA 13
ATOM 12813 C C . MET A 1 21 ? 24.897 -26.809 8.882 1.00 0.00 21 MET A C 13
ATOM 12814 O O . MET A 1 21 ? 23.811 -27.387 8.741 1.00 0.00 21 MET A O 13
ATOM 12828 N N . ASP A 1 22 ? 25.056 -25.694 9.620 1.00 0.00 22 ASP A N 13
ATOM 12829 C CA . ASP A 1 22 ? 23.964 -24.974 10.283 1.00 0.00 22 ASP A CA 13
ATOM 12830 C C . ASP A 1 22 ? 23.151 -24.191 9.237 1.00 0.00 22 ASP A C 13
ATOM 12831 O O . ASP A 1 22 ? 23.574 -24.043 8.081 1.00 0.00 22 ASP A O 13
ATOM 12840 N N . ILE A 1 23 ? 22.003 -23.673 9.668 1.00 0.00 23 ILE A N 13
ATOM 12841 C CA . ILE A 1 23 ? 21.048 -22.936 8.822 1.00 0.00 23 ILE A CA 13
ATOM 12842 C C . ILE A 1 23 ? 21.720 -21.689 8.216 1.00 0.00 23 ILE A C 13
ATOM 12843 O O . ILE A 1 23 ? 21.612 -21.429 7.016 1.00 0.00 23 ILE A O 13
ATOM 12859 N N . GLU A 1 24 ? 22.460 -20.971 9.052 1.00 0.00 24 GLU A N 13
ATOM 12860 C CA . GLU A 1 24 ? 23.145 -19.730 8.665 1.00 0.00 24 GLU A CA 13
ATOM 12861 C C . GLU A 1 24 ? 24.379 -20.005 7.771 1.00 0.00 24 GLU A C 13
ATOM 12862 O O . GLU A 1 24 ? 24.851 -19.107 7.067 1.00 0.00 24 GLU A O 13
ATOM 12874 N N . GLU A 1 25 ? 24.902 -21.240 7.825 1.00 0.00 25 GLU A N 13
ATOM 12875 C CA . GLU A 1 25 ? 25.923 -21.714 6.869 1.00 0.00 25 GLU A CA 13
ATOM 12876 C C . GLU A 1 25 ? 25.298 -21.997 5.496 1.00 0.00 25 GLU A C 13
ATOM 12877 O O . GLU A 1 25 ? 25.947 -21.810 4.464 1.00 0.00 25 GLU A O 13
ATOM 12889 N N . ILE A 1 26 ? 24.042 -22.464 5.507 1.00 0.00 26 ILE A N 13
ATOM 12890 C CA . ILE A 1 26 ? 23.320 -22.864 4.289 1.00 0.00 26 ILE A CA 13
ATOM 12891 C C . ILE A 1 26 ? 23.045 -21.650 3.376 1.00 0.00 26 ILE A C 13
ATOM 12892 O O . ILE A 1 26 ? 23.278 -21.744 2.177 1.00 0.00 26 ILE A O 13
ATOM 12908 N N . GLU A 1 27 ? 22.585 -20.521 3.946 1.00 0.00 27 GLU A N 13
ATOM 12909 C CA . GLU A 1 27 ? 22.364 -19.264 3.166 1.00 0.00 27 GLU A CA 13
ATOM 12910 C C . GLU A 1 27 ? 23.692 -18.739 2.574 1.00 0.00 27 GLU A C 13
ATOM 12911 O O . GLU A 1 27 ? 23.729 -18.217 1.449 1.00 0.00 27 GLU A O 13
ATOM 12923 N N . LYS A 1 28 ? 24.775 -18.927 3.342 1.00 0.00 28 LYS A N 13
ATOM 12924 C CA . LYS A 1 28 ? 26.134 -18.474 2.992 1.00 0.00 28 LYS A CA 13
ATOM 12925 C C . LYS A 1 28 ? 26.722 -19.321 1.834 1.00 0.00 28 LYS A C 13
ATOM 12926 O O . LYS A 1 28 ? 27.370 -18.797 0.914 1.00 0.00 28 LYS A O 13
ATOM 12945 N N . LYS A 1 29 ? 26.462 -20.634 1.900 1.00 0.00 29 LYS A N 13
ATOM 12946 C CA . LYS A 1 29 ? 26.987 -21.633 0.952 1.00 0.00 29 LYS A CA 13
ATOM 12947 C C . LYS A 1 29 ? 26.201 -21.589 -0.367 1.00 0.00 29 LYS A C 13
ATOM 12948 O O . LYS A 1 29 ? 26.781 -21.614 -1.459 1.00 0.00 29 LYS A O 13
ATOM 12967 N N . ALA A 1 30 ? 24.875 -21.495 -0.221 1.00 0.00 30 ALA A N 13
ATOM 12968 C CA . ALA A 1 30 ? 23.917 -21.565 -1.327 1.00 0.00 30 ALA A CA 13
ATOM 12969 C C . ALA A 1 30 ? 24.095 -20.401 -2.298 1.00 0.00 30 ALA A C 13
ATOM 12970 O O . ALA A 1 30 ? 24.123 -20.610 -3.498 1.00 0.00 30 ALA A O 13
ATOM 12977 N N . ARG A 1 31 ? 24.265 -19.179 -1.754 1.00 0.00 31 ARG A N 13
ATOM 12978 C CA . ARG A 1 31 ? 24.366 -17.935 -2.558 1.00 0.00 31 ARG A CA 13
ATOM 12979 C C . ARG A 1 31 ? 25.491 -18.028 -3.616 1.00 0.00 31 ARG A C 13
ATOM 12980 O O . ARG A 1 31 ? 25.322 -17.570 -4.744 1.00 0.00 31 ARG A O 13
ATOM 13001 N N . LYS A 1 32 ? 26.615 -18.666 -3.233 1.00 0.00 32 LYS A N 13
ATOM 13002 C CA . LYS A 1 32 ? 27.786 -18.866 -4.123 1.00 0.00 32 LYS A CA 13
ATOM 13003 C C . LYS A 1 32 ? 27.402 -19.716 -5.359 1.00 0.00 32 LYS A C 13
ATOM 13004 O O . LYS A 1 32 ? 27.862 -19.472 -6.479 1.00 0.00 32 LYS A O 13
ATOM 13023 N N . ILE A 1 33 ? 26.545 -20.708 -5.111 1.00 0.00 33 ILE A N 13
ATOM 13024 C CA . ILE A 1 33 ? 26.080 -21.689 -6.111 1.00 0.00 33 ILE A CA 13
ATOM 13025 C C . ILE A 1 33 ? 24.962 -21.097 -7.004 1.00 0.00 33 ILE A C 13
ATOM 13026 O O . ILE A 1 33 ? 24.999 -21.222 -8.235 1.00 0.00 33 ILE A O 13
ATOM 13042 N N . LEU A 1 34 ? 24.003 -20.410 -6.363 1.00 0.00 34 LEU A N 13
ATOM 13043 C CA . LEU A 1 34 ? 22.779 -19.896 -7.015 1.00 0.00 34 LEU A CA 13
ATOM 13044 C C . LEU A 1 34 ? 23.097 -18.684 -7.910 1.00 0.00 34 LEU A C 13
ATOM 13045 O O . LEU A 1 34 ? 22.526 -18.536 -8.993 1.00 0.00 34 LEU A O 13
ATOM 13061 N N . GLU A 1 35 ? 24.038 -17.838 -7.450 1.00 0.00 35 GLU A N 13
ATOM 13062 C CA . GLU A 1 35 ? 24.493 -16.650 -8.199 1.00 0.00 35 GLU A CA 13
ATOM 13063 C C . GLU A 1 35 ? 25.337 -17.098 -9.414 1.00 0.00 35 GLU A C 13
ATOM 13064 O O . GLU A 1 35 ? 25.290 -16.474 -10.470 1.00 0.00 35 GLU A O 13
ATOM 13076 N N . LYS A 1 36 ? 26.071 -18.222 -9.250 1.00 0.00 36 LYS A N 13
ATOM 13077 C CA . LYS A 1 36 ? 26.896 -18.816 -10.326 1.00 0.00 36 LYS A CA 13
ATOM 13078 C C . LYS A 1 36 ? 26.009 -19.311 -11.491 1.00 0.00 36 LYS A C 13
ATOM 13079 O O . LYS A 1 36 ? 26.382 -19.185 -12.661 1.00 0.00 36 LYS A O 13
ATOM 13098 N N . GLY A 1 37 ? 24.817 -19.835 -11.154 1.00 0.00 37 GLY A N 13
ATOM 13099 C CA . GLY A 1 37 ? 23.865 -20.344 -12.154 1.00 0.00 37 GLY A CA 13
ATOM 13100 C C . GLY A 1 37 ? 23.544 -21.820 -11.966 1.00 0.00 37 GLY A C 13
ATOM 13101 O O . GLY A 1 37 ? 22.877 -22.434 -12.805 1.00 0.00 37 GLY A O 13
ATOM 13105 N N . ASP A 1 38 ? 24.019 -22.382 -10.847 1.00 0.00 38 ASP A N 13
ATOM 13106 C CA . ASP A 1 38 ? 23.775 -23.780 -10.466 1.00 0.00 38 ASP A CA 13
ATOM 13107 C C . ASP A 1 38 ? 22.760 -23.854 -9.317 1.00 0.00 38 ASP A C 13
ATOM 13108 O O . ASP A 1 38 ? 22.536 -22.869 -8.601 1.00 0.00 38 ASP A O 13
ATOM 13117 N N . SER A 1 39 ? 22.143 -25.033 -9.160 1.00 0.00 39 SER A N 13
ATOM 13118 C CA . SER A 1 39 ? 21.217 -25.327 -8.058 1.00 0.00 39 SER A CA 13
ATOM 13119 C C . SER A 1 39 ? 21.958 -26.090 -6.939 1.00 0.00 39 SER A C 13
ATOM 13120 O O . SER A 1 39 ? 22.854 -26.898 -7.226 1.00 0.00 39 SER A O 13
ATOM 13128 N N . ILE A 1 40 ? 21.589 -25.828 -5.668 1.00 0.00 40 ILE A N 13
ATOM 13129 C CA . ILE A 1 40 ? 22.181 -26.515 -4.497 1.00 0.00 40 ILE A CA 13
ATOM 13130 C C . ILE A 1 40 ? 21.155 -27.499 -3.911 1.00 0.00 40 ILE A C 13
ATOM 13131 O O . ILE A 1 40 ? 20.028 -27.119 -3.567 1.00 0.00 40 ILE A O 13
ATOM 13147 N N . GLU A 1 41 ? 21.545 -28.776 -3.838 1.00 0.00 41 GLU A N 13
ATOM 13148 C CA . GLU A 1 41 ? 20.716 -29.821 -3.247 1.00 0.00 41 GLU A CA 13
ATOM 13149 C C . GLU A 1 41 ? 21.009 -29.878 -1.738 1.00 0.00 41 GLU A C 13
ATOM 13150 O O . GLU A 1 41 ? 22.034 -30.424 -1.314 1.00 0.00 41 GLU A O 13
ATOM 13162 N N . ILE A 1 42 ? 20.140 -29.241 -0.949 1.00 0.00 42 ILE A N 13
ATOM 13163 C CA . ILE A 1 42 ? 20.233 -29.213 0.513 1.00 0.00 42 ILE A CA 13
ATOM 13164 C C . ILE A 1 42 ? 19.478 -30.427 1.091 1.00 0.00 42 ILE A C 13
ATOM 13165 O O . ILE A 1 42 ? 18.242 -30.410 1.192 1.00 0.00 42 ILE A O 13
ATOM 13181 N N . ALA A 1 43 ? 20.241 -31.486 1.426 1.00 0.00 43 ALA A N 13
ATOM 13182 C CA . ALA A 1 43 ? 19.717 -32.725 2.051 1.00 0.00 43 ALA A CA 13
ATOM 13183 C C . ALA A 1 43 ? 18.649 -33.429 1.170 1.00 0.00 43 ALA A C 13
ATOM 13184 O O . ALA A 1 43 ? 17.759 -34.117 1.686 1.00 0.00 43 ALA A O 13
ATOM 13191 N N . GLY A 1 44 ? 18.768 -33.285 -0.164 1.00 0.00 44 GLY A N 13
ATOM 13192 C CA . GLY A 1 44 ? 17.791 -33.854 -1.119 1.00 0.00 44 GLY A CA 13
ATOM 13193 C C . GLY A 1 44 ? 16.847 -32.803 -1.731 1.00 0.00 44 GLY A C 13
ATOM 13194 O O . GLY A 1 44 ? 16.269 -33.033 -2.799 1.00 0.00 44 GLY A O 13
ATOM 13198 N N . PHE A 1 45 ? 16.697 -31.645 -1.062 1.00 0.00 45 PHE A N 13
ATOM 13199 C CA . PHE A 1 45 ? 15.843 -30.531 -1.543 1.00 0.00 45 PHE A CA 13
ATOM 13200 C C . PHE A 1 45 ? 16.645 -29.664 -2.528 1.00 0.00 45 PHE A C 13
ATOM 13201 O O . PHE A 1 45 ? 17.604 -29.017 -2.131 1.00 0.00 45 PHE A O 13
ATOM 13218 N N . GLU A 1 46 ? 16.226 -29.636 -3.803 1.00 0.00 46 GLU A N 13
ATOM 13219 C CA . GLU A 1 46 ? 17.007 -29.019 -4.896 1.00 0.00 46 GLU A CA 13
ATOM 13220 C C . GLU A 1 46 ? 16.614 -27.539 -5.098 1.00 0.00 46 GLU A C 13
ATOM 13221 O O . GLU A 1 46 ? 15.692 -27.208 -5.846 1.00 0.00 46 GLU A O 13
ATOM 13233 N N . VAL A 1 47 ? 17.308 -26.648 -4.380 1.00 0.00 47 VAL A N 13
ATOM 13234 C CA . VAL A 1 47 ? 17.092 -25.193 -4.446 1.00 0.00 47 VAL A CA 13
ATOM 13235 C C . VAL A 1 47 ? 17.684 -24.603 -5.734 1.00 0.00 47 VAL A C 13
ATOM 13236 O O . VAL A 1 47 ? 18.898 -24.652 -5.936 1.00 0.00 47 VAL A O 13
ATOM 13249 N N . ARG A 1 48 ? 16.812 -24.040 -6.595 1.00 0.00 48 ARG A N 13
ATOM 13250 C CA . ARG A 1 48 ? 17.226 -23.380 -7.847 1.00 0.00 48 ARG A CA 13
ATOM 13251 C C . ARG A 1 48 ? 17.673 -21.932 -7.577 1.00 0.00 48 ARG A C 13
ATOM 13252 O O . ARG A 1 48 ? 18.705 -21.486 -8.081 1.00 0.00 48 ARG A O 13
ATOM 13273 N N . ASP A 1 49 ? 16.877 -21.202 -6.778 1.00 0.00 49 ASP A N 13
ATOM 13274 C CA . ASP A 1 49 ? 17.032 -19.744 -6.600 1.00 0.00 49 ASP A CA 13
ATOM 13275 C C . ASP A 1 49 ? 16.936 -19.371 -5.118 1.00 0.00 49 ASP A C 13
ATOM 13276 O O . ASP A 1 49 ? 16.429 -20.158 -4.313 1.00 0.00 49 ASP A O 13
ATOM 13285 N N . GLU A 1 50 ? 17.399 -18.150 -4.779 1.00 0.00 50 GLU A N 13
ATOM 13286 C CA . GLU A 1 50 ? 17.404 -17.631 -3.401 1.00 0.00 50 GLU A CA 13
ATOM 13287 C C . GLU A 1 50 ? 15.991 -17.582 -2.787 1.00 0.00 50 GLU A C 13
ATOM 13288 O O . GLU A 1 50 ? 15.858 -17.717 -1.576 1.00 0.00 50 GLU A O 13
ATOM 13300 N N . GLU A 1 51 ? 14.951 -17.397 -3.621 1.00 0.00 51 GLU A N 13
ATOM 13301 C CA . GLU A 1 51 ? 13.549 -17.351 -3.148 1.00 0.00 51 GLU A CA 13
ATOM 13302 C C . GLU A 1 51 ? 13.063 -18.743 -2.687 1.00 0.00 51 GLU A C 13
ATOM 13303 O O . GLU A 1 51 ? 12.277 -18.856 -1.731 1.00 0.00 51 GLU A O 13
ATOM 13315 N N . ASP A 1 52 ? 13.542 -19.799 -3.362 1.00 0.00 52 ASP A N 13
ATOM 13316 C CA . ASP A 1 52 ? 13.280 -21.198 -2.957 1.00 0.00 52 ASP A CA 13
ATOM 13317 C C . ASP A 1 52 ? 14.165 -21.566 -1.751 1.00 0.00 52 ASP A C 13
ATOM 13318 O O . ASP A 1 52 ? 13.792 -22.403 -0.915 1.00 0.00 52 ASP A O 13
ATOM 13327 N N . LEU A 1 53 ? 15.334 -20.902 -1.666 1.00 0.00 53 LEU A N 13
ATOM 13328 C CA . LEU A 1 53 ? 16.251 -21.005 -0.515 1.00 0.00 53 LEU A CA 13
ATOM 13329 C C . LEU A 1 53 ? 15.558 -20.437 0.740 1.00 0.00 53 LEU A C 13
ATOM 13330 O O . LEU A 1 53 ? 15.707 -21.004 1.810 1.00 0.00 53 LEU A O 13
ATOM 13346 N N . LYS A 1 54 ? 14.752 -19.351 0.580 1.00 0.00 54 LYS A N 13
ATOM 13347 C CA . LYS A 1 54 ? 14.024 -18.709 1.718 1.00 0.00 54 LYS A CA 13
ATOM 13348 C C . LYS A 1 54 ? 13.076 -19.713 2.406 1.00 0.00 54 LYS A C 13
ATOM 13349 O O . LYS A 1 54 ? 12.926 -19.680 3.627 1.00 0.00 54 LYS A O 13
ATOM 13368 N N . LYS A 1 55 ? 12.456 -20.606 1.595 1.00 0.00 55 LYS A N 13
ATOM 13369 C CA . LYS A 1 55 ? 11.520 -21.651 2.081 1.00 0.00 55 LYS A CA 13
ATOM 13370 C C . LYS A 1 55 ? 12.193 -22.545 3.142 1.00 0.00 55 LYS A C 13
ATOM 13371 O O . LYS A 1 55 ? 11.768 -22.576 4.304 1.00 0.00 55 LYS A O 13
ATOM 13390 N N . ILE A 1 56 ? 13.276 -23.227 2.722 1.00 0.00 56 ILE A N 13
ATOM 13391 C CA . ILE A 1 56 ? 13.985 -24.199 3.567 1.00 0.00 56 ILE A CA 13
ATOM 13392 C C . ILE A 1 56 ? 14.781 -23.485 4.681 1.00 0.00 56 ILE A C 13
ATOM 13393 O O . ILE A 1 56 ? 14.822 -23.964 5.792 1.00 0.00 56 ILE A O 13
ATOM 13409 N N . LEU A 1 57 ? 15.339 -22.307 4.378 1.00 0.00 57 LEU A N 13
ATOM 13410 C CA . LEU A 1 57 ? 16.246 -21.560 5.296 1.00 0.00 57 LEU A CA 13
ATOM 13411 C C . LEU A 1 57 ? 15.474 -21.095 6.545 1.00 0.00 57 LEU A C 13
ATOM 13412 O O . LEU A 1 57 ? 15.825 -21.434 7.678 1.00 0.00 57 LEU A O 13
ATOM 13428 N N . GLU A 1 58 ? 14.392 -20.349 6.287 1.00 0.00 58 GLU A N 13
ATOM 13429 C CA . GLU A 1 58 ? 13.600 -19.666 7.323 1.00 0.00 58 GLU A CA 13
ATOM 13430 C C . GLU A 1 58 ? 12.895 -20.708 8.218 1.00 0.00 58 GLU A C 13
ATOM 13431 O O . GLU A 1 58 ? 12.837 -20.544 9.434 1.00 0.00 58 GLU A O 13
ATOM 13443 N N . TRP A 1 59 ? 12.419 -21.805 7.590 1.00 0.00 59 TRP A N 13
ATOM 13444 C CA . TRP A 1 59 ? 11.724 -22.904 8.301 1.00 0.00 59 TRP A CA 13
ATOM 13445 C C . TRP A 1 59 ? 12.706 -23.758 9.134 1.00 0.00 59 TRP A C 13
ATOM 13446 O O . TRP A 1 59 ? 12.415 -24.098 10.292 1.00 0.00 59 TRP A O 13
ATOM 13467 N N . LEU A 1 60 ? 13.868 -24.087 8.544 1.00 0.00 60 LEU A N 13
ATOM 13468 C CA . LEU A 1 60 ? 14.887 -24.960 9.183 1.00 0.00 60 LEU A CA 13
ATOM 13469 C C . LEU A 1 60 ? 15.490 -24.253 10.419 1.00 0.00 60 LEU A C 13
ATOM 13470 O O . LEU A 1 60 ? 16.040 -24.902 11.309 1.00 0.00 60 LEU A O 13
ATOM 13486 N N . ARG A 1 61 ? 15.379 -22.910 10.438 1.00 0.00 61 ARG A N 13
ATOM 13487 C CA . ARG A 1 61 ? 15.787 -22.059 11.576 1.00 0.00 61 ARG A CA 13
ATOM 13488 C C . ARG A 1 61 ? 14.985 -22.452 12.844 1.00 0.00 61 ARG A C 13
ATOM 13489 O O . ARG A 1 61 ? 15.563 -22.552 13.932 1.00 0.00 61 ARG A O 13
ATOM 13510 N N . ARG A 1 62 ? 13.661 -22.712 12.675 1.00 0.00 62 ARG A N 13
ATOM 13511 C CA . ARG A 1 62 ? 12.790 -23.184 13.782 1.00 0.00 62 ARG A CA 13
ATOM 13512 C C . ARG A 1 62 ? 13.119 -24.643 14.110 1.00 0.00 62 ARG A C 13
ATOM 13513 O O . ARG A 1 62 ? 13.070 -25.050 15.279 1.00 0.00 62 ARG A O 13
ATOM 13534 N N . HIS A 1 63 ? 13.428 -25.424 13.057 1.00 0.00 63 HIS A N 13
ATOM 13535 C CA . HIS A 1 63 ? 13.753 -26.855 13.182 1.00 0.00 63 HIS A CA 13
ATOM 13536 C C . HIS A 1 63 ? 15.056 -27.050 13.987 1.00 0.00 63 HIS A C 13
ATOM 13537 O O . HIS A 1 63 ? 16.070 -26.392 13.725 1.00 0.00 63 HIS A O 13
ATOM 13552 N N . GLY A 1 64 ? 15.006 -27.970 14.953 1.00 0.00 64 GLY A N 13
ATOM 13553 C CA . GLY A 1 64 ? 16.134 -28.262 15.835 1.00 0.00 64 GLY A CA 13
ATOM 13554 C C . GLY A 1 64 ? 16.018 -29.655 16.458 1.00 0.00 64 GLY A C 13
ATOM 13555 O O . GLY A 1 64 ? 14.884 -30.191 16.559 1.00 0.00 64 GLY A O 13
ATOM 13560 N N . MET A 1 1 ? 16.442 -44.494 39.756 1.00 0.00 1 MET A N 14
ATOM 13561 C CA . MET A 1 1 ? 16.663 -44.559 41.215 1.00 0.00 1 MET A CA 14
ATOM 13562 C C . MET A 1 1 ? 16.079 -43.303 41.896 1.00 0.00 1 MET A C 14
ATOM 13563 O O . MET A 1 1 ? 16.211 -42.197 41.366 1.00 0.00 1 MET A O 14
ATOM 13579 N N . GLY A 1 2 ? 15.424 -43.493 43.062 1.00 0.00 2 GLY A N 14
ATOM 13580 C CA . GLY A 1 2 ? 14.868 -42.381 43.853 1.00 0.00 2 GLY A CA 14
ATOM 13581 C C . GLY A 1 2 ? 13.699 -41.674 43.169 1.00 0.00 2 GLY A C 14
ATOM 13582 O O . GLY A 1 2 ? 13.673 -40.437 43.086 1.00 0.00 2 GLY A O 14
ATOM 13586 N N . SER A 1 3 ? 12.738 -42.475 42.672 1.00 0.00 3 SER A N 14
ATOM 13587 C CA . SER A 1 3 ? 11.549 -41.981 41.955 1.00 0.00 3 SER A CA 14
ATOM 13588 C C . SER A 1 3 ? 10.561 -41.298 42.916 1.00 0.00 3 SER A C 14
ATOM 13589 O O . SER A 1 3 ? 10.187 -41.866 43.948 1.00 0.00 3 SER A O 14
ATOM 13597 N N . SER A 1 4 ? 10.158 -40.070 42.573 1.00 0.00 4 SER A N 14
ATOM 13598 C CA . SER A 1 4 ? 9.210 -39.271 43.368 1.00 0.00 4 SER A CA 14
ATOM 13599 C C . SER A 1 4 ? 8.137 -38.683 42.442 1.00 0.00 4 SER A C 14
ATOM 13600 O O . SER A 1 4 ? 8.421 -38.354 41.287 1.00 0.00 4 SER A O 14
ATOM 13608 N N . HIS A 1 5 ? 6.903 -38.572 42.953 1.00 0.00 5 HIS A N 14
ATOM 13609 C CA . HIS A 1 5 ? 5.737 -38.051 42.204 1.00 0.00 5 HIS A CA 14
ATOM 13610 C C . HIS A 1 5 ? 5.067 -36.924 43.016 1.00 0.00 5 HIS A C 14
ATOM 13611 O O . HIS A 1 5 ? 5.616 -36.491 44.038 1.00 0.00 5 HIS A O 14
ATOM 13626 N N . HIS A 1 6 ? 3.904 -36.436 42.521 1.00 0.00 6 HIS A N 14
ATOM 13627 C CA . HIS A 1 6 ? 3.116 -35.339 43.146 1.00 0.00 6 HIS A CA 14
ATOM 13628 C C . HIS A 1 6 ? 3.932 -34.013 43.202 1.00 0.00 6 HIS A C 14
ATOM 13629 O O . HIS A 1 6 ? 3.679 -33.127 44.026 1.00 0.00 6 HIS A O 14
ATOM 13644 N N . HIS A 1 7 ? 4.886 -33.869 42.266 1.00 0.00 7 HIS A N 14
ATOM 13645 C CA . HIS A 1 7 ? 5.709 -32.652 42.125 1.00 0.00 7 HIS A CA 14
ATOM 13646 C C . HIS A 1 7 ? 5.334 -31.917 40.832 1.00 0.00 7 HIS A C 14
ATOM 13647 O O . HIS A 1 7 ? 4.804 -32.522 39.894 1.00 0.00 7 HIS A O 14
ATOM 13662 N N . HIS A 1 8 ? 5.626 -30.612 40.791 1.00 0.00 8 HIS A N 14
ATOM 13663 C CA . HIS A 1 8 ? 5.402 -29.759 39.613 1.00 0.00 8 HIS A CA 14
ATOM 13664 C C . HIS A 1 8 ? 6.760 -29.226 39.135 1.00 0.00 8 HIS A C 14
ATOM 13665 O O . HIS A 1 8 ? 7.335 -28.317 39.744 1.00 0.00 8 HIS A O 14
ATOM 13680 N N . HIS A 1 9 ? 7.278 -29.844 38.065 1.00 0.00 9 HIS A N 14
ATOM 13681 C CA . HIS A 1 9 ? 8.599 -29.550 37.500 1.00 0.00 9 HIS A CA 14
ATOM 13682 C C . HIS A 1 9 ? 8.481 -29.478 35.972 1.00 0.00 9 HIS A C 14
ATOM 13683 O O . HIS A 1 9 ? 8.144 -30.471 35.320 1.00 0.00 9 HIS A O 14
ATOM 13698 N N . HIS A 1 10 ? 8.737 -28.286 35.429 1.00 0.00 10 HIS A N 14
ATOM 13699 C CA . HIS A 1 10 ? 8.740 -28.012 33.987 1.00 0.00 10 HIS A CA 14
ATOM 13700 C C . HIS A 1 10 ? 9.901 -27.051 33.678 1.00 0.00 10 HIS A C 14
ATOM 13701 O O . HIS A 1 10 ? 9.775 -25.827 33.834 1.00 0.00 10 HIS A O 14
ATOM 13716 N N . SER A 1 11 ? 11.048 -27.625 33.293 1.00 0.00 11 SER A N 14
ATOM 13717 C CA . SER A 1 11 ? 12.266 -26.875 32.975 1.00 0.00 11 SER A CA 14
ATOM 13718 C C . SER A 1 11 ? 12.550 -26.960 31.466 1.00 0.00 11 SER A C 14
ATOM 13719 O O . SER A 1 11 ? 13.231 -27.885 30.997 1.00 0.00 11 SER A O 14
ATOM 13727 N N . SER A 1 12 ? 11.979 -26.012 30.705 1.00 0.00 12 SER A N 14
ATOM 13728 C CA . SER A 1 12 ? 12.182 -25.909 29.252 1.00 0.00 12 SER A CA 14
ATOM 13729 C C . SER A 1 12 ? 13.505 -25.158 28.961 1.00 0.00 12 SER A C 14
ATOM 13730 O O . SER A 1 12 ? 13.512 -23.972 28.601 1.00 0.00 12 SER A O 14
ATOM 13738 N N . GLY A 1 13 ? 14.628 -25.862 29.198 1.00 0.00 13 GLY A N 14
ATOM 13739 C CA . GLY A 1 13 ? 15.962 -25.315 28.975 1.00 0.00 13 GLY A CA 14
ATOM 13740 C C . GLY A 1 13 ? 16.374 -25.427 27.516 1.00 0.00 13 GLY A C 14
ATOM 13741 O O . GLY A 1 13 ? 16.641 -26.532 27.036 1.00 0.00 13 GLY A O 14
ATOM 13745 N N . LEU A 1 14 ? 16.407 -24.287 26.804 1.00 0.00 14 LEU A N 14
ATOM 13746 C CA . LEU A 1 14 ? 16.738 -24.235 25.366 1.00 0.00 14 LEU A CA 14
ATOM 13747 C C . LEU A 1 14 ? 17.771 -23.141 25.076 1.00 0.00 14 LEU A C 14
ATOM 13748 O O . LEU A 1 14 ? 17.916 -22.183 25.838 1.00 0.00 14 LEU A O 14
ATOM 13764 N N . VAL A 1 15 ? 18.488 -23.315 23.957 1.00 0.00 15 VAL A N 14
ATOM 13765 C CA . VAL A 1 15 ? 19.476 -22.353 23.440 1.00 0.00 15 VAL A CA 14
ATOM 13766 C C . VAL A 1 15 ? 19.263 -22.200 21.909 1.00 0.00 15 VAL A C 14
ATOM 13767 O O . VAL A 1 15 ? 19.713 -23.052 21.140 1.00 0.00 15 VAL A O 14
ATOM 13780 N N . PRO A 1 16 ? 18.482 -21.157 21.455 1.00 0.00 16 PRO A N 14
ATOM 13781 C CA . PRO A 1 16 ? 18.286 -20.856 20.006 1.00 0.00 16 PRO A CA 14
ATOM 13782 C C . PRO A 1 16 ? 19.613 -20.693 19.226 1.00 0.00 16 PRO A C 14
ATOM 13783 O O . PRO A 1 16 ? 19.738 -21.147 18.082 1.00 0.00 16 PRO A O 14
ATOM 13794 N N . ARG A 1 17 ? 20.586 -20.033 19.871 1.00 0.00 17 ARG A N 14
ATOM 13795 C CA . ARG A 1 17 ? 21.935 -19.800 19.316 1.00 0.00 17 ARG A CA 14
ATOM 13796 C C . ARG A 1 17 ? 22.978 -20.647 20.059 1.00 0.00 17 ARG A C 14
ATOM 13797 O O . ARG A 1 17 ? 22.677 -21.285 21.079 1.00 0.00 17 ARG A O 14
ATOM 13818 N N . GLY A 1 18 ? 24.203 -20.659 19.508 1.00 0.00 18 GLY A N 14
ATOM 13819 C CA . GLY A 1 18 ? 25.327 -21.404 20.062 1.00 0.00 18 GLY A CA 14
ATOM 13820 C C . GLY A 1 18 ? 26.016 -22.204 18.973 1.00 0.00 18 GLY A C 14
ATOM 13821 O O . GLY A 1 18 ? 26.778 -21.641 18.184 1.00 0.00 18 GLY A O 14
ATOM 13825 N N . SER A 1 19 ? 25.734 -23.515 18.927 1.00 0.00 19 SER A N 14
ATOM 13826 C CA . SER A 1 19 ? 26.245 -24.429 17.890 1.00 0.00 19 SER A CA 14
ATOM 13827 C C . SER A 1 19 ? 25.176 -25.505 17.618 1.00 0.00 19 SER A C 14
ATOM 13828 O O . SER A 1 19 ? 25.091 -26.518 18.326 1.00 0.00 19 SER A O 14
ATOM 13836 N N . HIS A 1 20 ? 24.308 -25.229 16.625 1.00 0.00 20 HIS A N 14
ATOM 13837 C CA . HIS A 1 20 ? 23.132 -26.086 16.279 1.00 0.00 20 HIS A CA 14
ATOM 13838 C C . HIS A 1 20 ? 23.025 -26.245 14.755 1.00 0.00 20 HIS A C 14
ATOM 13839 O O . HIS A 1 20 ? 21.931 -26.492 14.235 1.00 0.00 20 HIS A O 14
ATOM 13854 N N . MET A 1 21 ? 24.183 -26.160 14.071 1.00 0.00 21 MET A N 14
ATOM 13855 C CA . MET A 1 21 ? 24.271 -25.892 12.624 1.00 0.00 21 MET A CA 14
ATOM 13856 C C . MET A 1 21 ? 23.637 -24.519 12.363 1.00 0.00 21 MET A C 14
ATOM 13857 O O . MET A 1 21 ? 22.462 -24.411 11.978 1.00 0.00 21 MET A O 14
ATOM 13871 N N . ASP A 1 22 ? 24.407 -23.471 12.690 1.00 0.00 22 ASP A N 14
ATOM 13872 C CA . ASP A 1 22 ? 23.945 -22.078 12.604 1.00 0.00 22 ASP A CA 14
ATOM 13873 C C . ASP A 1 22 ? 23.708 -21.695 11.128 1.00 0.00 22 ASP A C 14
ATOM 13874 O O . ASP A 1 22 ? 24.626 -21.746 10.304 1.00 0.00 22 ASP A O 14
ATOM 13883 N N . ILE A 1 23 ? 22.464 -21.299 10.825 1.00 0.00 23 ILE A N 14
ATOM 13884 C CA . ILE A 1 23 ? 21.955 -21.132 9.448 1.00 0.00 23 ILE A CA 14
ATOM 13885 C C . ILE A 1 23 ? 22.565 -19.870 8.766 1.00 0.00 23 ILE A C 14
ATOM 13886 O O . ILE A 1 23 ? 22.560 -19.743 7.532 1.00 0.00 23 ILE A O 14
ATOM 13902 N N . GLU A 1 24 ? 23.146 -18.987 9.600 1.00 0.00 24 GLU A N 14
ATOM 13903 C CA . GLU A 1 24 ? 23.750 -17.699 9.189 1.00 0.00 24 GLU A CA 14
ATOM 13904 C C . GLU A 1 24 ? 24.827 -17.897 8.100 1.00 0.00 24 GLU A C 14
ATOM 13905 O O . GLU A 1 24 ? 24.874 -17.164 7.112 1.00 0.00 24 GLU A O 14
ATOM 13917 N N . GLU A 1 25 ? 25.685 -18.911 8.305 1.00 0.00 25 GLU A N 14
ATOM 13918 C CA . GLU A 1 25 ? 26.785 -19.244 7.371 1.00 0.00 25 GLU A CA 14
ATOM 13919 C C . GLU A 1 25 ? 26.280 -20.111 6.200 1.00 0.00 25 GLU A C 14
ATOM 13920 O O . GLU A 1 25 ? 26.854 -20.076 5.110 1.00 0.00 25 GLU A O 14
ATOM 13932 N N . ILE A 1 26 ? 25.182 -20.862 6.439 1.00 0.00 26 ILE A N 14
ATOM 13933 C CA . ILE A 1 26 ? 24.649 -21.853 5.478 1.00 0.00 26 ILE A CA 14
ATOM 13934 C C . ILE A 1 26 ? 24.080 -21.165 4.232 1.00 0.00 26 ILE A C 14
ATOM 13935 O O . ILE A 1 26 ? 24.357 -21.587 3.117 1.00 0.00 26 ILE A O 14
ATOM 13951 N N . GLU A 1 27 ? 23.302 -20.089 4.441 1.00 0.00 27 GLU A N 14
ATOM 13952 C CA . GLU A 1 27 ? 22.653 -19.341 3.343 1.00 0.00 27 GLU A CA 14
ATOM 13953 C C . GLU A 1 27 ? 23.678 -18.570 2.488 1.00 0.00 27 GLU A C 14
ATOM 13954 O O . GLU A 1 27 ? 23.462 -18.359 1.292 1.00 0.00 27 GLU A O 14
ATOM 13966 N N . LYS A 1 28 ? 24.791 -18.163 3.123 1.00 0.00 28 LYS A N 14
ATOM 13967 C CA . LYS A 1 28 ? 25.920 -17.480 2.457 1.00 0.00 28 LYS A CA 14
ATOM 13968 C C . LYS A 1 28 ? 26.684 -18.452 1.541 1.00 0.00 28 LYS A C 14
ATOM 13969 O O . LYS A 1 28 ? 26.986 -18.144 0.381 1.00 0.00 28 LYS A O 14
ATOM 13988 N N . LYS A 1 29 ? 26.947 -19.637 2.086 1.00 0.00 29 LYS A N 14
ATOM 13989 C CA . LYS A 1 29 ? 27.735 -20.691 1.436 1.00 0.00 29 LYS A CA 14
ATOM 13990 C C . LYS A 1 29 ? 26.942 -21.361 0.288 1.00 0.00 29 LYS A C 14
ATOM 13991 O O . LYS A 1 29 ? 27.488 -21.627 -0.788 1.00 0.00 29 LYS A O 14
ATOM 14010 N N . ALA A 1 30 ? 25.640 -21.591 0.535 1.00 0.00 30 ALA A N 14
ATOM 14011 C CA . ALA A 1 30 ? 24.720 -22.244 -0.419 1.00 0.00 30 ALA A CA 14
ATOM 14012 C C . ALA A 1 30 ? 24.367 -21.313 -1.598 1.00 0.00 30 ALA A C 14
ATOM 14013 O O . ALA A 1 30 ? 24.088 -21.789 -2.707 1.00 0.00 30 ALA A O 14
ATOM 14020 N N . ARG A 1 31 ? 24.368 -19.983 -1.332 1.00 0.00 31 ARG A N 14
ATOM 14021 C CA . ARG A 1 31 ? 24.091 -18.954 -2.358 1.00 0.00 31 ARG A CA 14
ATOM 14022 C C . ARG A 1 31 ? 25.168 -18.964 -3.458 1.00 0.00 31 ARG A C 14
ATOM 14023 O O . ARG A 1 31 ? 24.859 -18.685 -4.613 1.00 0.00 31 ARG A O 14
ATOM 14044 N N . LYS A 1 32 ? 26.418 -19.288 -3.081 1.00 0.00 32 LYS A N 14
ATOM 14045 C CA . LYS A 1 32 ? 27.571 -19.330 -4.015 1.00 0.00 32 LYS A CA 14
ATOM 14046 C C . LYS A 1 32 ? 27.343 -20.341 -5.156 1.00 0.00 32 LYS A C 14
ATOM 14047 O O . LYS A 1 32 ? 27.796 -20.127 -6.287 1.00 0.00 32 LYS A O 14
ATOM 14066 N N . ILE A 1 33 ? 26.622 -21.424 -4.848 1.00 0.00 33 ILE A N 14
ATOM 14067 C CA . ILE A 1 33 ? 26.211 -22.429 -5.846 1.00 0.00 33 ILE A CA 14
ATOM 14068 C C . ILE A 1 33 ? 25.156 -21.825 -6.802 1.00 0.00 33 ILE A C 14
ATOM 14069 O O . ILE A 1 33 ? 25.286 -21.915 -8.032 1.00 0.00 33 ILE A O 14
ATOM 14085 N N . LEU A 1 34 ? 24.148 -21.155 -6.209 1.00 0.00 34 LEU A N 14
ATOM 14086 C CA . LEU A 1 34 ? 23.071 -20.458 -6.958 1.00 0.00 34 LEU A CA 14
ATOM 14087 C C . LEU A 1 34 ? 23.622 -19.277 -7.787 1.00 0.00 34 LEU A C 14
ATOM 14088 O O . LEU A 1 34 ? 23.019 -18.875 -8.792 1.00 0.00 34 LEU A O 14
ATOM 14104 N N . GLU A 1 35 ? 24.775 -18.740 -7.342 1.00 0.00 35 GLU A N 14
ATOM 14105 C CA . GLU A 1 35 ? 25.415 -17.554 -7.932 1.00 0.00 35 GLU A CA 14
ATOM 14106 C C . GLU A 1 35 ? 26.060 -17.914 -9.278 1.00 0.00 35 GLU A C 14
ATOM 14107 O O . GLU A 1 35 ? 26.080 -17.104 -10.206 1.00 0.00 35 GLU A O 14
ATOM 14119 N N . LYS A 1 36 ? 26.597 -19.150 -9.350 1.00 0.00 36 LYS A N 14
ATOM 14120 C CA . LYS A 1 36 ? 27.146 -19.730 -10.589 1.00 0.00 36 LYS A CA 14
ATOM 14121 C C . LYS A 1 36 ? 26.022 -20.256 -11.507 1.00 0.00 36 LYS A C 14
ATOM 14122 O O . LYS A 1 36 ? 26.280 -20.609 -12.657 1.00 0.00 36 LYS A O 14
ATOM 14141 N N . GLY A 1 37 ? 24.781 -20.292 -10.992 1.00 0.00 37 GLY A N 14
ATOM 14142 C CA . GLY A 1 37 ? 23.604 -20.734 -11.758 1.00 0.00 37 GLY A CA 14
ATOM 14143 C C . GLY A 1 37 ? 23.294 -22.213 -11.570 1.00 0.00 37 GLY A C 14
ATOM 14144 O O . GLY A 1 37 ? 22.504 -22.787 -12.335 1.00 0.00 37 GLY A O 14
ATOM 14148 N N . ASP A 1 38 ? 23.935 -22.833 -10.566 1.00 0.00 38 ASP A N 14
ATOM 14149 C CA . ASP A 1 38 ? 23.703 -24.242 -10.209 1.00 0.00 38 ASP A CA 14
ATOM 14150 C C . ASP A 1 38 ? 22.634 -24.323 -9.123 1.00 0.00 38 ASP A C 14
ATOM 14151 O O . ASP A 1 38 ? 22.581 -23.469 -8.235 1.00 0.00 38 ASP A O 14
ATOM 14160 N N . SER A 1 39 ? 21.794 -25.351 -9.204 1.00 0.00 39 SER A N 14
ATOM 14161 C CA . SER A 1 39 ? 20.807 -25.655 -8.172 1.00 0.00 39 SER A CA 14
ATOM 14162 C C . SER A 1 39 ? 21.474 -26.477 -7.051 1.00 0.00 39 SER A C 14
ATOM 14163 O O . SER A 1 39 ? 22.252 -27.404 -7.330 1.00 0.00 39 SER A O 14
ATOM 14171 N N . ILE A 1 40 ? 21.191 -26.122 -5.787 1.00 0.00 40 ILE A N 14
ATOM 14172 C CA . ILE A 1 40 ? 21.677 -26.880 -4.613 1.00 0.00 40 ILE A CA 14
ATOM 14173 C C . ILE A 1 40 ? 20.493 -27.611 -3.962 1.00 0.00 40 ILE A C 14
ATOM 14174 O O . ILE A 1 40 ? 19.542 -26.983 -3.499 1.00 0.00 40 ILE A O 14
ATOM 14190 N N . GLU A 1 41 ? 20.539 -28.950 -3.954 1.00 0.00 41 GLU A N 14
ATOM 14191 C CA . GLU A 1 41 ? 19.477 -29.759 -3.360 1.00 0.00 41 GLU A CA 14
ATOM 14192 C C . GLU A 1 41 ? 19.665 -29.799 -1.834 1.00 0.00 41 GLU A C 14
ATOM 14193 O O . GLU A 1 41 ? 20.478 -30.578 -1.315 1.00 0.00 41 GLU A O 14
ATOM 14205 N N . ILE A 1 42 ? 18.952 -28.902 -1.130 1.00 0.00 42 ILE A N 14
ATOM 14206 C CA . ILE A 1 42 ? 18.963 -28.826 0.336 1.00 0.00 42 ILE A CA 14
ATOM 14207 C C . ILE A 1 42 ? 17.772 -29.636 0.873 1.00 0.00 42 ILE A C 14
ATOM 14208 O O . ILE A 1 42 ? 16.642 -29.403 0.446 1.00 0.00 42 ILE A O 14
ATOM 14224 N N . 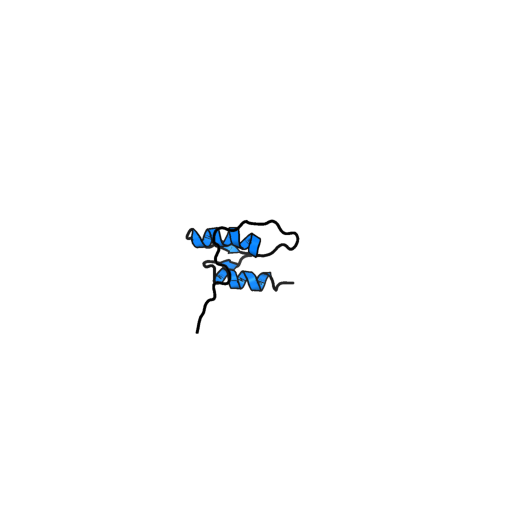ALA A 1 43 ? 18.050 -30.599 1.774 1.00 0.00 43 ALA A N 14
ATOM 14225 C CA . ALA A 1 43 ? 17.025 -31.410 2.479 1.00 0.00 43 ALA A CA 14
ATOM 14226 C C . ALA A 1 43 ? 16.135 -32.238 1.507 1.00 0.00 43 ALA A C 14
ATOM 14227 O O . ALA A 1 43 ? 15.009 -32.604 1.849 1.00 0.00 43 ALA A O 14
ATOM 14234 N N . GLY A 1 44 ? 16.669 -32.549 0.306 1.00 0.00 44 GLY A N 14
ATOM 14235 C CA . GLY A 1 44 ? 15.931 -33.309 -0.721 1.00 0.00 44 GLY A CA 14
ATOM 14236 C C . GLY A 1 44 ? 15.161 -32.414 -1.699 1.00 0.00 44 GLY A C 14
ATOM 14237 O O . GLY A 1 44 ? 14.611 -32.905 -2.687 1.00 0.00 44 GLY A O 14
ATOM 14241 N N . PHE A 1 45 ? 15.120 -31.091 -1.419 1.00 0.00 45 PHE A N 14
ATOM 14242 C CA . PHE A 1 45 ? 14.448 -30.084 -2.272 1.00 0.00 45 PHE A CA 14
ATOM 14243 C C . PHE A 1 45 ? 15.490 -29.341 -3.128 1.00 0.00 45 PHE A C 14
ATOM 14244 O O . PHE A 1 45 ? 16.394 -28.699 -2.581 1.00 0.00 45 PHE A O 14
ATOM 14261 N N . GLU A 1 46 ? 15.361 -29.455 -4.466 1.00 0.00 46 GLU A N 14
ATOM 14262 C CA . GLU A 1 46 ? 16.226 -28.754 -5.429 1.00 0.00 46 GLU A CA 14
ATOM 14263 C C . GLU A 1 46 ? 15.944 -27.231 -5.389 1.00 0.00 46 GLU A C 14
ATOM 14264 O O . GLU A 1 46 ? 14.907 -26.749 -5.866 1.00 0.00 46 GLU A O 14
ATOM 14276 N N . VAL A 1 47 ? 16.845 -26.493 -4.734 1.00 0.00 47 VAL A N 14
ATOM 14277 C CA . VAL A 1 47 ? 16.793 -25.025 -4.667 1.00 0.00 47 VAL A CA 14
ATOM 14278 C C . VAL A 1 47 ? 17.325 -24.442 -5.991 1.00 0.00 47 VAL A C 14
ATOM 14279 O O . VAL A 1 47 ? 18.527 -24.504 -6.258 1.00 0.00 47 VAL A O 14
ATOM 14292 N N . ARG A 1 48 ? 16.401 -23.932 -6.828 1.00 0.00 48 ARG A N 14
ATOM 14293 C CA . ARG A 1 48 ? 16.720 -23.340 -8.144 1.00 0.00 48 ARG A CA 14
ATOM 14294 C C . ARG A 1 48 ? 17.133 -21.873 -7.972 1.00 0.00 48 ARG A C 14
ATOM 14295 O O . ARG A 1 48 ? 18.273 -21.483 -8.261 1.00 0.00 48 ARG A O 14
ATOM 14316 N N . ASP A 1 49 ? 16.164 -21.075 -7.504 1.00 0.00 49 ASP A N 14
ATOM 14317 C CA . ASP A 1 49 ? 16.319 -19.637 -7.261 1.00 0.00 49 ASP A CA 14
ATOM 14318 C C . ASP A 1 49 ? 16.748 -19.382 -5.815 1.00 0.00 49 ASP A C 14
ATOM 14319 O O . ASP A 1 49 ? 16.651 -20.264 -4.952 1.00 0.00 49 ASP A O 14
ATOM 14328 N N . GLU A 1 50 ? 17.185 -18.138 -5.562 1.00 0.00 50 GLU A N 14
ATOM 14329 C CA . GLU A 1 50 ? 17.511 -17.655 -4.209 1.00 0.00 50 GLU A CA 14
ATOM 14330 C C . GLU A 1 50 ? 16.269 -17.657 -3.302 1.00 0.00 50 GLU A C 14
ATOM 14331 O O . GLU A 1 50 ? 16.381 -17.888 -2.102 1.00 0.00 50 GLU A O 14
ATOM 14343 N N . GLU A 1 51 ? 15.086 -17.421 -3.909 1.00 0.00 51 GLU A N 14
ATOM 14344 C CA . GLU A 1 51 ? 13.793 -17.393 -3.199 1.00 0.00 51 GLU A CA 14
ATOM 14345 C C . GLU A 1 51 ? 13.428 -18.787 -2.645 1.00 0.00 51 GLU A C 14
ATOM 14346 O O . GLU A 1 51 ? 12.730 -18.887 -1.640 1.00 0.00 51 GLU A O 14
ATOM 14358 N N . ASP A 1 52 ? 13.910 -19.862 -3.313 1.00 0.00 52 ASP A N 14
ATOM 14359 C CA . ASP A 1 52 ? 13.739 -21.255 -2.829 1.00 0.00 52 ASP A CA 14
ATOM 14360 C C . ASP A 1 52 ? 14.583 -21.490 -1.576 1.00 0.00 52 ASP A C 14
ATOM 14361 O O . ASP A 1 52 ? 14.148 -22.179 -0.654 1.00 0.00 52 ASP A O 14
ATOM 14370 N N . LEU A 1 53 ? 15.795 -20.896 -1.564 1.00 0.00 53 LEU A N 14
ATOM 14371 C CA . LEU A 1 53 ? 16.699 -20.945 -0.398 1.00 0.00 53 LEU A CA 14
ATOM 14372 C C . LEU A 1 53 ? 16.040 -20.191 0.778 1.00 0.00 53 LEU A C 14
ATOM 14373 O O . LEU A 1 53 ? 16.075 -20.659 1.905 1.00 0.00 53 LEU A O 14
ATOM 14389 N N . LYS A 1 54 ? 15.411 -19.037 0.472 1.00 0.00 54 LYS A N 14
ATOM 14390 C CA . LYS A 1 54 ? 14.773 -18.157 1.476 1.00 0.00 54 LYS A CA 14
ATOM 14391 C C . LYS A 1 54 ? 13.509 -18.801 2.082 1.00 0.00 54 LYS A C 14
ATOM 14392 O O . LYS A 1 54 ? 13.175 -18.541 3.250 1.00 0.00 54 LYS A O 14
ATOM 14411 N N . LYS A 1 55 ? 12.802 -19.625 1.293 1.00 0.00 55 LYS A N 14
ATOM 14412 C CA . LYS A 1 55 ? 11.636 -20.381 1.790 1.00 0.00 55 LYS A CA 14
ATOM 14413 C C . LYS A 1 55 ? 12.102 -21.532 2.696 1.00 0.00 55 LYS A C 14
ATOM 14414 O O . LYS A 1 55 ? 11.685 -21.625 3.858 1.00 0.00 55 LYS A O 14
ATOM 14433 N N . ILE A 1 56 ? 13.016 -22.375 2.164 1.00 0.00 56 ILE A N 14
ATOM 14434 C CA . ILE A 1 56 ? 13.523 -23.573 2.870 1.00 0.00 56 ILE A CA 14
ATOM 14435 C C . ILE A 1 56 ? 14.349 -23.185 4.122 1.00 0.00 56 ILE A C 14
ATOM 14436 O O . ILE A 1 56 ? 14.470 -23.979 5.051 1.00 0.00 56 ILE A O 14
ATOM 14452 N N . LEU A 1 57 ? 14.886 -21.940 4.106 1.00 0.00 57 LEU A N 14
ATOM 14453 C CA . LEU A 1 57 ? 15.682 -21.305 5.197 1.00 0.00 57 LEU A CA 14
ATOM 14454 C C . LEU A 1 57 ? 15.022 -21.535 6.569 1.00 0.00 57 LEU A C 14
ATOM 14455 O O . LEU A 1 57 ? 15.692 -21.835 7.568 1.00 0.00 57 LEU A O 14
ATOM 14471 N N . GLU A 1 58 ? 13.695 -21.408 6.570 1.00 0.00 58 GLU A N 14
ATOM 14472 C CA . GLU A 1 58 ? 12.863 -21.533 7.762 1.00 0.00 58 GLU A CA 14
ATOM 14473 C C . GLU A 1 58 ? 12.894 -22.971 8.310 1.00 0.00 58 GLU A C 14
ATOM 14474 O O . GLU A 1 58 ? 12.916 -23.158 9.517 1.00 0.00 58 GLU A O 14
ATOM 14486 N N . TRP A 1 59 ? 12.881 -23.973 7.401 1.00 0.00 59 TRP A N 14
ATOM 14487 C CA . TRP A 1 59 ? 12.987 -25.412 7.767 1.00 0.00 59 TRP A CA 14
ATOM 14488 C C . TRP A 1 59 ? 14.374 -25.747 8.357 1.00 0.00 59 TRP A C 14
ATOM 14489 O O . TRP A 1 59 ? 14.471 -26.576 9.268 1.00 0.00 59 TRP A O 14
ATOM 14510 N N . LEU A 1 60 ? 15.438 -25.103 7.833 1.00 0.00 60 LEU A N 14
ATOM 14511 C CA . LEU A 1 60 ? 16.810 -25.252 8.380 1.00 0.00 60 LEU A CA 14
ATOM 14512 C C . LEU A 1 60 ? 16.882 -24.640 9.801 1.00 0.00 60 LEU A C 14
ATOM 14513 O O . LEU A 1 60 ? 17.630 -25.116 10.656 1.00 0.00 60 LEU A O 14
ATOM 14529 N N . ARG A 1 61 ? 16.100 -23.571 10.024 1.00 0.00 61 ARG A N 14
ATOM 14530 C CA . ARG A 1 61 ? 15.951 -22.926 11.343 1.00 0.00 61 ARG A CA 14
ATOM 14531 C C . ARG A 1 61 ? 15.125 -23.828 12.293 1.00 0.00 61 ARG A C 14
ATOM 14532 O O . ARG A 1 61 ? 15.431 -23.938 13.485 1.00 0.00 61 ARG A O 14
ATOM 14553 N N . ARG A 1 62 ? 14.095 -24.493 11.729 1.00 0.00 62 ARG A N 14
ATOM 14554 C CA . ARG A 1 62 ? 13.189 -25.404 12.474 1.00 0.00 62 ARG A CA 14
ATOM 14555 C C . ARG A 1 62 ? 13.828 -26.793 12.681 1.00 0.00 62 ARG A C 14
ATOM 14556 O O . ARG A 1 62 ? 13.243 -27.640 13.368 1.00 0.00 62 ARG A O 14
ATOM 14577 N N . HIS A 1 63 ? 15.013 -27.021 12.069 1.00 0.00 63 HIS A N 14
ATOM 14578 C CA . HIS A 1 63 ? 15.784 -28.272 12.219 1.00 0.00 63 HIS A CA 14
ATOM 14579 C C . HIS A 1 63 ? 16.233 -28.461 13.690 1.00 0.00 63 HIS A C 14
ATOM 14580 O O . HIS A 1 63 ? 17.140 -27.766 14.171 1.00 0.00 63 HIS A O 14
ATOM 14595 N N . GLY A 1 64 ? 15.554 -29.386 14.390 1.00 0.00 64 GLY A N 14
ATOM 14596 C CA . GLY A 1 64 ? 15.840 -29.708 15.788 1.00 0.00 64 GLY A CA 14
ATOM 14597 C C . GLY A 1 64 ? 15.379 -31.130 16.113 1.00 0.00 64 GLY A C 14
ATOM 14598 O O . GLY A 1 64 ? 16.189 -32.074 15.994 1.00 0.00 64 GLY A O 14
ATOM 14603 N N . MET A 1 1 ? 1.142 -7.175 17.888 1.00 0.00 1 MET A N 15
ATOM 14604 C CA . MET A 1 1 ? 1.534 -7.072 16.457 1.00 0.00 1 MET A CA 15
ATOM 14605 C C . MET A 1 1 ? 3.067 -6.965 16.301 1.00 0.00 1 MET A C 15
ATOM 14606 O O . MET A 1 1 ? 3.563 -6.729 15.194 1.00 0.00 1 MET A O 15
ATOM 14622 N N . GLY A 1 2 ? 3.807 -7.154 17.417 1.00 0.00 2 GLY A N 15
ATOM 14623 C CA . GLY A 1 2 ? 5.272 -7.080 17.411 1.00 0.00 2 GLY A CA 15
ATOM 14624 C C . GLY A 1 2 ? 5.907 -8.316 16.778 1.00 0.00 2 GLY A C 15
ATOM 14625 O O . GLY A 1 2 ? 6.265 -9.268 17.482 1.00 0.00 2 GLY A O 15
ATOM 14629 N N . SER A 1 3 ? 6.013 -8.297 15.436 1.00 0.00 3 SER A N 15
ATOM 14630 C CA . SER A 1 3 ? 6.546 -9.418 14.637 1.00 0.00 3 SER A CA 15
ATOM 14631 C C . SER A 1 3 ? 8.024 -9.695 14.963 1.00 0.00 3 SER A C 15
ATOM 14632 O O . SER A 1 3 ? 8.422 -10.860 15.132 1.00 0.00 3 SER A O 15
ATOM 14640 N N . SER A 1 4 ? 8.822 -8.600 15.042 1.00 0.00 4 SER A N 15
ATOM 14641 C CA . SER A 1 4 ? 10.262 -8.651 15.392 1.00 0.00 4 SER A CA 15
ATOM 14642 C C . SER A 1 4 ? 11.049 -9.538 14.391 1.00 0.00 4 SER A C 15
ATOM 14643 O O . SER A 1 4 ? 12.020 -10.219 14.753 1.00 0.00 4 SER A O 15
ATOM 14651 N N . HIS A 1 5 ? 10.640 -9.459 13.106 1.00 0.00 5 HIS A N 15
ATOM 14652 C CA . HIS A 1 5 ? 11.168 -10.315 12.013 1.00 0.00 5 HIS A CA 15
ATOM 14653 C C . HIS A 1 5 ? 12.420 -9.692 11.333 1.00 0.00 5 HIS A C 15
ATOM 14654 O O . HIS A 1 5 ? 12.741 -10.012 10.184 1.00 0.00 5 HIS A O 15
ATOM 14669 N N . HIS A 1 6 ? 13.128 -8.817 12.071 1.00 0.00 6 HIS A N 15
ATOM 14670 C CA . HIS A 1 6 ? 14.418 -8.228 11.645 1.00 0.00 6 HIS A CA 15
ATOM 14671 C C . HIS A 1 6 ? 15.530 -8.659 12.617 1.00 0.00 6 HIS A C 15
ATOM 14672 O O . HIS A 1 6 ? 15.247 -9.044 13.756 1.00 0.00 6 HIS A O 15
ATOM 14687 N N . HIS A 1 7 ? 16.795 -8.577 12.162 1.00 0.00 7 HIS A N 15
ATOM 14688 C CA . HIS A 1 7 ? 17.975 -8.924 12.987 1.00 0.00 7 HIS A CA 15
ATOM 14689 C C . HIS A 1 7 ? 19.242 -8.244 12.436 1.00 0.00 7 HIS A C 15
ATOM 14690 O O . HIS A 1 7 ? 19.409 -8.120 11.221 1.00 0.00 7 HIS A O 15
ATOM 14705 N N . HIS A 1 8 ? 20.117 -7.794 13.357 1.00 0.00 8 HIS A N 15
ATOM 14706 C CA . HIS A 1 8 ? 21.443 -7.213 13.047 1.00 0.00 8 HIS A CA 15
ATOM 14707 C C . HIS A 1 8 ? 22.528 -8.006 13.793 1.00 0.00 8 HIS A C 15
ATOM 14708 O O . HIS A 1 8 ? 23.020 -7.581 14.842 1.00 0.00 8 HIS A O 15
ATOM 14723 N N . HIS A 1 9 ? 22.829 -9.209 13.281 1.00 0.00 9 HIS A N 15
ATOM 14724 C CA . HIS A 1 9 ? 23.974 -10.016 13.733 1.00 0.00 9 HIS A CA 15
ATOM 14725 C C . HIS A 1 9 ? 25.250 -9.480 13.075 1.00 0.00 9 HIS A C 15
ATOM 14726 O O . HIS A 1 9 ? 25.327 -9.434 11.842 1.00 0.00 9 HIS A O 15
ATOM 14741 N N . HIS A 1 10 ? 26.239 -9.045 13.883 1.00 0.00 10 HIS A N 15
ATOM 14742 C CA . HIS A 1 10 ? 27.582 -8.734 13.363 1.00 0.00 10 HIS A CA 15
ATOM 14743 C C . HIS A 1 10 ? 28.312 -10.067 13.108 1.00 0.00 10 HIS A C 15
ATOM 14744 O O . HIS A 1 10 ? 28.960 -10.622 14.007 1.00 0.00 10 HIS A O 15
ATOM 14759 N N . SER A 1 11 ? 28.131 -10.597 11.888 1.00 0.00 11 SER A N 15
ATOM 14760 C CA . SER A 1 11 ? 28.676 -11.896 11.474 1.00 0.00 11 SER A CA 15
ATOM 14761 C C . SER A 1 11 ? 29.363 -11.761 10.107 1.00 0.00 11 SER A C 15
ATOM 14762 O O . SER A 1 11 ? 28.699 -11.494 9.093 1.00 0.00 11 SER A O 15
ATOM 14770 N N . SER A 1 12 ? 30.700 -11.897 10.092 1.00 0.00 12 SER A N 15
ATOM 14771 C CA . SER A 1 12 ? 31.473 -12.021 8.844 1.00 0.00 12 SER A CA 15
ATOM 14772 C C . SER A 1 12 ? 31.235 -13.417 8.243 1.00 0.00 12 SER A C 15
ATOM 14773 O O . SER A 1 12 ? 31.184 -13.581 7.024 1.00 0.00 12 SER A O 15
ATOM 14781 N N . GLY A 1 13 ? 31.092 -14.414 9.147 1.00 0.00 13 GLY A N 15
ATOM 14782 C CA . GLY A 1 13 ? 30.721 -15.782 8.789 1.00 0.00 13 GLY A CA 15
ATOM 14783 C C . GLY A 1 13 ? 31.842 -16.567 8.119 1.00 0.00 13 GLY A C 15
ATOM 14784 O O . GLY A 1 13 ? 33.019 -16.197 8.204 1.00 0.00 13 GLY A O 15
ATOM 14788 N N . LEU A 1 14 ? 31.459 -17.662 7.451 1.00 0.00 14 LEU A N 15
ATOM 14789 C CA . LEU A 1 14 ? 32.375 -18.546 6.722 1.00 0.00 14 LEU A CA 15
ATOM 14790 C C . LEU A 1 14 ? 31.562 -19.366 5.709 1.00 0.00 14 LEU A C 15
ATOM 14791 O O . LEU A 1 14 ? 30.369 -19.631 5.929 1.00 0.00 14 LEU A O 15
ATOM 14807 N N . VAL A 1 15 ? 32.209 -19.764 4.599 1.00 0.00 15 VAL A N 15
ATOM 14808 C CA . VAL A 1 15 ? 31.610 -20.615 3.548 1.00 0.00 15 VAL A CA 15
ATOM 14809 C C . VAL A 1 15 ? 32.354 -21.983 3.470 1.00 0.00 15 VAL A C 15
ATOM 14810 O O . VAL A 1 15 ? 33.091 -22.256 2.513 1.00 0.00 15 VAL A O 15
ATOM 14823 N N . PRO A 1 16 ? 32.175 -22.888 4.492 1.00 0.00 16 PRO A N 15
ATOM 14824 C CA . PRO A 1 16 ? 32.930 -24.145 4.598 1.00 0.00 16 PRO A CA 15
ATOM 14825 C C . PRO A 1 16 ? 32.155 -25.338 3.996 1.00 0.00 16 PRO A C 15
ATOM 14826 O O . PRO A 1 16 ? 31.247 -25.150 3.188 1.00 0.00 16 PRO A O 15
ATOM 14837 N N . ARG A 1 17 ? 32.516 -26.562 4.406 1.00 0.00 17 ARG A N 15
ATOM 14838 C CA . ARG A 1 17 ? 31.832 -27.800 3.962 1.00 0.00 17 ARG A CA 15
ATOM 14839 C C . ARG A 1 17 ? 30.438 -27.957 4.623 1.00 0.00 17 ARG A C 15
ATOM 14840 O O . ARG A 1 17 ? 29.618 -28.761 4.174 1.00 0.00 17 ARG A O 15
ATOM 14861 N N . GLY A 1 18 ? 30.178 -27.159 5.676 1.00 0.00 18 GLY A N 15
ATOM 14862 C CA . GLY A 1 18 ? 28.964 -27.279 6.494 1.00 0.00 18 GLY A CA 15
ATOM 14863 C C . GLY A 1 18 ? 29.312 -27.812 7.875 1.00 0.00 18 GLY A C 15
ATOM 14864 O O . GLY A 1 18 ? 28.614 -28.666 8.431 1.00 0.00 18 GLY A O 15
ATOM 14868 N N . SER A 1 19 ? 30.397 -27.254 8.436 1.00 0.00 19 SER A N 15
ATOM 14869 C CA . SER A 1 19 ? 31.088 -27.796 9.618 1.00 0.00 19 SER A CA 15
ATOM 14870 C C . SER A 1 19 ? 30.567 -27.192 10.942 1.00 0.00 19 SER A C 15
ATOM 14871 O O . SER A 1 19 ? 30.853 -27.727 12.021 1.00 0.00 19 SER A O 15
ATOM 14879 N N . HIS A 1 20 ? 29.807 -26.083 10.859 1.00 0.00 20 HIS A N 15
ATOM 14880 C CA . HIS A 1 20 ? 29.212 -25.425 12.048 1.00 0.00 20 HIS A CA 15
ATOM 14881 C C . HIS A 1 20 ? 27.867 -26.078 12.422 1.00 0.00 20 HIS A C 15
ATOM 14882 O O . HIS A 1 20 ? 27.407 -25.934 13.563 1.00 0.00 20 HIS A O 15
ATOM 14897 N N . MET A 1 21 ? 27.246 -26.780 11.445 1.00 0.00 21 MET A N 15
ATOM 14898 C CA . MET A 1 21 ? 25.869 -27.318 11.538 1.00 0.00 21 MET A CA 15
ATOM 14899 C C . MET A 1 21 ? 24.888 -26.160 11.830 1.00 0.00 21 MET A C 15
ATOM 14900 O O . MET A 1 21 ? 24.078 -26.195 12.765 1.00 0.00 21 MET A O 15
ATOM 14914 N N . ASP A 1 22 ? 25.012 -25.097 11.018 1.00 0.00 22 ASP A N 15
ATOM 14915 C CA . ASP A 1 22 ? 24.190 -23.878 11.133 1.00 0.00 22 ASP A CA 15
ATOM 14916 C C . ASP A 1 22 ? 23.559 -23.537 9.786 1.00 0.00 22 ASP A C 15
ATOM 14917 O O . ASP A 1 22 ? 24.077 -23.897 8.729 1.00 0.00 22 ASP A O 15
ATOM 14926 N N . ILE A 1 23 ? 22.426 -22.833 9.836 1.00 0.00 23 ILE A N 15
ATOM 14927 C CA . ILE A 1 23 ? 21.693 -22.398 8.642 1.00 0.00 23 ILE A CA 15
ATOM 14928 C C . ILE A 1 23 ? 22.396 -21.175 8.032 1.00 0.00 23 ILE A C 15
ATOM 14929 O O . ILE A 1 23 ? 22.392 -20.994 6.816 1.00 0.00 23 ILE A O 15
ATOM 14945 N N . GLU A 1 24 ? 23.017 -20.370 8.916 1.00 0.00 24 GLU A N 15
ATOM 14946 C CA . GLU A 1 24 ? 23.799 -19.168 8.561 1.00 0.00 24 GLU A CA 15
ATOM 14947 C C . GLU A 1 24 ? 24.856 -19.467 7.470 1.00 0.00 24 GLU A C 15
ATOM 14948 O O . GLU A 1 24 ? 24.898 -18.794 6.435 1.00 0.00 24 GLU A O 15
ATOM 14960 N N . GLU A 1 25 ? 25.678 -20.510 7.713 1.00 0.00 25 GLU A N 15
ATOM 14961 C CA . GLU A 1 25 ? 26.807 -20.877 6.828 1.00 0.00 25 GLU A CA 15
ATOM 14962 C C . GLU A 1 25 ? 26.304 -21.429 5.472 1.00 0.00 25 GLU A C 15
ATOM 14963 O O . GLU A 1 25 ? 26.901 -21.150 4.429 1.00 0.00 25 GLU A O 15
ATOM 14975 N N . ILE A 1 26 ? 25.189 -22.202 5.515 1.00 0.00 26 ILE A N 15
ATOM 14976 C CA . ILE A 1 26 ? 24.608 -22.860 4.326 1.00 0.00 26 ILE A CA 15
ATOM 14977 C C . ILE A 1 26 ? 23.974 -21.813 3.403 1.00 0.00 26 ILE A C 15
ATOM 14978 O O . ILE A 1 26 ? 24.173 -21.837 2.198 1.00 0.00 26 ILE A O 15
ATOM 14994 N N . GLU A 1 27 ? 23.226 -20.896 4.022 1.00 0.00 27 GLU A N 15
ATOM 14995 C CA . GLU A 1 27 ? 22.524 -19.786 3.351 1.00 0.00 27 GLU A CA 15
ATOM 14996 C C . GLU A 1 27 ? 23.530 -18.846 2.664 1.00 0.00 27 GLU A C 15
ATOM 14997 O O . GLU A 1 27 ? 23.319 -18.390 1.528 1.00 0.00 27 GLU A O 15
ATOM 15009 N N . LYS A 1 28 ? 24.639 -18.604 3.374 1.00 0.00 28 LYS A N 15
ATOM 15010 C CA . LYS A 1 28 ? 25.749 -17.758 2.918 1.00 0.00 28 LYS A CA 15
ATOM 15011 C C . LYS A 1 28 ? 26.439 -18.372 1.682 1.00 0.00 28 LYS A C 15
ATOM 15012 O O . LYS A 1 28 ? 26.662 -17.699 0.662 1.00 0.00 28 LYS A O 15
ATOM 15031 N N . LYS A 1 29 ? 26.735 -19.674 1.800 1.00 0.00 29 LYS A N 15
ATOM 15032 C CA . LYS A 1 29 ? 27.457 -20.453 0.780 1.00 0.00 29 LYS A CA 15
ATOM 15033 C C . LYS A 1 29 ? 26.567 -20.755 -0.443 1.00 0.00 29 LYS A C 15
ATOM 15034 O O . LYS A 1 29 ? 27.063 -20.881 -1.568 1.00 0.00 29 LYS A O 15
ATOM 15053 N N . ALA A 1 30 ? 25.251 -20.865 -0.203 1.00 0.00 30 ALA A N 15
ATOM 15054 C CA . ALA A 1 30 ? 24.263 -21.192 -1.245 1.00 0.00 30 ALA A CA 15
ATOM 15055 C C . ALA A 1 30 ? 24.156 -20.065 -2.276 1.00 0.00 30 ALA A C 15
ATOM 15056 O O . ALA A 1 30 ? 23.940 -20.332 -3.456 1.00 0.00 30 ALA A O 15
ATOM 15063 N N . ARG A 1 31 ? 24.354 -18.808 -1.822 1.00 0.00 31 ARG A N 15
ATOM 15064 C CA . ARG A 1 31 ? 24.392 -17.641 -2.726 1.00 0.00 31 ARG A CA 15
ATOM 15065 C C . ARG A 1 31 ? 25.589 -17.751 -3.698 1.00 0.00 31 ARG A C 15
ATOM 15066 O O . ARG A 1 31 ? 25.513 -17.276 -4.824 1.00 0.00 31 ARG A O 15
ATOM 15087 N N . LYS A 1 32 ? 26.685 -18.399 -3.240 1.00 0.00 32 LYS A N 15
ATOM 15088 C CA . LYS A 1 32 ? 27.902 -18.628 -4.053 1.00 0.00 32 LYS A CA 15
ATOM 15089 C C . LYS A 1 32 ? 27.664 -19.731 -5.116 1.00 0.00 32 LYS A C 15
ATOM 15090 O O . LYS A 1 32 ? 28.295 -19.739 -6.186 1.00 0.00 32 LYS A O 15
ATOM 15109 N N . ILE A 1 33 ? 26.735 -20.649 -4.822 1.00 0.00 33 ILE A N 15
ATOM 15110 C CA . ILE A 1 33 ? 26.328 -21.709 -5.768 1.00 0.00 33 ILE A CA 15
ATOM 15111 C C . ILE A 1 33 ? 25.400 -21.103 -6.846 1.00 0.00 33 ILE A C 15
ATOM 15112 O O . ILE A 1 33 ? 25.555 -21.368 -8.043 1.00 0.00 33 ILE A O 15
ATOM 15128 N N . LEU A 1 34 ? 24.473 -20.234 -6.396 1.00 0.00 34 LEU A N 15
ATOM 15129 C CA . LEU A 1 34 ? 23.576 -19.466 -7.284 1.00 0.00 34 LEU A CA 15
ATOM 15130 C C . LEU A 1 34 ? 24.315 -18.249 -7.917 1.00 0.00 34 LEU A C 15
ATOM 15131 O O . LEU A 1 34 ? 23.776 -17.597 -8.816 1.00 0.00 34 LEU A O 15
ATOM 15147 N N . GLU A 1 35 ? 25.553 -17.968 -7.448 1.00 0.00 35 GLU A N 15
ATOM 15148 C CA . GLU A 1 35 ? 26.473 -16.972 -8.061 1.00 0.00 35 GLU A CA 15
ATOM 15149 C C . GLU A 1 35 ? 26.975 -17.508 -9.410 1.00 0.00 35 GLU A C 15
ATOM 15150 O O . GLU A 1 35 ? 27.025 -16.790 -10.414 1.00 0.00 35 GLU A O 15
ATOM 15162 N N . LYS A 1 36 ? 27.362 -18.794 -9.381 1.00 0.00 36 LYS A N 15
ATOM 15163 C CA . LYS A 1 36 ? 27.682 -19.590 -10.579 1.00 0.00 36 LYS A CA 15
ATOM 15164 C C . LYS A 1 36 ? 26.430 -19.720 -11.489 1.00 0.00 36 LYS A C 15
ATOM 15165 O O . LYS A 1 36 ? 26.535 -19.852 -12.712 1.00 0.00 36 LYS A O 15
ATOM 15184 N N . GLY A 1 37 ? 25.250 -19.652 -10.852 1.00 0.00 37 GLY A N 15
ATOM 15185 C CA . GLY A 1 37 ? 23.962 -19.845 -11.519 1.00 0.00 37 GLY A CA 15
ATOM 15186 C C . GLY A 1 37 ? 23.457 -21.271 -11.369 1.00 0.00 37 GLY A C 15
ATOM 15187 O O . GLY A 1 37 ? 22.422 -21.630 -11.927 1.00 0.00 37 GLY A O 15
ATOM 15191 N N . ASP A 1 38 ? 24.200 -22.078 -10.593 1.00 0.00 38 ASP A N 15
ATOM 15192 C CA . ASP A 1 38 ? 23.934 -23.513 -10.400 1.00 0.00 38 ASP A CA 15
ATOM 15193 C C . ASP A 1 38 ? 22.958 -23.722 -9.233 1.00 0.00 38 ASP A C 15
ATOM 15194 O O . ASP A 1 38 ? 23.008 -22.998 -8.234 1.00 0.00 38 ASP A O 15
ATOM 15203 N N . SER A 1 39 ? 22.076 -24.719 -9.377 1.00 0.00 39 SER A N 15
ATOM 15204 C CA . SER A 1 39 ? 21.088 -25.085 -8.349 1.00 0.00 39 SER A CA 15
ATOM 15205 C C . SER A 1 39 ? 21.729 -26.002 -7.281 1.00 0.00 39 SER A C 15
ATOM 15206 O O . SER A 1 39 ? 22.530 -26.879 -7.621 1.00 0.00 39 SER A O 15
ATOM 15214 N N . ILE A 1 40 ? 21.356 -25.827 -5.999 1.00 0.00 40 ILE A N 15
ATOM 15215 C CA . ILE A 1 40 ? 21.872 -26.661 -4.889 1.00 0.00 40 ILE A CA 15
ATOM 15216 C C . ILE A 1 40 ? 20.736 -27.497 -4.264 1.00 0.00 40 ILE A C 15
ATOM 15217 O O . ILE A 1 40 ? 19.671 -26.980 -3.938 1.00 0.00 40 ILE A O 15
ATOM 15233 N N . GLU A 1 41 ? 20.973 -28.810 -4.150 1.00 0.00 41 GLU A N 15
ATOM 15234 C CA . GLU A 1 41 ? 20.110 -29.721 -3.388 1.00 0.00 41 GLU A CA 15
ATOM 15235 C C . GLU A 1 41 ? 20.420 -29.555 -1.891 1.00 0.00 41 GLU A C 15
ATOM 15236 O O . GLU A 1 41 ? 21.577 -29.709 -1.473 1.00 0.00 41 GLU A O 15
ATOM 15248 N N . ILE A 1 42 ? 19.396 -29.191 -1.101 1.00 0.00 42 ILE A N 15
ATOM 15249 C CA . ILE A 1 42 ? 19.492 -29.079 0.367 1.00 0.00 42 ILE A CA 15
ATOM 15250 C C . ILE A 1 42 ? 18.385 -29.944 1.001 1.00 0.00 42 ILE A C 15
ATOM 15251 O O . ILE A 1 42 ? 17.196 -29.689 0.766 1.00 0.00 42 ILE A O 15
ATOM 15267 N N . ALA A 1 43 ? 18.798 -30.991 1.753 1.00 0.00 43 ALA A N 15
ATOM 15268 C CA . ALA A 1 43 ? 17.892 -31.893 2.511 1.00 0.00 43 ALA A CA 15
ATOM 15269 C C . ALA A 1 43 ? 16.935 -32.684 1.586 1.00 0.00 43 ALA A C 15
ATOM 15270 O O . ALA A 1 43 ? 15.867 -33.137 2.020 1.00 0.00 43 ALA A O 15
ATOM 15277 N N . GLY A 1 44 ? 17.358 -32.869 0.322 1.00 0.00 44 GLY A N 15
ATOM 15278 C CA . GLY A 1 44 ? 16.582 -33.586 -0.699 1.00 0.00 44 GLY A CA 15
ATOM 15279 C C . GLY A 1 44 ? 15.804 -32.657 -1.628 1.00 0.00 44 GLY A C 15
ATOM 15280 O O . GLY A 1 44 ? 15.428 -33.049 -2.736 1.00 0.00 44 GLY A O 15
ATOM 15284 N N . PHE A 1 45 ? 15.575 -31.417 -1.165 1.00 0.00 45 PHE A N 15
ATOM 15285 C CA . PHE A 1 45 ? 14.821 -30.379 -1.896 1.00 0.00 45 PHE A CA 15
ATOM 15286 C C . PHE A 1 45 ? 15.746 -29.648 -2.892 1.00 0.00 45 PHE A C 15
ATOM 15287 O O . PHE A 1 45 ? 16.951 -29.560 -2.666 1.00 0.00 45 PHE A O 15
ATOM 15304 N N . GLU A 1 46 ? 15.162 -29.121 -3.989 1.00 0.00 46 GLU A N 15
ATOM 15305 C CA . GLU A 1 46 ? 15.913 -28.426 -5.056 1.00 0.00 46 GLU A CA 15
ATOM 15306 C C . GLU A 1 46 ? 15.831 -26.896 -4.886 1.00 0.00 46 GLU A C 15
ATOM 15307 O O . GLU A 1 46 ? 14.732 -26.330 -4.821 1.00 0.00 46 GLU A O 15
ATOM 15319 N N . VAL A 1 47 ? 17.002 -26.235 -4.860 1.00 0.00 47 VAL A N 15
ATOM 15320 C CA . VAL A 1 47 ? 17.099 -24.770 -4.746 1.00 0.00 47 VAL A CA 15
ATOM 15321 C C . VAL A 1 47 ? 17.574 -24.166 -6.077 1.00 0.00 47 VAL A C 15
ATOM 15322 O O . VAL A 1 47 ? 18.769 -24.171 -6.386 1.00 0.00 47 VAL A O 15
ATOM 15335 N N . ARG A 1 48 ? 16.613 -23.664 -6.867 1.00 0.00 48 ARG A N 15
ATOM 15336 C CA . ARG A 1 48 ? 16.878 -22.973 -8.146 1.00 0.00 48 ARG A CA 15
ATOM 15337 C C . ARG A 1 48 ? 17.043 -21.464 -7.934 1.00 0.00 48 ARG A C 15
ATOM 15338 O O . ARG A 1 48 ? 17.723 -20.793 -8.715 1.00 0.00 48 ARG A O 15
ATOM 15359 N N . ASP A 1 49 ? 16.388 -20.933 -6.880 1.00 0.00 49 ASP A N 15
ATOM 15360 C CA . ASP A 1 49 ? 16.341 -19.482 -6.594 1.00 0.00 49 ASP A CA 15
ATOM 15361 C C . ASP A 1 49 ? 16.389 -19.210 -5.086 1.00 0.00 49 ASP A C 15
ATOM 15362 O O . ASP A 1 49 ? 16.390 -20.138 -4.272 1.00 0.00 49 ASP A O 15
ATOM 15371 N N . GLU A 1 50 ? 16.399 -17.902 -4.736 1.00 0.00 50 GLU A N 15
ATOM 15372 C CA . GLU A 1 50 ? 16.235 -17.422 -3.348 1.00 0.00 50 GLU A CA 15
ATOM 15373 C C . GLU A 1 50 ? 14.854 -17.838 -2.789 1.00 0.00 50 GLU A C 15
ATOM 15374 O O . GLU A 1 50 ? 14.695 -18.018 -1.588 1.00 0.00 50 GLU A O 15
ATOM 15386 N N . GLU A 1 51 ? 13.878 -17.981 -3.711 1.00 0.00 51 GLU A N 15
ATOM 15387 C CA . GLU A 1 51 ? 12.499 -18.411 -3.423 1.00 0.00 51 GLU A CA 15
ATOM 15388 C C . GLU A 1 51 ? 12.478 -19.815 -2.784 1.00 0.00 51 GLU A C 15
ATOM 15389 O O . GLU A 1 51 ? 11.719 -20.090 -1.843 1.00 0.00 51 GLU A O 15
ATOM 15401 N N . ASP A 1 52 ? 13.344 -20.686 -3.314 1.00 0.00 52 ASP A N 15
ATOM 15402 C CA . ASP A 1 52 ? 13.513 -22.068 -2.838 1.00 0.00 52 ASP A CA 15
ATOM 15403 C C . ASP A 1 52 ? 14.395 -22.105 -1.583 1.00 0.00 52 ASP A C 15
ATOM 15404 O O . ASP A 1 52 ? 14.125 -22.858 -0.640 1.00 0.00 52 ASP A O 15
ATOM 15413 N N . LEU A 1 53 ? 15.448 -21.262 -1.608 1.00 0.00 53 LEU A N 15
ATOM 15414 C CA . LEU A 1 53 ? 16.501 -21.224 -0.581 1.00 0.00 53 LEU A CA 15
ATOM 15415 C C . LEU A 1 53 ? 15.924 -20.834 0.790 1.00 0.00 53 LEU A C 15
ATOM 15416 O O . LEU A 1 53 ? 16.175 -21.514 1.794 1.00 0.00 53 LEU A O 15
ATOM 15432 N N . LYS A 1 54 ? 15.147 -19.743 0.802 1.00 0.00 54 LYS A N 15
ATOM 15433 C CA . LYS A 1 54 ? 14.499 -19.226 2.020 1.00 0.00 54 LYS A CA 15
ATOM 15434 C C . LYS A 1 54 ? 13.530 -20.274 2.605 1.00 0.00 54 LYS A C 15
ATOM 15435 O O . LYS A 1 54 ? 13.417 -20.397 3.806 1.00 0.00 54 LYS A O 15
ATOM 15454 N N . LYS A 1 55 ? 12.880 -21.047 1.717 1.00 0.00 55 LYS A N 15
ATOM 15455 C CA . LYS A 1 55 ? 11.796 -21.976 2.080 1.00 0.00 55 LYS A CA 15
ATOM 15456 C C . LYS A 1 55 ? 12.339 -23.232 2.804 1.00 0.00 55 LYS A C 15
ATOM 15457 O O . LYS A 1 55 ? 11.829 -23.611 3.873 1.00 0.00 55 LYS A O 15
ATOM 15476 N N . ILE A 1 56 ? 13.385 -23.855 2.227 1.00 0.00 56 ILE A N 15
ATOM 15477 C CA . ILE A 1 56 ? 14.000 -25.078 2.795 1.00 0.00 56 ILE A CA 15
ATOM 15478 C C . ILE A 1 56 ? 14.736 -24.760 4.118 1.00 0.00 56 ILE A C 15
ATOM 15479 O O . ILE A 1 56 ? 14.579 -25.470 5.125 1.00 0.00 56 ILE A O 15
ATOM 15495 N N . LEU A 1 57 ? 15.509 -23.660 4.108 1.00 0.00 57 LEU A N 15
ATOM 15496 C CA . LEU A 1 57 ? 16.344 -23.256 5.246 1.00 0.00 57 LEU A CA 15
ATOM 15497 C C . LEU A 1 57 ? 15.541 -22.582 6.368 1.00 0.00 57 LEU A C 15
ATOM 15498 O O . LEU A 1 57 ? 16.019 -22.541 7.502 1.00 0.00 57 LEU A O 15
ATOM 15514 N N . GLU A 1 58 ? 14.342 -22.033 6.053 1.00 0.00 58 GLU A N 15
ATOM 15515 C CA . GLU A 1 58 ? 13.447 -21.468 7.093 1.00 0.00 58 GLU A CA 15
ATOM 15516 C C . GLU A 1 58 ? 13.016 -22.578 8.056 1.00 0.00 58 GLU A C 15
ATOM 15517 O O . GLU A 1 58 ? 13.090 -22.410 9.267 1.00 0.00 58 GLU A O 15
ATOM 15529 N N . TRP A 1 59 ? 12.585 -23.721 7.477 1.00 0.00 59 TRP A N 15
ATOM 15530 C CA . TRP A 1 59 ? 12.179 -24.913 8.246 1.00 0.00 59 TRP A CA 15
ATOM 15531 C C . TRP A 1 59 ? 13.322 -25.368 9.164 1.00 0.00 59 TRP A C 15
ATOM 15532 O O . TRP A 1 59 ? 13.107 -25.624 10.343 1.00 0.00 59 TRP A O 15
ATOM 15553 N N . LEU A 1 60 ? 14.535 -25.433 8.590 1.00 0.00 60 LEU A N 15
ATOM 15554 C CA . LEU A 1 60 ? 15.749 -25.890 9.288 1.00 0.00 60 LEU A CA 15
ATOM 15555 C C . LEU A 1 60 ? 16.160 -24.896 10.408 1.00 0.00 60 LEU A C 15
ATOM 15556 O O . LEU A 1 60 ? 16.668 -25.302 11.462 1.00 0.00 60 LEU A O 15
ATOM 15572 N N . ARG A 1 61 ? 15.900 -23.594 10.171 1.00 0.00 61 ARG A N 15
ATOM 15573 C CA . ARG A 1 61 ? 16.186 -22.501 11.136 1.00 0.00 61 ARG A CA 15
ATOM 15574 C C . ARG A 1 61 ? 15.178 -22.526 12.304 1.00 0.00 61 ARG A C 15
ATOM 15575 O O . ARG A 1 61 ? 15.522 -22.208 13.449 1.00 0.00 61 ARG A O 15
ATOM 15596 N N . ARG A 1 62 ? 13.941 -22.938 11.995 1.00 0.00 62 ARG A N 15
ATOM 15597 C CA . ARG A 1 62 ? 12.855 -23.101 12.986 1.00 0.00 62 ARG A CA 15
ATOM 15598 C C . ARG A 1 62 ? 12.948 -24.479 13.676 1.00 0.00 62 ARG A C 15
ATOM 15599 O O . ARG A 1 62 ? 12.383 -24.680 14.753 1.00 0.00 62 ARG A O 15
ATOM 15620 N N . HIS A 1 63 ? 13.663 -25.424 13.032 1.00 0.00 63 HIS A N 15
ATOM 15621 C CA . HIS A 1 63 ? 13.914 -26.783 13.553 1.00 0.00 63 HIS A CA 15
ATOM 15622 C C . HIS A 1 63 ? 14.907 -26.705 14.732 1.00 0.00 63 HIS A C 15
ATOM 15623 O O . HIS A 1 63 ? 16.125 -26.643 14.534 1.00 0.00 63 HIS A O 15
ATOM 15638 N N . GLY A 1 64 ? 14.355 -26.638 15.953 1.00 0.00 64 GLY A N 15
ATOM 15639 C CA . GLY A 1 64 ? 15.136 -26.501 17.181 1.00 0.00 64 GLY A CA 15
ATOM 15640 C C . GLY A 1 64 ? 14.481 -27.264 18.336 1.00 0.00 64 GLY A C 15
ATOM 15641 O O . GLY A 1 64 ? 14.840 -28.437 18.566 1.00 0.00 64 GLY A O 15
ATOM 15646 N N . MET A 1 1 ? 9.477 -11.970 56.289 1.00 0.00 1 MET A N 16
ATOM 15647 C CA . MET A 1 1 ? 8.415 -11.527 55.353 1.00 0.00 1 MET A CA 16
ATOM 15648 C C . MET A 1 1 ? 9.041 -10.996 54.051 1.00 0.00 1 MET A C 16
ATOM 15649 O O . MET A 1 1 ? 10.065 -10.305 54.089 1.00 0.00 1 MET A O 16
ATOM 15665 N N . GLY A 1 2 ? 8.418 -11.337 52.905 1.00 0.00 2 GLY A N 16
ATOM 15666 C CA . GLY A 1 2 ? 8.891 -10.911 51.581 1.00 0.00 2 GLY A CA 16
ATOM 15667 C C . GLY A 1 2 ? 9.137 -12.103 50.663 1.00 0.00 2 GLY A C 16
ATOM 15668 O O . GLY A 1 2 ? 10.287 -12.411 50.321 1.00 0.00 2 GLY A O 16
ATOM 15672 N N . SER A 1 3 ? 8.038 -12.777 50.283 1.00 0.00 3 SER A N 16
ATOM 15673 C CA . SER A 1 3 ? 8.062 -13.936 49.366 1.00 0.00 3 SER A CA 16
ATOM 15674 C C . SER A 1 3 ? 8.530 -13.499 47.962 1.00 0.00 3 SER A C 16
ATOM 15675 O O . SER A 1 3 ? 8.236 -12.381 47.520 1.00 0.00 3 SER A O 16
ATOM 15683 N N . SER A 1 4 ? 9.269 -14.380 47.271 1.00 0.00 4 SER A N 16
ATOM 15684 C CA . SER A 1 4 ? 9.833 -14.101 45.940 1.00 0.00 4 SER A CA 16
ATOM 15685 C C . SER A 1 4 ? 9.493 -15.243 44.961 1.00 0.00 4 SER A C 16
ATOM 15686 O O . SER A 1 4 ? 10.181 -16.276 44.931 1.00 0.00 4 SER A O 16
ATOM 15694 N N . HIS A 1 5 ? 8.398 -15.062 44.197 1.00 0.00 5 HIS A N 16
ATOM 15695 C CA . HIS A 1 5 ? 7.988 -15.993 43.132 1.00 0.00 5 HIS A CA 16
ATOM 15696 C C . HIS A 1 5 ? 8.763 -15.638 41.854 1.00 0.00 5 HIS A C 16
ATOM 15697 O O . HIS A 1 5 ? 8.431 -14.671 41.161 1.00 0.00 5 HIS A O 16
ATOM 15712 N N . HIS A 1 6 ? 9.818 -16.424 41.582 1.00 0.00 6 HIS A N 16
ATOM 15713 C CA . HIS A 1 6 ? 10.766 -16.176 40.484 1.00 0.00 6 HIS A CA 16
ATOM 15714 C C . HIS A 1 6 ? 10.177 -16.655 39.143 1.00 0.00 6 HIS A C 16
ATOM 15715 O O . HIS A 1 6 ? 10.465 -17.769 38.677 1.00 0.00 6 HIS A O 16
ATOM 15730 N N . HIS A 1 7 ? 9.297 -15.821 38.560 1.00 0.00 7 HIS A N 16
ATOM 15731 C CA . HIS A 1 7 ? 8.724 -16.063 37.230 1.00 0.00 7 HIS A CA 16
ATOM 15732 C C . HIS A 1 7 ? 9.725 -15.632 36.150 1.00 0.00 7 HIS A C 16
ATOM 15733 O O . HIS A 1 7 ? 10.145 -14.467 36.114 1.00 0.00 7 HIS A O 16
ATOM 15748 N N . HIS A 1 8 ? 10.122 -16.575 35.295 1.00 0.00 8 HIS A N 16
ATOM 15749 C CA . HIS A 1 8 ? 11.026 -16.310 34.168 1.00 0.00 8 HIS A CA 16
ATOM 15750 C C . HIS A 1 8 ? 10.261 -15.696 32.986 1.00 0.00 8 HIS A C 16
ATOM 15751 O O . HIS A 1 8 ? 9.071 -15.974 32.785 1.00 0.00 8 HIS A O 16
ATOM 15766 N N . HIS A 1 9 ? 10.972 -14.860 32.226 1.00 0.00 9 HIS A N 16
ATOM 15767 C CA . HIS A 1 9 ? 10.453 -14.192 31.021 1.00 0.00 9 HIS A CA 16
ATOM 15768 C C . HIS A 1 9 ? 10.917 -14.964 29.771 1.00 0.00 9 HIS A C 16
ATOM 15769 O O . HIS A 1 9 ? 11.941 -15.664 29.813 1.00 0.00 9 HIS A O 16
ATOM 15784 N N . HIS A 1 10 ? 10.159 -14.846 28.669 1.00 0.00 10 HIS A N 16
ATOM 15785 C CA . HIS A 1 10 ? 10.500 -15.527 27.399 1.00 0.00 10 HIS A CA 16
ATOM 15786 C C . HIS A 1 10 ? 11.648 -14.781 26.695 1.00 0.00 10 HIS A C 16
ATOM 15787 O O . HIS A 1 10 ? 11.707 -13.547 26.738 1.00 0.00 10 HIS A O 16
ATOM 15802 N N . SER A 1 11 ? 12.565 -15.537 26.071 1.00 0.00 11 SER A N 16
ATOM 15803 C CA . SER A 1 11 ? 13.627 -14.962 25.239 1.00 0.00 11 SER A CA 16
ATOM 15804 C C . SER A 1 11 ? 13.043 -14.569 23.866 1.00 0.00 11 SER A C 16
ATOM 15805 O O . SER A 1 11 ? 12.245 -15.323 23.280 1.00 0.00 11 SER A O 16
ATOM 15813 N N . SER A 1 12 ? 13.439 -13.390 23.366 1.00 0.00 12 SER A N 16
ATOM 15814 C CA . SER A 1 12 ? 12.894 -12.803 22.132 1.00 0.00 12 SER A CA 16
ATOM 15815 C C . SER A 1 12 ? 13.984 -11.977 21.417 1.00 0.00 12 SER A C 16
ATOM 15816 O O . SER A 1 12 ? 15.122 -11.874 21.904 1.00 0.00 12 SER A O 16
ATOM 15824 N N . GLY A 1 13 ? 13.627 -11.407 20.253 1.00 0.00 13 GLY A N 16
ATOM 15825 C CA . GLY A 1 13 ? 14.542 -10.606 19.432 1.00 0.00 13 GLY A CA 16
ATOM 15826 C C . GLY A 1 13 ? 14.546 -11.045 17.976 1.00 0.00 13 GLY A C 16
ATOM 15827 O O . GLY A 1 13 ? 14.101 -12.160 17.648 1.00 0.00 13 GLY A O 16
ATOM 15831 N N . LEU A 1 14 ? 15.044 -10.158 17.095 1.00 0.00 14 LEU A N 16
ATOM 15832 C CA . LEU A 1 14 ? 15.181 -10.442 15.657 1.00 0.00 14 LEU A CA 16
ATOM 15833 C C . LEU A 1 14 ? 16.297 -11.475 15.439 1.00 0.00 14 LEU A C 16
ATOM 15834 O O . LEU A 1 14 ? 16.161 -12.410 14.641 1.00 0.00 14 LEU A O 16
ATOM 15850 N N . VAL A 1 15 ? 17.402 -11.271 16.177 1.00 0.00 15 VAL A N 16
ATOM 15851 C CA . VAL A 1 15 ? 18.569 -12.165 16.207 1.00 0.00 15 VAL A CA 16
ATOM 15852 C C . VAL A 1 15 ? 19.054 -12.317 17.676 1.00 0.00 15 VAL A C 16
ATOM 15853 O O . VAL A 1 15 ? 19.848 -11.502 18.155 1.00 0.00 15 VAL A O 16
ATOM 15866 N N . PRO A 1 16 ? 18.500 -13.314 18.454 1.00 0.00 16 PRO A N 16
ATOM 15867 C CA . PRO A 1 16 ? 18.994 -13.635 19.818 1.00 0.00 16 PRO A CA 16
ATOM 15868 C C . PRO A 1 16 ? 20.452 -14.144 19.792 1.00 0.00 16 PRO A C 16
ATOM 15869 O O . PRO A 1 16 ? 20.727 -15.238 19.286 1.00 0.00 16 PRO A O 16
ATOM 15880 N N . ARG A 1 17 ? 21.380 -13.314 20.322 1.00 0.00 17 ARG A N 16
ATOM 15881 C CA . ARG A 1 17 ? 22.829 -13.631 20.378 1.00 0.00 17 ARG A CA 16
ATOM 15882 C C . ARG A 1 17 ? 23.106 -14.803 21.347 1.00 0.00 17 ARG A C 16
ATOM 15883 O O . ARG A 1 17 ? 24.142 -15.469 21.233 1.00 0.00 17 ARG A O 16
ATOM 15904 N N . GLY A 1 18 ? 22.169 -15.026 22.291 1.00 0.00 18 GLY A N 16
ATOM 15905 C CA . GLY A 1 18 ? 22.229 -16.173 23.203 1.00 0.00 18 GLY A CA 16
ATOM 15906 C C . GLY A 1 18 ? 22.140 -17.516 22.470 1.00 0.00 18 GLY A C 16
ATOM 15907 O O . GLY A 1 18 ? 22.813 -18.484 22.834 1.00 0.00 18 GLY A O 16
ATOM 15911 N N . SER A 1 19 ? 21.293 -17.559 21.425 1.00 0.00 19 SER A N 16
ATOM 15912 C CA . SER A 1 19 ? 21.168 -18.718 20.527 1.00 0.00 19 SER A CA 16
ATOM 15913 C C . SER A 1 19 ? 22.368 -18.753 19.562 1.00 0.00 19 SER A C 16
ATOM 15914 O O . SER A 1 19 ? 22.581 -17.799 18.805 1.00 0.00 19 SER A O 16
ATOM 15922 N N . HIS A 1 20 ? 23.169 -19.837 19.611 1.00 0.00 20 HIS A N 16
ATOM 15923 C CA . HIS A 1 20 ? 24.367 -19.986 18.747 1.00 0.00 20 HIS A CA 16
ATOM 15924 C C . HIS A 1 20 ? 24.111 -21.024 17.629 1.00 0.00 20 HIS A C 16
ATOM 15925 O O . HIS A 1 20 ? 24.685 -22.125 17.611 1.00 0.00 20 HIS A O 16
ATOM 15940 N N . MET A 1 21 ? 23.206 -20.650 16.698 1.00 0.00 21 MET A N 16
ATOM 15941 C CA . MET A 1 21 ? 22.853 -21.458 15.513 1.00 0.00 21 MET A CA 16
ATOM 15942 C C . MET A 1 21 ? 22.727 -20.525 14.291 1.00 0.00 21 MET A C 16
ATOM 15943 O O . MET A 1 21 ? 21.654 -19.961 14.039 1.00 0.00 21 MET A O 16
ATOM 15957 N N . ASP A 1 22 ? 23.843 -20.319 13.565 1.00 0.00 22 ASP A N 16
ATOM 15958 C CA . ASP A 1 22 ? 23.867 -19.448 12.372 1.00 0.00 22 ASP A CA 16
ATOM 15959 C C . ASP A 1 22 ? 23.339 -20.226 11.157 1.00 0.00 22 ASP A C 16
ATOM 15960 O O . ASP A 1 22 ? 24.085 -20.978 10.518 1.00 0.00 22 ASP A O 16
ATOM 15969 N N . ILE A 1 23 ? 22.034 -20.076 10.868 1.00 0.00 23 ILE A N 16
ATOM 15970 C CA . ILE A 1 23 ? 21.413 -20.684 9.675 1.00 0.00 23 ILE A CA 16
ATOM 15971 C C . ILE A 1 23 ? 21.871 -19.936 8.407 1.00 0.00 23 ILE A C 16
ATOM 15972 O O . ILE A 1 23 ? 21.929 -20.521 7.323 1.00 0.00 23 ILE A O 16
ATOM 15988 N N . GLU A 1 24 ? 22.236 -18.645 8.590 1.00 0.00 24 GLU A N 16
ATOM 15989 C CA . GLU A 1 24 ? 22.767 -17.779 7.523 1.00 0.00 24 GLU A CA 16
ATOM 15990 C C . GLU A 1 24 ? 24.012 -18.408 6.870 1.00 0.00 24 GLU A C 16
ATOM 15991 O O . GLU A 1 24 ? 24.226 -18.239 5.686 1.00 0.00 24 GLU A O 16
ATOM 16003 N N . GLU A 1 25 ? 24.808 -19.144 7.673 1.00 0.00 25 GLU A N 16
ATOM 16004 C CA . GLU A 1 25 ? 26.019 -19.857 7.207 1.00 0.00 25 GLU A CA 16
ATOM 16005 C C . GLU A 1 25 ? 25.679 -20.790 6.019 1.00 0.00 25 GLU A C 16
ATOM 16006 O O . GLU A 1 25 ? 26.364 -20.769 4.982 1.00 0.00 25 GLU A O 16
ATOM 16018 N N . ILE A 1 26 ? 24.597 -21.573 6.176 1.00 0.00 26 ILE A N 16
ATOM 16019 C CA . ILE A 1 26 ? 24.102 -22.496 5.130 1.00 0.00 26 ILE A CA 16
ATOM 16020 C C . ILE A 1 26 ? 23.632 -21.714 3.886 1.00 0.00 26 ILE A C 16
ATOM 16021 O O . ILE A 1 26 ? 23.844 -22.156 2.746 1.00 0.00 26 ILE A O 16
ATOM 16037 N N . GLU A 1 27 ? 23.017 -20.547 4.118 1.00 0.00 27 GLU A N 16
ATOM 16038 C CA . GLU A 1 27 ? 22.617 -19.631 3.036 1.00 0.00 27 GLU A CA 16
ATOM 16039 C C . GLU A 1 27 ? 23.854 -19.103 2.278 1.00 0.00 27 GLU A C 16
ATOM 16040 O O . GLU A 1 27 ? 23.861 -19.084 1.067 1.00 0.00 27 GLU A O 16
ATOM 16052 N N . LYS A 1 28 ? 24.917 -18.745 3.013 1.00 0.00 28 LYS A N 16
ATOM 16053 C CA . LYS A 1 28 ? 26.143 -18.141 2.432 1.00 0.00 28 LYS A CA 16
ATOM 16054 C C . LYS A 1 28 ? 26.892 -19.157 1.546 1.00 0.00 28 LYS A C 16
ATOM 16055 O O . LYS A 1 28 ? 27.526 -18.792 0.547 1.00 0.00 28 LYS A O 16
ATOM 16074 N N . LYS A 1 29 ? 26.749 -20.435 1.907 1.00 0.00 29 LYS A N 16
ATOM 16075 C CA . LYS A 1 29 ? 27.303 -21.566 1.162 1.00 0.00 29 LYS A CA 16
ATOM 16076 C C . LYS A 1 29 ? 26.481 -21.789 -0.130 1.00 0.00 29 LYS A C 16
ATOM 16077 O O . LYS A 1 29 ? 26.999 -21.653 -1.248 1.00 0.00 29 LYS A O 16
ATOM 16096 N N . ALA A 1 30 ? 25.184 -22.082 0.056 1.00 0.00 30 ALA A N 16
ATOM 16097 C CA . ALA A 1 30 ? 24.281 -22.539 -1.021 1.00 0.00 30 ALA A CA 16
ATOM 16098 C C . ALA A 1 30 ? 23.995 -21.438 -2.058 1.00 0.00 30 ALA A C 16
ATOM 16099 O O . ALA A 1 30 ? 23.940 -21.714 -3.253 1.00 0.00 30 ALA A O 16
ATOM 16106 N N . ARG A 1 31 ? 23.860 -20.191 -1.582 1.00 0.00 31 ARG A N 16
ATOM 16107 C CA . ARG A 1 31 ? 23.464 -19.029 -2.413 1.00 0.00 31 ARG A CA 16
ATOM 16108 C C . ARG A 1 31 ? 24.534 -18.702 -3.470 1.00 0.00 31 ARG A C 16
ATOM 16109 O O . ARG A 1 31 ? 24.213 -18.154 -4.525 1.00 0.00 31 ARG A O 16
ATOM 16130 N N . LYS A 1 32 ? 25.809 -19.038 -3.170 1.00 0.00 32 LYS A N 16
ATOM 16131 C CA . LYS A 1 32 ? 26.925 -18.851 -4.121 1.00 0.00 32 LYS A CA 16
ATOM 16132 C C . LYS A 1 32 ? 26.965 -19.946 -5.198 1.00 0.00 32 LYS A C 16
ATOM 16133 O O . LYS A 1 32 ? 27.532 -19.728 -6.263 1.00 0.00 32 LYS A O 16
ATOM 16152 N N . ILE A 1 33 ? 26.359 -21.109 -4.921 1.00 0.00 33 ILE A N 16
ATOM 16153 C CA . ILE A 1 33 ? 26.127 -22.150 -5.953 1.00 0.00 33 ILE A CA 16
ATOM 16154 C C . ILE A 1 33 ? 25.007 -21.671 -6.903 1.00 0.00 33 ILE A C 16
ATOM 16155 O O . ILE A 1 33 ? 25.080 -21.841 -8.128 1.00 0.00 33 ILE A O 16
ATOM 16171 N N . LEU A 1 34 ? 23.988 -21.037 -6.302 1.00 0.00 34 LEU A N 16
ATOM 16172 C CA . LEU A 1 34 ? 22.849 -20.431 -7.019 1.00 0.00 34 LEU A CA 16
ATOM 16173 C C . LEU A 1 34 ? 23.315 -19.169 -7.792 1.00 0.00 34 LEU A C 16
ATOM 16174 O O . LEU A 1 34 ? 22.743 -18.809 -8.826 1.00 0.00 34 LEU A O 16
ATOM 16190 N N . GLU A 1 35 ? 24.387 -18.527 -7.276 1.00 0.00 35 GLU A N 16
ATOM 16191 C CA . GLU A 1 35 ? 25.063 -17.363 -7.909 1.00 0.00 35 GLU A CA 16
ATOM 16192 C C . GLU A 1 35 ? 25.896 -17.818 -9.125 1.00 0.00 35 GLU A C 16
ATOM 16193 O O . GLU A 1 35 ? 26.009 -17.099 -10.122 1.00 0.00 35 GLU A O 16
ATOM 16205 N N . LYS A 1 36 ? 26.459 -19.037 -9.019 1.00 0.00 36 LYS A N 16
ATOM 16206 C CA . LYS A 1 36 ? 27.122 -19.743 -10.145 1.00 0.00 36 LYS A CA 16
ATOM 16207 C C . LYS A 1 36 ? 26.094 -20.152 -11.227 1.00 0.00 36 LYS A C 16
ATOM 16208 O O . LYS A 1 36 ? 26.471 -20.582 -12.326 1.00 0.00 36 LYS A O 16
ATOM 16227 N N . GLY A 1 37 ? 24.792 -20.011 -10.895 1.00 0.00 37 GLY A N 16
ATOM 16228 C CA . GLY A 1 37 ? 23.705 -20.272 -11.829 1.00 0.00 37 GLY A CA 16
ATOM 16229 C C . GLY A 1 37 ? 23.326 -21.741 -11.874 1.00 0.00 37 GLY A C 16
ATOM 16230 O O . GLY A 1 37 ? 22.937 -22.266 -12.930 1.00 0.00 37 GLY A O 16
ATOM 16234 N N . ASP A 1 38 ? 23.426 -22.404 -10.714 1.00 0.00 38 ASP A N 16
ATOM 16235 C CA . ASP A 1 38 ? 23.166 -23.846 -10.581 1.00 0.00 38 ASP A CA 16
ATOM 16236 C C . ASP A 1 38 ? 22.420 -24.131 -9.269 1.00 0.00 38 ASP A C 16
ATOM 16237 O O . ASP A 1 38 ? 22.697 -23.511 -8.243 1.00 0.00 38 ASP A O 16
ATOM 16246 N N . SER A 1 39 ? 21.485 -25.085 -9.328 1.00 0.00 39 SER A N 16
ATOM 16247 C CA . SER A 1 39 ? 20.642 -25.478 -8.191 1.00 0.00 39 SER A CA 16
ATOM 16248 C C . SER A 1 39 ? 21.365 -26.525 -7.326 1.00 0.00 39 SER A C 16
ATOM 16249 O O . SER A 1 39 ? 22.137 -27.329 -7.847 1.00 0.00 39 SER A O 16
ATOM 16257 N N . ILE A 1 40 ? 21.106 -26.519 -6.008 1.00 0.00 40 ILE A N 16
ATOM 16258 C CA . ILE A 1 40 ? 21.669 -27.517 -5.069 1.00 0.00 40 ILE A CA 16
ATOM 16259 C C . ILE A 1 40 ? 20.526 -28.202 -4.295 1.00 0.00 40 ILE A C 16
ATOM 16260 O O . ILE A 1 40 ? 19.625 -27.535 -3.794 1.00 0.00 40 ILE A O 16
ATOM 16276 N N . GLU A 1 41 ? 20.558 -29.543 -4.238 1.00 0.00 41 GLU A N 16
ATOM 16277 C CA . GLU A 1 41 ? 19.580 -30.331 -3.482 1.00 0.00 41 GLU A CA 16
ATOM 16278 C C . GLU A 1 41 ? 20.028 -30.434 -2.014 1.00 0.00 41 GLU A C 16
ATOM 16279 O O . GLU A 1 41 ? 20.956 -31.184 -1.690 1.00 0.00 41 GLU A O 16
ATOM 16291 N N . ILE A 1 42 ? 19.402 -29.616 -1.153 1.00 0.00 42 ILE A N 16
ATOM 16292 C CA . ILE A 1 42 ? 19.652 -29.605 0.299 1.00 0.00 42 ILE A CA 16
ATOM 16293 C C . ILE A 1 42 ? 18.513 -30.353 1.021 1.00 0.00 42 ILE A C 16
ATOM 16294 O O . ILE A 1 42 ? 17.345 -29.969 0.893 1.00 0.00 42 ILE A O 16
ATOM 16310 N N . ALA A 1 43 ? 18.869 -31.428 1.754 1.00 0.00 43 ALA A N 16
ATOM 16311 C CA . ALA A 1 43 ? 17.934 -32.203 2.610 1.00 0.00 43 ALA A CA 16
ATOM 16312 C C . ALA A 1 43 ? 16.814 -32.885 1.785 1.00 0.00 43 ALA A C 16
ATOM 16313 O O . ALA A 1 43 ? 15.731 -33.184 2.310 1.00 0.00 43 ALA A O 16
ATOM 16320 N N . GLY A 1 44 ? 17.104 -33.147 0.493 1.00 0.00 44 GLY A N 16
ATOM 16321 C CA . GLY A 1 44 ? 16.144 -33.764 -0.434 1.00 0.00 44 GLY A CA 16
ATOM 16322 C C . GLY A 1 44 ? 15.348 -32.743 -1.258 1.00 0.00 44 GLY A C 16
ATOM 16323 O O . GLY A 1 44 ? 14.658 -33.116 -2.210 1.00 0.00 44 GLY A O 16
ATOM 16327 N N . PHE A 1 45 ? 15.463 -31.455 -0.894 1.00 0.00 45 PHE A N 16
ATOM 16328 C CA . PHE A 1 45 ? 14.783 -30.335 -1.569 1.00 0.00 45 PHE A CA 16
ATOM 16329 C C . PHE A 1 45 ? 15.791 -29.590 -2.453 1.00 0.00 45 PHE A C 16
ATOM 16330 O O . PHE A 1 45 ? 16.772 -29.051 -1.938 1.00 0.00 45 PHE A O 16
ATOM 16347 N N . GLU A 1 46 ? 15.544 -29.554 -3.767 1.00 0.00 46 GLU A N 16
ATOM 16348 C CA . GLU A 1 46 ? 16.371 -28.790 -4.706 1.00 0.00 46 GLU A CA 16
ATOM 16349 C C . GLU A 1 46 ? 15.974 -27.310 -4.670 1.00 0.00 46 GLU A C 16
ATOM 16350 O O . GLU A 1 46 ? 14.890 -26.941 -5.140 1.00 0.00 46 GLU A O 16
ATOM 16362 N N . VAL A 1 47 ? 16.841 -26.481 -4.075 1.00 0.00 47 VAL A N 16
ATOM 16363 C CA . VAL A 1 47 ? 16.715 -25.021 -4.146 1.00 0.00 47 VAL A CA 16
ATOM 16364 C C . VAL A 1 47 ? 17.275 -24.514 -5.490 1.00 0.00 47 VAL A C 16
ATOM 16365 O O . VAL A 1 47 ? 18.376 -24.903 -5.890 1.00 0.00 47 VAL A O 16
ATOM 16378 N N . ARG A 1 48 ? 16.505 -23.636 -6.163 1.00 0.00 48 ARG A N 16
ATOM 16379 C CA . ARG A 1 48 ? 16.810 -23.150 -7.527 1.00 0.00 48 ARG A CA 16
ATOM 16380 C C . ARG A 1 48 ? 17.550 -21.795 -7.474 1.00 0.00 48 ARG A C 16
ATOM 16381 O O . ARG A 1 48 ? 18.539 -21.586 -8.191 1.00 0.00 48 ARG A O 16
ATOM 16402 N N . ASP A 1 49 ? 17.071 -20.885 -6.611 1.00 0.00 49 ASP A N 16
ATOM 16403 C CA . ASP A 1 49 ? 17.564 -19.491 -6.549 1.00 0.00 49 ASP A CA 16
ATOM 16404 C C . ASP A 1 49 ? 17.616 -18.984 -5.094 1.00 0.00 49 ASP A C 16
ATOM 16405 O O . ASP A 1 49 ? 17.202 -19.696 -4.176 1.00 0.00 49 ASP A O 16
ATOM 16414 N N . GLU A 1 50 ? 18.113 -17.740 -4.905 1.00 0.00 50 GLU A N 16
ATOM 16415 C CA . GLU A 1 50 ? 18.338 -17.138 -3.565 1.00 0.00 50 GLU A CA 16
ATOM 16416 C C . GLU A 1 50 ? 17.014 -16.914 -2.798 1.00 0.00 50 GLU A C 16
ATOM 16417 O O . GLU A 1 50 ? 16.942 -17.147 -1.587 1.00 0.00 50 GLU A O 16
ATOM 16429 N N . GLU A 1 51 ? 15.963 -16.480 -3.515 1.00 0.00 51 GLU A N 16
ATOM 16430 C CA . GLU A 1 51 ? 14.635 -16.208 -2.917 1.00 0.00 51 GLU A CA 16
ATOM 16431 C C . GLU A 1 51 ? 13.911 -17.532 -2.590 1.00 0.00 51 GLU A C 16
ATOM 16432 O O . GLU A 1 51 ? 13.072 -17.591 -1.681 1.00 0.00 51 GLU A O 16
ATOM 16444 N N . ASP A 1 52 ? 14.280 -18.589 -3.334 1.00 0.00 52 ASP A N 16
ATOM 16445 C CA . ASP A 1 52 ? 13.817 -19.969 -3.086 1.00 0.00 52 ASP A CA 16
ATOM 16446 C C . ASP A 1 52 ? 14.579 -20.572 -1.886 1.00 0.00 52 ASP A C 16
ATOM 16447 O O . ASP A 1 52 ? 14.064 -21.439 -1.172 1.00 0.00 52 ASP A O 16
ATOM 16456 N N . LEU A 1 53 ? 15.824 -20.089 -1.673 1.00 0.00 53 LEU A N 16
ATOM 16457 C CA . LEU A 1 53 ? 16.682 -20.527 -0.553 1.00 0.00 53 LEU A CA 16
ATOM 16458 C C . LEU A 1 53 ? 16.131 -20.021 0.776 1.00 0.00 53 LEU A C 16
ATOM 16459 O O . LEU A 1 53 ? 16.178 -20.726 1.776 1.00 0.00 53 LEU A O 16
ATOM 16475 N N . LYS A 1 54 ? 15.569 -18.806 0.746 1.00 0.00 54 LYS A N 16
ATOM 16476 C CA . LYS A 1 54 ? 14.933 -18.166 1.917 1.00 0.00 54 LYS A CA 16
ATOM 16477 C C . LYS A 1 54 ? 13.780 -19.028 2.495 1.00 0.00 54 LYS A C 16
ATOM 16478 O O . LYS A 1 54 ? 13.471 -18.936 3.689 1.00 0.00 54 LYS A O 16
ATOM 16497 N N . LYS A 1 55 ? 13.165 -19.861 1.628 1.00 0.00 55 LYS A N 16
ATOM 16498 C CA . LYS A 1 55 ? 12.085 -20.792 2.016 1.00 0.00 55 LYS A CA 16
ATOM 16499 C C . LYS A 1 55 ? 12.660 -21.947 2.870 1.00 0.00 55 LYS A C 16
ATOM 16500 O O . LYS A 1 5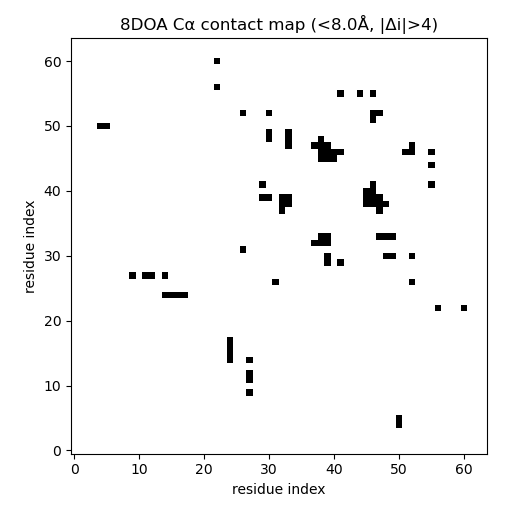5 ? 12.351 -22.077 4.062 1.00 0.00 55 LYS A O 16
ATOM 16519 N N . ILE A 1 56 ? 13.561 -22.733 2.238 1.00 0.00 56 ILE A N 16
ATOM 16520 C CA . ILE A 1 56 ? 14.138 -23.966 2.823 1.00 0.00 56 ILE A CA 16
ATOM 16521 C C . ILE A 1 56 ? 15.064 -23.640 4.017 1.00 0.00 56 ILE A C 16
ATOM 16522 O O . ILE A 1 56 ? 15.242 -24.465 4.917 1.00 0.00 56 ILE A O 16
ATOM 16538 N N . LEU A 1 57 ? 15.625 -22.419 4.018 1.00 0.00 57 LEU A N 16
ATOM 16539 C CA . LEU A 1 57 ? 16.497 -21.918 5.095 1.00 0.00 57 LEU A CA 16
ATOM 16540 C C . LEU A 1 57 ? 15.753 -21.952 6.447 1.00 0.00 57 LEU A C 16
ATOM 16541 O O . LEU A 1 57 ? 16.281 -22.420 7.462 1.00 0.00 57 LEU A O 16
ATOM 16557 N N . GLU A 1 58 ? 14.501 -21.464 6.415 1.00 0.00 58 GLU A N 16
ATOM 16558 C CA . GLU A 1 58 ? 13.610 -21.414 7.585 1.00 0.00 58 GLU A CA 16
ATOM 16559 C C . GLU A 1 58 ? 13.217 -22.834 8.050 1.00 0.00 58 GLU A C 16
ATOM 16560 O O . GLU A 1 58 ? 13.064 -23.080 9.253 1.00 0.00 58 GLU A O 16
ATOM 16572 N N . TRP A 1 59 ? 13.072 -23.757 7.075 1.00 0.00 59 TRP A N 16
ATOM 16573 C CA . TRP A 1 59 ? 12.752 -25.182 7.335 1.00 0.00 59 TRP A CA 16
ATOM 16574 C C . TRP A 1 59 ? 13.899 -25.869 8.093 1.00 0.00 59 TRP A C 16
ATOM 16575 O O . TRP A 1 59 ? 13.659 -26.642 9.020 1.00 0.00 59 TRP A O 16
ATOM 16596 N N . LEU A 1 60 ? 15.145 -25.563 7.697 1.00 0.00 60 LEU A N 16
ATOM 16597 C CA . LEU A 1 60 ? 16.354 -26.105 8.353 1.00 0.00 60 LEU A CA 16
ATOM 16598 C C . LEU A 1 60 ? 16.546 -25.494 9.755 1.00 0.00 60 LEU A C 16
ATOM 16599 O O . LEU A 1 60 ? 17.038 -26.171 10.660 1.00 0.00 60 LEU A O 16
ATOM 16615 N N . ARG A 1 61 ? 16.132 -24.221 9.934 1.00 0.00 61 ARG A N 16
ATOM 16616 C CA . ARG A 1 61 ? 16.295 -23.506 11.222 1.00 0.00 61 ARG A CA 16
ATOM 16617 C C . ARG A 1 61 ? 15.266 -23.996 12.269 1.00 0.00 61 ARG A C 16
ATOM 16618 O O . ARG A 1 61 ? 15.581 -24.071 13.465 1.00 0.00 61 ARG A O 16
ATOM 16639 N N . ARG A 1 62 ? 14.032 -24.325 11.810 1.00 0.00 62 ARG A N 16
ATOM 16640 C CA . ARG A 1 62 ? 12.983 -24.904 12.691 1.00 0.00 62 ARG A CA 16
ATOM 16641 C C . ARG A 1 62 ? 13.197 -26.426 12.867 1.00 0.00 62 ARG A C 16
ATOM 16642 O O . ARG A 1 62 ? 12.611 -27.045 13.768 1.00 0.00 62 ARG A O 16
ATOM 16663 N N . HIS A 1 63 ? 14.034 -27.022 11.995 1.00 0.00 63 HIS A N 16
ATOM 16664 C CA . HIS A 1 63 ? 14.382 -28.451 12.064 1.00 0.00 63 HIS A CA 16
ATOM 16665 C C . HIS A 1 63 ? 15.424 -28.678 13.177 1.00 0.00 63 HIS A C 16
ATOM 16666 O O . HIS A 1 63 ? 16.624 -28.470 12.967 1.00 0.00 63 HIS A O 16
ATOM 16681 N N . GLY A 1 64 ? 14.928 -29.033 14.369 1.00 0.00 64 GLY A N 16
ATOM 16682 C CA . GLY A 1 64 ? 15.775 -29.332 15.523 1.00 0.00 64 GLY A CA 16
ATOM 16683 C C . GLY A 1 64 ? 16.056 -30.835 15.624 1.00 0.00 64 GLY A C 16
ATOM 16684 O O . GLY A 1 64 ? 17.036 -31.311 15.010 1.00 0.00 64 GLY A O 16
ATOM 16689 N N . MET A 1 1 ? 37.886 -36.485 2.348 1.00 0.00 1 MET A N 17
ATOM 16690 C CA . MET A 1 1 ? 38.054 -36.897 3.757 1.00 0.00 1 MET A CA 17
ATOM 16691 C C . MET A 1 1 ? 39.526 -37.233 4.044 1.00 0.00 1 MET A C 17
ATOM 16692 O O . MET A 1 1 ? 40.281 -37.595 3.130 1.00 0.00 1 MET A O 17
ATOM 16708 N N . GLY A 1 2 ? 39.908 -37.116 5.327 1.00 0.00 2 GLY A N 17
ATOM 16709 C CA . GLY A 1 2 ? 41.255 -37.448 5.798 1.00 0.00 2 GLY A CA 17
ATOM 16710 C C . GLY A 1 2 ? 41.247 -37.749 7.291 1.00 0.00 2 GLY A C 17
ATOM 16711 O O . GLY A 1 2 ? 42.054 -37.204 8.056 1.00 0.00 2 GLY A O 17
ATOM 16715 N N . SER A 1 3 ? 40.318 -38.644 7.690 1.00 0.00 3 SER A N 17
ATOM 16716 C CA . SER A 1 3 ? 40.042 -38.980 9.102 1.00 0.00 3 SER A CA 17
ATOM 16717 C C . SER A 1 3 ? 41.204 -39.770 9.745 1.00 0.00 3 SER A C 17
ATOM 16718 O O . SER A 1 3 ? 41.707 -40.737 9.158 1.00 0.00 3 SER A O 17
ATOM 16726 N N . SER A 1 4 ? 41.608 -39.338 10.952 1.00 0.00 4 SER A N 17
ATOM 16727 C CA . SER A 1 4 ? 42.682 -39.967 11.740 1.00 0.00 4 SER A CA 17
ATOM 16728 C C . SER A 1 4 ? 42.091 -40.669 12.986 1.00 0.00 4 SER A C 17
ATOM 16729 O O . SER A 1 4 ? 41.311 -40.068 13.736 1.00 0.00 4 SER A O 17
ATOM 16737 N N . HIS A 1 5 ? 42.474 -41.942 13.198 1.00 0.00 5 HIS A N 17
ATOM 16738 C CA . HIS A 1 5 ? 42.026 -42.761 14.347 1.00 0.00 5 HIS A CA 17
ATOM 16739 C C . HIS A 1 5 ? 42.980 -42.577 15.570 1.00 0.00 5 HIS A C 17
ATOM 16740 O O . HIS A 1 5 ? 42.841 -43.252 16.596 1.00 0.00 5 HIS A O 17
ATOM 16755 N N . HIS A 1 6 ? 43.932 -41.629 15.448 1.00 0.00 6 HIS A N 17
ATOM 16756 C CA . HIS A 1 6 ? 44.868 -41.251 16.529 1.00 0.00 6 HIS A CA 17
ATOM 16757 C C . HIS A 1 6 ? 44.110 -40.823 17.808 1.00 0.00 6 HIS A C 17
ATOM 16758 O O . HIS A 1 6 ? 43.495 -39.750 17.835 1.00 0.00 6 HIS A O 17
ATOM 16773 N N . HIS A 1 7 ? 44.153 -41.675 18.855 1.00 0.00 7 HIS A N 17
ATOM 16774 C CA . HIS A 1 7 ? 43.558 -41.350 20.167 1.00 0.00 7 HIS A CA 17
ATOM 16775 C C . HIS A 1 7 ? 44.334 -40.188 20.813 1.00 0.00 7 HIS A C 17
ATOM 16776 O O . HIS A 1 7 ? 45.559 -40.088 20.660 1.00 0.00 7 HIS A O 17
ATOM 16791 N N . HIS A 1 8 ? 43.610 -39.297 21.494 1.00 0.00 8 HIS A N 17
ATOM 16792 C CA . HIS A 1 8 ? 44.203 -38.123 22.143 1.00 0.00 8 HIS A CA 17
ATOM 16793 C C . HIS A 1 8 ? 44.632 -38.467 23.582 1.00 0.00 8 HIS A C 17
ATOM 16794 O O . HIS A 1 8 ? 45.676 -38.003 24.048 1.00 0.00 8 HIS A O 17
ATOM 16809 N N . HIS A 1 9 ? 43.797 -39.288 24.284 1.00 0.00 9 HIS A N 17
ATOM 16810 C CA . HIS A 1 9 ? 44.005 -39.669 25.714 1.00 0.00 9 HIS A CA 17
ATOM 16811 C C . HIS A 1 9 ? 43.960 -38.414 26.634 1.00 0.00 9 HIS A C 17
ATOM 16812 O O . HIS A 1 9 ? 44.333 -38.456 27.809 1.00 0.00 9 HIS A O 17
ATOM 16827 N N . HIS A 1 10 ? 43.417 -37.318 26.085 1.00 0.00 10 HIS A N 17
ATOM 16828 C CA . HIS A 1 10 ? 43.416 -35.999 26.711 1.00 0.00 10 HIS A CA 17
ATOM 16829 C C . HIS A 1 10 ? 42.261 -35.870 27.716 1.00 0.00 10 HIS A C 17
ATOM 16830 O O . HIS A 1 10 ? 41.092 -36.041 27.349 1.00 0.00 10 HIS A O 17
ATOM 16845 N N . SER A 1 11 ? 42.614 -35.605 28.986 1.00 0.00 11 SER A N 17
ATOM 16846 C CA . SER A 1 11 ? 41.652 -35.214 30.021 1.00 0.00 11 SER A CA 17
ATOM 16847 C C . SER A 1 11 ? 41.342 -33.719 29.846 1.00 0.00 11 SER A C 17
ATOM 16848 O O . SER A 1 11 ? 42.269 -32.903 29.732 1.00 0.00 11 SER A O 17
ATOM 16856 N N . SER A 1 12 ? 40.046 -33.373 29.785 1.00 0.00 12 SER A N 17
ATOM 16857 C CA . SER A 1 12 ? 39.596 -31.987 29.606 1.00 0.00 12 SER A CA 17
ATOM 16858 C C . SER A 1 12 ? 39.964 -31.130 30.831 1.00 0.00 12 SER A C 17
ATOM 16859 O O . SER A 1 12 ? 39.817 -31.569 31.979 1.00 0.00 12 SER A O 17
ATOM 16867 N N . GLY A 1 13 ? 40.489 -29.933 30.555 1.00 0.00 13 GLY A N 17
ATOM 16868 C CA . GLY A 1 13 ? 40.763 -28.910 31.565 1.00 0.00 13 GLY A CA 17
ATOM 16869 C C . GLY A 1 13 ? 40.286 -27.552 31.075 1.00 0.00 13 GLY A C 17
ATOM 16870 O O . GLY A 1 13 ? 40.891 -26.519 31.376 1.00 0.00 13 GLY A O 17
ATOM 16874 N N . LEU A 1 14 ? 39.194 -27.586 30.292 1.00 0.00 14 LEU A N 17
ATOM 16875 C CA . LEU A 1 14 ? 38.627 -26.416 29.601 1.00 0.00 14 LEU A CA 17
ATOM 16876 C C . LEU A 1 14 ? 37.126 -26.665 29.379 1.00 0.00 14 LEU A C 17
ATOM 16877 O O . LEU A 1 14 ? 36.712 -27.818 29.205 1.00 0.00 14 LEU A O 17
ATOM 16893 N N . VAL A 1 15 ? 36.315 -25.591 29.416 1.00 0.00 15 VAL A N 17
ATOM 16894 C CA . VAL A 1 15 ? 34.863 -25.660 29.158 1.00 0.00 15 VAL A CA 17
ATOM 16895 C C . VAL A 1 15 ? 34.579 -25.034 27.769 1.00 0.00 15 VAL A C 17
ATOM 16896 O O . VAL A 1 15 ? 34.402 -23.812 27.668 1.00 0.00 15 VAL A O 17
ATOM 16909 N N . PRO A 1 16 ? 34.581 -25.847 26.661 1.00 0.00 16 PRO A N 17
ATOM 16910 C CA . PRO A 1 16 ? 34.349 -25.327 25.302 1.00 0.00 16 PRO A CA 17
ATOM 16911 C C . PRO A 1 16 ? 32.834 -25.238 24.969 1.00 0.00 16 PRO A C 17
ATOM 16912 O O . PRO A 1 16 ? 32.106 -26.237 25.053 1.00 0.00 16 PRO A O 17
ATOM 16923 N N . ARG A 1 17 ? 32.371 -24.018 24.640 1.00 0.00 17 ARG A N 17
ATOM 16924 C CA . ARG A 1 17 ? 30.984 -23.753 24.208 1.00 0.00 17 ARG A CA 17
ATOM 16925 C C . ARG A 1 17 ? 30.743 -24.393 22.829 1.00 0.00 17 ARG A C 17
ATOM 16926 O O . ARG A 1 17 ? 31.396 -24.017 21.850 1.00 0.00 17 ARG A O 17
ATOM 16947 N N . GLY A 1 18 ? 29.834 -25.380 22.787 1.00 0.00 18 GLY A N 17
ATOM 16948 C CA . GLY A 1 18 ? 29.525 -26.131 21.575 1.00 0.00 18 GLY A CA 17
ATOM 16949 C C . GLY A 1 18 ? 28.636 -25.352 20.604 1.00 0.00 18 GLY A C 17
ATOM 16950 O O . GLY A 1 18 ? 27.469 -25.709 20.390 1.00 0.00 18 GLY A O 17
ATOM 16954 N N . SER A 1 19 ? 29.205 -24.286 20.020 1.00 0.00 19 SER A N 17
ATOM 16955 C CA . SER A 1 19 ? 28.544 -23.418 19.040 1.00 0.00 19 SER A CA 17
ATOM 16956 C C . SER A 1 19 ? 29.173 -23.680 17.661 1.00 0.00 19 SER A C 17
ATOM 16957 O O . SER A 1 19 ? 30.191 -23.070 17.301 1.00 0.00 19 SER A O 17
ATOM 16965 N N . HIS A 1 20 ? 28.584 -24.637 16.919 1.00 0.00 20 HIS A N 17
ATOM 16966 C CA . HIS A 1 20 ? 29.151 -25.157 15.650 1.00 0.00 20 HIS A CA 17
ATOM 16967 C C . HIS A 1 20 ? 28.050 -25.515 14.620 1.00 0.00 20 HIS A C 17
ATOM 16968 O O . HIS A 1 20 ? 28.353 -26.088 13.568 1.00 0.00 20 HIS A O 17
ATOM 16983 N N . MET A 1 21 ? 26.777 -25.193 14.937 1.00 0.00 21 MET A N 17
ATOM 16984 C CA . MET A 1 21 ? 25.623 -25.423 14.032 1.00 0.00 21 MET A CA 17
ATOM 16985 C C . MET A 1 21 ? 24.795 -24.138 13.908 1.00 0.00 21 MET A C 17
ATOM 16986 O O . MET A 1 21 ? 23.937 -23.847 14.754 1.00 0.00 21 MET A O 17
ATOM 17000 N N . ASP A 1 22 ? 25.097 -23.353 12.865 1.00 0.00 22 ASP A N 17
ATOM 17001 C CA . ASP A 1 22 ? 24.331 -22.151 12.501 1.00 0.00 22 ASP A CA 17
ATOM 17002 C C . ASP A 1 22 ? 23.668 -22.372 11.143 1.00 0.00 22 ASP A C 17
ATOM 17003 O O . ASP A 1 22 ? 24.302 -22.847 10.198 1.00 0.00 22 ASP A O 17
ATOM 17012 N N . ILE A 1 23 ? 22.387 -22.010 11.067 1.00 0.00 23 ILE A N 17
ATOM 17013 C CA . ILE A 1 23 ? 21.553 -22.227 9.878 1.00 0.00 23 ILE A CA 17
ATOM 17014 C C . ILE A 1 23 ? 21.959 -21.235 8.766 1.00 0.00 23 ILE A C 17
ATOM 17015 O O . ILE A 1 23 ? 22.025 -21.602 7.591 1.00 0.00 23 ILE A O 17
ATOM 17031 N N . GLU A 1 24 ? 22.293 -19.996 9.179 1.00 0.00 24 GLU A N 17
ATOM 17032 C CA . GLU A 1 24 ? 22.768 -18.913 8.281 1.00 0.00 24 GLU A CA 17
ATOM 17033 C C . GLU A 1 24 ? 24.043 -19.309 7.486 1.00 0.00 24 GLU A C 17
ATOM 17034 O O . GLU A 1 24 ? 24.291 -18.785 6.394 1.00 0.00 24 GLU A O 17
ATOM 17046 N N . GLU A 1 25 ? 24.824 -20.246 8.057 1.00 0.00 25 GLU A N 17
ATOM 17047 C CA . GLU A 1 25 ? 26.090 -20.742 7.479 1.00 0.00 25 GLU A CA 17
ATOM 17048 C C . GLU A 1 25 ? 25.804 -21.548 6.183 1.00 0.00 25 GLU A C 17
ATOM 17049 O O . GLU A 1 25 ? 26.591 -21.495 5.226 1.00 0.00 25 GLU A O 17
ATOM 17061 N N . ILE A 1 26 ? 24.644 -22.239 6.149 1.00 0.00 26 ILE A N 17
ATOM 17062 C CA . ILE A 1 26 ? 24.183 -23.006 4.966 1.00 0.00 26 ILE A CA 17
ATOM 17063 C C . ILE A 1 26 ? 23.916 -22.042 3.784 1.00 0.00 26 ILE A C 17
ATOM 17064 O O . ILE A 1 26 ? 24.286 -22.335 2.633 1.00 0.00 26 ILE A O 17
ATOM 17080 N N . GLU A 1 27 ? 23.342 -20.867 4.110 1.00 0.00 27 GLU A N 17
ATOM 17081 C CA . GLU A 1 27 ? 23.029 -19.822 3.123 1.00 0.00 27 GLU A CA 17
ATOM 17082 C C . GLU A 1 27 ? 24.316 -19.287 2.449 1.00 0.00 27 GLU A C 17
ATOM 17083 O O . GLU A 1 27 ? 24.309 -19.032 1.252 1.00 0.00 27 GLU A O 17
ATOM 17095 N N . LYS A 1 28 ? 25.412 -19.162 3.240 1.00 0.00 28 LYS A N 17
ATOM 17096 C CA . LYS A 1 28 ? 26.723 -18.627 2.767 1.00 0.00 28 LYS A CA 17
ATOM 17097 C C . LYS A 1 28 ? 27.202 -19.400 1.510 1.00 0.00 28 LYS A C 17
ATOM 17098 O O . LYS A 1 28 ? 27.532 -18.790 0.480 1.00 0.00 28 LYS A O 17
ATOM 17117 N N . LYS A 1 29 ? 27.188 -20.741 1.612 1.00 0.00 29 LYS A N 17
ATOM 17118 C CA . LYS A 1 29 ? 27.568 -21.655 0.512 1.00 0.00 29 LYS A CA 17
ATOM 17119 C C . LYS A 1 29 ? 26.611 -21.493 -0.682 1.00 0.00 29 LYS A C 17
ATOM 17120 O O . LYS A 1 29 ? 27.033 -21.385 -1.840 1.00 0.00 29 LYS A O 17
ATOM 17139 N N . ALA A 1 30 ? 25.321 -21.444 -0.341 1.00 0.00 30 ALA A N 17
ATOM 17140 C CA . ALA A 1 30 ? 24.210 -21.453 -1.299 1.00 0.00 30 ALA A CA 17
ATOM 17141 C C . ALA A 1 30 ? 24.172 -20.203 -2.188 1.00 0.00 30 ALA A C 17
ATOM 17142 O O . ALA A 1 30 ? 23.801 -20.290 -3.356 1.00 0.00 30 ALA A O 17
ATOM 17149 N N . ARG A 1 31 ? 24.565 -19.046 -1.625 1.00 0.00 31 ARG A N 17
ATOM 17150 C CA . ARG A 1 31 ? 24.573 -17.759 -2.354 1.00 0.00 31 ARG A CA 17
ATOM 17151 C C . ARG A 1 31 ? 25.618 -17.771 -3.485 1.00 0.00 31 ARG A C 17
ATOM 17152 O O . ARG A 1 31 ? 25.403 -17.158 -4.531 1.00 0.00 31 ARG A O 17
ATOM 17173 N N . LYS A 1 32 ? 26.736 -18.484 -3.250 1.00 0.00 32 LYS A N 17
ATOM 17174 C CA . LYS A 1 32 ? 27.807 -18.673 -4.247 1.00 0.00 32 LYS A CA 17
ATOM 17175 C C . LYS A 1 32 ? 27.348 -19.634 -5.365 1.00 0.00 32 LYS A C 17
ATOM 17176 O O . LYS A 1 32 ? 27.634 -19.410 -6.546 1.00 0.00 32 LYS A O 17
ATOM 17195 N N . ILE A 1 33 ? 26.638 -20.699 -4.964 1.00 0.00 33 ILE A N 17
ATOM 17196 C CA . ILE A 1 33 ? 26.150 -21.747 -5.886 1.00 0.00 33 ILE A CA 17
ATOM 17197 C C . ILE A 1 33 ? 25.092 -21.179 -6.856 1.00 0.00 33 ILE A C 17
ATOM 17198 O O . ILE A 1 33 ? 25.168 -21.381 -8.077 1.00 0.00 33 ILE A O 17
ATOM 17214 N N . LEU A 1 34 ? 24.125 -20.439 -6.297 1.00 0.00 34 LEU A N 17
ATOM 17215 C CA . LEU A 1 34 ? 23.060 -19.776 -7.071 1.00 0.00 34 LEU A CA 17
ATOM 17216 C C . LEU A 1 34 ? 23.631 -18.596 -7.890 1.00 0.00 34 LEU A C 17
ATOM 17217 O O . LEU A 1 34 ? 23.032 -18.189 -8.890 1.00 0.00 34 LEU A O 17
ATOM 17233 N N . GLU A 1 35 ? 24.792 -18.053 -7.452 1.00 0.00 35 GLU A N 17
ATOM 17234 C CA . GLU A 1 35 ? 25.544 -17.016 -8.205 1.00 0.00 35 GLU A CA 17
ATOM 17235 C C . GLU A 1 35 ? 26.183 -17.626 -9.470 1.00 0.00 35 GLU A C 17
ATOM 17236 O O . GLU A 1 35 ? 26.230 -16.987 -10.529 1.00 0.00 35 GLU A O 17
ATOM 17248 N N . LYS A 1 36 ? 26.670 -18.874 -9.337 1.00 0.00 36 LYS A N 17
ATOM 17249 C CA . LYS A 1 36 ? 27.220 -19.664 -10.458 1.00 0.00 36 LYS A CA 17
ATOM 17250 C C . LYS A 1 36 ? 26.112 -20.132 -11.417 1.00 0.00 36 LYS A C 17
ATOM 17251 O O . LYS A 1 36 ? 26.407 -20.630 -12.511 1.00 0.00 36 LYS A O 17
ATOM 17270 N N . GLY A 1 37 ? 24.841 -19.942 -11.009 1.00 0.00 37 GLY A N 17
ATOM 17271 C CA . GLY A 1 37 ? 23.693 -20.365 -11.799 1.00 0.00 37 GLY A CA 17
ATOM 17272 C C . GLY A 1 37 ? 23.479 -21.864 -11.713 1.00 0.00 37 GLY A C 17
ATOM 17273 O O . GLY A 1 37 ? 23.159 -22.521 -12.711 1.00 0.00 37 GLY A O 17
ATOM 17277 N N . ASP A 1 38 ? 23.683 -22.394 -10.505 1.00 0.00 38 ASP A N 17
ATOM 17278 C CA . ASP A 1 38 ? 23.591 -23.829 -10.202 1.00 0.00 38 ASP A CA 17
ATOM 17279 C C . ASP A 1 38 ? 22.617 -24.022 -9.034 1.00 0.00 38 ASP A C 17
ATOM 17280 O O . ASP A 1 38 ? 22.523 -23.166 -8.151 1.00 0.00 38 ASP A O 17
ATOM 17289 N N . SER A 1 39 ? 21.894 -25.146 -9.050 1.00 0.00 39 SER A N 17
ATOM 17290 C CA . SER A 1 39 ? 20.918 -25.503 -8.003 1.00 0.00 39 SER A CA 17
ATOM 17291 C C . SER A 1 39 ? 21.639 -26.188 -6.823 1.00 0.00 39 SER A C 17
ATOM 17292 O O . SER A 1 39 ? 22.554 -26.991 -7.038 1.00 0.00 39 SER A O 17
ATOM 17300 N N . ILE A 1 40 ? 21.228 -25.871 -5.580 1.00 0.00 40 ILE A N 17
ATOM 17301 C CA . ILE A 1 40 ? 21.795 -26.493 -4.363 1.00 0.00 40 ILE A CA 17
ATOM 17302 C C . ILE A 1 40 ? 20.753 -27.417 -3.709 1.00 0.00 40 ILE A C 17
ATOM 17303 O O . ILE A 1 40 ? 19.616 -27.020 -3.453 1.00 0.00 40 ILE A O 17
ATOM 17319 N N . GLU A 1 41 ? 21.152 -28.677 -3.491 1.00 0.00 41 GLU A N 17
ATOM 17320 C CA . GLU A 1 41 ? 20.308 -29.686 -2.838 1.00 0.00 41 GLU A CA 17
ATOM 17321 C C . GLU A 1 41 ? 20.515 -29.605 -1.314 1.00 0.00 41 GLU A C 17
ATOM 17322 O O . GLU A 1 41 ? 21.546 -30.057 -0.802 1.00 0.00 41 GLU A O 17
ATOM 17334 N N . ILE A 1 42 ? 19.558 -28.985 -0.605 1.00 0.00 42 ILE A N 17
ATOM 17335 C CA . ILE A 1 42 ? 19.588 -28.869 0.867 1.00 0.00 42 ILE A CA 17
ATOM 17336 C C . ILE A 1 42 ? 18.588 -29.857 1.476 1.00 0.00 42 ILE A C 17
ATOM 17337 O O . ILE A 1 42 ? 17.374 -29.674 1.331 1.00 0.00 42 ILE A O 17
ATOM 17353 N N . ALA A 1 43 ? 19.118 -30.911 2.130 1.00 0.00 43 ALA A N 17
ATOM 17354 C CA . ALA A 1 43 ? 18.317 -31.946 2.828 1.00 0.00 43 ALA A CA 17
ATOM 17355 C C . ALA A 1 43 ? 17.423 -32.747 1.851 1.00 0.00 43 ALA A C 17
ATOM 17356 O O . ALA A 1 43 ? 16.420 -33.345 2.258 1.00 0.00 43 ALA A O 17
ATOM 17363 N N . GLY A 1 44 ? 17.839 -32.799 0.566 1.00 0.00 44 GLY A N 17
ATOM 17364 C CA . GLY A 1 44 ? 17.064 -33.443 -0.509 1.00 0.00 44 GLY A CA 17
ATOM 17365 C C . GLY A 1 44 ? 16.216 -32.454 -1.317 1.00 0.00 44 GLY A C 17
ATOM 17366 O O . GLY A 1 44 ? 15.813 -32.761 -2.446 1.00 0.00 44 GLY A O 17
ATOM 17370 N N . PHE A 1 45 ? 15.958 -31.263 -0.737 1.00 0.00 45 PHE A N 17
ATOM 17371 C CA . PHE A 1 45 ? 15.157 -30.203 -1.372 1.00 0.00 45 PHE A CA 17
ATOM 17372 C C . PHE A 1 45 ? 15.982 -29.490 -2.461 1.00 0.00 45 PHE A C 17
ATOM 17373 O O . PHE A 1 45 ? 17.049 -28.931 -2.175 1.00 0.00 45 PHE A O 17
ATOM 17390 N N . GLU A 1 46 ? 15.478 -29.531 -3.703 1.00 0.00 46 GLU A N 17
ATOM 17391 C CA . GLU A 1 46 ? 16.131 -28.910 -4.863 1.00 0.00 46 GLU A CA 17
ATOM 17392 C C . GLU A 1 46 ? 15.815 -27.393 -4.910 1.00 0.00 46 GLU A C 17
ATOM 17393 O O . GLU A 1 46 ? 14.761 -26.966 -5.401 1.00 0.00 46 GLU A O 17
ATOM 17405 N N . VAL A 1 47 ? 16.728 -26.593 -4.332 1.00 0.00 47 VAL A N 17
ATOM 17406 C CA . VAL A 1 47 ? 16.669 -25.121 -4.388 1.00 0.00 47 VAL A CA 17
ATOM 17407 C C . VAL A 1 47 ? 17.033 -24.651 -5.809 1.00 0.00 47 VAL A C 17
ATOM 17408 O O . VAL A 1 47 ? 18.204 -24.715 -6.208 1.00 0.00 47 VAL A O 17
ATOM 17421 N N . ARG A 1 48 ? 16.018 -24.227 -6.571 1.00 0.00 48 ARG A N 17
ATOM 17422 C CA . ARG A 1 48 ? 16.184 -23.759 -7.953 1.00 0.00 48 ARG A CA 17
ATOM 17423 C C . ARG A 1 48 ? 16.440 -22.241 -7.968 1.00 0.00 48 ARG A C 17
ATOM 17424 O O . ARG A 1 48 ? 17.333 -21.746 -8.669 1.00 0.00 48 ARG A O 17
ATOM 17445 N N . ASP A 1 49 ? 15.644 -21.517 -7.174 1.00 0.00 49 ASP A N 17
ATOM 17446 C CA . ASP A 1 49 ? 15.774 -20.062 -6.978 1.00 0.00 49 ASP A CA 17
ATOM 17447 C C . ASP A 1 49 ? 16.136 -19.765 -5.524 1.00 0.00 49 ASP A C 17
ATOM 17448 O O . ASP A 1 49 ? 15.918 -20.590 -4.628 1.00 0.00 49 ASP A O 17
ATOM 17457 N N . GLU A 1 50 ? 16.678 -18.563 -5.294 1.00 0.00 50 GLU A N 17
ATOM 17458 C CA . GLU A 1 50 ? 17.017 -18.082 -3.950 1.00 0.00 50 GLU A CA 17
ATOM 17459 C C . GLU A 1 50 ? 15.767 -17.861 -3.092 1.00 0.00 50 GLU A C 17
ATOM 17460 O O . GLU A 1 50 ? 15.875 -17.741 -1.880 1.00 0.00 50 GLU A O 17
ATOM 17472 N N . GLU A 1 51 ? 14.593 -17.784 -3.735 1.00 0.00 51 GLU A N 17
ATOM 17473 C CA . GLU A 1 51 ? 13.297 -17.742 -3.037 1.00 0.00 51 GLU A CA 17
ATOM 17474 C C . GLU A 1 51 ? 12.990 -19.117 -2.399 1.00 0.00 51 GLU A C 17
ATOM 17475 O O . GLU A 1 51 ? 12.485 -19.176 -1.271 1.00 0.00 51 GLU A O 17
ATOM 17487 N N . ASP A 1 52 ? 13.335 -20.217 -3.123 1.00 0.00 52 ASP A N 17
ATOM 17488 C CA . ASP A 1 52 ? 13.283 -21.600 -2.576 1.00 0.00 52 ASP A CA 17
ATOM 17489 C C . ASP A 1 52 ? 14.272 -21.740 -1.420 1.00 0.00 52 ASP A C 17
ATOM 17490 O O . ASP A 1 52 ? 13.981 -22.411 -0.421 1.00 0.00 52 ASP A O 17
ATOM 17499 N N . LEU A 1 53 ? 15.440 -21.082 -1.585 1.00 0.00 53 LEU A N 17
ATOM 17500 C CA . LEU A 1 53 ? 16.501 -21.050 -0.570 1.00 0.00 53 LEU A CA 17
ATOM 17501 C C . LEU A 1 53 ? 15.981 -20.449 0.734 1.00 0.00 53 LEU A C 17
ATOM 17502 O O . LEU A 1 53 ? 16.193 -21.003 1.806 1.00 0.00 53 LEU A O 17
ATOM 17518 N N . LYS A 1 54 ? 15.284 -19.315 0.614 1.00 0.00 54 LYS A N 17
ATOM 17519 C CA . LYS A 1 54 ? 14.725 -18.604 1.767 1.00 0.00 54 LYS A CA 17
ATOM 17520 C C . LYS A 1 54 ? 13.701 -19.489 2.504 1.00 0.00 54 LYS A C 17
ATOM 17521 O O . LYS A 1 54 ? 13.771 -19.609 3.718 1.00 0.00 54 LYS A O 17
ATOM 17540 N N . LYS A 1 55 ? 12.811 -20.160 1.745 1.00 0.00 55 LYS A N 17
ATOM 17541 C CA . LYS A 1 55 ? 11.769 -21.035 2.323 1.00 0.00 55 LYS A CA 17
ATOM 17542 C C . LYS A 1 55 ? 12.385 -22.198 3.141 1.00 0.00 55 LYS A C 17
ATOM 17543 O O . LYS A 1 55 ? 11.985 -22.426 4.294 1.00 0.00 55 LYS A O 17
ATOM 17562 N N . ILE A 1 56 ? 13.383 -22.904 2.556 1.00 0.00 56 ILE A N 17
ATOM 17563 C CA . ILE A 1 56 ? 14.017 -24.068 3.219 1.00 0.00 56 ILE A CA 17
ATOM 17564 C C . ILE A 1 56 ? 14.818 -23.606 4.462 1.00 0.00 56 ILE A C 17
ATOM 17565 O O . ILE A 1 56 ? 14.712 -24.221 5.522 1.00 0.00 56 ILE A O 17
ATOM 17581 N N . LEU A 1 57 ? 15.535 -22.468 4.339 1.00 0.00 57 LEU A N 17
ATOM 17582 C CA . LEU A 1 57 ? 16.310 -21.851 5.448 1.00 0.00 57 LEU A CA 17
ATOM 17583 C C . LEU A 1 57 ? 15.373 -21.356 6.582 1.00 0.00 57 LEU A C 17
ATOM 17584 O O . LEU A 1 57 ? 15.779 -21.332 7.750 1.00 0.00 57 LEU A O 17
ATOM 17600 N N . GLU A 1 58 ? 14.116 -20.990 6.234 1.00 0.00 58 GLU A N 17
ATOM 17601 C CA . GLU A 1 58 ? 13.074 -20.625 7.226 1.00 0.00 58 GLU A CA 17
ATOM 17602 C C . GLU A 1 58 ? 12.617 -21.863 8.024 1.00 0.00 58 GLU A C 17
ATOM 17603 O O . GLU A 1 58 ? 12.289 -21.763 9.209 1.00 0.00 58 GLU A O 17
ATOM 17615 N N . TRP A 1 59 ? 12.595 -23.027 7.364 1.00 0.00 59 TRP A N 17
ATOM 17616 C CA . TRP A 1 59 ? 12.231 -24.304 8.008 1.00 0.00 59 TRP A CA 17
ATOM 17617 C C . TRP A 1 59 ? 13.412 -24.870 8.832 1.00 0.00 59 TRP A C 17
ATOM 17618 O O . TRP A 1 59 ? 13.199 -25.574 9.827 1.00 0.00 59 TRP A O 17
ATOM 17639 N N . LEU A 1 60 ? 14.659 -24.529 8.426 1.00 0.00 60 LEU A N 17
ATOM 17640 C CA . LEU A 1 60 ? 15.886 -25.008 9.096 1.00 0.00 60 LEU A CA 17
ATOM 17641 C C . LEU A 1 60 ? 16.100 -24.248 10.418 1.00 0.00 60 LEU A C 17
ATOM 17642 O O . LEU A 1 60 ? 16.460 -24.855 11.439 1.00 0.00 60 LEU A O 17
ATOM 17658 N N . ARG A 1 61 ? 15.870 -22.908 10.385 1.00 0.00 61 ARG A N 17
ATOM 17659 C CA . ARG A 1 61 ? 16.061 -22.017 11.563 1.00 0.00 61 ARG A CA 17
ATOM 17660 C C . ARG A 1 61 ? 15.068 -22.362 12.692 1.00 0.00 61 ARG A C 17
ATOM 17661 O O . ARG A 1 61 ? 15.273 -21.975 13.847 1.00 0.00 61 ARG A O 17
ATOM 17682 N N . ARG A 1 62 ? 13.974 -23.062 12.328 1.00 0.00 62 ARG A N 17
ATOM 17683 C CA . ARG A 1 62 ? 13.036 -23.645 13.292 1.00 0.00 62 ARG A CA 17
ATOM 17684 C C . ARG A 1 62 ? 13.635 -24.972 13.810 1.00 0.00 62 ARG A C 17
ATOM 17685 O O . ARG A 1 62 ? 13.955 -25.094 15.002 1.00 0.00 62 ARG A O 17
ATOM 17706 N N . HIS A 1 63 ? 13.812 -25.941 12.876 1.00 0.00 63 HIS A N 17
ATOM 17707 C CA . HIS A 1 63 ? 14.488 -27.231 13.132 1.00 0.00 63 HIS A CA 17
ATOM 17708 C C . HIS A 1 63 ? 14.686 -28.007 11.811 1.00 0.00 63 HIS A C 17
ATOM 17709 O O . HIS A 1 63 ? 13.715 -28.333 11.122 1.00 0.00 63 HIS A O 17
ATOM 17724 N N . GLY A 1 64 ? 15.956 -28.281 11.465 1.00 0.00 64 GLY A N 17
ATOM 17725 C CA . GLY A 1 64 ? 16.313 -29.171 10.350 1.00 0.00 64 GLY A CA 17
ATOM 17726 C C . GLY A 1 64 ? 16.705 -30.579 10.835 1.00 0.00 64 GLY A C 17
ATOM 17727 O O . GLY A 1 64 ? 17.252 -30.699 11.957 1.00 0.00 64 GLY A O 17
ATOM 17732 N N . MET A 1 1 ? -0.579 -12.062 -19.895 1.00 0.00 1 MET A N 18
ATOM 17733 C CA . MET A 1 1 ? -1.505 -11.309 -19.007 1.00 0.00 1 MET A CA 18
ATOM 17734 C C . MET A 1 1 ? -1.150 -11.478 -17.513 1.00 0.00 1 MET A C 18
ATOM 17735 O O . MET A 1 1 ? -1.799 -10.872 -16.648 1.00 0.00 1 MET A O 18
ATOM 17751 N N . GLY A 1 2 ? -0.109 -12.284 -17.207 1.00 0.00 2 GLY A N 18
ATOM 17752 C CA . GLY A 1 2 ? 0.324 -12.531 -15.820 1.00 0.00 2 GLY A CA 18
ATOM 17753 C C . GLY A 1 2 ? 1.564 -11.732 -15.427 1.00 0.00 2 GLY A C 18
ATOM 17754 O O . GLY A 1 2 ? 1.969 -10.806 -16.146 1.00 0.00 2 GLY A O 18
ATOM 17758 N N . SER A 1 3 ? 2.163 -12.088 -14.272 1.00 0.00 3 SER A N 18
ATOM 17759 C CA . SER A 1 3 ? 3.377 -11.436 -13.745 1.00 0.00 3 SER A CA 18
ATOM 17760 C C . SER A 1 3 ? 4.592 -11.688 -14.667 1.00 0.00 3 SER A C 18
ATOM 17761 O O . SER A 1 3 ? 5.104 -12.806 -14.743 1.00 0.00 3 SER A O 18
ATOM 17769 N N . SER A 1 4 ? 5.005 -10.642 -15.397 1.00 0.00 4 SER A N 18
ATOM 17770 C CA . SER A 1 4 ? 6.181 -10.678 -16.284 1.00 0.00 4 SER A CA 18
ATOM 17771 C C . SER A 1 4 ? 7.484 -10.736 -15.465 1.00 0.00 4 SER A C 18
ATOM 17772 O O . SER A 1 4 ? 8.464 -11.354 -15.876 1.00 0.00 4 SER A O 18
ATOM 17780 N N . HIS A 1 5 ? 7.471 -10.073 -14.296 1.00 0.00 5 HIS A N 18
ATOM 17781 C CA . HIS A 1 5 ? 8.640 -9.963 -13.402 1.00 0.00 5 HIS A CA 18
ATOM 17782 C C . HIS A 1 5 ? 8.453 -10.863 -12.163 1.00 0.00 5 HIS A C 18
ATOM 17783 O O . HIS A 1 5 ? 7.349 -10.956 -11.613 1.00 0.00 5 HIS A O 18
ATOM 17798 N N . HIS A 1 6 ? 9.549 -11.541 -11.766 1.00 0.00 6 HIS A N 18
ATOM 17799 C CA . HIS A 1 6 ? 9.618 -12.438 -10.584 1.00 0.00 6 HIS A CA 18
ATOM 17800 C C . HIS A 1 6 ? 10.919 -12.140 -9.796 1.00 0.00 6 HIS A C 18
ATOM 17801 O O . HIS A 1 6 ? 11.554 -11.089 -10.015 1.00 0.00 6 HIS A O 18
ATOM 17816 N N . HIS A 1 7 ? 11.311 -13.051 -8.878 1.00 0.00 7 HIS A N 18
ATOM 17817 C CA . HIS A 1 7 ? 12.527 -12.881 -8.054 1.00 0.00 7 HIS A CA 18
ATOM 17818 C C . HIS A 1 7 ? 13.797 -13.047 -8.903 1.00 0.00 7 HIS A C 18
ATOM 17819 O O . HIS A 1 7 ? 13.983 -14.066 -9.581 1.00 0.00 7 HIS A O 18
ATOM 17834 N N . HIS A 1 8 ? 14.638 -12.006 -8.863 1.00 0.00 8 HIS A N 18
ATOM 17835 C CA . HIS A 1 8 ? 15.916 -11.921 -9.589 1.00 0.00 8 HIS A CA 18
ATOM 17836 C C . HIS A 1 8 ? 16.928 -11.146 -8.729 1.00 0.00 8 HIS A C 18
ATOM 17837 O O . HIS A 1 8 ? 17.843 -10.498 -9.259 1.00 0.00 8 HIS A O 18
ATOM 17852 N N . HIS A 1 9 ? 16.766 -11.248 -7.390 1.00 0.00 9 HIS A N 18
ATOM 17853 C CA . HIS A 1 9 ? 17.630 -10.546 -6.427 1.00 0.00 9 HIS A CA 18
ATOM 17854 C C . HIS A 1 9 ? 19.054 -11.113 -6.479 1.00 0.00 9 HIS A C 18
ATOM 17855 O O . HIS A 1 9 ? 19.312 -12.224 -6.000 1.00 0.00 9 HIS A O 18
ATOM 17870 N N . HIS A 1 10 ? 19.965 -10.359 -7.113 1.00 0.00 10 HIS A N 18
ATOM 17871 C CA . HIS A 1 10 ? 21.379 -10.719 -7.177 1.00 0.00 10 HIS A CA 18
ATOM 17872 C C . HIS A 1 10 ? 22.069 -10.296 -5.875 1.00 0.00 10 HIS A C 18
ATOM 17873 O O . HIS A 1 10 ? 22.480 -9.136 -5.724 1.00 0.00 10 HIS A O 18
ATOM 17888 N N . SER A 1 11 ? 22.126 -11.230 -4.926 1.00 0.00 11 SER A N 18
ATOM 17889 C CA . SER A 1 11 ? 22.952 -11.109 -3.723 1.00 0.00 11 SER A CA 18
ATOM 17890 C C . SER A 1 11 ? 24.244 -11.917 -3.935 1.00 0.00 11 SER A C 18
ATOM 17891 O O . SER A 1 11 ? 24.225 -12.963 -4.605 1.00 0.00 11 SER A O 18
ATOM 17899 N N . SER A 1 12 ? 25.350 -11.412 -3.373 1.00 0.00 12 SER A N 18
ATOM 17900 C CA . SER A 1 12 ? 26.675 -12.052 -3.443 1.00 0.00 12 SER A CA 18
ATOM 17901 C C . SER A 1 12 ? 27.608 -11.384 -2.421 1.00 0.00 12 SER A C 18
ATOM 17902 O O . SER A 1 12 ? 27.616 -10.152 -2.298 1.00 0.00 12 SER A O 18
ATOM 17910 N N . GLY A 1 13 ? 28.373 -12.203 -1.686 1.00 0.00 13 GLY A N 18
ATOM 17911 C CA . GLY A 1 13 ? 29.291 -11.700 -0.669 1.00 0.00 13 GLY A CA 18
ATOM 17912 C C . GLY A 1 13 ? 30.167 -12.793 -0.085 1.00 0.00 13 GLY A C 18
ATOM 17913 O O . GLY A 1 13 ? 29.871 -13.986 -0.242 1.00 0.00 13 GLY A O 18
ATOM 17917 N N . LEU A 1 14 ? 31.232 -12.365 0.608 1.00 0.00 14 LEU A N 18
ATOM 17918 C CA . LEU A 1 14 ? 32.234 -13.259 1.216 1.00 0.00 14 LEU A CA 18
ATOM 17919 C C . LEU A 1 14 ? 31.591 -14.178 2.267 1.00 0.00 14 LEU A C 18
ATOM 17920 O O . LEU A 1 14 ? 30.899 -13.699 3.174 1.00 0.00 14 LEU A O 18
ATOM 17936 N N . VAL A 1 15 ? 31.799 -15.493 2.103 1.00 0.00 15 VAL A N 18
ATOM 17937 C CA . VAL A 1 15 ? 31.319 -16.515 3.044 1.00 0.00 15 VAL A CA 18
ATOM 17938 C C . VAL A 1 15 ? 32.264 -16.563 4.265 1.00 0.00 15 VAL A C 18
ATOM 17939 O O . VAL A 1 15 ? 33.463 -16.825 4.091 1.00 0.00 15 VAL A O 18
ATOM 17952 N N . PRO A 1 16 ? 31.766 -16.279 5.505 1.00 0.00 16 PRO A N 18
ATOM 17953 C CA . PRO A 1 16 ? 32.570 -16.408 6.733 1.00 0.00 16 PRO A CA 18
ATOM 17954 C C . PRO A 1 16 ? 32.435 -17.805 7.385 1.00 0.00 16 PRO A C 18
ATOM 17955 O O . PRO A 1 16 ? 31.629 -18.631 6.947 1.00 0.00 16 PRO A O 18
ATOM 17966 N N . ARG A 1 17 ? 33.250 -18.052 8.427 1.00 0.00 17 ARG A N 18
ATOM 17967 C CA . ARG A 1 17 ? 33.249 -19.330 9.176 1.00 0.00 17 ARG A CA 18
ATOM 17968 C C . ARG A 1 17 ? 33.249 -19.016 10.690 1.00 0.00 17 ARG A C 18
ATOM 17969 O O . ARG A 1 17 ? 33.959 -19.647 11.489 1.00 0.00 17 ARG A O 18
ATOM 17990 N N . GLY A 1 18 ? 32.417 -18.027 11.069 1.00 0.00 18 GLY A N 18
ATOM 17991 C CA . GLY A 1 18 ? 32.317 -17.557 12.453 1.00 0.00 18 GLY A CA 18
ATOM 17992 C C . GLY A 1 18 ? 31.504 -18.489 13.355 1.00 0.00 18 GLY A C 18
ATOM 17993 O O . GLY A 1 18 ? 31.667 -18.473 14.581 1.00 0.00 18 GLY A O 18
ATOM 17997 N N . SER A 1 19 ? 30.614 -19.297 12.745 1.00 0.00 19 SER A N 18
ATOM 17998 C CA . SER A 1 19 ? 29.777 -20.287 13.460 1.00 0.00 19 SER A CA 18
ATOM 17999 C C . SER A 1 19 ? 29.574 -21.534 12.575 1.00 0.00 19 SER A C 18
ATOM 18000 O O . SER A 1 19 ? 29.351 -21.409 11.373 1.00 0.00 19 SER A O 18
ATOM 18008 N N . HIS A 1 20 ? 29.682 -22.742 13.167 1.00 0.00 20 HIS A N 18
ATOM 18009 C CA . HIS A 1 20 ? 29.475 -24.010 12.432 1.00 0.00 20 HIS A CA 18
ATOM 18010 C C . HIS A 1 20 ? 27.968 -24.308 12.315 1.00 0.00 20 HIS A C 18
ATOM 18011 O O . HIS A 1 20 ? 27.423 -24.393 11.207 1.00 0.00 20 HIS A O 18
ATOM 18026 N N . MET A 1 21 ? 27.309 -24.464 13.474 1.00 0.00 21 MET A N 18
ATOM 18027 C CA . MET A 1 21 ? 25.858 -24.726 13.544 1.00 0.00 21 MET A CA 18
ATOM 18028 C C . MET A 1 21 ? 25.089 -23.398 13.458 1.00 0.00 21 MET A C 18
ATOM 18029 O O . MET A 1 21 ? 24.659 -22.842 14.480 1.00 0.00 21 MET A O 18
ATOM 18043 N N . ASP A 1 22 ? 24.976 -22.865 12.225 1.00 0.00 22 ASP A N 18
ATOM 18044 C CA . ASP A 1 22 ? 24.288 -21.586 11.960 1.00 0.00 22 ASP A CA 18
ATOM 18045 C C . ASP A 1 22 ? 23.732 -21.550 10.522 1.00 0.00 22 ASP A C 18
ATOM 18046 O O . ASP A 1 22 ? 24.409 -21.939 9.570 1.00 0.00 22 ASP A O 18
ATOM 18055 N N . ILE A 1 23 ? 22.492 -21.057 10.405 1.00 0.00 23 ILE A N 18
ATOM 18056 C CA . ILE A 1 23 ? 21.681 -21.117 9.178 1.00 0.00 23 ILE A CA 18
ATOM 18057 C C . ILE A 1 23 ? 22.079 -20.012 8.179 1.00 0.00 23 ILE A C 18
ATOM 18058 O O . ILE A 1 23 ? 22.020 -20.215 6.957 1.00 0.00 23 ILE A O 18
ATOM 18074 N N . GLU A 1 24 ? 22.491 -18.852 8.714 1.00 0.00 24 GLU A N 18
ATOM 18075 C CA . GLU A 1 24 ? 22.986 -17.724 7.901 1.00 0.00 24 GLU A CA 18
ATOM 18076 C C . GLU A 1 24 ? 24.298 -18.128 7.184 1.00 0.00 24 GLU A C 18
ATOM 18077 O O . GLU A 1 24 ? 24.513 -17.765 6.026 1.00 0.00 24 GLU A O 18
ATOM 18089 N N . GLU A 1 25 ? 25.131 -18.927 7.884 1.00 0.00 25 GLU A N 18
ATOM 18090 C CA . GLU A 1 25 ? 26.359 -19.535 7.312 1.00 0.00 25 GLU A CA 18
ATOM 18091 C C . GLU A 1 25 ? 26.011 -20.501 6.152 1.00 0.00 25 GLU A C 18
ATOM 18092 O O . GLU A 1 25 ? 26.698 -20.530 5.131 1.00 0.00 25 GLU A O 18
ATOM 18104 N N . ILE A 1 26 ? 24.926 -21.283 6.345 1.00 0.00 26 ILE A N 18
ATOM 18105 C CA . ILE A 1 26 ? 24.420 -22.251 5.337 1.00 0.00 26 ILE A CA 18
ATOM 18106 C C . ILE A 1 26 ? 23.945 -21.522 4.061 1.00 0.00 26 ILE A C 18
ATOM 18107 O O . ILE A 1 26 ? 24.226 -21.976 2.948 1.00 0.00 26 ILE A O 18
ATOM 18123 N N . GLU A 1 27 ? 23.254 -20.379 4.241 1.00 0.00 27 GLU A N 18
ATOM 18124 C CA . GLU A 1 27 ? 22.727 -19.577 3.116 1.00 0.00 27 GLU A CA 18
ATOM 18125 C C . GLU A 1 27 ? 23.903 -18.973 2.322 1.00 0.00 27 GLU A C 18
ATOM 18126 O O . GLU A 1 27 ? 23.889 -18.999 1.102 1.00 0.00 27 GLU A O 18
ATOM 18138 N N . LYS A 1 28 ? 24.929 -18.477 3.044 1.00 0.00 28 LYS A N 18
ATOM 18139 C CA . LYS A 1 28 ? 26.144 -17.895 2.421 1.00 0.00 28 LYS A CA 18
ATOM 18140 C C . LYS A 1 28 ? 26.944 -18.979 1.669 1.00 0.00 28 LYS A C 18
ATOM 18141 O O . LYS A 1 28 ? 27.508 -18.721 0.599 1.00 0.00 28 LYS A O 18
ATOM 18160 N N . LYS A 1 29 ? 26.967 -20.196 2.234 1.00 0.00 29 LYS A N 18
ATOM 18161 C CA . LYS A 1 29 ? 27.687 -21.346 1.653 1.00 0.00 29 LYS A CA 18
ATOM 18162 C C . LYS A 1 29 ? 27.001 -21.806 0.345 1.00 0.00 29 LYS A C 18
ATOM 18163 O O . LYS A 1 29 ? 27.660 -22.059 -0.670 1.00 0.00 29 LYS A O 18
ATOM 18182 N N . ALA A 1 30 ? 25.664 -21.854 0.395 1.00 0.00 30 ALA A N 18
ATOM 18183 C CA . ALA A 1 30 ? 24.795 -22.242 -0.738 1.00 0.00 30 ALA A CA 18
ATOM 18184 C C . ALA A 1 30 ? 24.696 -21.110 -1.779 1.00 0.00 30 ALA A C 18
ATOM 18185 O O . ALA A 1 30 ? 24.434 -21.363 -2.960 1.00 0.00 30 ALA A O 18
ATOM 18192 N N . ARG A 1 31 ? 24.901 -19.863 -1.306 1.00 0.00 31 ARG A N 18
ATOM 18193 C CA . ARG A 1 31 ? 24.921 -18.637 -2.138 1.00 0.00 31 ARG A CA 18
ATOM 18194 C C . ARG A 1 31 ? 25.938 -18.759 -3.288 1.00 0.00 31 ARG A C 18
ATOM 18195 O O . ARG A 1 31 ? 25.669 -18.315 -4.399 1.00 0.00 31 ARG A O 18
ATOM 18216 N N . LYS A 1 32 ? 27.087 -19.395 -2.989 1.00 0.00 32 LYS A N 18
ATOM 18217 C CA . LYS A 1 32 ? 28.141 -19.694 -3.984 1.00 0.00 32 LYS A CA 18
ATOM 18218 C C . LYS A 1 32 ? 27.593 -20.520 -5.168 1.00 0.00 32 LYS A C 18
ATOM 18219 O O . LYS A 1 32 ? 27.947 -20.271 -6.318 1.00 0.00 32 LYS A O 18
ATOM 18238 N N . ILE A 1 33 ? 26.699 -21.481 -4.862 1.00 0.00 33 ILE A N 18
ATOM 18239 C CA . ILE A 1 33 ? 26.069 -22.360 -5.873 1.00 0.00 33 ILE A CA 18
ATOM 18240 C C . ILE A 1 33 ? 24.993 -21.565 -6.664 1.00 0.00 33 ILE A C 18
ATOM 18241 O O . ILE A 1 33 ? 24.864 -21.720 -7.893 1.00 0.00 33 ILE A O 18
ATOM 18257 N N . LEU A 1 34 ? 24.266 -20.676 -5.949 1.00 0.00 34 LEU A N 18
ATOM 18258 C CA . LEU A 1 34 ? 23.180 -19.856 -6.529 1.00 0.00 34 LEU A CA 18
ATOM 18259 C C . LEU A 1 34 ? 23.724 -18.870 -7.583 1.00 0.00 34 LEU A C 18
ATOM 18260 O O . LEU A 1 34 ? 23.254 -18.845 -8.725 1.00 0.00 34 LEU A O 18
ATOM 18276 N N . GLU A 1 35 ? 24.744 -18.084 -7.184 1.00 0.00 35 GLU A N 18
ATOM 18277 C CA . GLU A 1 35 ? 25.368 -17.054 -8.042 1.00 0.00 35 GLU A CA 18
ATOM 18278 C C . GLU A 1 35 ? 26.159 -17.704 -9.199 1.00 0.00 35 GLU A C 18
ATOM 18279 O O . GLU A 1 35 ? 26.332 -17.093 -10.259 1.00 0.00 35 GLU A O 18
ATOM 18291 N N . LYS A 1 36 ? 26.638 -18.945 -8.966 1.00 0.00 36 LYS A N 18
ATOM 18292 C CA . LYS A 1 36 ? 27.260 -19.785 -10.004 1.00 0.00 36 LYS A CA 18
ATOM 18293 C C . LYS A 1 36 ? 26.238 -20.094 -11.115 1.00 0.00 36 LYS A C 18
ATOM 18294 O O . LYS A 1 36 ? 26.562 -20.042 -12.300 1.00 0.00 36 LYS A O 18
ATOM 18313 N N . GLY A 1 37 ? 24.998 -20.393 -10.704 1.00 0.00 37 GLY A N 18
ATOM 18314 C CA . GLY A 1 37 ? 23.902 -20.693 -11.638 1.00 0.00 37 GLY A CA 18
ATOM 18315 C C . GLY A 1 37 ? 23.414 -22.133 -11.542 1.00 0.00 37 GLY A C 18
ATOM 18316 O O . GLY A 1 37 ? 22.465 -22.516 -12.234 1.00 0.00 37 GLY A O 18
ATOM 18320 N N . ASP A 1 38 ? 24.080 -22.941 -10.700 1.00 0.00 38 ASP A N 18
ATOM 18321 C CA . ASP A 1 38 ? 23.672 -24.335 -10.436 1.00 0.00 38 ASP A CA 18
ATOM 18322 C C . ASP A 1 38 ? 22.612 -24.368 -9.317 1.00 0.00 38 ASP A C 18
ATOM 18323 O O . ASP A 1 38 ? 22.449 -23.396 -8.565 1.00 0.00 38 ASP A O 18
ATOM 18332 N N . SER A 1 39 ? 21.890 -25.492 -9.222 1.00 0.00 39 SER A N 18
ATOM 18333 C CA . SER A 1 39 ? 20.870 -25.712 -8.182 1.00 0.00 39 SER A CA 18
ATOM 18334 C C . SER A 1 39 ? 21.416 -26.678 -7.112 1.00 0.00 39 SER A C 18
ATOM 18335 O O . SER A 1 39 ? 21.982 -27.724 -7.453 1.00 0.00 39 SER A O 18
ATOM 18343 N N . ILE A 1 40 ? 21.235 -26.332 -5.824 1.00 0.00 40 ILE A N 18
ATOM 18344 C CA . ILE A 1 40 ? 21.724 -27.146 -4.684 1.00 0.00 40 ILE A CA 18
ATOM 18345 C C . ILE A 1 40 ? 20.529 -27.788 -3.953 1.00 0.00 40 ILE A C 18
ATOM 18346 O O . ILE A 1 40 ? 19.672 -27.081 -3.424 1.00 0.00 40 ILE A O 18
ATOM 18362 N N . GLU A 1 41 ? 20.462 -29.137 -3.958 1.00 0.00 41 GLU A N 18
ATOM 18363 C CA . GLU A 1 41 ? 19.366 -29.871 -3.307 1.00 0.00 41 GLU A CA 18
ATOM 18364 C C . GLU A 1 41 ? 19.580 -29.868 -1.783 1.00 0.00 41 GLU A C 18
ATOM 18365 O O . GLU A 1 41 ? 20.331 -30.691 -1.249 1.00 0.00 41 GLU A O 18
ATOM 18377 N N . ILE A 1 42 ? 18.942 -28.898 -1.104 1.00 0.00 42 ILE A N 18
ATOM 18378 C CA . ILE A 1 42 ? 19.013 -28.735 0.356 1.00 0.00 42 ILE A CA 18
ATOM 18379 C C . ILE A 1 42 ? 17.797 -29.422 1.011 1.00 0.00 42 ILE A C 18
ATOM 18380 O O . ILE A 1 42 ? 16.648 -29.065 0.716 1.00 0.00 42 ILE A O 18
ATOM 18396 N N . ALA A 1 43 ? 18.082 -30.423 1.870 1.00 0.00 43 ALA A N 18
ATOM 18397 C CA . ALA A 1 43 ? 17.074 -31.199 2.631 1.00 0.00 43 ALA A CA 18
ATOM 18398 C C . ALA A 1 43 ? 16.071 -31.940 1.714 1.00 0.00 43 ALA A C 18
ATOM 18399 O O . ALA A 1 43 ? 14.950 -32.248 2.128 1.00 0.00 43 ALA A O 18
ATOM 18406 N N . GLY A 1 44 ? 16.503 -32.248 0.473 1.00 0.00 44 GLY A N 18
ATOM 18407 C CA . GLY A 1 44 ? 15.674 -32.967 -0.512 1.00 0.00 44 GLY A CA 18
ATOM 18408 C C . GLY A 1 44 ? 15.006 -32.043 -1.538 1.00 0.00 44 GLY A C 18
ATOM 18409 O O . GLY A 1 44 ? 14.444 -32.514 -2.536 1.00 0.00 44 GLY A O 18
ATOM 18413 N N . PHE A 1 45 ? 15.075 -30.721 -1.302 1.00 0.00 45 PHE A N 18
ATOM 18414 C CA . PHE A 1 45 ? 14.486 -29.700 -2.192 1.00 0.00 45 PHE A CA 18
ATOM 18415 C C . PHE A 1 45 ? 15.575 -29.029 -3.054 1.00 0.00 45 PHE A C 18
ATOM 18416 O O . PHE A 1 45 ? 16.486 -28.390 -2.518 1.00 0.00 45 PHE A O 18
ATOM 18433 N N . GLU A 1 46 ? 15.466 -29.187 -4.391 1.00 0.00 46 GLU A N 18
ATOM 18434 C CA . GLU A 1 46 ? 16.390 -28.582 -5.372 1.00 0.00 46 GLU A CA 18
ATOM 18435 C C . GLU A 1 46 ? 16.200 -27.046 -5.424 1.00 0.00 46 GLU A C 18
ATOM 18436 O O . GLU A 1 46 ? 15.266 -26.528 -6.053 1.00 0.00 46 GLU A O 18
ATOM 18448 N N . VAL A 1 47 ? 17.083 -26.340 -4.707 1.00 0.00 47 VAL A N 18
ATOM 18449 C CA . VAL A 1 47 ? 17.060 -24.878 -4.594 1.00 0.00 47 VAL A CA 18
ATOM 18450 C C . VAL A 1 47 ? 17.568 -24.222 -5.892 1.00 0.00 47 VAL A C 18
ATOM 18451 O O . VAL A 1 47 ? 18.768 -24.270 -6.195 1.00 0.00 47 VAL A O 18
ATOM 18464 N N . ARG A 1 48 ? 16.627 -23.622 -6.651 1.00 0.00 48 ARG A N 18
ATOM 18465 C CA . ARG A 1 48 ? 16.903 -22.997 -7.968 1.00 0.00 48 ARG A CA 18
ATOM 18466 C C . ARG A 1 48 ? 16.885 -21.443 -7.890 1.00 0.00 48 ARG A C 18
ATOM 18467 O O . ARG A 1 48 ? 17.230 -20.764 -8.870 1.00 0.00 48 ARG A O 18
ATOM 18488 N N . ASP A 1 49 ? 16.503 -20.894 -6.717 1.00 0.00 49 ASP A N 18
ATOM 18489 C CA . ASP A 1 49 ? 16.505 -19.424 -6.446 1.00 0.00 49 ASP A CA 18
ATOM 18490 C C . ASP A 1 49 ? 16.777 -19.201 -4.946 1.00 0.00 49 ASP A C 18
ATOM 18491 O O . ASP A 1 49 ? 16.592 -20.120 -4.136 1.00 0.00 49 ASP A O 18
ATOM 18500 N N . GLU A 1 50 ? 17.200 -17.977 -4.569 1.00 0.00 50 GLU A N 18
ATOM 18501 C CA . GLU A 1 50 ? 17.482 -17.630 -3.161 1.00 0.00 50 GLU A CA 18
ATOM 18502 C C . GLU A 1 50 ? 16.199 -17.624 -2.302 1.00 0.00 50 GLU A C 18
ATOM 18503 O O . GLU A 1 50 ? 16.237 -18.019 -1.141 1.00 0.00 50 GLU A O 18
ATOM 18515 N N . GLU A 1 51 ? 15.065 -17.172 -2.888 1.00 0.00 51 GLU A N 18
ATOM 18516 C CA . GLU A 1 51 ? 13.751 -17.173 -2.194 1.00 0.00 51 GLU A CA 18
ATOM 18517 C C . GLU A 1 51 ? 13.249 -18.613 -1.994 1.00 0.00 51 GLU A C 18
ATOM 18518 O O . GLU A 1 51 ? 12.504 -18.906 -1.048 1.00 0.00 51 GLU A O 18
ATOM 18530 N N . ASP A 1 52 ? 13.698 -19.498 -2.898 1.00 0.00 52 ASP A N 18
ATOM 18531 C CA . ASP A 1 52 ? 13.402 -20.935 -2.854 1.00 0.00 52 ASP A CA 18
ATOM 18532 C C . ASP A 1 52 ? 14.256 -21.628 -1.769 1.00 0.00 52 ASP A C 18
ATOM 18533 O O . ASP A 1 52 ? 13.829 -22.621 -1.169 1.00 0.00 52 ASP A O 18
ATOM 18542 N N . LEU A 1 53 ? 15.459 -21.059 -1.507 1.00 0.00 53 LEU A N 18
ATOM 18543 C CA . LEU A 1 53 ? 16.300 -21.442 -0.350 1.00 0.00 53 LEU A CA 18
ATOM 18544 C C . LEU A 1 53 ? 15.565 -21.042 0.936 1.00 0.00 53 LEU A C 18
ATOM 18545 O O . LEU A 1 53 ? 15.553 -21.784 1.896 1.00 0.00 53 LEU A O 18
ATOM 18561 N N . LYS A 1 54 ? 14.927 -19.863 0.914 1.00 0.00 54 LYS A N 18
ATOM 18562 C CA . LYS A 1 54 ? 14.229 -19.285 2.081 1.00 0.00 54 LYS A CA 18
ATOM 18563 C C . LYS A 1 54 ? 12.967 -20.090 2.468 1.00 0.00 54 LYS A C 18
ATOM 18564 O O . LYS A 1 54 ? 12.521 -20.027 3.622 1.00 0.00 54 LYS A O 18
ATOM 18583 N N . LYS A 1 55 ? 12.414 -20.849 1.500 1.00 0.00 55 LYS A N 18
ATOM 18584 C CA . LYS A 1 55 ? 11.309 -21.809 1.746 1.00 0.00 55 LYS A CA 18
ATOM 18585 C C . LYS A 1 55 ? 11.794 -22.966 2.658 1.00 0.00 55 LYS A C 18
ATOM 18586 O O . LYS A 1 55 ? 11.137 -23.307 3.651 1.00 0.00 55 LYS A O 18
ATOM 18605 N N . ILE A 1 56 ? 12.959 -23.560 2.305 1.00 0.00 56 ILE A N 18
ATOM 18606 C CA . ILE A 1 56 ? 13.569 -24.660 3.089 1.00 0.00 56 ILE A CA 18
ATOM 18607 C C . ILE A 1 56 ? 14.307 -24.105 4.334 1.00 0.00 56 ILE A C 18
ATOM 18608 O O . ILE A 1 56 ? 14.494 -24.818 5.315 1.00 0.00 56 ILE A O 18
ATOM 18624 N N . LEU A 1 57 ? 14.700 -22.814 4.275 1.00 0.00 57 LEU A N 18
ATOM 18625 C CA . LEU A 1 57 ? 15.404 -22.091 5.371 1.00 0.00 57 LEU A CA 18
ATOM 18626 C C . LEU A 1 57 ? 14.525 -22.034 6.639 1.00 0.00 57 LEU A C 18
ATOM 18627 O O . LEU A 1 57 ? 15.046 -21.940 7.750 1.00 0.00 57 LEU A O 18
ATOM 18643 N N . GLU A 1 58 ? 13.194 -22.114 6.448 1.00 0.00 58 GLU A N 18
ATOM 18644 C CA . GLU A 1 58 ? 12.227 -22.312 7.547 1.00 0.00 58 GLU A CA 18
ATOM 18645 C C . GLU A 1 58 ? 12.558 -23.603 8.323 1.00 0.00 58 GLU A C 18
ATOM 18646 O O . GLU A 1 58 ? 12.694 -23.599 9.542 1.00 0.00 58 GLU A O 18
ATOM 18658 N N . TRP A 1 59 ? 12.737 -24.697 7.571 1.00 0.00 59 TRP A N 18
ATOM 18659 C CA . TRP A 1 59 ? 13.074 -26.029 8.115 1.00 0.00 59 TRP A CA 18
ATOM 18660 C C . TRP A 1 59 ? 14.545 -26.100 8.575 1.00 0.00 59 TRP A C 18
ATOM 18661 O O . TRP A 1 59 ? 14.886 -26.924 9.417 1.00 0.00 59 TRP A O 18
ATOM 18682 N N . LEU A 1 60 ? 15.418 -25.256 7.997 1.00 0.00 60 LEU A N 18
ATOM 18683 C CA . LEU A 1 60 ? 16.835 -25.169 8.411 1.00 0.00 60 LEU A CA 18
ATOM 18684 C C . LEU A 1 60 ? 16.960 -24.425 9.758 1.00 0.00 60 LEU A C 18
ATOM 18685 O O . LEU A 1 60 ? 17.803 -24.761 10.587 1.00 0.00 60 LEU A O 18
ATOM 18701 N N . ARG A 1 61 ? 16.115 -23.400 9.955 1.00 0.00 61 ARG A N 18
ATOM 18702 C CA . ARG A 1 61 ? 16.175 -22.513 11.136 1.00 0.00 61 ARG A CA 18
ATOM 18703 C C . ARG A 1 61 ? 15.442 -23.132 12.333 1.00 0.00 61 ARG A C 18
ATOM 18704 O O . ARG A 1 61 ? 15.995 -23.263 13.432 1.00 0.00 61 ARG A O 18
ATOM 18725 N N . ARG A 1 62 ? 14.196 -23.529 12.083 1.00 0.00 62 ARG A N 18
ATOM 18726 C CA . ARG A 1 62 ? 13.233 -23.933 13.115 1.00 0.00 62 ARG A CA 18
ATOM 18727 C C . ARG A 1 62 ? 13.336 -25.438 13.427 1.00 0.00 62 ARG A C 18
ATOM 18728 O O . ARG A 1 62 ? 12.830 -25.897 14.456 1.00 0.00 62 ARG A O 18
ATOM 18749 N N . HIS A 1 63 ? 13.998 -26.201 12.525 1.00 0.00 63 HIS A N 18
ATOM 18750 C CA . HIS A 1 63 ? 14.156 -27.671 12.641 1.00 0.00 63 HIS A CA 18
ATOM 18751 C C . HIS A 1 63 ? 15.539 -28.107 12.106 1.00 0.00 63 HIS A C 18
ATOM 18752 O O . HIS A 1 63 ? 15.654 -29.117 11.399 1.00 0.00 63 HIS A O 18
ATOM 18767 N N . GLY A 1 64 ? 16.586 -27.346 12.486 1.00 0.00 64 GLY A N 18
ATOM 18768 C CA . GLY A 1 64 ? 17.940 -27.510 11.929 1.00 0.00 64 GLY A CA 18
ATOM 18769 C C . GLY A 1 64 ? 18.582 -28.887 12.161 1.00 0.00 64 GLY A C 18
ATOM 18770 O O . GLY A 1 64 ? 18.354 -29.494 13.229 1.00 0.00 64 GLY A O 18
ATOM 18775 N N . MET A 1 1 ? 10.563 -32.916 52.157 1.00 0.00 1 MET A N 19
ATOM 18776 C CA . MET A 1 1 ? 9.227 -33.296 52.674 1.00 0.00 1 MET A CA 19
ATOM 18777 C C . MET A 1 1 ? 8.163 -32.335 52.124 1.00 0.00 1 MET A C 19
ATOM 18778 O O . MET A 1 1 ? 8.453 -31.556 51.213 1.00 0.00 1 MET A O 19
ATOM 18794 N N . GLY A 1 2 ? 6.929 -32.418 52.654 1.00 0.00 2 GLY A N 19
ATOM 18795 C CA . GLY A 1 2 ? 5.844 -31.503 52.270 1.00 0.00 2 GLY A CA 19
ATOM 18796 C C . GLY A 1 2 ? 6.070 -30.080 52.794 1.00 0.00 2 GLY A C 19
ATOM 18797 O O . GLY A 1 2 ? 5.438 -29.660 53.769 1.00 0.00 2 GLY A O 19
ATOM 18801 N N . SER A 1 3 ? 6.990 -29.344 52.132 1.00 0.00 3 SER A N 19
ATOM 18802 C CA . SER A 1 3 ? 7.412 -27.993 52.554 1.00 0.00 3 SER A CA 19
ATOM 18803 C C . SER A 1 3 ? 7.950 -27.180 51.342 1.00 0.00 3 SER A C 19
ATOM 18804 O O . SER A 1 3 ? 8.698 -26.207 51.515 1.00 0.00 3 SER A O 19
ATOM 18812 N N . SER A 1 4 ? 7.543 -27.576 50.112 1.00 0.00 4 SER A N 19
ATOM 18813 C CA . SER A 1 4 ? 7.878 -26.836 48.874 1.00 0.00 4 SER A CA 19
ATOM 18814 C C . SER A 1 4 ? 6.995 -25.575 48.788 1.00 0.00 4 SER A C 19
ATOM 18815 O O . SER A 1 4 ? 5.763 -25.669 48.740 1.00 0.00 4 SER A O 19
ATOM 18823 N N . HIS A 1 5 ? 7.647 -24.401 48.805 1.00 0.00 5 HIS A N 19
ATOM 18824 C CA . HIS A 1 5 ? 6.996 -23.091 49.016 1.00 0.00 5 HIS A CA 19
ATOM 18825 C C . HIS A 1 5 ? 7.363 -22.106 47.871 1.00 0.00 5 HIS A C 19
ATOM 18826 O O . HIS A 1 5 ? 7.490 -22.529 46.708 1.00 0.00 5 HIS A O 19
ATOM 18841 N N . HIS A 1 6 ? 7.508 -20.798 48.199 1.00 0.00 6 HIS A N 19
ATOM 18842 C CA . HIS A 1 6 ? 7.852 -19.734 47.233 1.00 0.00 6 HIS A CA 19
ATOM 18843 C C . HIS A 1 6 ? 9.233 -19.980 46.577 1.00 0.00 6 HIS A C 19
ATOM 18844 O O . HIS A 1 6 ? 10.262 -19.997 47.265 1.00 0.00 6 HIS A O 19
ATOM 18859 N N . HIS A 1 7 ? 9.229 -20.197 45.244 1.00 0.00 7 HIS A N 19
ATOM 18860 C CA . HIS A 1 7 ? 10.457 -20.392 44.447 1.00 0.00 7 HIS A CA 19
ATOM 18861 C C . HIS A 1 7 ? 11.026 -19.017 44.030 1.00 0.00 7 HIS A C 19
ATOM 18862 O O . HIS A 1 7 ? 10.564 -18.392 43.069 1.00 0.00 7 HIS A O 19
ATOM 18877 N N . HIS A 1 8 ? 11.990 -18.517 44.828 1.00 0.00 8 HIS A N 19
ATOM 18878 C CA . HIS A 1 8 ? 12.631 -17.202 44.597 1.00 0.00 8 HIS A CA 19
ATOM 18879 C C . HIS A 1 8 ? 13.472 -17.218 43.292 1.00 0.00 8 HIS A C 19
ATOM 18880 O O . HIS A 1 8 ? 14.409 -18.016 43.163 1.00 0.00 8 HIS A O 19
ATOM 18895 N N . HIS A 1 9 ? 13.116 -16.334 42.330 1.00 0.00 9 HIS A N 19
ATOM 18896 C CA . HIS A 1 9 ? 13.762 -16.275 40.990 1.00 0.00 9 HIS A CA 19
ATOM 18897 C C . HIS A 1 9 ? 15.237 -15.836 41.104 1.00 0.00 9 HIS A C 19
ATOM 18898 O O . HIS A 1 9 ? 15.607 -15.131 42.048 1.00 0.00 9 HIS A O 19
ATOM 18913 N N . HIS A 1 10 ? 16.065 -16.252 40.128 1.00 0.00 10 HIS A N 19
ATOM 18914 C CA . HIS A 1 10 ? 17.520 -16.010 40.148 1.00 0.00 10 HIS A CA 19
ATOM 18915 C C . HIS A 1 10 ? 18.007 -15.616 38.737 1.00 0.00 10 HIS A C 19
ATOM 18916 O O . HIS A 1 10 ? 17.751 -16.332 37.759 1.00 0.00 10 HIS A O 19
ATOM 18931 N N . SER A 1 11 ? 18.666 -14.446 38.641 1.00 0.00 11 SER A N 19
ATOM 18932 C CA . SER A 1 11 ? 19.198 -13.910 37.376 1.00 0.00 11 SER A CA 19
ATOM 18933 C C . SER A 1 11 ? 20.330 -14.820 36.847 1.00 0.00 11 SER A C 19
ATOM 18934 O O . SER A 1 11 ? 21.396 -14.928 37.473 1.00 0.00 11 SER A O 19
ATOM 18942 N N . SER A 1 12 ? 20.048 -15.504 35.727 1.00 0.00 12 SER A N 19
ATOM 18943 C CA . SER A 1 12 ? 20.974 -16.431 35.065 1.00 0.00 12 SER A CA 19
ATOM 18944 C C . SER A 1 12 ? 20.561 -16.582 33.583 1.00 0.00 12 SER A C 19
ATOM 18945 O O . SER A 1 12 ? 19.769 -17.472 33.224 1.00 0.00 12 SER A O 19
ATOM 18953 N N . GLY A 1 13 ? 21.058 -15.649 32.749 1.00 0.00 13 GLY A N 19
ATOM 18954 C CA . GLY A 1 13 ? 20.769 -15.624 31.310 1.00 0.00 13 GLY A CA 19
ATOM 18955 C C . GLY A 1 13 ? 21.654 -16.593 30.540 1.00 0.00 13 GLY A C 19
ATOM 18956 O O . GLY A 1 13 ? 22.570 -16.175 29.820 1.00 0.00 13 GLY A O 19
ATOM 18960 N N . LEU A 1 14 ? 21.373 -17.898 30.719 1.00 0.00 14 LEU A N 19
ATOM 18961 C CA . LEU A 1 14 ? 22.149 -18.999 30.116 1.00 0.00 14 LEU A CA 19
ATOM 18962 C C . LEU A 1 14 ? 21.995 -19.012 28.583 1.00 0.00 14 LEU A C 19
ATOM 18963 O O . LEU A 1 14 ? 20.867 -18.937 28.073 1.00 0.00 14 LEU A O 19
ATOM 18979 N N . VAL A 1 15 ? 23.135 -19.080 27.866 1.00 0.00 15 VAL A N 19
ATOM 18980 C CA . VAL A 1 15 ? 23.185 -19.142 26.390 1.00 0.00 15 VAL A CA 19
ATOM 18981 C C . VAL A 1 15 ? 23.636 -20.554 25.955 1.00 0.00 15 VAL A C 19
ATOM 18982 O O . VAL A 1 15 ? 24.846 -20.829 25.919 1.00 0.00 15 VAL A O 19
ATOM 18995 N N . PRO A 1 16 ? 22.677 -21.505 25.677 1.00 0.00 16 PRO A N 19
ATOM 18996 C CA . PRO A 1 16 ? 23.017 -22.843 25.160 1.00 0.00 16 PRO A CA 19
ATOM 18997 C C . PRO A 1 16 ? 23.352 -22.784 23.650 1.00 0.00 16 PRO A C 19
ATOM 18998 O O . PRO A 1 16 ? 22.478 -22.518 22.811 1.00 0.00 16 PRO A O 19
ATOM 19009 N N . ARG A 1 17 ? 24.636 -22.992 23.317 1.00 0.00 17 ARG A N 19
ATOM 19010 C CA . ARG A 1 17 ? 25.143 -22.890 21.933 1.00 0.00 17 ARG A CA 19
ATOM 19011 C C . ARG A 1 17 ? 25.983 -24.136 21.574 1.00 0.00 17 ARG A C 19
ATOM 19012 O O . ARG A 1 17 ? 27.222 -24.120 21.567 1.00 0.00 17 ARG A O 19
ATOM 19033 N N . GLY A 1 18 ? 25.274 -25.243 21.324 1.00 0.00 18 GLY A N 19
ATOM 19034 C CA . GLY A 1 18 ? 25.885 -26.496 20.853 1.00 0.00 18 GLY A CA 19
ATOM 19035 C C . GLY A 1 18 ? 25.283 -26.961 19.534 1.00 0.00 18 GLY A C 19
ATOM 19036 O O . GLY A 1 18 ? 25.646 -28.020 19.010 1.00 0.00 18 GLY A O 19
ATOM 19040 N N . SER A 1 19 ? 24.366 -26.147 18.993 1.00 0.00 19 SER A N 19
ATOM 19041 C CA . SER A 1 19 ? 23.603 -26.462 17.782 1.00 0.00 19 SER A CA 19
ATOM 19042 C C . SER A 1 19 ? 24.353 -25.965 16.533 1.00 0.00 19 SER A C 19
ATOM 19043 O O . SER A 1 19 ? 24.675 -24.780 16.423 1.00 0.00 19 SER A O 19
ATOM 19051 N N . HIS A 1 20 ? 24.640 -26.894 15.604 1.00 0.00 20 HIS A N 19
ATOM 19052 C CA . HIS A 1 20 ? 25.337 -26.602 14.336 1.00 0.00 20 HIS A CA 19
ATOM 19053 C C . HIS A 1 20 ? 24.306 -26.278 13.219 1.00 0.00 20 HIS A C 19
ATOM 19054 O O . HIS A 1 20 ? 23.150 -25.939 13.534 1.00 0.00 20 HIS A O 19
ATOM 19069 N N . MET A 1 21 ? 24.730 -26.372 11.930 1.00 0.00 21 MET A N 19
ATOM 19070 C CA . MET A 1 21 ? 23.897 -26.015 10.744 1.00 0.00 21 MET A CA 19
ATOM 19071 C C . MET A 1 21 ? 23.459 -24.540 10.833 1.00 0.00 21 MET A C 19
ATOM 19072 O O . MET A 1 21 ? 22.262 -24.217 10.812 1.00 0.00 21 MET A O 19
ATOM 19086 N N . ASP A 1 22 ? 24.458 -23.666 11.002 1.00 0.00 22 ASP A N 19
ATOM 19087 C CA . ASP A 1 22 ? 24.264 -22.221 11.169 1.00 0.00 22 ASP A CA 19
ATOM 19088 C C . ASP A 1 22 ? 23.669 -21.613 9.887 1.00 0.00 22 ASP A C 19
ATOM 19089 O O . ASP A 1 22 ? 24.201 -21.830 8.794 1.00 0.00 22 ASP A O 19
ATOM 19098 N N . ILE A 1 23 ? 22.569 -20.856 10.054 1.00 0.00 23 ILE A N 19
ATOM 19099 C CA . ILE A 1 23 ? 21.773 -20.283 8.947 1.00 0.00 23 ILE A CA 19
ATOM 19100 C C . ILE A 1 23 ? 22.624 -19.419 7.998 1.00 0.00 23 ILE A C 19
ATOM 19101 O O . ILE A 1 23 ? 22.466 -19.504 6.769 1.00 0.00 23 ILE A O 19
ATOM 19117 N N . GLU A 1 24 ? 23.524 -18.603 8.579 1.00 0.00 24 GLU A N 19
ATOM 19118 C CA . GLU A 1 24 ? 24.404 -17.714 7.799 1.00 0.00 24 GLU A CA 19
ATOM 19119 C C . GLU A 1 24 ? 25.299 -18.539 6.867 1.00 0.00 24 GLU A C 19
ATOM 19120 O O . GLU A 1 24 ? 25.412 -18.217 5.697 1.00 0.00 24 GLU A O 19
ATOM 19132 N N . GLU A 1 25 ? 25.883 -19.630 7.411 1.00 0.00 25 GLU A N 19
ATOM 19133 C CA . GLU A 1 25 ? 26.798 -20.525 6.665 1.00 0.00 25 GLU A CA 19
ATOM 19134 C C . GLU A 1 25 ? 26.085 -21.226 5.494 1.00 0.00 25 GLU A C 19
ATOM 19135 O O . GLU A 1 25 ? 26.654 -21.350 4.401 1.00 0.00 25 GLU A O 19
ATOM 19147 N N . ILE A 1 26 ? 24.839 -21.669 5.740 1.00 0.00 26 ILE A N 19
ATOM 19148 C CA . ILE A 1 26 ? 24.015 -22.370 4.732 1.00 0.00 26 ILE A CA 19
ATOM 19149 C C . ILE A 1 26 ? 23.667 -21.417 3.567 1.00 0.00 26 ILE A C 19
ATOM 19150 O O . ILE A 1 26 ? 23.822 -21.769 2.394 1.00 0.00 26 ILE A O 19
ATOM 19166 N N . GLU A 1 27 ? 23.221 -20.205 3.921 1.00 0.00 27 GLU A N 19
ATOM 19167 C CA . GLU A 1 27 ? 22.853 -19.167 2.941 1.00 0.00 27 GLU A CA 19
ATOM 19168 C C . GLU A 1 27 ? 24.103 -18.643 2.200 1.00 0.00 27 GLU A C 19
ATOM 19169 O O . GLU A 1 27 ? 24.037 -18.326 1.018 1.00 0.00 27 GLU A O 19
ATOM 19181 N N . LYS A 1 28 ? 25.235 -18.599 2.921 1.00 0.00 28 LYS A N 19
ATOM 19182 C CA . LYS A 1 28 ? 26.521 -18.060 2.426 1.00 0.00 28 LYS A CA 19
ATOM 19183 C C . LYS A 1 28 ? 27.046 -18.900 1.256 1.00 0.00 28 LYS A C 19
ATOM 19184 O O . LYS A 1 28 ? 27.427 -18.359 0.207 1.00 0.00 28 LYS A O 19
ATOM 19203 N N . LYS A 1 29 ? 27.022 -20.238 1.438 1.00 0.00 29 LYS A N 19
ATOM 19204 C CA . LYS A 1 29 ? 27.521 -21.177 0.424 1.00 0.00 29 LYS A CA 19
ATOM 19205 C C . LYS A 1 29 ? 26.512 -21.302 -0.735 1.00 0.00 29 LYS A C 19
ATOM 19206 O O . LYS A 1 29 ? 26.904 -21.262 -1.901 1.00 0.00 29 LYS A O 19
ATOM 19225 N N . ALA A 1 30 ? 25.209 -21.394 -0.387 1.00 0.00 30 ALA A N 19
ATOM 19226 C CA . ALA A 1 30 ? 24.123 -21.630 -1.361 1.00 0.00 30 ALA A CA 19
ATOM 19227 C C . ALA A 1 30 ? 23.943 -20.434 -2.309 1.00 0.00 30 ALA A C 19
ATOM 19228 O O . ALA A 1 30 ? 23.676 -20.620 -3.490 1.00 0.00 30 ALA A O 19
ATOM 19235 N N . ARG A 1 31 ? 24.109 -19.211 -1.775 1.00 0.00 31 ARG A N 19
ATOM 19236 C CA . ARG A 1 31 ? 23.985 -17.967 -2.567 1.00 0.00 31 ARG A CA 19
ATOM 19237 C C . ARG A 1 31 ? 25.133 -17.855 -3.590 1.00 0.00 31 ARG A C 19
ATOM 19238 O O . ARG A 1 31 ? 24.931 -17.333 -4.689 1.00 0.00 31 ARG A O 19
ATOM 19259 N N . LYS A 1 32 ? 26.332 -18.361 -3.221 1.00 0.00 32 LYS A N 19
ATOM 19260 C CA . LYS A 1 32 ? 27.508 -18.377 -4.124 1.00 0.00 32 LYS A CA 19
ATOM 19261 C C . LYS A 1 32 ? 27.367 -19.483 -5.202 1.00 0.00 32 LYS A C 19
ATOM 19262 O O . LYS A 1 32 ? 27.878 -19.351 -6.320 1.00 0.00 32 LYS A O 19
ATOM 19281 N N . ILE A 1 33 ? 26.657 -20.568 -4.852 1.00 0.00 33 ILE A N 19
ATOM 19282 C CA . ILE A 1 33 ? 26.289 -21.640 -5.806 1.00 0.00 33 ILE A CA 19
ATOM 19283 C C . ILE A 1 33 ? 25.259 -21.098 -6.830 1.00 0.00 33 ILE A C 19
ATOM 19284 O O . ILE A 1 33 ? 25.315 -21.420 -8.017 1.00 0.00 33 ILE A O 19
ATOM 19300 N N . LEU A 1 34 ? 24.358 -20.229 -6.358 1.00 0.00 34 LEU A N 19
ATOM 19301 C CA . LEU A 1 34 ? 23.361 -19.528 -7.207 1.00 0.00 34 LEU A CA 19
ATOM 19302 C C . LEU A 1 34 ? 24.026 -18.385 -8.020 1.00 0.00 34 LEU A C 19
ATOM 19303 O O . LEU A 1 34 ? 23.539 -18.016 -9.097 1.00 0.00 34 LEU A O 19
ATOM 19319 N N . GLU A 1 35 ? 25.141 -17.840 -7.485 1.00 0.00 35 GLU A N 19
ATOM 19320 C CA . GLU A 1 35 ? 25.997 -16.847 -8.182 1.00 0.00 35 GLU A CA 19
ATOM 19321 C C . GLU A 1 35 ? 26.676 -17.507 -9.404 1.00 0.00 35 GLU A C 19
ATOM 19322 O O . GLU A 1 35 ? 26.833 -16.888 -10.463 1.00 0.00 35 GLU A O 19
ATOM 19334 N N . LYS A 1 36 ? 27.084 -18.775 -9.209 1.00 0.00 36 LYS A N 19
ATOM 19335 C CA . LYS A 1 36 ? 27.586 -19.666 -10.277 1.00 0.00 36 LYS A CA 19
ATOM 19336 C C . LYS A 1 36 ? 26.461 -19.982 -11.296 1.00 0.00 36 LYS A C 19
ATOM 19337 O O . LYS A 1 36 ? 26.713 -20.119 -12.500 1.00 0.00 36 LYS A O 19
ATOM 19356 N N . GLY A 1 37 ? 25.217 -20.060 -10.788 1.00 0.00 37 GLY A N 19
ATOM 19357 C CA . GLY A 1 37 ? 24.038 -20.401 -11.598 1.00 0.00 37 GLY A CA 19
ATOM 19358 C C . GLY A 1 37 ? 23.764 -21.896 -11.560 1.00 0.00 37 GLY A C 19
ATOM 19359 O O . GLY A 1 37 ? 23.311 -22.490 -12.542 1.00 0.00 37 GLY A O 19
ATOM 19363 N N . ASP A 1 38 ? 24.055 -22.493 -10.403 1.00 0.00 38 ASP A N 19
ATOM 19364 C CA . ASP A 1 38 ? 23.978 -23.940 -10.166 1.00 0.00 38 ASP A CA 19
ATOM 19365 C C . ASP A 1 38 ? 22.944 -24.201 -9.062 1.00 0.00 38 ASP A C 19
ATOM 19366 O O . ASP A 1 38 ? 22.735 -23.349 -8.194 1.00 0.00 38 ASP A O 19
ATOM 19375 N N . SER A 1 39 ? 22.296 -25.372 -9.114 1.00 0.00 39 SER A N 19
ATOM 19376 C CA . SER A 1 39 ? 21.230 -25.747 -8.167 1.00 0.00 39 SER A CA 19
ATOM 19377 C C . SER A 1 39 ? 21.791 -26.654 -7.069 1.00 0.00 39 SER A C 19
ATOM 19378 O O . SER A 1 39 ? 22.484 -27.629 -7.363 1.00 0.00 39 SER A O 19
ATOM 19386 N N . ILE A 1 40 ? 21.457 -26.333 -5.807 1.00 0.00 40 ILE A N 19
ATOM 19387 C CA . ILE A 1 40 ? 21.931 -27.070 -4.612 1.00 0.00 40 ILE A CA 19
ATOM 19388 C C . ILE A 1 40 ? 20.751 -27.789 -3.932 1.00 0.00 40 ILE A C 19
ATOM 19389 O O . ILE A 1 40 ? 19.806 -27.152 -3.475 1.00 0.00 40 ILE A O 19
ATOM 19405 N N . GLU A 1 41 ? 20.810 -29.123 -3.895 1.00 0.00 41 GLU A N 19
ATOM 19406 C CA . GLU A 1 41 ? 19.827 -29.953 -3.173 1.00 0.00 41 GLU A CA 19
ATOM 19407 C C . GLU A 1 41 ? 20.141 -29.904 -1.668 1.00 0.00 41 GLU A C 19
ATOM 19408 O O . GLU A 1 41 ? 21.256 -30.227 -1.252 1.00 0.00 41 GLU A O 19
ATOM 19420 N N . ILE A 1 42 ? 19.153 -29.474 -0.865 1.00 0.00 42 ILE A N 19
ATOM 19421 C CA . ILE A 1 42 ? 19.249 -29.406 0.603 1.00 0.00 42 ILE A CA 19
ATOM 19422 C C . ILE A 1 42 ? 18.059 -30.176 1.199 1.00 0.00 42 ILE A C 19
ATOM 19423 O O . ILE A 1 42 ? 16.917 -29.740 1.053 1.00 0.00 42 ILE A O 19
ATOM 19439 N N . ALA A 1 43 ? 18.332 -31.351 1.808 1.00 0.00 43 ALA A N 19
ATOM 19440 C CA . ALA A 1 43 ? 17.334 -32.153 2.569 1.00 0.00 43 ALA A CA 19
ATOM 19441 C C . ALA A 1 43 ? 16.127 -32.610 1.698 1.00 0.00 43 ALA A C 19
ATOM 19442 O O . ALA A 1 43 ? 15.039 -32.907 2.224 1.00 0.00 43 ALA A O 19
ATOM 19449 N N . GLY A 1 44 ? 16.349 -32.712 0.372 1.00 0.00 44 GLY A N 19
ATOM 19450 C CA . GLY A 1 44 ? 15.310 -33.119 -0.585 1.00 0.00 44 GLY A CA 19
ATOM 19451 C C . GLY A 1 44 ? 14.570 -31.934 -1.205 1.00 0.00 44 GLY A C 19
ATOM 19452 O O . GLY A 1 44 ? 13.468 -32.095 -1.732 1.00 0.00 44 GLY A O 19
ATOM 19456 N N . PHE A 1 45 ? 15.180 -30.735 -1.119 1.00 0.00 45 PHE A N 19
ATOM 19457 C CA . PHE A 1 45 ? 14.656 -29.485 -1.720 1.00 0.00 45 PHE A CA 19
ATOM 19458 C C . PHE A 1 45 ? 15.641 -28.995 -2.791 1.00 0.00 45 PHE A C 19
ATOM 19459 O O . PHE A 1 45 ? 16.811 -28.766 -2.489 1.00 0.00 45 PHE A O 19
ATOM 19476 N N . GLU A 1 46 ? 15.164 -28.841 -4.037 1.00 0.00 46 GLU A N 19
ATOM 19477 C CA . GLU A 1 46 ? 15.998 -28.361 -5.151 1.00 0.00 46 GLU A CA 19
ATOM 19478 C C . GLU A 1 46 ? 16.033 -26.824 -5.156 1.00 0.00 46 GLU A C 19
ATOM 19479 O O . GLU A 1 46 ? 15.077 -26.171 -5.611 1.00 0.00 46 GLU A O 19
ATOM 19491 N N . VAL A 1 47 ? 17.122 -26.253 -4.625 1.00 0.00 47 VAL A N 19
ATOM 19492 C CA . VAL A 1 47 ? 17.303 -24.800 -4.594 1.00 0.00 47 VAL A CA 19
ATOM 19493 C C . VAL A 1 47 ? 17.805 -24.300 -5.964 1.00 0.00 47 VAL A C 19
ATOM 19494 O O . VAL A 1 47 ? 19.003 -24.341 -6.258 1.00 0.00 47 VAL A O 19
ATOM 19507 N N . ARG A 1 48 ? 16.843 -23.896 -6.809 1.00 0.00 48 ARG A N 19
ATOM 19508 C CA . ARG A 1 48 ? 17.102 -23.261 -8.108 1.00 0.00 48 ARG A CA 19
ATOM 19509 C C . ARG A 1 48 ? 17.414 -21.771 -7.886 1.00 0.00 48 ARG A C 19
ATOM 19510 O O . ARG A 1 48 ? 18.417 -21.241 -8.375 1.00 0.00 48 ARG A O 19
ATOM 19531 N N . ASP A 1 49 ? 16.521 -21.117 -7.124 1.00 0.00 49 ASP A N 19
ATOM 19532 C CA . ASP A 1 49 ? 16.584 -19.677 -6.821 1.00 0.00 49 ASP A CA 19
ATOM 19533 C C . ASP A 1 49 ? 16.635 -19.455 -5.304 1.00 0.00 49 ASP A C 19
ATOM 19534 O O . ASP A 1 49 ? 16.432 -20.388 -4.511 1.00 0.00 49 ASP A O 19
ATOM 19543 N N . GLU A 1 50 ? 16.899 -18.193 -4.918 1.00 0.00 50 GLU A N 19
ATOM 19544 C CA . GLU A 1 50 ? 17.030 -17.767 -3.509 1.00 0.00 50 GLU A CA 19
ATOM 19545 C C . GLU A 1 50 ? 15.717 -17.953 -2.730 1.00 0.00 50 GLU A C 19
ATOM 19546 O O . GLU A 1 50 ? 15.742 -18.107 -1.514 1.00 0.00 50 GLU A O 19
ATOM 19558 N N . GLU A 1 51 ? 14.583 -17.933 -3.453 1.00 0.00 51 GLU A N 19
ATOM 19559 C CA . GLU A 1 51 ? 13.245 -18.148 -2.870 1.00 0.00 51 GLU A CA 19
ATOM 19560 C C . GLU A 1 51 ? 13.070 -19.603 -2.385 1.00 0.00 51 GLU A C 19
ATOM 19561 O O . GLU A 1 51 ? 12.394 -19.843 -1.382 1.00 0.00 51 GLU A O 19
ATOM 19573 N N . ASP A 1 52 ? 13.702 -20.559 -3.109 1.00 0.00 52 ASP A N 19
ATOM 19574 C CA . ASP A 1 52 ? 13.756 -21.994 -2.717 1.00 0.00 52 ASP A CA 19
ATOM 19575 C C . ASP A 1 52 ? 14.635 -22.173 -1.469 1.00 0.00 52 ASP A C 19
ATOM 19576 O O . ASP A 1 52 ? 14.327 -22.987 -0.590 1.00 0.00 52 ASP A O 19
ATOM 19585 N N . LEU A 1 53 ? 15.747 -21.399 -1.425 1.00 0.00 53 LEU A N 19
ATOM 19586 C CA . LEU A 1 53 ? 16.728 -21.437 -0.319 1.00 0.00 53 LEU A CA 19
ATOM 19587 C C . LEU A 1 53 ? 16.073 -20.960 0.980 1.00 0.00 53 LEU A C 19
ATOM 19588 O O . LEU A 1 53 ? 16.085 -21.671 1.966 1.00 0.00 53 LEU A O 19
ATOM 19604 N N . LYS A 1 54 ? 15.498 -19.755 0.938 1.00 0.00 54 LYS A N 19
ATOM 19605 C CA . LYS A 1 54 ? 14.883 -19.094 2.107 1.00 0.00 54 LYS A CA 19
ATOM 19606 C C . LYS A 1 54 ? 13.626 -19.843 2.590 1.00 0.00 54 LYS A C 19
ATOM 19607 O O . LYS A 1 54 ? 13.281 -19.786 3.779 1.00 0.00 54 LYS A O 19
ATOM 19626 N N . LYS A 1 55 ? 12.975 -20.556 1.650 1.00 0.00 55 LYS A N 19
ATOM 19627 C CA . LYS A 1 55 ? 11.841 -21.452 1.941 1.00 0.00 55 LYS A CA 19
ATOM 19628 C C . LYS A 1 55 ? 12.264 -22.539 2.953 1.00 0.00 55 LYS A C 19
ATOM 19629 O O . LYS A 1 55 ? 11.666 -22.668 4.028 1.00 0.00 55 LYS A O 19
ATOM 19648 N N . ILE A 1 56 ? 13.331 -23.294 2.612 1.00 0.00 56 ILE A N 19
ATOM 19649 C CA . ILE A 1 56 ? 13.848 -24.360 3.487 1.00 0.00 56 ILE A CA 19
ATOM 19650 C C . ILE A 1 56 ? 14.692 -23.777 4.643 1.00 0.00 56 ILE A C 19
ATOM 19651 O O . ILE A 1 56 ? 14.815 -24.396 5.683 1.00 0.00 56 ILE A O 19
ATOM 19667 N N . LEU A 1 57 ? 15.261 -22.581 4.458 1.00 0.00 57 LEU A N 19
ATOM 19668 C CA . LEU A 1 57 ? 16.174 -21.951 5.445 1.00 0.00 57 LEU A CA 19
ATOM 19669 C C . LEU A 1 57 ? 15.428 -21.670 6.771 1.00 0.00 57 LEU A C 19
ATOM 19670 O O . LEU A 1 57 ? 16.005 -21.758 7.860 1.00 0.00 57 LEU A O 19
ATOM 19686 N N . GLU A 1 58 ? 14.126 -21.363 6.636 1.00 0.00 58 GLU A N 19
ATOM 19687 C CA . GLU A 1 58 ? 13.196 -21.179 7.767 1.00 0.00 58 GLU A CA 19
ATOM 19688 C C . GLU A 1 58 ? 12.885 -22.541 8.431 1.00 0.00 58 GLU A C 19
ATOM 19689 O O . GLU A 1 58 ? 12.744 -22.627 9.653 1.00 0.00 58 GLU A O 19
ATOM 19701 N N . TRP A 1 59 ? 12.788 -23.598 7.592 1.00 0.00 59 TRP A N 19
ATOM 19702 C CA . TRP A 1 59 ? 12.597 -24.999 8.044 1.00 0.00 59 TRP A CA 19
ATOM 19703 C C . TRP A 1 59 ? 13.848 -25.494 8.817 1.00 0.00 59 TRP A C 19
ATOM 19704 O O . TRP A 1 59 ? 13.735 -26.268 9.761 1.00 0.00 59 TRP A O 19
ATOM 19725 N N . LEU A 1 60 ? 15.038 -25.015 8.391 1.00 0.00 60 LEU A N 19
ATOM 19726 C CA . LEU A 1 60 ? 16.345 -25.343 9.002 1.00 0.00 60 LEU A CA 19
ATOM 19727 C C . LEU A 1 60 ? 16.496 -24.615 10.349 1.00 0.00 60 LEU A C 19
ATOM 19728 O O . LEU A 1 60 ? 17.219 -25.077 11.238 1.00 0.00 60 LEU A O 19
ATOM 19744 N N . ARG A 1 61 ? 15.795 -23.470 10.482 1.00 0.00 61 ARG A N 19
ATOM 19745 C CA . ARG A 1 61 ? 15.668 -22.729 11.756 1.00 0.00 61 ARG A CA 19
ATOM 19746 C C . ARG A 1 61 ? 14.715 -23.500 12.698 1.00 0.00 61 ARG A C 19
ATOM 19747 O O . ARG A 1 61 ? 14.996 -23.672 13.884 1.00 0.00 61 ARG A O 19
ATOM 19768 N N . ARG A 1 62 ? 13.588 -23.973 12.142 1.00 0.00 62 ARG A N 19
ATOM 19769 C CA . ARG A 1 62 ? 12.553 -24.714 12.900 1.00 0.00 62 ARG A CA 19
ATOM 19770 C C . ARG A 1 62 ? 12.840 -26.232 12.919 1.00 0.00 62 ARG A C 19
ATOM 19771 O O . ARG A 1 62 ? 11.977 -27.030 13.294 1.00 0.00 62 ARG A O 19
ATOM 19792 N N . HIS A 1 63 ? 14.065 -26.622 12.514 1.00 0.00 63 HIS A N 19
ATOM 19793 C CA . HIS A 1 63 ? 14.543 -28.005 12.612 1.00 0.00 63 HIS A CA 19
ATOM 19794 C C . HIS A 1 63 ? 14.994 -28.275 14.062 1.00 0.00 63 HIS A C 19
ATOM 19795 O O . HIS A 1 63 ? 16.030 -27.760 14.499 1.00 0.00 63 HIS A O 19
ATOM 19810 N N . GLY A 1 64 ? 14.187 -29.046 14.802 1.00 0.00 64 GLY A N 19
ATOM 19811 C CA . GLY A 1 64 ? 14.487 -29.414 16.191 1.00 0.00 64 GLY A CA 19
ATOM 19812 C C . GLY A 1 64 ? 14.056 -30.849 16.511 1.00 0.00 64 GLY A C 19
ATOM 19813 O O . GLY A 1 64 ? 13.046 -31.317 15.943 1.00 0.00 64 GLY A O 19
ATOM 19818 N N . MET A 1 1 ? 5.751 -2.686 3.230 1.00 0.00 1 MET A N 20
ATOM 19819 C CA . MET A 1 1 ? 6.363 -4.034 3.242 1.00 0.00 1 MET A CA 20
ATOM 19820 C C . MET A 1 1 ? 7.708 -4.020 2.500 1.00 0.00 1 MET A C 20
ATOM 19821 O O . MET A 1 1 ? 7.971 -3.106 1.709 1.00 0.00 1 MET A O 20
ATOM 19837 N N . GLY A 1 2 ? 8.568 -5.024 2.796 1.00 0.00 2 GLY A N 20
ATOM 19838 C CA . GLY A 1 2 ? 9.884 -5.164 2.151 1.00 0.00 2 GLY A CA 20
ATOM 19839 C C . GLY A 1 2 ? 10.893 -4.121 2.613 1.00 0.00 2 GLY A C 20
ATOM 19840 O O . GLY A 1 2 ? 11.862 -3.836 1.902 1.00 0.00 2 GLY A O 20
ATOM 19844 N N . SER A 1 3 ? 10.666 -3.562 3.819 1.00 0.00 3 SER A N 20
ATOM 19845 C CA . SER A 1 3 ? 11.539 -2.542 4.413 1.00 0.00 3 SER A CA 20
ATOM 19846 C C . SER A 1 3 ? 12.862 -3.181 4.881 1.00 0.00 3 SER A C 20
ATOM 19847 O O . SER A 1 3 ? 12.948 -3.714 5.995 1.00 0.00 3 SER A O 20
ATOM 19855 N N . SER A 1 4 ? 13.868 -3.171 3.992 1.00 0.00 4 SER A N 20
ATOM 19856 C CA . SER A 1 4 ? 15.167 -3.811 4.235 1.00 0.00 4 SER A CA 20
ATOM 19857 C C . SER A 1 4 ? 16.299 -2.798 4.011 1.00 0.00 4 SER A C 20
ATOM 19858 O O . SER A 1 4 ? 16.768 -2.608 2.878 1.00 0.00 4 SER A O 20
ATOM 19866 N N . HIS A 1 5 ? 16.712 -2.117 5.096 1.00 0.00 5 HIS A N 20
ATOM 19867 C CA . HIS A 1 5 ? 17.873 -1.219 5.081 1.00 0.00 5 HIS A CA 20
ATOM 19868 C C . HIS A 1 5 ? 19.136 -2.077 5.305 1.00 0.00 5 HIS A C 20
ATOM 19869 O O . HIS A 1 5 ? 19.748 -2.078 6.385 1.00 0.00 5 HIS A O 20
ATOM 19884 N N . HIS A 1 6 ? 19.488 -2.845 4.264 1.00 0.00 6 HIS A N 20
ATOM 19885 C CA . HIS A 1 6 ? 20.594 -3.829 4.290 1.00 0.00 6 HIS A CA 20
ATOM 19886 C C . HIS A 1 6 ? 21.954 -3.160 3.958 1.00 0.00 6 HIS A C 20
ATOM 19887 O O . HIS A 1 6 ? 22.744 -3.663 3.148 1.00 0.00 6 HIS A O 20
ATOM 19902 N N . HIS A 1 7 ? 22.214 -2.009 4.606 1.00 0.00 7 HIS A N 20
ATOM 19903 C CA . HIS A 1 7 ? 23.515 -1.330 4.565 1.00 0.00 7 HIS A CA 20
ATOM 19904 C C . HIS A 1 7 ? 24.338 -1.795 5.774 1.00 0.00 7 HIS A C 20
ATOM 19905 O O . HIS A 1 7 ? 24.422 -1.115 6.805 1.00 0.00 7 HIS A O 20
ATOM 19920 N N . HIS A 1 8 ? 24.864 -3.016 5.654 1.00 0.00 8 HIS A N 20
ATOM 19921 C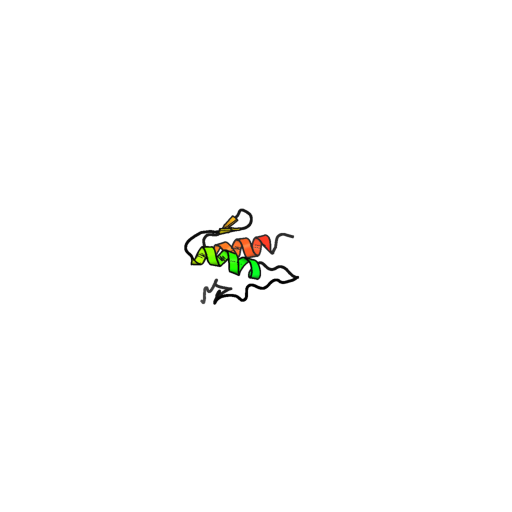 CA . HIS A 1 8 ? 25.698 -3.668 6.682 1.00 0.00 8 HIS A CA 20
ATOM 19922 C C . HIS A 1 8 ? 26.888 -4.361 6.025 1.00 0.00 8 HIS A C 20
ATOM 19923 O O . HIS A 1 8 ? 26.888 -4.613 4.813 1.00 0.00 8 HIS A O 20
ATOM 19938 N N . HIS A 1 9 ? 27.891 -4.670 6.849 1.00 0.00 9 HIS A N 20
ATOM 19939 C CA . HIS A 1 9 ? 29.111 -5.372 6.429 1.00 0.00 9 HIS A CA 20
ATOM 19940 C C . HIS A 1 9 ? 29.700 -6.122 7.641 1.00 0.00 9 HIS A C 20
ATOM 19941 O O . HIS A 1 9 ? 29.443 -5.748 8.796 1.00 0.00 9 HIS A O 20
ATOM 19956 N N . HIS A 1 10 ? 30.509 -7.159 7.379 1.00 0.00 10 HIS A N 20
ATOM 19957 C CA . HIS A 1 10 ? 31.113 -8.009 8.428 1.00 0.00 10 HIS A CA 20
ATOM 19958 C C . HIS A 1 10 ? 32.454 -7.398 8.918 1.00 0.00 10 HIS A C 20
ATOM 19959 O O . HIS A 1 10 ? 33.503 -8.055 8.908 1.00 0.00 10 HIS A O 20
ATOM 19974 N N . SER A 1 11 ? 32.391 -6.106 9.323 1.00 0.00 11 SER A N 20
ATOM 19975 C CA . SER A 1 11 ? 33.533 -5.336 9.889 1.00 0.00 11 SER A CA 20
ATOM 19976 C C . SER A 1 11 ? 34.758 -5.257 8.932 1.00 0.00 11 SER A C 20
ATOM 19977 O O . SER A 1 11 ? 35.858 -4.876 9.361 1.00 0.00 11 SER A O 20
ATOM 19985 N N . SER A 1 12 ? 34.525 -5.578 7.631 1.00 0.00 12 SER A N 20
ATOM 19986 C CA . SER A 1 12 ? 35.577 -5.672 6.588 1.00 0.00 12 SER A CA 20
ATOM 19987 C C . SER A 1 12 ? 36.671 -6.698 7.003 1.00 0.00 12 SER A C 20
ATOM 19988 O O . SER A 1 12 ? 37.850 -6.557 6.657 1.00 0.00 12 SER A O 20
ATOM 19996 N N . GLY A 1 13 ? 36.238 -7.751 7.724 1.00 0.00 13 GLY A N 20
ATOM 19997 C CA . GLY A 1 13 ? 37.134 -8.770 8.286 1.00 0.00 13 GLY A CA 20
ATOM 19998 C C . GLY A 1 13 ? 36.611 -10.190 8.096 1.00 0.00 13 GLY A C 20
ATOM 19999 O O . GLY A 1 13 ? 35.528 -10.383 7.533 1.00 0.00 13 GLY A O 20
ATOM 20003 N N . LEU A 1 14 ? 37.390 -11.185 8.563 1.00 0.00 14 LEU A N 20
ATOM 20004 C CA . LEU A 1 14 ? 37.084 -12.616 8.350 1.00 0.00 14 LEU A CA 20
ATOM 20005 C C . LEU A 1 14 ? 35.865 -13.078 9.168 1.00 0.00 14 LEU A C 20
ATOM 20006 O O . LEU A 1 14 ? 35.475 -12.434 10.151 1.00 0.00 14 LEU A O 20
ATOM 20022 N N . VAL A 1 15 ? 35.280 -14.206 8.738 1.00 0.00 15 VAL A N 20
ATOM 20023 C CA . VAL A 1 15 ? 34.279 -14.957 9.510 1.00 0.00 15 VAL A CA 20
ATOM 20024 C C . VAL A 1 15 ? 35.000 -16.163 10.179 1.00 0.00 15 VAL A C 20
ATOM 20025 O O . VAL A 1 15 ? 35.275 -17.162 9.498 1.00 0.00 15 VAL A O 20
ATOM 20038 N N . PRO A 1 16 ? 35.400 -16.065 11.486 1.00 0.00 16 PRO A N 20
ATOM 20039 C CA . PRO A 1 16 ? 36.007 -17.206 12.206 1.00 0.00 16 PRO A CA 20
ATOM 20040 C C . PRO A 1 16 ? 34.943 -18.270 12.579 1.00 0.00 16 PRO A C 20
ATOM 20041 O O . PRO A 1 16 ? 33.884 -17.942 13.133 1.00 0.00 16 PRO A O 20
ATOM 20052 N N . ARG A 1 17 ? 35.229 -19.538 12.244 1.00 0.00 17 ARG A N 20
ATOM 20053 C CA . ARG A 1 17 ? 34.344 -20.683 12.546 1.00 0.00 17 ARG A CA 20
ATOM 20054 C C . ARG A 1 17 ? 34.360 -20.999 14.056 1.00 0.00 17 ARG A C 20
ATOM 20055 O O . ARG A 1 17 ? 35.331 -20.691 14.762 1.00 0.00 17 ARG A O 20
ATOM 20076 N N . GLY A 1 18 ? 33.271 -21.613 14.533 1.00 0.00 18 GLY A N 20
ATOM 20077 C CA . GLY A 1 18 ? 33.141 -21.996 15.932 1.00 0.00 18 GLY A CA 20
ATOM 20078 C C . GLY A 1 18 ? 31.992 -22.967 16.108 1.00 0.00 18 GLY A C 20
ATOM 20079 O O . GLY A 1 18 ? 32.194 -24.182 16.129 1.00 0.00 18 GLY A O 20
ATOM 20083 N N . SER A 1 19 ? 30.779 -22.423 16.210 1.00 0.00 19 SER A N 20
ATOM 20084 C CA . SER A 1 19 ? 29.545 -23.215 16.301 1.00 0.00 19 SER A CA 20
ATOM 20085 C C . SER A 1 19 ? 29.087 -23.656 14.893 1.00 0.00 19 SER A C 20
ATOM 20086 O O . SER A 1 19 ? 29.469 -23.047 13.882 1.00 0.00 19 SER A O 20
ATOM 20094 N N . HIS A 1 20 ? 28.265 -24.717 14.844 1.00 0.00 20 HIS A N 20
ATOM 20095 C CA . HIS A 1 20 ? 27.724 -25.267 13.591 1.00 0.00 20 HIS A CA 20
ATOM 20096 C C . HIS A 1 20 ? 26.183 -25.239 13.662 1.00 0.00 20 HIS A C 20
ATOM 20097 O O . HIS A 1 20 ? 25.622 -24.824 14.691 1.00 0.00 20 HIS A O 20
ATOM 20112 N N . MET A 1 21 ? 25.511 -25.678 12.569 1.00 0.00 21 MET A N 20
ATOM 20113 C CA . MET A 1 21 ? 24.038 -25.571 12.397 1.00 0.00 21 MET A CA 20
ATOM 20114 C C . MET A 1 21 ? 23.620 -24.083 12.433 1.00 0.00 21 MET A C 20
ATOM 20115 O O . MET A 1 21 ? 22.603 -23.719 13.037 1.00 0.00 21 MET A O 20
ATOM 20129 N N . ASP A 1 22 ? 24.409 -23.229 11.751 1.00 0.00 22 ASP A N 20
ATOM 20130 C CA . ASP A 1 22 ? 24.164 -21.777 11.697 1.00 0.00 22 ASP A CA 20
ATOM 20131 C C . ASP A 1 22 ? 23.694 -21.382 10.288 1.00 0.00 22 ASP A C 20
ATOM 20132 O O . ASP A 1 22 ? 24.206 -21.882 9.271 1.00 0.00 22 ASP A O 20
ATOM 20141 N N . ILE A 1 23 ? 22.685 -20.500 10.260 1.00 0.00 23 ILE A N 20
ATOM 20142 C CA . ILE A 1 23 ? 22.005 -20.041 9.034 1.00 0.00 23 ILE A CA 20
ATOM 20143 C C . ILE A 1 23 ? 22.925 -19.120 8.188 1.00 0.00 23 ILE A C 20
ATOM 20144 O O . ILE A 1 23 ? 22.729 -18.986 6.975 1.00 0.00 23 ILE A O 20
ATOM 20160 N N . GLU A 1 24 ? 23.943 -18.512 8.842 1.00 0.00 24 GLU A N 20
ATOM 20161 C CA . GLU A 1 24 ? 25.020 -17.767 8.151 1.00 0.00 24 GLU A CA 20
ATOM 20162 C C . GLU A 1 24 ? 25.751 -18.687 7.153 1.00 0.00 24 GLU A C 20
ATOM 20163 O O . GLU A 1 24 ? 25.922 -18.332 5.984 1.00 0.00 24 GLU A O 20
ATOM 20175 N N . GLU A 1 25 ? 26.136 -19.883 7.640 1.00 0.00 25 GLU A N 20
ATOM 20176 C CA . GLU A 1 25 ? 26.838 -20.902 6.836 1.00 0.00 25 GLU A CA 20
ATOM 20177 C C . GLU A 1 25 ? 26.006 -21.291 5.603 1.00 0.00 25 GLU A C 20
ATOM 20178 O O . GLU A 1 25 ? 26.526 -21.378 4.494 1.00 0.00 25 GLU A O 20
ATOM 20190 N N . ILE A 1 26 ? 24.693 -21.481 5.832 1.00 0.00 26 ILE A N 20
ATOM 20191 C CA . ILE A 1 26 ? 23.730 -21.857 4.783 1.00 0.00 26 ILE A CA 20
ATOM 20192 C C . ILE A 1 26 ? 23.601 -20.738 3.722 1.00 0.00 26 ILE A C 20
ATOM 20193 O O . ILE A 1 26 ? 23.571 -21.018 2.528 1.00 0.00 26 ILE A O 20
ATOM 20209 N N . GLU A 1 27 ? 23.540 -19.481 4.191 1.00 0.00 27 GLU A N 20
ATOM 20210 C CA . GLU A 1 27 ? 23.369 -18.291 3.328 1.00 0.00 27 GLU A CA 20
ATOM 20211 C C . GLU A 1 27 ? 24.550 -18.174 2.344 1.00 0.00 27 GLU A C 20
ATOM 20212 O O . GLU A 1 27 ? 24.354 -18.004 1.131 1.00 0.00 27 GLU A O 20
ATOM 20224 N N . LYS A 1 28 ? 25.772 -18.326 2.886 1.00 0.00 28 LYS A N 20
ATOM 20225 C CA . LYS A 1 28 ? 27.024 -18.235 2.108 1.00 0.00 28 LYS A CA 20
ATOM 20226 C C . LYS A 1 28 ? 27.134 -19.415 1.122 1.00 0.00 28 LYS A C 20
ATOM 20227 O O . LYS A 1 28 ? 27.365 -19.205 -0.069 1.00 0.00 28 LYS A O 20
ATOM 20246 N N . LYS A 1 29 ? 26.928 -20.638 1.648 1.00 0.00 29 LYS A N 20
ATOM 20247 C CA . LYS A 1 29 ? 27.055 -21.911 0.898 1.00 0.00 29 LYS A CA 20
ATOM 20248 C C . LYS A 1 29 ? 26.109 -21.946 -0.318 1.00 0.00 29 LYS A C 20
ATOM 20249 O O . LYS A 1 29 ? 26.552 -22.108 -1.458 1.00 0.00 29 LYS A O 20
ATOM 20268 N N . ALA A 1 30 ? 24.811 -21.761 -0.040 1.00 0.00 30 ALA A N 20
ATOM 20269 C CA . ALA A 1 30 ? 23.734 -21.907 -1.030 1.00 0.00 30 ALA A CA 20
ATOM 20270 C C . ALA A 1 30 ? 23.858 -20.878 -2.163 1.00 0.00 30 ALA A C 20
ATOM 20271 O O . ALA A 1 30 ? 23.916 -21.256 -3.338 1.00 0.00 30 ALA A O 20
ATOM 20278 N N . ARG A 1 31 ? 23.940 -19.583 -1.786 1.00 0.00 31 ARG A N 20
ATOM 20279 C CA . ARG A 1 31 ? 23.974 -18.470 -2.755 1.00 0.00 31 ARG A CA 20
ATOM 20280 C C . ARG A 1 31 ? 25.236 -18.536 -3.637 1.00 0.00 31 ARG A C 20
ATOM 20281 O O . ARG A 1 31 ? 25.172 -18.204 -4.811 1.00 0.00 31 ARG A O 20
ATOM 20302 N N . LYS A 1 32 ? 26.359 -19.007 -3.064 1.00 0.00 32 LYS A N 20
ATOM 20303 C CA . LYS A 1 32 ? 27.651 -19.158 -3.783 1.00 0.00 32 LYS A CA 20
ATOM 20304 C C . LYS A 1 32 ? 27.491 -20.097 -5.006 1.00 0.00 32 LYS A C 20
ATOM 20305 O O . LYS A 1 32 ? 28.084 -19.877 -6.073 1.00 0.00 32 LYS A O 20
ATOM 20324 N N . ILE A 1 33 ? 26.650 -21.125 -4.823 1.00 0.00 33 ILE A N 20
ATOM 20325 C CA . ILE A 1 33 ? 26.307 -22.120 -5.857 1.00 0.00 33 ILE A CA 20
ATOM 20326 C C . ILE A 1 33 ? 25.279 -21.529 -6.853 1.00 0.00 33 ILE A C 20
ATOM 20327 O O . ILE A 1 33 ? 25.314 -21.829 -8.053 1.00 0.00 33 ILE A O 20
ATOM 20343 N N . LEU A 1 34 ? 24.385 -20.653 -6.338 1.00 0.00 34 LEU A N 20
ATOM 20344 C CA . LEU A 1 34 ? 23.379 -19.936 -7.162 1.00 0.00 34 LEU A CA 20
ATOM 20345 C C . LEU A 1 34 ? 24.050 -18.865 -8.053 1.00 0.00 34 LEU A C 20
ATOM 20346 O O . LEU A 1 34 ? 23.512 -18.504 -9.099 1.00 0.00 34 LEU A O 20
ATOM 20362 N N . GLU A 1 35 ? 25.231 -18.373 -7.619 1.00 0.00 35 GLU A N 20
ATOM 20363 C CA . GLU A 1 35 ? 26.075 -17.447 -8.410 1.00 0.00 35 GLU A CA 20
ATOM 20364 C C . GLU A 1 35 ? 26.669 -18.191 -9.628 1.00 0.00 35 GLU A C 20
ATOM 20365 O O . GLU A 1 35 ? 26.841 -17.612 -10.706 1.00 0.00 35 GLU A O 20
ATOM 20377 N N . LYS A 1 36 ? 26.983 -19.485 -9.427 1.00 0.00 36 LYS A N 20
ATOM 20378 C CA . LYS A 1 36 ? 27.428 -20.395 -10.503 1.00 0.00 36 LYS A CA 20
ATOM 20379 C C . LYS A 1 36 ? 26.208 -20.864 -11.349 1.00 0.00 36 LYS A C 20
ATOM 20380 O O . LYS A 1 36 ? 26.358 -21.336 -12.481 1.00 0.00 36 LYS A O 20
ATOM 20399 N N . GLY A 1 37 ? 25.003 -20.716 -10.776 1.00 0.00 37 GLY A N 20
ATOM 20400 C CA . GLY A 1 37 ? 23.741 -20.978 -11.482 1.00 0.00 37 GLY A CA 20
ATOM 20401 C C . GLY A 1 37 ? 23.220 -22.397 -11.292 1.00 0.00 37 GLY A C 20
ATOM 20402 O O . GLY A 1 37 ? 22.271 -22.807 -11.977 1.00 0.00 37 GLY A O 20
ATOM 20406 N N . ASP A 1 38 ? 23.853 -23.159 -10.388 1.00 0.00 38 ASP A N 20
ATOM 20407 C CA . ASP A 1 38 ? 23.443 -24.542 -10.068 1.00 0.00 38 ASP A CA 20
ATOM 20408 C C . ASP A 1 38 ? 22.568 -24.559 -8.810 1.00 0.00 38 ASP A C 20
ATOM 20409 O O . ASP A 1 38 ? 22.703 -23.701 -7.928 1.00 0.00 38 ASP A O 20
ATOM 20418 N N . SER A 1 39 ? 21.670 -25.545 -8.756 1.00 0.00 39 SER A N 20
ATOM 20419 C CA . SER A 1 39 ? 20.811 -25.818 -7.607 1.00 0.00 39 SER A CA 20
ATOM 20420 C C . SER A 1 39 ? 21.471 -26.882 -6.716 1.00 0.00 39 SER A C 20
ATOM 20421 O O . SER A 1 39 ? 21.973 -27.896 -7.228 1.00 0.00 39 SER A O 20
ATOM 20429 N N . ILE A 1 40 ? 21.480 -26.646 -5.394 1.00 0.00 40 ILE A N 20
ATOM 20430 C CA . ILE A 1 40 ? 21.987 -27.622 -4.407 1.00 0.00 40 ILE A CA 20
ATOM 20431 C C . ILE A 1 40 ? 20.817 -28.198 -3.597 1.00 0.00 40 ILE A C 20
ATOM 20432 O O . ILE A 1 40 ? 19.909 -27.466 -3.175 1.00 0.00 40 ILE A O 20
ATOM 20448 N N . GLU A 1 41 ? 20.841 -29.529 -3.434 1.00 0.00 41 GLU 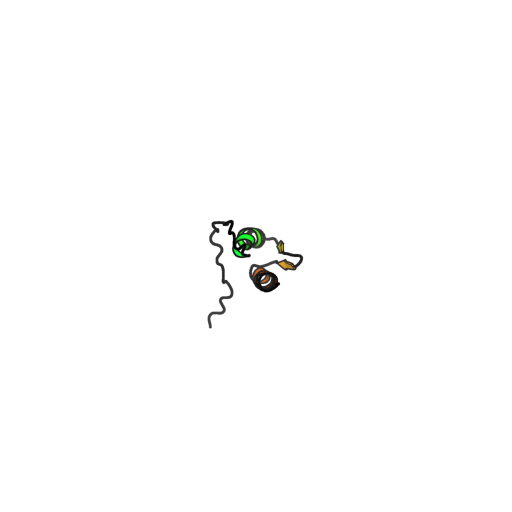A N 20
ATOM 20449 C CA . GLU A 1 41 ? 19.915 -30.261 -2.576 1.00 0.00 41 GLU A CA 20
ATOM 20450 C C . GLU A 1 41 ? 20.221 -29.927 -1.106 1.00 0.00 41 GLU A C 20
ATOM 20451 O O . GLU A 1 41 ? 21.205 -30.427 -0.540 1.00 0.00 41 GLU A O 20
ATOM 20463 N N . ILE A 1 42 ? 19.436 -29.013 -0.526 1.00 0.00 42 ILE A N 20
ATOM 20464 C CA . ILE A 1 42 ? 19.499 -28.690 0.901 1.00 0.00 42 ILE A CA 20
ATOM 20465 C C . ILE A 1 42 ? 18.316 -29.377 1.606 1.00 0.00 42 ILE A C 20
ATOM 20466 O O . ILE A 1 42 ? 17.157 -29.008 1.375 1.00 0.00 42 ILE A O 20
ATOM 20482 N N . ALA A 1 43 ? 18.636 -30.412 2.410 1.00 0.00 43 ALA A N 20
ATOM 20483 C CA . ALA A 1 43 ? 17.658 -31.175 3.209 1.00 0.00 43 ALA A CA 20
ATOM 20484 C C . ALA A 1 43 ? 16.557 -31.818 2.328 1.00 0.00 43 ALA A C 20
ATOM 20485 O O . ALA A 1 43 ? 15.408 -31.970 2.760 1.00 0.00 43 ALA A O 20
ATOM 20492 N N . GLY A 1 44 ? 16.939 -32.210 1.096 1.00 0.00 44 GLY A N 20
ATOM 20493 C CA . GLY A 1 44 ? 16.021 -32.842 0.135 1.00 0.00 44 GLY A CA 20
ATOM 20494 C C . GLY A 1 44 ? 15.476 -31.859 -0.903 1.00 0.00 44 GLY A C 20
ATOM 20495 O O . GLY A 1 44 ? 15.195 -32.243 -2.045 1.00 0.00 44 GLY A O 20
ATOM 20499 N N . PHE A 1 45 ? 15.318 -30.584 -0.497 1.00 0.00 45 PHE A N 20
ATOM 20500 C CA . PHE A 1 45 ? 14.772 -29.513 -1.353 1.00 0.00 45 PHE A CA 20
ATOM 20501 C C . PHE A 1 45 ? 15.906 -28.850 -2.159 1.00 0.00 45 PHE A C 20
ATOM 20502 O O . PHE A 1 45 ? 16.862 -28.328 -1.578 1.00 0.00 45 PHE A O 20
ATOM 20519 N N . GLU A 1 46 ? 15.791 -28.876 -3.495 1.00 0.00 46 GLU A N 20
ATOM 20520 C CA . GLU A 1 46 ? 16.720 -28.166 -4.387 1.00 0.00 46 GLU A CA 20
ATOM 20521 C C . GLU A 1 46 ? 16.393 -26.653 -4.380 1.00 0.00 46 GLU A C 20
ATOM 20522 O O . GLU A 1 46 ? 15.224 -26.269 -4.506 1.00 0.00 46 GLU A O 20
ATOM 20534 N N . VAL A 1 47 ? 17.416 -25.807 -4.189 1.00 0.00 47 VAL A N 20
ATOM 20535 C CA . VAL A 1 47 ? 17.264 -24.337 -4.225 1.00 0.00 47 VAL A CA 20
ATOM 20536 C C . VAL A 1 47 ? 17.727 -23.792 -5.590 1.00 0.00 47 VAL A C 20
ATOM 20537 O O . VAL A 1 47 ? 18.880 -23.977 -5.976 1.00 0.00 47 VAL A O 20
ATOM 20550 N N . ARG A 1 48 ? 16.819 -23.125 -6.321 1.00 0.00 48 ARG A N 20
ATOM 20551 C CA . ARG A 1 48 ? 17.115 -22.550 -7.651 1.00 0.00 48 ARG A CA 20
ATOM 20552 C C . ARG A 1 48 ? 17.255 -21.024 -7.548 1.00 0.00 48 ARG A C 20
ATOM 20553 O O . ARG A 1 48 ? 18.275 -20.452 -7.947 1.00 0.00 48 ARG A O 20
ATOM 20574 N N . ASP A 1 49 ? 16.206 -20.373 -7.028 1.00 0.00 49 ASP A N 20
ATOM 20575 C CA . ASP A 1 49 ? 16.173 -18.909 -6.821 1.00 0.00 49 ASP A CA 20
ATOM 20576 C C . ASP A 1 49 ? 16.349 -18.566 -5.335 1.00 0.00 49 ASP A C 20
ATOM 20577 O O . ASP A 1 49 ? 16.365 -19.453 -4.468 1.00 0.00 49 ASP A O 20
ATOM 20586 N N . GLU A 1 50 ? 16.470 -17.257 -5.063 1.00 0.00 50 GLU A N 20
ATOM 20587 C CA . GLU A 1 50 ? 16.607 -16.707 -3.700 1.00 0.00 50 GLU A CA 20
ATOM 20588 C C . GLU A 1 50 ? 15.357 -16.986 -2.847 1.00 0.00 50 GLU A C 20
ATOM 20589 O O . GLU A 1 50 ? 15.456 -17.131 -1.627 1.00 0.00 50 GLU A O 20
ATOM 20601 N N . GLU A 1 51 ? 14.186 -17.067 -3.505 1.00 0.00 51 GLU A N 20
ATOM 20602 C CA . GLU A 1 51 ? 12.909 -17.344 -2.831 1.00 0.00 51 GLU A CA 20
ATOM 20603 C C . GLU A 1 51 ? 12.840 -18.821 -2.421 1.00 0.00 51 GLU A C 20
ATOM 20604 O O . GLU A 1 51 ? 12.323 -19.139 -1.351 1.00 0.00 51 GLU A O 20
ATOM 20616 N N . ASP A 1 52 ? 13.382 -19.711 -3.284 1.00 0.00 52 ASP A N 20
ATOM 20617 C CA . ASP A 1 52 ? 13.525 -21.152 -2.974 1.00 0.00 52 ASP A CA 20
ATOM 20618 C C . ASP A 1 52 ? 14.417 -21.340 -1.741 1.00 0.00 52 ASP A C 20
ATOM 20619 O O . ASP A 1 52 ? 14.166 -22.209 -0.901 1.00 0.00 52 ASP A O 20
ATOM 20628 N N . LEU A 1 53 ? 15.453 -20.481 -1.642 1.00 0.00 53 LEU A N 20
ATOM 20629 C CA . LEU A 1 53 ? 16.353 -20.442 -0.482 1.00 0.00 53 LEU A CA 20
ATOM 20630 C C . LEU A 1 53 ? 15.551 -20.096 0.773 1.00 0.00 53 LEU A C 20
ATOM 20631 O O . LEU A 1 53 ? 15.668 -20.795 1.760 1.00 0.00 53 LEU A O 20
ATOM 20647 N N . LYS A 1 54 ? 14.701 -19.064 0.685 1.00 0.00 54 LYS A N 20
ATOM 20648 C CA . LYS A 1 54 ? 13.827 -18.615 1.800 1.00 0.00 54 LYS A CA 20
ATOM 20649 C C . LYS A 1 54 ? 12.889 -19.743 2.293 1.00 0.00 54 LYS A C 20
ATOM 20650 O O . LYS A 1 54 ? 12.666 -19.886 3.506 1.00 0.00 54 LYS A O 20
ATOM 20669 N N . LYS A 1 55 ? 12.360 -20.535 1.336 1.00 0.00 55 LYS A N 20
ATOM 20670 C CA . LYS A 1 55 ? 11.414 -21.638 1.616 1.00 0.00 55 LYS A CA 20
ATOM 20671 C C . LYS A 1 55 ? 12.062 -22.705 2.515 1.00 0.00 55 LYS A C 20
ATOM 20672 O O . LYS A 1 55 ? 11.524 -23.054 3.578 1.00 0.00 55 LYS A O 20
ATOM 20691 N N . ILE A 1 56 ? 13.245 -23.189 2.090 1.00 0.00 56 ILE A N 20
ATOM 20692 C CA . ILE A 1 56 ? 13.994 -24.210 2.843 1.00 0.00 56 ILE A CA 20
ATOM 20693 C C . ILE A 1 56 ? 14.641 -23.595 4.103 1.00 0.00 56 ILE A C 20
ATOM 20694 O O . ILE A 1 56 ? 14.734 -24.263 5.114 1.00 0.00 56 ILE A O 20
ATOM 20710 N N . LEU A 1 57 ? 15.002 -22.296 4.037 1.00 0.00 57 LEU A N 20
ATOM 20711 C CA . LEU A 1 57 ? 15.790 -21.592 5.083 1.00 0.00 57 LEU A CA 20
ATOM 20712 C C . LEU A 1 57 ? 15.080 -21.639 6.448 1.00 0.00 57 LEU A C 20
ATOM 20713 O O . LEU A 1 57 ? 15.676 -22.004 7.473 1.00 0.00 57 LEU A O 20
ATOM 20729 N N . GLU A 1 58 ? 13.790 -21.275 6.430 1.00 0.00 58 GLU A N 20
ATOM 20730 C CA . GLU A 1 58 ? 12.928 -21.240 7.627 1.00 0.00 58 GLU A CA 20
ATOM 20731 C C . GLU A 1 58 ? 12.700 -22.661 8.177 1.00 0.00 58 GLU A C 20
ATOM 20732 O O . GLU A 1 58 ? 12.629 -22.868 9.396 1.00 0.00 58 GLU A O 20
ATOM 20744 N N . TRP A 1 59 ? 12.609 -23.629 7.245 1.00 0.00 59 TRP A N 20
ATOM 20745 C CA . TRP A 1 59 ? 12.406 -25.049 7.568 1.00 0.00 59 TRP A CA 20
ATOM 20746 C C . TRP A 1 59 ? 13.683 -25.643 8.207 1.00 0.00 59 TRP A C 20
ATOM 20747 O O . TRP A 1 59 ? 13.588 -26.521 9.056 1.00 0.00 59 TRP A O 20
ATOM 20768 N N . LEU A 1 60 ? 14.867 -25.130 7.795 1.00 0.00 60 LEU A N 20
ATOM 20769 C CA . LEU A 1 60 ? 16.188 -25.534 8.345 1.00 0.00 60 LEU A CA 20
ATOM 20770 C C . LEU A 1 60 ? 16.324 -25.082 9.799 1.00 0.00 60 LEU A C 20
ATOM 20771 O O . LEU A 1 60 ? 16.845 -25.817 10.651 1.00 0.00 60 LEU A O 20
ATOM 20787 N N . ARG A 1 61 ? 15.835 -23.859 10.053 1.00 0.00 61 ARG A N 20
ATOM 20788 C CA . ARG A 1 61 ? 15.817 -23.249 11.389 1.00 0.00 61 ARG A CA 20
ATOM 20789 C C . ARG A 1 61 ? 14.923 -24.071 12.349 1.00 0.00 61 ARG A C 20
ATOM 20790 O O . ARG A 1 61 ? 15.150 -24.086 13.558 1.00 0.00 61 ARG A O 20
ATOM 20811 N N . ARG A 1 62 ? 13.924 -24.776 11.780 1.00 0.00 62 ARG A N 20
ATOM 20812 C CA . ARG A 1 62 ? 13.001 -25.647 12.537 1.00 0.00 62 ARG A CA 20
ATOM 20813 C C . ARG A 1 62 ? 13.329 -27.142 12.336 1.00 0.00 62 ARG A C 20
ATOM 20814 O O . ARG A 1 62 ? 12.634 -28.001 12.885 1.00 0.00 62 ARG A O 20
ATOM 20835 N N . HIS A 1 63 ? 14.384 -27.447 11.552 1.00 0.00 63 HIS A N 20
ATOM 20836 C CA . HIS A 1 63 ? 14.794 -28.830 11.260 1.00 0.00 63 HIS A CA 20
ATOM 20837 C C . HIS A 1 63 ? 15.720 -29.330 12.375 1.00 0.00 63 HIS A C 20
ATOM 20838 O O . HIS A 1 63 ? 16.884 -28.927 12.450 1.00 0.00 63 HIS A O 20
ATOM 20853 N N . GLY A 1 64 ? 15.174 -30.182 13.251 1.00 0.00 64 GLY A N 20
ATOM 20854 C CA . GLY A 1 64 ? 15.895 -30.701 14.421 1.00 0.00 64 GLY A CA 20
ATOM 20855 C C . GLY A 1 64 ? 15.108 -30.469 15.708 1.00 0.00 64 GLY A C 20
ATOM 20856 O O . GLY A 1 64 ? 13.857 -30.492 15.660 1.00 0.00 64 GLY A O 20
#

Secondary structure (DSSP, 8-state):
----------SS------SS--HHHHHHHHHHHHHHT--EEETTEEE-SHHHHHHHHHHHHH--